Protein AF-A0A5C6U562-F1 (afdb_monomer)

Mean predicted aligned error: 18.73 Å

InterPro domains:
  IPR000531 TonB-dependent receptor-like, beta-barrel [PF00593] (193-471)
  IPR012910 TonB-dependent receptor, plug domain [PF07715] (6-103)
  IPR025293 YfiR/HmsC-like [PF13689] (641-783)
  IPR036942 TonB-dependent receptor-like, beta-barrel domain superfamily 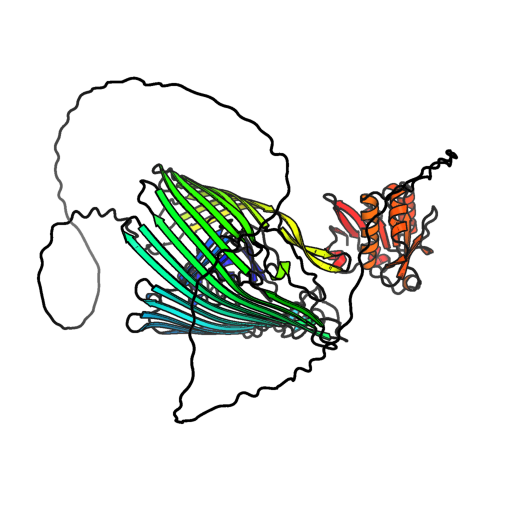[G3DSA:2.40.170.20] (114-482)
  IPR037066 TonB-dependent receptor, plug domain superfamily [G3DSA:2.170.130.10] (2-113)
  IPR039426 TonB-dependent receptor-like [PS52016] (1-787)
  IPR039426 TonB-dependent receptor-like [PTHR30069] (6-471)

Foldseek 3Di:
DFFLVRCVVVVPKKQLSVQCPDFQWDWDDLLAAIWIGGQPDTDPPLLLLLEFEAEQRHTPQFFFSRHDGIGLLPQDTSNQFRDKDKAAAADCLPNNASSHGIYIYTYGDDLVVAAAKDWDWDADPQRWIKTKMWHWDDDPQKTKIKIKMKIWGLADQWDADCLQCDVQQVRRIQGSQSIKIKIKIWMWMDRPQKIKTKIWMKMKTRRQNCPPQFRHNDRKMKIKIKIKMKIWGKDAPDPFKIKIKMKMKMKMKMWTWGWHDGPVDTWIKIKIKIWIKMKIKIWMWGDPDVQKIKIKMKIKMKGPWIFTWIWTDPPDIDTPDTDIDIFMKMKIKMWMFGCPDPFKTKIWIKMWMQDRVRDIDMKTKIKMWGHPDPFKIKMKIKIKGKHADHNCQAGDDDPQADGQHDADIKMKIKIKIKMWGHPDPQKIKMKMKMKMKIFQDWDWDADPVRHIHTGSPDIDMRIDMIIDITHDDDPPDPDPPPPPPPDPDDDDDDDDDDDDDDDDDDDDDDDDDDDDDDDDDDDDDDDDDDDDDDDDDDDDDDDDDDDDDDDDDDDDDDDDDDDDDDDDDDDDDDDDDDDDDDDDDDDDDDDDDDDDDDDDDDDDDDDDDDDDDDDDDDDDDDDDDDDDDPPPQPAQDPVLLQVLVVVLVQQLQKDADPDVLVVDQAAEEEEQADDSSNVNNNVVQAQPDRVNHGYDYDYDDDDALVRHQEYEYELRNPPSLLVVQVRCQLALYQYEYQHVCCVVSLHAKHWYQDPNHTAIEGEVVSCVSSVMDGHPVNVVRHPYYHD

Solvent-accessible surface area (backbone atoms only — not comparable to full-atom values): 44653 Å² total; per-residue (Å²): 109,48,44,36,64,56,41,58,73,72,62,49,76,33,55,39,56,56,47,46,75,37,90,58,34,42,74,47,65,74,78,76,54,48,33,64,22,42,63,94,46,69,60,91,91,46,47,22,30,46,33,29,35,23,52,74,76,40,78,61,44,40,84,42,62,33,30,29,64,23,35,84,76,26,53,68,59,53,87,52,32,39,29,42,43,62,45,83,38,62,36,13,23,80,65,38,62,17,8,34,50,13,37,38,36,38,32,60,53,54,29,86,79,42,70,46,79,48,78,47,77,48,78,52,76,46,68,26,35,35,44,35,41,36,39,13,46,75,59,88,81,30,33,29,27,37,36,39,38,42,39,39,29,46,27,52,65,63,44,80,39,80,92,38,60,36,79,93,37,56,58,11,37,17,64,62,22,40,24,35,37,34,39,35,37,39,40,34,39,33,46,89,53,41,34,39,42,35,36,33,23,42,29,40,37,28,39,49,68,31,65,99,66,25,46,58,64,42,97,24,32,41,33,45,34,41,38,38,41,35,42,37,37,53,52,66,83,53,100,41,37,36,41,38,41,37,40,29,43,39,36,41,37,41,41,40,38,42,38,28,78,42,97,92,53,62,26,43,30,44,38,37,40,38,30,35,33,43,36,40,38,42,40,40,38,40,41,85,48,91,50,34,41,38,36,41,35,41,41,40,35,41,29,80,38,34,38,42,35,23,30,38,61,39,96,63,68,44,76,58,27,80,49,75,51,64,43,44,32,40,35,44,32,39,34,36,42,32,47,81,41,102,39,34,34,37,37,45,28,34,22,43,36,38,38,62,89,71,49,75,50,73,14,45,32,45,34,40,41,40,34,90,45,101,38,38,38,37,36,43,36,36,36,32,15,33,30,68,71,39,50,47,52,29,63,41,30,53,97,56,32,45,51,29,49,92,60,62,56,24,38,36,39,42,42,37,43,35,43,38,41,39,89,47,94,40,36,42,38,38,40,35,40,42,39,39,46,38,36,40,33,75,38,80,42,81,44,98,87,71,29,32,26,40,38,61,77,40,69,51,76,40,70,51,76,51,75,50,79,47,78,50,86,64,74,78,68,81,78,77,69,84,65,86,70,84,72,82,78,83,81,91,80,84,88,78,84,90,77,92,78,89,82,84,86,88,90,83,89,83,89,84,87,89,86,86,86,87,80,87,81,85,83,87,91,79,91,80,87,87,90,86,83,92,83,86,87,88,87,86,83,89,88,87,85,84,89,86,88,86,89,82,90,77,89,86,82,91,81,90,82,90,82,88,87,87,84,86,85,81,87,80,90,88,85,86,83,91,88,90,80,89,82,89,82,90,87,86,85,90,80,94,78,87,86,82,85,87,84,86,83,88,85,90,84,87,88,88,85,91,86,86,91,84,90,84,88,86,88,86,88,82,83,88,77,93,69,79,79,74,82,72,78,65,75,45,43,72,66,30,41,50,52,39,51,50,52,57,56,54,57,54,40,48,42,75,48,100,44,81,77,67,70,46,79,50,41,28,40,26,51,45,60,68,50,69,33,42,53,48,24,43,58,76,47,54,59,41,77,42,84,89,17,35,28,40,77,47,76,65,100,75,84,48,61,94,71,32,47,30,37,38,34,40,56,64,26,59,77,58,44,61,55,48,46,63,69,38,60,69,38,74,43,53,38,36,26,50,36,88,66,30,47,85,67,66,36,26,31,24,49,41,81,53,95,94,38,84,43,33,32,37,26,49,51,56,26,53,65,23,53,35,48,66,36,73,71,53,58,73,64,38,78,42,79,43,110

Structure (mmCIF, N/CA/C/O backbone):
data_AF-A0A5C6U562-F1
#
_entry.id   AF-A0A5C6U562-F1
#
loop_
_atom_site.group_PDB
_atom_site.id
_atom_site.type_symbol
_atom_site.label_atom_id
_atom_site.label_alt_id
_atom_site.label_comp_id
_atom_site.label_asym_id
_atom_site.label_entity_id
_atom_site.label_seq_id
_atom_site.pdbx_PDB_ins_code
_atom_site.Cartn_x
_atom_site.Cartn_y
_atom_site.Cartn_z
_atom_site.occupancy
_atom_site.B_iso_or_equiv
_atom_site.auth_seq_id
_atom_site.auth_comp_id
_atom_site.auth_asym_id
_atom_site.auth_atom_id
_atom_site.pdbx_PDB_model_num
ATOM 1 N N . MET A 1 1 ? -3.732 -11.153 13.688 1.00 87.06 1 MET A N 1
ATOM 2 C CA . MET A 1 1 ? -2.798 -10.298 14.469 1.00 87.06 1 MET A CA 1
ATOM 3 C C . MET A 1 1 ? -1.561 -11.120 14.772 1.00 87.06 1 MET A C 1
ATOM 5 O O . MET A 1 1 ? -1.712 -12.306 15.026 1.00 87.06 1 MET A O 1
ATOM 9 N N . ARG A 1 2 ? -0.378 -10.501 14.784 1.00 89.69 2 ARG A N 1
ATOM 10 C CA . ARG A 1 2 ? 0.870 -11.124 15.253 1.00 89.69 2 ARG A CA 1
ATOM 11 C C . ARG A 1 2 ? 1.497 -10.282 16.354 1.00 89.69 2 ARG A C 1
ATOM 13 O O . ARG A 1 2 ? 1.601 -9.066 16.213 1.00 89.69 2 ARG A O 1
ATOM 20 N N . THR A 1 3 ? 1.888 -10.909 17.454 1.00 92.25 3 THR A N 1
ATOM 21 C CA . THR A 1 3 ? 2.560 -10.263 18.588 1.00 92.25 3 THR A CA 1
ATOM 22 C C . THR A 1 3 ? 4.067 -10.189 18.369 1.00 92.25 3 THR A C 1
ATOM 24 O O . THR A 1 3 ? 4.660 -11.007 17.676 1.00 92.25 3 THR A O 1
ATOM 27 N N . GLY A 1 4 ? 4.730 -9.253 19.037 1.00 89.62 4 GLY A N 1
ATOM 28 C CA . GLY A 1 4 ? 6.177 -9.080 18.984 1.00 89.62 4 GLY A CA 1
ATOM 29 C C . GLY A 1 4 ? 6.953 -10.259 19.575 1.00 89.62 4 GLY A C 1
ATOM 30 O O . GLY A 1 4 ? 8.149 -10.375 19.324 1.00 89.62 4 GLY A O 1
ATOM 31 N N . GLY A 1 5 ? 6.304 -11.111 20.376 1.00 88.56 5 GLY A N 1
ATOM 32 C CA . GLY A 1 5 ? 6.863 -12.389 20.819 1.00 88.56 5 GLY A CA 1
ATOM 33 C C . GLY A 1 5 ? 6.890 -13.411 19.684 1.00 88.56 5 GLY A C 1
ATOM 34 O O . GLY A 1 5 ? 7.943 -13.977 19.411 1.00 88.56 5 GLY A O 1
ATOM 35 N N . GLU A 1 6 ? 5.769 -13.577 18.976 1.00 89.75 6 GLU A N 1
ATOM 36 C CA . GLU A 1 6 ? 5.667 -14.456 17.802 1.00 89.75 6 GLU A CA 1
ATOM 37 C C . GLU A 1 6 ? 6.577 -13.987 16.663 1.00 89.75 6 GLU A C 1
ATOM 39 O O . GLU A 1 6 ? 7.295 -14.800 16.097 1.00 89.75 6 GLU A O 1
ATOM 44 N N . ILE A 1 7 ? 6.615 -12.677 16.385 1.00 92.50 7 ILE A N 1
ATOM 45 C CA . ILE A 1 7 ? 7.487 -12.084 15.357 1.00 92.50 7 ILE A CA 1
ATOM 46 C C . ILE A 1 7 ? 8.950 -12.459 15.607 1.00 92.50 7 ILE A C 1
ATOM 48 O O . ILE A 1 7 ? 9.650 -12.888 14.694 1.00 92.50 7 ILE A O 1
ATOM 52 N N . ARG A 1 8 ? 9.405 -12.348 16.862 1.00 89.69 8 ARG A N 1
ATOM 53 C CA . ARG A 1 8 ? 10.766 -12.737 17.245 1.00 89.69 8 ARG A CA 1
ATOM 54 C C . ARG A 1 8 ? 10.973 -14.247 17.152 1.00 89.69 8 ARG A C 1
ATOM 56 O O . ARG A 1 8 ? 12.010 -14.672 16.660 1.00 89.69 8 ARG A O 1
ATOM 63 N N . ALA A 1 9 ? 10.022 -15.040 17.643 1.00 90.56 9 ALA A N 1
ATOM 64 C CA . ALA A 1 9 ? 10.132 -16.497 17.675 1.00 90.56 9 ALA A CA 1
ATOM 65 C C . ALA A 1 9 ? 10.184 -17.117 16.269 1.00 90.56 9 ALA A C 1
ATOM 67 O O . ALA A 1 9 ? 10.894 -18.095 16.071 1.00 90.56 9 ALA A O 1
ATOM 68 N N . GLN A 1 10 ? 9.474 -16.526 15.305 1.00 91.88 10 GLN A N 1
ATOM 69 C CA . GLN A 1 10 ? 9.475 -16.949 13.901 1.00 91.88 10 GLN A CA 1
ATOM 70 C C . GLN A 1 10 ? 10.660 -16.387 13.100 1.00 91.88 10 GLN A C 1
ATOM 72 O O . GLN A 1 10 ? 10.871 -16.775 11.957 1.00 91.88 10 GLN A O 1
ATOM 77 N N . GLY A 1 11 ? 11.443 -15.471 13.681 1.00 91.62 11 GLY A N 1
ATOM 78 C CA . GLY A 1 11 ? 12.610 -14.893 13.019 1.00 91.62 11 GLY A CA 1
ATOM 79 C C . GLY A 1 11 ? 12.282 -13.940 11.867 1.00 91.62 11 GLY A C 1
ATOM 80 O O . GLY A 1 11 ? 13.156 -13.713 11.033 1.00 91.62 11 GLY A O 1
ATOM 81 N N . TYR A 1 12 ? 11.070 -13.371 11.826 1.00 95.00 12 TYR A N 1
ATOM 82 C CA . TYR A 1 12 ? 10.694 -12.395 10.801 1.00 95.00 12 TYR A CA 1
ATOM 83 C C . TYR A 1 12 ? 11.579 -11.149 10.886 1.00 95.00 12 TYR A C 1
ATOM 85 O O . TYR A 1 12 ? 11.833 -10.629 11.977 1.00 95.00 12 TYR A O 1
ATOM 93 N N . ARG A 1 13 ? 12.037 -10.659 9.733 1.00 92.94 13 ARG A N 1
ATOM 94 C CA . ARG A 1 13 ? 13.006 -9.558 9.597 1.00 92.94 13 ARG A CA 1
ATOM 95 C C . ARG A 1 13 ? 12.392 -8.283 9.038 1.00 92.94 13 ARG A C 1
ATOM 97 O O . ARG A 1 13 ? 12.901 -7.195 9.315 1.00 92.94 13 ARG A O 1
ATOM 104 N N . THR A 1 14 ? 11.309 -8.409 8.282 1.00 95.44 14 THR A N 1
ATOM 105 C CA . THR A 1 14 ? 10.598 -7.305 7.623 1.00 95.44 14 THR A CA 1
ATOM 106 C C . THR A 1 14 ? 9.119 -7.309 8.001 1.00 95.44 14 THR A C 1
ATOM 108 O O . THR A 1 14 ? 8.599 -8.322 8.470 1.00 95.44 14 THR A O 1
ATOM 111 N N . LEU A 1 15 ? 8.423 -6.179 7.823 1.00 96.94 15 LEU A N 1
ATOM 112 C CA . LEU A 1 15 ? 6.968 -6.146 8.012 1.00 96.94 15 LEU A CA 1
ATOM 113 C C . LEU A 1 15 ? 6.280 -7.062 6.991 1.00 96.94 15 LEU A C 1
ATOM 115 O O . LEU A 1 15 ? 5.317 -7.730 7.346 1.00 96.94 15 LEU A O 1
ATOM 119 N N . ALA A 1 16 ? 6.807 -7.144 5.771 1.00 95.38 16 ALA A N 1
ATOM 120 C CA . ALA A 1 16 ? 6.308 -8.006 4.714 1.00 95.38 16 ALA A CA 1
ATOM 121 C C . ALA A 1 16 ? 6.231 -9.470 5.170 1.00 95.38 16 ALA A C 1
ATOM 123 O O . ALA A 1 16 ? 5.152 -10.047 5.132 1.00 95.38 16 ALA A O 1
ATOM 124 N N . GLU A 1 17 ? 7.312 -10.038 5.713 1.00 95.44 17 GLU A N 1
ATOM 125 C CA . GLU A 1 17 ? 7.309 -11.414 6.244 1.00 95.44 17 GLU A CA 1
ATOM 126 C C . GLU A 1 17 ? 6.263 -11.615 7.359 1.00 95.44 17 GLU A C 1
ATOM 128 O O . GLU A 1 17 ? 5.602 -12.652 7.437 1.00 95.44 17 GLU A O 1
ATOM 133 N N . VAL A 1 18 ? 6.058 -10.603 8.213 1.00 96.62 18 VAL A N 1
ATOM 134 C CA . VAL A 1 18 ? 4.995 -10.645 9.232 1.00 96.62 18 VAL A CA 1
ATOM 135 C C . VAL A 1 18 ? 3.612 -10.657 8.575 1.00 96.62 18 VAL A C 1
ATOM 137 O O . VAL A 1 18 ? 2.727 -11.374 9.045 1.00 96.62 18 VAL A O 1
ATOM 140 N N . LEU A 1 19 ? 3.416 -9.871 7.515 1.00 95.56 19 LEU A N 1
ATOM 141 C CA . LEU A 1 19 ? 2.164 -9.798 6.767 1.00 95.56 19 LEU A CA 1
ATOM 142 C C . LEU A 1 19 ? 1.868 -11.096 6.019 1.00 95.56 19 LEU A C 1
ATOM 144 O O . LEU A 1 19 ? 0.749 -11.579 6.119 1.00 95.56 19 LEU A O 1
ATOM 148 N N . GLU A 1 20 ? 2.854 -11.706 5.367 1.00 94.31 20 GLU A N 1
ATOM 149 C CA . GLU A 1 20 ? 2.706 -12.994 4.672 1.00 94.31 20 GLU A CA 1
ATOM 150 C C . GLU A 1 20 ? 2.284 -14.130 5.613 1.00 94.31 20 GLU A C 1
ATOM 152 O O . GLU A 1 20 ? 1.592 -15.061 5.215 1.00 94.31 20 GLU A O 1
ATOM 157 N N . SER A 1 21 ? 2.632 -14.033 6.901 1.00 92.56 21 SER A N 1
ATOM 158 C CA . SER A 1 21 ? 2.182 -14.996 7.913 1.00 92.56 21 SER A CA 1
ATOM 159 C C . SER A 1 21 ? 0.686 -14.912 8.246 1.00 92.56 21 SER A C 1
ATOM 161 O O . SER A 1 21 ? 0.185 -15.733 9.025 1.00 92.56 21 SER A O 1
ATOM 163 N N . LEU A 1 22 ? -0.018 -13.879 7.774 1.00 91.62 22 LEU A N 1
ATOM 164 C CA . LEU A 1 22 ? -1.430 -13.654 8.063 1.00 91.62 22 LEU A CA 1
ATOM 165 C C . LEU A 1 22 ? -2.318 -14.316 6.995 1.00 91.62 22 L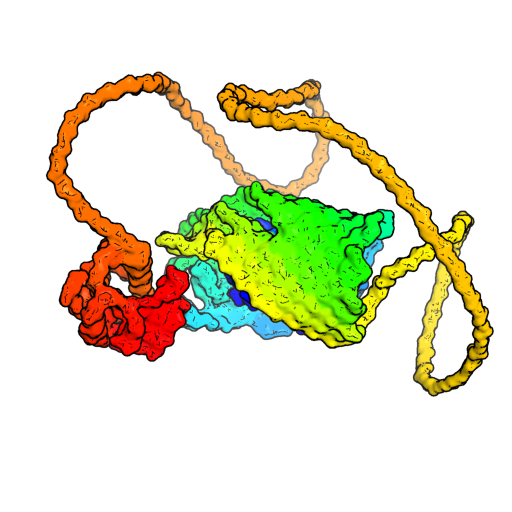EU A C 1
ATOM 167 O O . LEU A 1 22 ? -1.985 -14.286 5.812 1.00 91.62 22 LEU A O 1
ATOM 171 N N . PRO A 1 23 ? -3.478 -14.878 7.384 1.00 88.56 23 PRO A N 1
ATOM 172 C CA . PRO A 1 23 ? -4.395 -15.503 6.435 1.00 88.56 23 PRO A CA 1
ATOM 173 C C . PRO A 1 23 ? -4.818 -14.556 5.311 1.00 88.56 23 PRO A C 1
ATOM 175 O O . PRO A 1 23 ? -5.117 -13.384 5.551 1.00 88.56 23 PRO A O 1
ATOM 178 N N . GLY A 1 24 ? -4.864 -15.088 4.090 1.00 89.94 24 GLY A N 1
ATOM 179 C CA . GLY A 1 24 ? -5.304 -14.352 2.907 1.00 89.94 24 GLY A CA 1
ATOM 180 C C . GLY A 1 24 ? -4.298 -13.327 2.384 1.00 89.94 24 GLY A C 1
ATOM 181 O O . GLY A 1 24 ? -4.586 -12.690 1.374 1.00 89.94 24 GLY A O 1
ATOM 182 N N . VAL A 1 25 ? -3.131 -13.165 3.011 1.00 93.44 25 VAL A N 1
ATOM 183 C CA . VAL A 1 25 ? -2.082 -12.248 2.554 1.00 93.44 25 VAL A CA 1
ATOM 184 C C . VAL A 1 25 ? -1.018 -13.021 1.783 1.00 93.44 25 VAL A C 1
ATOM 186 O O . VAL A 1 25 ? -0.628 -14.115 2.173 1.00 93.44 25 VAL A O 1
ATOM 189 N N . HIS A 1 26 ? -0.554 -12.450 0.678 1.00 92.75 26 HIS A N 1
ATOM 190 C CA . HIS A 1 26 ? 0.575 -12.961 -0.094 1.00 92.75 26 HIS A CA 1
ATOM 191 C C . HIS A 1 26 ? 1.454 -11.795 -0.524 1.00 92.75 26 HIS A C 1
ATOM 193 O O . HIS A 1 26 ? 0.989 -10.658 -0.614 1.00 92.75 26 HIS A O 1
ATOM 199 N N . LEU A 1 27 ? 2.725 -12.071 -0.787 1.00 91.69 27 LEU A N 1
ATOM 200 C CA . LEU A 1 27 ? 3.661 -11.057 -1.239 1.00 91.69 27 LEU A CA 1
ATOM 201 C C . LEU A 1 27 ? 4.088 -11.317 -2.675 1.00 91.69 27 LEU A C 1
ATOM 203 O O . LEU A 1 27 ? 4.266 -12.460 -3.095 1.00 91.69 27 LEU A O 1
ATOM 207 N N . ARG A 1 28 ? 4.342 -10.234 -3.401 1.00 90.25 28 ARG A N 1
ATOM 208 C CA . ARG A 1 28 ? 5.167 -10.257 -4.606 1.00 90.25 28 ARG A CA 1
ATOM 209 C C . ARG A 1 28 ? 6.318 -9.286 -4.423 1.00 90.25 28 ARG A C 1
ATOM 211 O O . ARG A 1 28 ? 6.186 -8.279 -3.740 1.00 90.25 28 ARG A O 1
ATOM 218 N N . GLN A 1 29 ? 7.458 -9.568 -5.032 1.00 88.69 29 GLN A N 1
ATOM 219 C CA . GLN A 1 29 ? 8.602 -8.671 -5.003 1.00 88.69 29 GLN A CA 1
ATOM 220 C C . GLN A 1 29 ? 9.224 -8.593 -6.393 1.00 88.69 29 GLN A C 1
ATOM 222 O O . GLN A 1 29 ? 9.535 -9.620 -6.992 1.00 88.69 29 GLN A O 1
ATOM 227 N N . ASP A 1 30 ? 9.449 -7.375 -6.875 1.00 88.00 30 ASP A N 1
ATOM 228 C CA . ASP A 1 30 ? 10.120 -7.084 -8.153 1.00 88.00 30 ASP A CA 1
ATOM 229 C C . ASP A 1 30 ? 11.631 -6.847 -7.973 1.00 88.00 30 ASP A C 1
ATOM 231 O O . ASP A 1 30 ? 12.288 -6.281 -8.829 1.00 88.00 30 ASP A O 1
ATOM 235 N N . ARG A 1 31 ? 12.182 -7.261 -6.825 1.00 89.19 31 ARG A N 1
ATOM 236 C CA . ARG A 1 31 ? 13.543 -6.976 -6.330 1.00 89.19 31 ARG A CA 1
ATOM 237 C C . ARG A 1 31 ? 13.821 -5.513 -5.972 1.00 89.19 31 ARG A C 1
ATOM 239 O O . ARG A 1 31 ? 14.819 -5.294 -5.291 1.00 89.19 31 ARG A O 1
ATOM 246 N N . SER A 1 32 ? 12.944 -4.566 -6.282 1.00 88.44 32 SER A N 1
ATOM 247 C CA . SER A 1 32 ? 13.043 -3.162 -5.861 1.00 88.44 32 SER A CA 1
ATOM 248 C C . SER A 1 32 ? 12.150 -2.861 -4.649 1.00 88.44 32 SER A C 1
ATOM 250 O O . SER A 1 32 ? 12.627 -2.289 -3.658 1.00 88.44 32 SER A O 1
ATOM 252 N N . TYR A 1 33 ? 10.906 -3.339 -4.677 1.00 91.19 33 TYR A N 1
ATOM 253 C CA . TYR A 1 33 ? 9.874 -3.192 -3.652 1.00 91.19 33 TYR A CA 1
ATOM 254 C C . TYR A 1 33 ? 9.123 -4.504 -3.395 1.00 91.19 33 TYR A C 1
ATOM 256 O O . TYR A 1 33 ? 9.118 -5.426 -4.216 1.00 91.19 33 TYR A O 1
ATOM 264 N N . THR A 1 34 ? 8.470 -4.580 -2.233 1.00 91.12 34 THR A N 1
ATOM 265 C CA . THR A 1 34 ? 7.560 -5.675 -1.883 1.00 91.12 34 THR A CA 1
ATOM 266 C C . THR A 1 34 ? 6.108 -5.197 -1.942 1.00 91.12 34 THR A C 1
ATOM 268 O O . THR A 1 34 ? 5.734 -4.229 -1.282 1.00 91.12 34 THR A O 1
ATOM 271 N N . TYR A 1 35 ? 5.282 -5.906 -2.706 1.00 91.12 35 TYR A N 1
ATOM 272 C CA . TYR A 1 35 ? 3.859 -5.655 -2.905 1.00 91.12 35 TYR A CA 1
ATOM 273 C C . TYR A 1 35 ? 3.025 -6.617 -2.059 1.00 91.12 35 TYR A C 1
ATOM 275 O O . TYR A 1 35 ? 3.293 -7.819 -2.018 1.00 91.12 35 TYR A O 1
ATOM 283 N N . THR A 1 36 ? 2.014 -6.081 -1.377 1.00 91.88 36 THR A N 1
ATOM 284 C CA . THR A 1 36 ? 1.118 -6.832 -0.495 1.00 91.88 36 THR A CA 1
ATOM 285 C C . THR A 1 36 ? -0.183 -7.137 -1.220 1.00 91.88 36 THR A C 1
ATOM 287 O O . THR A 1 36 ? -1.017 -6.256 -1.432 1.00 91.88 36 THR A O 1
ATOM 290 N N . GLY A 1 37 ? -0.373 -8.407 -1.548 1.00 91.75 37 GLY A N 1
ATOM 291 C CA . GLY A 1 37 ? -1.613 -8.939 -2.078 1.00 91.75 37 GLY A CA 1
ATOM 292 C C . GLY A 1 37 ? -2.539 -9.458 -0.989 1.00 91.75 37 GLY A C 1
ATOM 293 O O . GLY A 1 37 ? -2.100 -10.001 0.025 1.00 91.75 37 GLY A O 1
ATOM 294 N N . VAL A 1 38 ? -3.846 -9.329 -1.210 1.00 93.25 38 VAL A N 1
ATOM 295 C CA . VAL A 1 38 ? -4.875 -9.819 -0.285 1.00 93.25 38 VAL A CA 1
ATOM 296 C C . VAL A 1 38 ? -5.938 -10.580 -1.060 1.00 93.25 38 VAL A C 1
ATOM 298 O O . VAL A 1 38 ? -6.467 -10.078 -2.049 1.00 93.25 38 VAL A O 1
ATOM 301 N N . ARG A 1 39 ? -6.285 -11.784 -0.592 1.00 92.06 39 ARG A N 1
ATOM 302 C CA . ARG A 1 39 ? -7.380 -12.614 -1.118 1.00 92.06 39 ARG A CA 1
ATOM 303 C C . ARG A 1 39 ? -7.306 -12.773 -2.640 1.00 92.06 39 ARG A C 1
ATOM 305 O O . ARG A 1 39 ? -8.277 -12.546 -3.355 1.00 92.06 39 ARG A O 1
ATOM 312 N N . GLY A 1 40 ? -6.111 -13.107 -3.132 1.00 88.62 40 GLY A N 1
ATOM 313 C CA . GLY A 1 40 ? -5.834 -13.330 -4.556 1.00 88.62 40 GLY A CA 1
ATOM 314 C C . GLY A 1 40 ? -5.820 -12.074 -5.433 1.00 88.62 40 GLY A C 1
ATOM 315 O O . GLY A 1 40 ? -5.716 -12.203 -6.648 1.00 88.62 40 GLY A O 1
ATOM 316 N N . PHE A 1 41 ? -5.924 -10.875 -4.852 1.00 90.25 41 PHE A N 1
ATOM 317 C CA . PHE A 1 41 ? -5.830 -9.621 -5.591 1.00 90.25 41 PHE A CA 1
ATOM 318 C C . PHE A 1 41 ? -4.557 -8.855 -5.221 1.00 90.25 41 PHE A C 1
ATOM 320 O O . PHE A 1 41 ? -4.334 -8.514 -4.058 1.00 90.25 41 PHE A O 1
ATOM 327 N N . GLU A 1 42 ? -3.753 -8.565 -6.239 1.00 88.06 42 GLU A N 1
ATOM 328 C CA . GLU A 1 42 ? -2.527 -7.774 -6.184 1.00 88.06 42 GLU A CA 1
ATOM 329 C C . GLU A 1 42 ? -2.202 -7.290 -7.599 1.00 88.06 42 GLU A C 1
ATOM 331 O O . GLU A 1 42 ? -2.477 -7.988 -8.581 1.00 88.06 42 GLU A O 1
ATOM 336 N N . ARG A 1 43 ? -1.636 -6.090 -7.716 1.00 81.44 43 ARG A N 1
ATOM 337 C CA . ARG A 1 43 ? -1.196 -5.526 -8.990 1.00 81.44 43 ARG A CA 1
ATOM 338 C C . ARG A 1 43 ? 0.246 -5.044 -8.837 1.00 81.44 43 ARG A C 1
ATOM 340 O O . ARG A 1 43 ? 0.460 -4.051 -8.150 1.00 81.44 43 ARG A O 1
ATOM 347 N N . PRO A 1 44 ? 1.219 -5.685 -9.502 1.00 71.06 44 PRO A N 1
ATOM 348 C CA . PRO A 1 44 ? 2.593 -5.199 -9.488 1.00 71.06 44 PRO A CA 1
ATOM 349 C C . PRO A 1 44 ? 2.657 -3.746 -9.965 1.00 71.06 44 PRO A C 1
ATOM 351 O O . PRO A 1 44 ? 1.941 -3.375 -10.896 1.00 71.06 44 PRO A O 1
ATOM 354 N N . GLY A 1 45 ? 3.498 -2.934 -9.325 1.00 76.81 45 GLY A N 1
ATOM 355 C CA . GLY A 1 45 ? 3.647 -1.509 -9.641 1.00 76.81 45 GLY A CA 1
ATOM 356 C C . GLY A 1 45 ? 2.592 -0.586 -9.015 1.00 76.81 45 GLY A C 1
ATOM 357 O O . GLY A 1 45 ? 2.733 0.625 -9.116 1.00 76.81 45 GLY A O 1
ATOM 358 N N . ASP A 1 46 ? 1.580 -1.111 -8.310 1.00 80.56 46 ASP A N 1
ATOM 359 C CA . ASP A 1 46 ? 0.578 -0.292 -7.599 1.00 80.56 46 ASP A CA 1
ATOM 360 C C . ASP A 1 46 ? 1.041 0.208 -6.215 1.00 80.56 46 ASP A C 1
ATOM 362 O O . ASP A 1 46 ? 0.281 0.869 -5.498 1.00 80.56 46 ASP A O 1
ATOM 366 N N . TYR A 1 47 ? 2.260 -0.172 -5.820 1.00 89.12 47 TYR A N 1
ATOM 367 C CA . TYR A 1 47 ? 2.904 0.104 -4.533 1.00 89.12 47 TYR A CA 1
ATOM 368 C C . TYR A 1 47 ? 2.055 -0.248 -3.299 1.00 89.12 47 TYR A C 1
ATOM 370 O O . TYR A 1 47 ? 2.171 0.383 -2.246 1.00 89.12 47 TYR A O 1
ATOM 378 N N . SER A 1 48 ? 1.204 -1.272 -3.398 1.00 93.19 48 SER A N 1
ATOM 379 C CA . SER A 1 48 ? 0.260 -1.680 -2.350 1.00 93.19 48 SER A CA 1
ATOM 380 C C . SER A 1 48 ? -0.719 -0.572 -1.934 1.00 93.19 48 SER A C 1
ATOM 382 O O . SER A 1 48 ? -1.227 -0.577 -0.811 1.00 93.19 48 SER A O 1
ATOM 384 N N . SER A 1 49 ? -1.030 0.373 -2.829 1.00 94.12 49 SER A N 1
ATOM 385 C CA . SER A 1 49 ? -1.898 1.538 -2.563 1.00 94.12 49 SER A CA 1
ATOM 386 C C . SER A 1 49 ? -3.334 1.188 -2.135 1.00 94.12 49 SER A C 1
ATOM 388 O O . SER A 1 49 ? -4.088 2.045 -1.666 1.00 94.12 49 SER A O 1
ATOM 390 N N . ARG A 1 50 ? -3.733 -0.082 -2.256 1.00 93.81 50 ARG A N 1
ATOM 391 C CA . ARG A 1 50 ? -5.037 -0.627 -1.838 1.00 93.81 50 ARG A CA 1
ATOM 392 C C . ARG A 1 50 ? -5.056 -1.182 -0.408 1.00 93.81 50 ARG A C 1
ATOM 394 O O . ARG A 1 50 ? -6.090 -1.707 0.021 1.00 93.81 50 ARG A O 1
ATOM 401 N N . VAL A 1 51 ? -3.944 -1.070 0.319 1.00 95.44 51 VAL A N 1
ATOM 402 C CA . VAL A 1 51 ? -3.829 -1.388 1.747 1.00 95.44 51 VAL A CA 1
ATOM 403 C C . VAL A 1 51 ? -3.520 -0.110 2.524 1.00 95.44 51 VAL A C 1
ATOM 405 O O . VAL A 1 51 ? -2.625 0.657 2.173 1.00 95.44 51 VAL A O 1
ATOM 408 N N . LEU A 1 52 ? -4.241 0.118 3.621 1.00 96.50 52 LEU A N 1
ATOM 409 C CA . LEU A 1 52 ? -3.936 1.218 4.531 1.00 96.50 52 LEU A CA 1
ATOM 410 C C . LEU A 1 52 ? -2.894 0.772 5.556 1.00 96.50 52 LEU A C 1
ATOM 412 O O . LEU A 1 52 ? -3.158 -0.149 6.329 1.00 96.50 52 LEU A O 1
ATOM 416 N N . LEU A 1 53 ? -1.760 1.467 5.617 1.00 96.44 53 LEU A N 1
ATOM 417 C CA . LEU A 1 53 ? -0.698 1.231 6.587 1.00 96.44 53 LEU A CA 1
ATOM 418 C C . LEU A 1 53 ? -0.672 2.332 7.651 1.00 96.44 53 LEU A C 1
ATOM 420 O O . LEU A 1 53 ? -0.550 3.522 7.353 1.00 96.44 53 LEU A O 1
ATOM 424 N N . LEU A 1 54 ? -0.752 1.919 8.913 1.00 96.75 54 LEU A N 1
ATOM 425 C CA . LEU A 1 54 ? -0.729 2.786 10.085 1.00 96.75 54 LEU A CA 1
ATOM 426 C C . LEU A 1 54 ? 0.443 2.424 11.005 1.00 96.75 54 LEU A C 1
ATOM 428 O O . LEU A 1 54 ? 0.748 1.248 11.202 1.00 96.75 54 LEU A O 1
ATOM 432 N N . LEU A 1 55 ? 1.041 3.433 11.636 1.00 96.50 55 LEU A N 1
ATOM 433 C CA . LEU A 1 55 ? 2.010 3.293 12.722 1.00 96.50 55 LEU A CA 1
ATOM 434 C C . LEU A 1 55 ? 1.474 3.992 13.967 1.00 96.50 55 LEU A C 1
ATOM 436 O O . LEU A 1 55 ? 1.282 5.206 13.971 1.00 96.50 55 LEU A O 1
ATOM 440 N N . ASP A 1 56 ? 1.191 3.224 15.019 1.00 95.12 56 ASP A N 1
ATOM 441 C CA . ASP A 1 56 ? 0.493 3.709 16.217 1.00 95.12 56 ASP A CA 1
ATOM 442 C C . ASP A 1 56 ? -0.822 4.469 15.882 1.00 95.12 56 ASP A C 1
ATOM 444 O O . ASP A 1 56 ? -1.259 5.373 16.602 1.00 95.12 56 ASP A O 1
ATOM 448 N N . GLY A 1 57 ? -1.480 4.085 14.780 1.00 93.00 57 GLY A N 1
ATOM 449 C CA . GLY A 1 57 ? -2.694 4.716 14.258 1.00 93.00 57 GLY A CA 1
ATOM 450 C C . GLY A 1 57 ? -2.485 5.940 13.354 1.00 93.00 57 GLY A C 1
ATOM 451 O O . GLY A 1 57 ? -3.476 6.457 12.850 1.00 93.00 57 GLY A O 1
ATOM 452 N N . VAL A 1 58 ? -1.251 6.405 13.128 1.00 93.00 58 VAL A N 1
ATOM 453 C CA . VAL A 1 58 ? -0.940 7.475 12.160 1.00 93.00 58 VAL A CA 1
ATOM 454 C C . VAL A 1 58 ? -0.722 6.868 10.776 1.00 93.00 58 VAL A C 1
ATOM 456 O O . VAL A 1 58 ? 0.021 5.898 10.647 1.00 93.00 58 VAL A O 1
ATOM 459 N N . ARG A 1 59 ? -1.355 7.433 9.743 1.00 93.69 59 ARG A N 1
ATOM 460 C CA . ARG A 1 59 ? -1.220 6.983 8.349 1.00 93.69 59 ARG A CA 1
ATOM 461 C C . ARG A 1 59 ? 0.212 7.156 7.845 1.00 93.69 59 ARG A C 1
ATOM 463 O O . ARG A 1 59 ? 0.756 8.257 7.919 1.00 93.69 59 ARG A O 1
ATOM 470 N N . LEU A 1 60 ? 0.778 6.079 7.302 1.00 94.38 60 LEU A N 1
ATOM 471 C CA . LEU A 1 60 ? 2.106 6.075 6.686 1.00 94.38 60 LEU A CA 1
ATOM 472 C C . LEU A 1 60 ? 2.091 6.052 5.157 1.00 94.38 60 LEU A C 1
ATOM 474 O O . LEU A 1 60 ? 3.133 6.348 4.580 1.00 94.38 60 LEU A O 1
ATOM 478 N N . ASN A 1 61 ? 0.955 5.743 4.515 1.00 95.56 61 ASN A N 1
ATOM 479 C CA . ASN A 1 61 ? 0.826 5.879 3.062 1.00 95.56 61 ASN A CA 1
ATOM 480 C C . ASN A 1 61 ? 1.250 7.292 2.640 1.00 95.56 61 ASN A C 1
ATOM 482 O O . ASN A 1 61 ? 0.700 8.278 3.145 1.00 95.56 61 ASN A O 1
ATOM 486 N N . GLU A 1 62 ? 2.266 7.384 1.782 1.00 94.38 62 GLU A N 1
ATOM 487 C CA . GLU A 1 62 ? 2.845 8.668 1.386 1.00 94.38 62 GLU A CA 1
ATOM 488 C C . GLU A 1 62 ? 2.025 9.365 0.300 1.00 94.38 62 GLU A C 1
ATOM 490 O O . GLU A 1 62 ? 1.313 8.733 -0.464 1.00 94.38 62 GLU A O 1
ATOM 495 N N . ALA A 1 63 ? 2.085 10.694 0.243 1.00 94.62 63 ALA A N 1
ATOM 496 C CA . ALA A 1 63 ? 1.109 11.471 -0.518 1.00 94.62 63 ALA A CA 1
ATOM 497 C C . ALA A 1 63 ? 1.352 11.547 -2.041 1.00 94.62 63 ALA A C 1
ATOM 499 O O . ALA A 1 63 ? 0.739 12.392 -2.690 1.00 94.62 63 ALA A O 1
ATOM 500 N N . ILE A 1 64 ? 2.252 10.754 -2.627 1.00 95.19 64 ILE A N 1
ATOM 501 C CA . ILE A 1 64 ? 2.490 10.735 -4.078 1.00 95.19 64 ILE A CA 1
ATOM 502 C C . ILE A 1 64 ? 1.964 9.450 -4.709 1.00 95.19 64 ILE A C 1
ATOM 504 O O . ILE A 1 64 ? 1.098 9.534 -5.577 1.00 95.19 64 ILE A O 1
ATOM 508 N N . TYR A 1 65 ? 2.459 8.292 -4.270 1.00 94.12 65 TYR A N 1
ATOM 509 C CA . TYR A 1 65 ? 2.058 6.973 -4.775 1.00 94.12 65 TYR A CA 1
ATOM 510 C C . TYR A 1 65 ? 1.030 6.289 -3.855 1.00 94.12 65 TYR A C 1
ATOM 512 O O . TYR A 1 65 ? 0.522 5.217 -4.184 1.00 94.12 65 TYR A O 1
ATOM 520 N N . ASP A 1 66 ? 0.702 6.887 -2.701 1.00 94.56 66 ASP A N 1
ATOM 521 C CA . ASP A 1 66 ? -0.140 6.287 -1.654 1.00 94.56 66 ASP A CA 1
ATOM 522 C C . ASP A 1 66 ? 0.393 4.921 -1.177 1.00 94.56 66 ASP A C 1
ATOM 524 O O . ASP A 1 66 ? -0.357 4.053 -0.718 1.00 94.56 66 ASP A O 1
ATOM 528 N N . SER A 1 67 ? 1.712 4.728 -1.265 1.00 93.50 67 SER A N 1
ATOM 529 C CA . SER A 1 67 ? 2.348 3.419 -1.105 1.00 93.50 67 SER A CA 1
ATOM 530 C C . SER A 1 67 ? 2.265 2.855 0.320 1.00 93.50 67 SER A C 1
ATOM 532 O O . SER A 1 67 ? 2.497 3.557 1.305 1.00 93.50 67 SER A O 1
ATOM 534 N N . ALA A 1 68 ? 1.966 1.557 0.442 1.00 93.81 68 ALA A N 1
ATOM 535 C CA . ALA A 1 68 ? 1.983 0.822 1.710 1.00 93.81 68 ALA A CA 1
ATOM 536 C C . ALA A 1 68 ? 3.221 -0.077 1.780 1.00 93.81 68 ALA A C 1
ATOM 538 O O . ALA A 1 68 ? 3.203 -1.251 1.416 1.00 93.81 68 ALA A O 1
ATOM 539 N N . THR A 1 69 ? 4.318 0.509 2.244 1.00 91.69 69 THR A N 1
ATOM 540 C CA . THR A 1 69 ? 5.644 -0.107 2.259 1.00 91.69 69 THR A CA 1
ATOM 541 C C . THR A 1 69 ? 5.793 -1.168 3.355 1.00 91.69 69 THR A C 1
ATOM 543 O O . THR A 1 69 ? 5.477 -0.924 4.521 1.00 91.69 69 THR A O 1
ATOM 546 N N . ALA A 1 70 ? 6.298 -2.356 3.003 1.00 93.25 70 ALA A N 1
ATOM 547 C CA . ALA A 1 70 ? 6.378 -3.494 3.929 1.00 93.25 70 ALA A CA 1
ATOM 548 C C . ALA A 1 70 ? 7.768 -4.152 4.010 1.00 93.25 70 ALA A C 1
ATOM 550 O O . ALA A 1 70 ? 8.077 -4.801 5.013 1.00 93.25 70 ALA A O 1
ATOM 551 N N . GLY A 1 71 ? 8.624 -3.988 3.000 1.00 93.81 71 GLY A N 1
ATOM 552 C CA . GLY A 1 71 ? 9.980 -4.530 3.003 1.00 93.81 71 GLY A CA 1
ATOM 553 C C . GLY A 1 71 ? 10.941 -3.748 3.905 1.00 93.81 71 GLY A C 1
ATOM 554 O O . GLY A 1 71 ? 10.585 -3.223 4.966 1.00 93.81 71 GLY A O 1
ATOM 555 N N . ASN A 1 72 ? 12.203 -3.650 3.488 1.00 93.75 72 ASN A N 1
ATOM 556 C CA . ASN A 1 72 ? 13.211 -2.882 4.227 1.00 93.75 72 ASN A CA 1
ATOM 557 C C . ASN A 1 72 ? 12.957 -1.365 4.170 1.00 93.75 72 ASN A C 1
ATOM 559 O O . ASN A 1 72 ? 13.469 -0.637 5.023 1.00 93.75 72 ASN A O 1
ATOM 563 N N . GLU A 1 73 ? 12.148 -0.911 3.213 1.00 91.75 73 GLU A N 1
ATOM 564 C CA . GLU A 1 73 ? 11.634 0.450 3.052 1.00 91.75 73 GLU A CA 1
ATOM 565 C C . GLU A 1 73 ? 10.659 0.878 4.166 1.00 91.75 73 GLU A C 1
ATOM 567 O O . GLU A 1 73 ? 10.459 2.074 4.374 1.00 91.75 73 GLU A O 1
ATOM 572 N N . PHE A 1 74 ? 10.085 -0.068 4.923 1.00 96.38 74 PHE A N 1
ATOM 573 C CA . PHE A 1 74 ? 9.252 0.253 6.082 1.00 96.38 74 PHE A CA 1
ATOM 574 C C . PHE A 1 74 ? 10.094 0.999 7.143 1.00 96.38 74 PHE A C 1
ATOM 576 O O . PHE A 1 74 ? 11.169 0.512 7.515 1.00 96.38 74 PHE A O 1
ATOM 583 N N . PRO A 1 75 ? 9.654 2.158 7.677 1.00 96.38 75 PRO A N 1
ATOM 584 C CA . PRO A 1 75 ? 10.547 3.104 8.358 1.00 96.38 75 PRO A CA 1
ATOM 585 C C . PRO A 1 75 ? 11.050 2.677 9.744 1.00 96.38 75 PRO A C 1
ATOM 587 O O . PRO A 1 75 ? 11.867 3.384 10.333 1.00 96.38 75 PRO A O 1
ATOM 590 N N . ILE A 1 76 ? 10.601 1.540 10.283 1.00 96.69 76 ILE A N 1
ATOM 591 C CA . ILE A 1 76 ? 11.085 0.999 11.562 1.00 96.69 76 ILE A CA 1
ATOM 592 C C . ILE A 1 76 ? 11.490 -0.469 11.429 1.00 96.69 76 ILE A C 1
ATOM 594 O O . ILE A 1 76 ? 11.108 -1.158 10.486 1.00 96.69 76 ILE A O 1
ATOM 598 N N . ASP A 1 77 ? 12.253 -0.962 12.399 1.00 95.31 77 ASP A N 1
ATOM 599 C CA . ASP A 1 77 ? 12.562 -2.384 12.505 1.00 95.31 77 ASP A CA 1
ATOM 600 C C . ASP A 1 77 ? 11.490 -3.163 13.258 1.00 95.31 77 ASP A C 1
ATOM 602 O O . ASP A 1 77 ? 10.932 -2.696 14.254 1.00 95.31 77 ASP A O 1
ATOM 606 N N . VAL A 1 78 ? 11.302 -4.418 12.849 1.00 94.69 78 VAL A N 1
ATOM 607 C CA . VAL A 1 78 ? 10.396 -5.386 13.489 1.00 94.69 78 VAL A CA 1
ATOM 608 C C . VAL A 1 78 ? 10.666 -5.587 14.983 1.00 94.69 78 VAL A C 1
ATOM 610 O O . VAL A 1 78 ? 9.770 -5.908 15.759 1.00 94.69 78 VAL A O 1
ATOM 613 N N . GLU A 1 79 ? 11.891 -5.324 15.432 1.00 92.12 79 GLU A N 1
ATOM 614 C CA . GLU A 1 79 ? 12.293 -5.416 16.834 1.00 92.12 79 GLU A CA 1
ATOM 615 C C . GLU A 1 79 ? 11.545 -4.412 17.728 1.00 92.12 79 GLU A C 1
ATOM 617 O O . GLU A 1 79 ? 11.263 -4.704 18.899 1.00 92.12 79 GLU A O 1
ATOM 622 N N . LEU A 1 80 ? 11.198 -3.248 17.174 1.00 96.06 80 LEU A N 1
ATOM 623 C CA . LEU A 1 80 ? 10.465 -2.170 17.841 1.00 96.06 80 LEU A CA 1
ATOM 624 C C . LEU A 1 80 ? 8.946 -2.392 17.816 1.00 96.06 80 LEU A C 1
ATOM 626 O O . LEU A 1 80 ? 8.211 -1.656 18.475 1.00 96.06 80 LEU A O 1
ATOM 630 N N . ILE A 1 81 ? 8.468 -3.416 17.105 1.00 96.62 81 ILE A N 1
ATOM 631 C CA . ILE A 1 81 ? 7.047 -3.746 16.991 1.00 96.62 81 ILE A CA 1
ATOM 632 C C . ILE A 1 81 ? 6.595 -4.539 18.225 1.00 96.62 81 ILE A C 1
ATOM 634 O O . ILE A 1 81 ? 7.205 -5.539 18.620 1.00 96.62 81 ILE A O 1
ATOM 638 N N . ASP A 1 82 ? 5.518 -4.070 18.858 1.00 96.06 82 ASP A N 1
ATOM 639 C CA . ASP A 1 82 ? 4.778 -4.811 19.885 1.00 96.06 82 ASP A CA 1
ATOM 640 C C . ASP A 1 82 ? 3.802 -5.788 19.250 1.00 96.06 82 ASP A C 1
ATOM 642 O O . ASP A 1 82 ? 3.657 -6.909 19.726 1.00 96.06 82 ASP A O 1
ATOM 646 N N . ARG A 1 83 ? 3.130 -5.366 18.176 1.00 96.25 83 ARG A N 1
ATOM 647 C CA . ARG A 1 83 ? 2.241 -6.215 17.386 1.00 96.25 83 ARG A CA 1
ATOM 648 C C . ARG A 1 83 ? 1.889 -5.586 16.044 1.00 96.25 83 ARG A C 1
ATOM 650 O O . ARG A 1 83 ? 1.898 -4.366 15.899 1.00 96.25 83 ARG A O 1
ATOM 657 N N . VAL A 1 84 ? 1.506 -6.442 15.105 1.00 97.38 84 VAL A N 1
ATOM 658 C CA . VAL A 1 84 ? 0.874 -6.069 13.838 1.00 97.38 84 VAL A CA 1
ATOM 659 C C . VAL A 1 84 ? -0.590 -6.496 13.883 1.00 97.38 84 VAL A C 1
ATOM 661 O O . VAL A 1 84 ? -0.922 -7.681 14.024 1.00 97.38 84 VAL A O 1
ATOM 664 N N . GLU A 1 85 ? -1.476 -5.512 13.800 1.00 95.44 85 GLU A N 1
ATOM 665 C CA . GLU A 1 85 ? -2.921 -5.684 13.709 1.00 95.44 85 GLU A CA 1
ATOM 666 C C . GLU A 1 85 ? -3.317 -5.626 12.230 1.00 95.44 85 GLU A C 1
ATOM 668 O O . GLU A 1 85 ? -3.017 -4.652 11.549 1.00 95.44 85 GLU A O 1
ATOM 673 N N . TYR A 1 86 ? -3.981 -6.667 11.731 1.00 94.25 86 TYR A N 1
ATOM 674 C CA . TYR A 1 86 ? -4.456 -6.739 10.351 1.00 94.25 86 TYR A CA 1
ATOM 675 C C . TYR A 1 86 ? -5.964 -6.960 10.345 1.00 94.25 86 TYR A C 1
ATOM 677 O O . TYR A 1 86 ? -6.463 -7.854 11.036 1.00 94.25 86 TYR A O 1
ATOM 685 N N . ILE A 1 87 ? -6.671 -6.123 9.593 1.00 91.44 87 ILE A N 1
ATOM 686 C CA . ILE A 1 87 ? -8.111 -6.208 9.368 1.00 91.44 87 ILE A CA 1
ATOM 687 C C . ILE A 1 87 ? -8.302 -6.538 7.883 1.00 91.44 87 ILE A C 1
ATOM 689 O O . ILE A 1 87 ? -8.101 -5.644 7.057 1.00 91.44 87 ILE A O 1
ATOM 693 N N . PRO A 1 88 ? -8.660 -7.788 7.535 1.00 87.19 88 PRO A N 1
ATOM 694 C CA . PRO A 1 88 ? -8.860 -8.179 6.146 1.00 87.19 88 PRO A CA 1
ATOM 695 C C . PRO A 1 88 ? -10.137 -7.567 5.566 1.00 87.19 88 PRO A C 1
ATOM 697 O O . PRO A 1 88 ? -11.155 -7.416 6.254 1.00 87.19 88 PRO A O 1
ATOM 700 N N . GLY A 1 89 ? -10.088 -7.268 4.270 1.00 83.94 89 GLY A N 1
ATOM 701 C CA . GLY A 1 89 ? -11.212 -6.742 3.509 1.00 83.94 89 GLY A CA 1
ATOM 702 C C . GLY A 1 89 ? -11.475 -5.248 3.734 1.00 83.94 89 GLY A C 1
ATOM 703 O O . GLY A 1 89 ? -10.683 -4.542 4.360 1.00 83.94 89 GLY A O 1
ATOM 704 N N . PRO A 1 90 ? -12.608 -4.737 3.227 1.00 86.44 90 PRO A N 1
ATOM 705 C CA . PRO A 1 90 ? -12.876 -3.305 3.211 1.00 86.44 90 PRO A CA 1
ATOM 706 C C . PRO A 1 90 ? -13.008 -2.701 4.611 1.00 86.44 90 PRO A C 1
ATOM 708 O O . PRO A 1 90 ? -13.852 -3.099 5.425 1.00 86.44 90 PRO A O 1
ATOM 711 N N . GLY A 1 91 ? -12.191 -1.681 4.866 1.00 85.94 91 GLY A N 1
ATOM 712 C CA . GLY A 1 91 ? -12.128 -0.912 6.108 1.00 85.94 91 GLY A CA 1
ATOM 713 C C . GLY A 1 91 ? -12.552 0.554 5.970 1.00 85.94 91 GLY A C 1
ATOM 714 O O . GLY A 1 91 ? -12.599 1.253 6.984 1.00 85.94 91 GLY A O 1
ATOM 715 N N . SER A 1 92 ? -12.899 1.036 4.768 1.00 87.81 92 SER A N 1
ATOM 716 C CA . SER A 1 92 ? -13.114 2.474 4.522 1.00 87.81 92 SER A CA 1
ATOM 717 C C . SER A 1 92 ? -14.195 3.127 5.380 1.00 87.81 92 SER A C 1
ATOM 719 O O . SER A 1 92 ? -14.063 4.299 5.702 1.00 87.81 92 SER A O 1
ATOM 721 N N . ALA A 1 93 ? -15.217 2.393 5.833 1.00 84.69 93 ALA A N 1
ATOM 722 C CA . ALA A 1 93 ? -16.244 2.939 6.731 1.00 84.69 93 ALA A CA 1
ATOM 723 C C . ALA A 1 93 ? -15.686 3.490 8.061 1.00 84.69 93 ALA A C 1
ATOM 725 O O . ALA A 1 93 ? -16.313 4.346 8.675 1.00 84.69 93 ALA A O 1
ATOM 726 N N . LEU A 1 94 ? -14.515 3.022 8.506 1.00 86.00 94 LEU A N 1
ATOM 727 C CA . LEU A 1 94 ? -13.830 3.547 9.692 1.00 86.00 94 LEU A CA 1
ATOM 728 C C . LEU A 1 94 ? -12.528 4.276 9.349 1.00 86.00 94 LEU A C 1
ATOM 730 O O . LEU A 1 94 ? -12.155 5.199 10.064 1.00 86.00 94 LEU A O 1
ATOM 734 N N . TYR A 1 95 ? -11.851 3.874 8.273 1.00 90.19 95 TYR A N 1
ATOM 735 C CA . TYR A 1 95 ? -10.472 4.281 7.997 1.00 90.19 95 TYR A CA 1
ATOM 736 C C . TYR A 1 95 ? -10.276 5.095 6.700 1.00 90.19 95 TYR A C 1
ATOM 738 O O . TYR A 1 95 ? -9.171 5.563 6.435 1.00 90.19 95 TYR A O 1
ATOM 746 N N . GLY A 1 96 ? -11.324 5.282 5.889 1.00 90.75 96 GLY A N 1
ATOM 747 C CA . GLY A 1 96 ? -11.273 6.079 4.657 1.00 90.75 96 GLY A CA 1
ATOM 748 C C . GLY A 1 96 ? -10.558 5.408 3.476 1.00 90.75 96 GLY A C 1
ATOM 749 O O . GLY A 1 96 ? -10.596 4.184 3.316 1.00 90.75 96 GLY A O 1
ATOM 750 N N . SER A 1 97 ? -9.949 6.233 2.620 1.00 90.69 97 SER A N 1
ATOM 751 C CA . SER A 1 97 ? -9.241 5.794 1.408 1.00 90.69 97 SER A CA 1
ATOM 752 C C . SER A 1 97 ? -8.055 4.869 1.724 1.00 90.69 97 SER A C 1
ATOM 754 O O . SER A 1 97 ? -7.503 4.904 2.831 1.00 90.69 97 SER A O 1
ATOM 756 N N . ASN A 1 98 ? -7.681 4.036 0.747 1.00 93.31 98 ASN A N 1
ATOM 757 C CA . ASN A 1 98 ? -6.658 2.975 0.793 1.00 93.31 98 ASN A CA 1
ATOM 758 C C . ASN A 1 98 ? -7.006 1.774 1.687 1.00 93.31 98 ASN A C 1
ATOM 760 O O . ASN A 1 98 ? -6.414 0.715 1.531 1.00 93.31 98 ASN A O 1
ATOM 764 N N . ALA A 1 99 ? -8.019 1.858 2.556 1.00 94.88 99 ALA A N 1
ATOM 765 C CA . ALA A 1 99 ? -8.550 0.707 3.295 1.00 94.88 99 ALA A CA 1
ATOM 766 C C . ALA A 1 99 ? -9.465 -0.178 2.416 1.00 94.88 99 ALA A C 1
ATOM 768 O O . ALA A 1 99 ? -10.542 -0.599 2.852 1.00 94.88 99 ALA A O 1
ATOM 769 N N . LEU A 1 100 ? -9.061 -0.412 1.163 1.00 93.94 100 LEU A N 1
ATOM 770 C CA . LEU A 1 100 ? -9.846 -1.120 0.153 1.00 93.94 100 LEU A CA 1
ATOM 771 C C . LEU A 1 100 ? -9.774 -2.634 0.375 1.00 93.94 100 LEU A C 1
ATOM 773 O O . LEU A 1 100 ? -10.808 -3.286 0.515 1.00 93.94 100 LEU A O 1
ATOM 777 N N . LEU A 1 101 ? -8.556 -3.173 0.455 1.00 92.88 101 LEU A N 1
ATOM 778 C CA . LEU A 1 101 ? -8.289 -4.601 0.650 1.00 92.88 101 LEU A CA 1
ATOM 779 C C . LEU A 1 101 ? -7.988 -4.962 2.106 1.00 92.88 101 LEU A C 1
ATOM 781 O O . LEU A 1 101 ? -8.123 -6.122 2.496 1.00 92.88 101 LEU A O 1
ATOM 785 N N . GLY A 1 102 ? -7.594 -3.985 2.918 1.00 93.81 102 GLY A N 1
ATOM 786 C CA . GLY A 1 102 ? -7.347 -4.197 4.334 1.00 93.81 102 GLY A CA 1
ATOM 787 C C . GLY A 1 102 ? -6.713 -3.003 5.026 1.00 93.81 102 GLY A C 1
ATOM 788 O O . GLY A 1 102 ? -6.327 -2.014 4.400 1.00 93.81 102 GLY A O 1
ATOM 789 N N . VAL A 1 103 ? -6.603 -3.122 6.346 1.00 96.50 103 VAL A N 1
ATOM 790 C CA . VAL A 1 103 ? -5.899 -2.164 7.204 1.00 96.50 103 VAL A CA 1
ATOM 791 C C . VAL A 1 103 ? -4.828 -2.903 7.988 1.00 96.50 103 VAL A C 1
ATOM 793 O O . VAL A 1 103 ? -5.121 -3.892 8.660 1.00 96.50 103 VAL A O 1
ATOM 796 N N . VAL A 1 104 ? -3.604 -2.397 7.928 1.00 97.00 104 VAL A N 1
ATOM 797 C CA . VAL A 1 104 ? -2.457 -2.845 8.712 1.00 97.00 104 VAL A CA 1
ATOM 798 C C . VAL A 1 104 ? -2.114 -1.744 9.705 1.00 97.00 104 VAL A C 1
ATOM 800 O O . VAL A 1 104 ? -1.745 -0.643 9.315 1.00 97.00 104 VAL A O 1
ATOM 803 N N . ASN A 1 105 ? -2.214 -2.032 10.998 1.00 96.69 105 ASN A N 1
ATOM 804 C CA . ASN A 1 105 ? -1.766 -1.138 12.057 1.00 96.69 105 ASN A CA 1
ATOM 805 C C . ASN A 1 105 ? -0.592 -1.763 12.808 1.00 96.69 105 ASN A C 1
ATOM 807 O O . ASN A 1 105 ? -0.728 -2.772 13.505 1.00 96.69 105 ASN A O 1
ATOM 811 N N . VAL A 1 106 ? 0.573 -1.144 12.668 1.00 98.00 106 VAL A N 1
ATOM 812 C CA . VAL A 1 106 ? 1.787 -1.512 13.384 1.00 98.00 106 VAL A CA 1
ATOM 813 C C . VAL A 1 106 ? 1.813 -0.754 14.700 1.00 98.00 106 VAL A C 1
ATOM 815 O O . VAL A 1 106 ? 1.925 0.470 14.735 1.00 98.00 106 VAL A O 1
ATOM 818 N N . VAL A 1 107 ? 1.721 -1.490 15.802 1.00 97.12 107 VAL A N 1
ATOM 819 C CA . VAL A 1 107 ? 1.793 -0.921 17.145 1.00 97.12 107 VAL A CA 1
ATOM 820 C C . VAL A 1 107 ? 3.202 -1.108 17.671 1.00 97.12 107 VAL A C 1
ATOM 822 O O . VAL A 1 107 ? 3.706 -2.232 17.751 1.00 97.12 107 VAL A O 1
ATOM 825 N N . THR A 1 108 ? 3.849 -0.008 18.038 1.00 96.88 108 THR A N 1
ATOM 826 C CA . THR A 1 108 ? 5.225 -0.039 18.536 1.00 96.88 108 THR A CA 1
ATOM 827 C C . THR A 1 108 ? 5.265 -0.269 20.039 1.00 96.88 108 THR A C 1
ATOM 829 O O . THR A 1 108 ? 4.359 0.135 20.780 1.00 96.88 108 THR A O 1
ATOM 832 N N . ARG A 1 109 ? 6.344 -0.906 20.498 1.00 94.94 109 ARG A N 1
ATOM 833 C CA . ARG A 1 109 ? 6.579 -1.215 21.912 1.00 94.94 109 ARG A CA 1
ATOM 834 C C . ARG A 1 109 ? 6.465 0.024 22.780 1.00 94.94 109 ARG A C 1
ATOM 836 O O . ARG A 1 109 ? 6.920 1.109 22.421 1.00 94.94 109 ARG A O 1
ATOM 843 N N . SER A 1 110 ? 5.863 -0.145 23.952 1.00 90.19 110 SER A N 1
ATOM 844 C CA . SER A 1 110 ? 5.909 0.892 24.968 1.00 90.19 110 SER A CA 1
ATOM 845 C C . SER A 1 110 ? 7.321 0.968 25.563 1.00 90.19 110 SER A C 1
ATOM 847 O O . SER A 1 110 ? 7.998 -0.058 25.676 1.00 90.19 110 SER A O 1
ATOM 849 N N . PRO A 1 111 ? 7.754 2.154 26.022 1.00 83.94 111 PRO A N 1
ATOM 850 C CA . PRO A 1 111 ? 9.022 2.310 26.735 1.00 83.94 111 PRO A CA 1
ATOM 851 C C . PRO A 1 111 ? 9.230 1.308 27.879 1.00 83.94 111 PRO A C 1
ATOM 853 O O . PRO A 1 111 ? 10.314 0.764 28.053 1.00 83.94 111 PRO A O 1
ATOM 856 N N . SER A 1 112 ? 8.159 0.965 28.601 1.00 82.31 112 SER A N 1
ATOM 857 C CA . SER A 1 112 ? 8.204 0.007 29.711 1.00 82.31 112 SER A CA 1
ATOM 858 C C . SER A 1 112 ? 8.427 -1.452 29.298 1.00 82.31 112 SER A C 1
ATOM 860 O O . SER A 1 112 ? 8.772 -2.267 30.143 1.00 82.31 112 SER A O 1
ATOM 862 N N . GLN A 1 113 ? 8.205 -1.815 28.031 1.00 83.19 113 GLN A N 1
ATOM 863 C CA . GLN A 1 113 ? 8.422 -3.181 27.534 1.00 83.19 113 GLN A CA 1
ATOM 864 C C . GLN A 1 113 ? 9.882 -3.447 27.129 1.00 83.19 113 GLN A C 1
ATOM 866 O O . GLN A 1 113 ? 10.222 -4.585 26.804 1.00 83.19 113 GLN A O 1
ATOM 871 N N . ARG A 1 114 ? 10.735 -2.415 27.093 1.00 80.44 114 ARG A N 1
ATOM 872 C CA . ARG A 1 114 ? 12.150 -2.500 26.695 1.00 80.44 114 ARG A CA 1
ATOM 873 C C . ARG A 1 114 ? 13.049 -1.714 27.667 1.00 80.44 114 ARG A C 1
ATOM 875 O O . ARG A 1 114 ? 13.689 -0.764 27.233 1.00 80.44 114 ARG A O 1
ATOM 882 N N . PRO A 1 115 ? 13.095 -2.060 28.965 1.00 83.62 115 PRO A N 1
ATOM 883 C CA . PRO A 1 115 ? 13.986 -1.374 29.894 1.00 83.62 115 PRO A CA 1
ATOM 884 C C . PRO A 1 115 ? 15.459 -1.660 29.563 1.00 83.62 115 PRO A C 1
ATOM 886 O O . PRO A 1 115 ? 15.823 -2.792 29.243 1.00 83.62 115 PRO A O 1
ATOM 889 N N . GLY A 1 116 ? 16.304 -0.638 29.683 1.00 92.25 116 GLY A N 1
ATOM 890 C CA . GLY A 1 116 ? 17.746 -0.725 29.470 1.00 92.25 116 GLY A CA 1
ATOM 891 C C . GLY A 1 116 ? 18.154 -0.747 27.997 1.00 92.25 116 GLY A C 1
ATOM 892 O O . GLY A 1 116 ? 17.383 -0.387 27.109 1.00 92.25 116 GLY A O 1
ATOM 893 N N . THR A 1 117 ? 19.399 -1.152 27.748 1.00 95.31 117 THR A N 1
ATOM 894 C CA . THR A 1 117 ? 20.002 -1.213 26.410 1.00 95.31 117 THR A CA 1
ATOM 895 C C . THR A 1 117 ? 19.942 -2.632 25.854 1.00 95.31 117 THR A C 1
ATOM 897 O O . THR A 1 117 ? 20.325 -3.583 26.529 1.00 95.31 117 THR A O 1
ATOM 900 N N . MET A 1 118 ? 19.535 -2.771 24.595 1.00 94.06 118 MET A N 1
ATOM 901 C CA . MET A 1 118 ? 19.661 -4.000 23.815 1.00 94.06 118 MET A CA 1
ATOM 902 C C . MET A 1 118 ? 20.474 -3.709 22.560 1.00 94.06 118 MET A C 1
ATOM 904 O O . MET A 1 118 ? 20.188 -2.744 21.854 1.00 94.06 118 MET A O 1
ATOM 908 N N . LEU A 1 119 ? 21.454 -4.559 22.279 1.00 96.12 119 LEU A N 1
ATOM 909 C CA . LEU A 1 119 ? 22.231 -4.538 21.046 1.00 96.12 119 LEU A CA 1
ATOM 910 C C . LEU A 1 119 ? 21.847 -5.757 20.209 1.00 96.12 119 LEU A C 1
ATOM 912 O O . LEU A 1 119 ? 21.635 -6.842 20.750 1.00 96.12 119 LEU A O 1
ATOM 916 N N . GLY A 1 120 ? 21.737 -5.567 18.901 1.00 94.25 120 GLY A N 1
ATOM 917 C CA . GLY A 1 120 ? 21.428 -6.608 17.934 1.00 94.25 120 GLY A CA 1
ATOM 918 C C . GLY A 1 120 ? 22.439 -6.588 16.799 1.00 94.25 120 GLY A C 1
ATOM 919 O O . GLY A 1 120 ? 22.840 -5.521 16.331 1.00 94.25 120 GLY A O 1
ATOM 920 N N . ALA A 1 121 ? 22.844 -7.772 16.358 1.00 96.00 121 ALA A N 1
ATOM 921 C CA . ALA A 1 121 ? 23.681 -7.942 15.187 1.00 96.00 121 ALA A CA 1
ATOM 922 C C . ALA A 1 121 ? 23.202 -9.152 14.375 1.00 96.00 121 ALA A C 1
ATOM 924 O O . ALA A 1 121 ? 22.835 -10.181 14.940 1.00 96.00 121 ALA A O 1
ATOM 925 N N . GLU A 1 122 ? 23.183 -9.011 13.055 1.00 95.00 122 GLU A N 1
ATOM 926 C CA . GLU A 1 122 ? 22.791 -10.042 12.095 1.00 95.00 122 GLU A CA 1
ATOM 927 C C . GLU A 1 122 ? 23.885 -10.155 11.033 1.00 95.00 122 GLU A C 1
ATOM 929 O O . GLU A 1 122 ? 24.373 -9.133 10.547 1.00 95.00 122 GLU A O 1
ATOM 934 N N . TRP A 1 123 ? 24.212 -11.381 10.628 1.00 96.06 123 TRP A N 1
ATOM 935 C CA . TRP A 1 123 ? 25.060 -11.679 9.476 1.00 96.06 123 TRP A CA 1
ATOM 936 C C . TRP A 1 123 ? 24.400 -12.771 8.641 1.00 96.06 123 TRP A C 1
ATOM 938 O O . TRP A 1 123 ? 23.776 -13.683 9.184 1.00 96.06 123 TRP A O 1
ATOM 948 N N . GLY A 1 124 ? 24.539 -12.694 7.324 1.00 94.56 124 GLY A N 1
ATOM 949 C CA . GLY A 1 124 ? 23.979 -13.689 6.423 1.00 94.56 124 GLY A CA 1
ATOM 950 C C . GLY A 1 124 ? 24.646 -13.698 5.056 1.00 94.56 124 GLY A C 1
ATOM 951 O O . GLY A 1 124 ? 25.584 -12.944 4.783 1.00 94.56 124 GLY A O 1
ATOM 952 N N . SER A 1 125 ? 24.131 -14.564 4.185 1.00 94.38 125 SER A N 1
ATOM 953 C CA . SER A 1 125 ? 24.534 -14.661 2.781 1.00 94.38 125 SER A CA 1
ATOM 954 C C . SER A 1 125 ? 24.467 -13.305 2.073 1.00 94.38 125 SER A C 1
ATOM 956 O O . SER A 1 125 ? 23.835 -12.366 2.558 1.00 94.38 125 SER A O 1
ATOM 958 N N . GLN A 1 126 ? 25.112 -13.198 0.904 1.00 95.44 126 GLN A N 1
ATOM 959 C CA . GLN A 1 126 ? 25.091 -11.974 0.082 1.00 95.44 126 GLN A CA 1
ATOM 960 C C . GLN A 1 126 ? 25.737 -10.758 0.779 1.00 95.44 126 GLN A C 1
ATOM 962 O O . GLN A 1 126 ? 25.426 -9.601 0.498 1.00 95.44 126 GLN A O 1
ATOM 967 N N . GLY A 1 127 ? 26.646 -11.010 1.729 1.00 95.75 127 GLY A N 1
ATOM 968 C CA . GLY A 1 127 ? 27.298 -9.961 2.514 1.00 95.75 127 GLY A CA 1
ATOM 969 C C . GLY A 1 127 ? 26.328 -9.163 3.389 1.00 95.75 127 GLY A C 1
ATOM 970 O O . GLY A 1 127 ? 26.626 -8.015 3.731 1.00 95.75 127 GLY A O 1
ATOM 971 N N . ARG A 1 128 ? 25.164 -9.736 3.722 1.00 96.81 128 ARG A N 1
ATOM 972 C CA . ARG A 1 128 ? 24.156 -9.093 4.560 1.00 96.81 128 ARG A CA 1
ATOM 973 C C . ARG A 1 128 ? 24.679 -8.952 5.985 1.00 96.81 128 ARG A C 1
ATOM 975 O O . ARG A 1 128 ? 25.056 -9.938 6.611 1.00 96.81 128 ARG A O 1
ATOM 982 N N . HIS A 1 129 ? 24.658 -7.730 6.496 1.00 97.38 129 HIS A N 1
ATOM 983 C CA . HIS A 1 129 ? 24.949 -7.419 7.886 1.00 97.38 129 HIS A CA 1
ATOM 984 C C . HIS A 1 129 ? 24.017 -6.323 8.399 1.00 97.38 129 HIS A C 1
ATOM 986 O O . HIS A 1 129 ? 23.795 -5.310 7.728 1.00 97.38 129 HIS A O 1
ATOM 992 N N . LYS A 1 130 ? 23.477 -6.521 9.599 1.00 97.69 130 LYS A N 1
ATOM 993 C CA . LYS A 1 130 ? 22.635 -5.543 10.289 1.00 97.69 130 LYS A CA 1
ATOM 994 C C . LYS A 1 130 ? 23.174 -5.318 11.689 1.00 97.69 130 LYS A C 1
ATOM 996 O O . LYS A 1 130 ? 23.476 -6.281 12.381 1.00 97.69 130 LYS A O 1
ATOM 1001 N N . LEU A 1 131 ? 23.261 -4.065 12.107 1.00 98.06 131 LEU A N 1
ATOM 1002 C CA . LEU A 1 131 ? 23.542 -3.680 13.485 1.00 98.06 131 LEU A CA 1
ATOM 1003 C C . LEU A 1 131 ? 22.398 -2.807 13.985 1.00 98.06 131 LEU A C 1
ATOM 1005 O O . LEU A 1 131 ? 21.910 -1.943 13.254 1.00 98.06 131 LEU A O 1
ATOM 1009 N N . GLY A 1 132 ? 21.978 -3.023 15.223 1.00 97.44 132 GLY A N 1
ATOM 1010 C CA . GLY A 1 132 ? 20.906 -2.270 15.854 1.00 97.44 132 GLY A CA 1
ATOM 1011 C C . GLY A 1 132 ? 21.162 -2.062 17.337 1.00 97.44 132 GLY A C 1
ATOM 1012 O O . GLY A 1 132 ? 21.786 -2.889 18.000 1.00 97.44 132 GLY A O 1
ATOM 1013 N N . ALA A 1 133 ? 20.665 -0.952 17.864 1.00 97.44 133 ALA A N 1
ATOM 1014 C CA . ALA A 1 133 ? 20.650 -0.676 19.288 1.00 97.44 133 ALA A CA 1
ATOM 1015 C C . ALA A 1 133 ? 19.302 -0.072 19.672 1.00 97.44 133 ALA A C 1
ATOM 1017 O O . ALA A 1 133 ? 18.797 0.822 18.995 1.00 97.44 133 ALA A O 1
ATOM 1018 N N . THR A 1 134 ? 18.728 -0.538 20.776 1.00 97.00 134 THR A N 1
ATOM 1019 C CA . THR A 1 134 ? 17.538 0.067 21.380 1.00 97.00 134 THR A CA 1
ATOM 1020 C C . THR A 1 134 ? 17.804 0.376 22.836 1.00 97.00 134 THR A C 1
ATOM 1022 O O . THR A 1 134 ? 18.390 -0.453 23.528 1.00 97.00 134 THR A O 1
ATOM 1025 N N . TRP A 1 135 ? 17.328 1.515 23.316 1.00 96.75 135 TRP A N 1
ATOM 1026 C CA . TRP A 1 135 ? 17.397 1.886 24.722 1.00 96.75 135 TRP A CA 1
ATOM 1027 C C . TRP A 1 135 ? 16.025 2.332 25.206 1.00 96.75 135 TRP A C 1
ATOM 1029 O O . TRP A 1 135 ? 15.400 3.165 24.553 1.00 96.75 135 TRP A O 1
ATOM 1039 N N . GLY A 1 136 ? 15.558 1.807 26.335 1.00 96.94 136 GLY A N 1
ATOM 1040 C CA . GLY A 1 136 ? 14.350 2.299 26.989 1.00 96.94 136 GLY A CA 1
ATOM 1041 C C . GLY A 1 136 ? 14.573 2.621 28.459 1.00 96.94 136 GLY A C 1
ATOM 1042 O O . GLY A 1 136 ? 15.268 1.902 29.177 1.00 96.94 136 GLY A O 1
ATOM 1043 N N . GLY A 1 137 ? 13.969 3.708 28.919 1.00 95.38 137 GLY A N 1
ATOM 1044 C CA . GLY A 1 137 ? 14.113 4.169 30.292 1.00 95.38 137 GLY A CA 1
ATOM 1045 C C . GLY A 1 137 ? 13.258 5.388 30.599 1.00 95.38 137 GLY A C 1
ATOM 1046 O O . GLY A 1 137 ? 12.552 5.916 29.737 1.00 95.38 137 GLY A O 1
ATOM 1047 N N . ASP A 1 138 ? 13.340 5.834 31.845 1.00 95.00 138 ASP A N 1
ATOM 1048 C CA . ASP A 1 138 ? 12.620 7.006 32.328 1.00 95.00 138 ASP A CA 1
ATOM 1049 C C . ASP A 1 138 ? 13.543 8.238 32.273 1.00 95.00 138 ASP A C 1
ATOM 1051 O O . ASP A 1 138 ? 14.689 8.192 32.720 1.00 95.00 138 ASP A O 1
ATOM 1055 N N . LEU A 1 139 ? 13.051 9.344 31.707 1.00 93.19 139 LEU A N 1
ATOM 1056 C CA . LEU A 1 139 ? 13.722 10.646 31.636 1.00 93.19 139 LEU A CA 1
ATOM 1057 C C . LEU A 1 139 ? 12.810 11.712 32.253 1.00 93.19 139 LEU A C 1
ATOM 1059 O O . LEU A 1 139 ? 11.909 12.249 31.603 1.00 93.19 139 LEU A O 1
ATOM 1063 N N . GLY A 1 140 ? 13.030 12.009 33.536 1.00 92.44 140 GLY A N 1
ATOM 1064 C CA . GLY A 1 140 ? 12.144 12.880 34.308 1.00 92.44 140 GLY A CA 1
ATOM 1065 C C . GLY A 1 140 ? 10.744 12.271 34.423 1.00 92.44 140 GLY A C 1
ATOM 1066 O O . GLY A 1 140 ? 10.584 11.171 34.939 1.00 92.44 140 GLY A O 1
ATOM 1067 N N . THR A 1 141 ? 9.723 12.975 33.932 1.00 94.00 141 THR A N 1
ATOM 1068 C CA . THR A 1 141 ? 8.332 12.478 33.883 1.00 94.00 141 THR A CA 1
ATOM 1069 C C . THR A 1 141 ? 8.009 11.696 32.606 1.00 94.00 141 THR A C 1
ATOM 1071 O O . THR A 1 141 ? 6.909 11.153 32.470 1.00 94.00 141 THR A O 1
ATOM 1074 N N . ALA A 1 142 ? 8.945 11.654 31.655 1.00 95.38 142 ALA A N 1
ATOM 1075 C CA . ALA A 1 142 ? 8.799 10.956 30.391 1.00 95.38 142 ALA A CA 1
ATOM 1076 C C . ALA A 1 142 ? 9.270 9.512 30.522 1.00 95.38 142 ALA A C 1
ATOM 1078 O O . ALA A 1 142 ? 10.319 9.253 31.104 1.00 95.38 142 ALA A O 1
ATOM 1079 N N . ARG A 1 143 ? 8.578 8.582 29.869 1.00 96.56 143 ARG A N 1
ATOM 1080 C CA . ARG A 1 143 ? 9.148 7.264 29.557 1.00 96.56 143 ARG A CA 1
ATOM 1081 C C . ARG A 1 143 ? 9.534 7.242 28.094 1.00 96.56 143 ARG A C 1
ATOM 1083 O O . ARG A 1 143 ? 8.700 7.601 27.263 1.00 96.56 143 ARG A O 1
ATOM 1090 N N . VAL A 1 144 ? 10.759 6.842 27.780 1.00 97.56 144 VAL A N 1
ATOM 1091 C CA . VAL A 1 144 ? 11.355 6.982 26.448 1.00 97.56 144 VAL A CA 1
ATOM 1092 C C . VAL A 1 144 ? 11.873 5.641 25.937 1.00 97.56 144 VAL A C 1
ATOM 1094 O O . VAL A 1 144 ? 12.400 4.840 26.698 1.00 97.56 144 VAL A O 1
ATOM 1097 N N . LEU A 1 145 ? 11.698 5.398 24.640 1.00 98.06 145 LEU A N 1
ATOM 1098 C CA . LEU A 1 145 ? 12.286 4.310 23.870 1.00 98.06 145 LEU A CA 1
ATOM 1099 C C . LEU A 1 145 ? 12.981 4.911 22.652 1.00 98.06 145 LEU A C 1
ATOM 1101 O O . LEU A 1 145 ? 12.340 5.577 21.845 1.00 98.06 145 LEU A O 1
ATOM 1105 N N . LEU A 1 146 ? 14.272 4.656 22.507 1.00 98.00 146 LEU A N 1
ATOM 1106 C CA . LEU A 1 146 ? 15.083 5.040 21.361 1.00 98.00 146 LEU A CA 1
ATOM 1107 C C . LEU A 1 146 ? 15.530 3.781 20.620 1.00 98.00 146 LEU A C 1
ATOM 1109 O O . LEU A 1 146 ? 15.778 2.744 21.237 1.00 98.00 146 LEU A O 1
ATOM 1113 N N . GLY A 1 147 ? 15.646 3.870 19.303 1.00 98.12 147 GLY A N 1
ATOM 1114 C CA . GLY A 1 147 ? 16.153 2.799 18.457 1.00 98.12 147 GLY A CA 1
ATOM 1115 C C . GLY A 1 147 ? 16.965 3.360 17.303 1.00 98.12 147 GLY A C 1
ATOM 1116 O O . GLY A 1 147 ? 16.580 4.362 16.713 1.00 98.12 147 GLY A O 1
ATOM 1117 N N . VAL A 1 148 ? 18.076 2.718 16.971 1.00 98.62 148 VAL A N 1
ATOM 1118 C CA . VAL A 1 148 ? 18.880 3.025 15.787 1.00 98.62 148 VAL A CA 1
ATOM 1119 C C . VAL A 1 148 ? 19.299 1.726 15.126 1.00 98.62 148 VAL A C 1
ATOM 1121 O O . VAL A 1 148 ? 19.617 0.756 15.816 1.00 98.62 148 VAL A O 1
ATOM 1124 N N . SER A 1 149 ? 19.322 1.697 13.800 1.00 98.50 149 SER A N 1
ATOM 1125 C CA . SER A 1 149 ? 19.845 0.552 13.069 1.00 98.50 149 SER A CA 1
ATOM 1126 C C . SER A 1 149 ? 20.464 0.927 11.735 1.00 98.50 149 SER A C 1
ATOM 1128 O O . SER A 1 149 ? 20.187 1.976 11.146 1.00 98.50 149 SER A O 1
ATOM 1130 N N . ARG A 1 150 ? 21.336 0.032 11.276 1.00 98.50 150 ARG A N 1
ATOM 1131 C CA . ARG A 1 150 ? 21.994 0.073 9.979 1.00 98.50 150 ARG A CA 1
ATOM 1132 C C . ARG A 1 150 ? 22.020 -1.330 9.393 1.00 98.50 150 ARG A C 1
ATOM 1134 O O . ARG A 1 150 ? 22.591 -2.243 9.981 1.00 98.50 150 ARG A O 1
ATOM 1141 N N . LEU A 1 151 ? 21.443 -1.470 8.211 1.00 98.06 151 LEU A N 1
ATOM 1142 C CA . LEU A 1 151 ? 21.488 -2.647 7.357 1.00 98.06 151 LEU A CA 1
ATOM 1143 C C . LEU A 1 151 ? 22.342 -2.345 6.126 1.00 98.06 151 LEU A C 1
ATOM 1145 O O . LEU A 1 151 ? 22.246 -1.270 5.521 1.00 98.06 151 LEU A O 1
ATOM 1149 N N . ARG A 1 152 ? 23.148 -3.319 5.724 1.00 98.31 152 ARG A N 1
ATOM 1150 C CA . ARG A 1 152 ? 23.867 -3.336 4.454 1.00 98.31 152 ARG A CA 1
ATOM 1151 C C . ARG A 1 152 ? 23.820 -4.751 3.885 1.00 98.31 152 ARG A C 1
ATOM 1153 O O . ARG A 1 152 ? 23.978 -5.725 4.613 1.00 98.31 152 ARG A O 1
ATOM 1160 N N . SER A 1 153 ? 23.614 -4.857 2.584 1.00 97.56 153 SER A N 1
ATOM 1161 C CA . SER A 1 153 ? 23.647 -6.102 1.825 1.00 97.56 153 SER A CA 1
ATOM 1162 C C . SER A 1 153 ? 24.300 -5.824 0.480 1.00 97.56 153 SER A C 1
ATOM 1164 O O . SER A 1 153 ? 24.020 -4.797 -0.137 1.00 97.56 153 SER A O 1
ATOM 1166 N N . ARG A 1 154 ? 25.170 -6.726 0.014 1.00 96.75 154 ARG A N 1
ATOM 1167 C CA . ARG A 1 154 ? 25.686 -6.660 -1.363 1.00 96.75 154 ARG A CA 1
ATOM 1168 C C . ARG A 1 154 ? 24.675 -7.222 -2.368 1.00 96.75 154 ARG A C 1
ATOM 1170 O O . ARG A 1 154 ? 24.854 -7.016 -3.561 1.00 96.75 154 ARG A O 1
ATOM 1177 N N . GLY A 1 155 ? 23.633 -7.900 -1.879 1.00 95.06 155 GLY A N 1
ATOM 1178 C CA . GLY A 1 155 ? 22.679 -8.620 -2.712 1.00 95.06 155 GLY A CA 1
ATOM 1179 C C . GLY A 1 155 ? 23.321 -9.810 -3.420 1.00 95.06 155 GLY A C 1
ATOM 1180 O O . GLY A 1 155 ? 24.458 -10.209 -3.136 1.00 95.06 155 GLY A O 1
ATOM 1181 N N . HIS A 1 156 ? 22.580 -10.410 -4.340 1.00 94.62 156 HIS A N 1
ATOM 1182 C CA . HIS A 1 156 ? 23.115 -11.486 -5.163 1.00 94.62 156 HIS A CA 1
ATOM 1183 C C . HIS A 1 156 ? 24.250 -10.966 -6.050 1.00 94.62 156 HIS A C 1
ATOM 1185 O O . HIS A 1 156 ? 24.125 -9.934 -6.706 1.00 94.62 156 HIS A O 1
ATOM 1191 N N . ALA A 1 157 ? 25.363 -11.703 -6.086 1.00 93.75 157 ALA A N 1
ATOM 1192 C CA . ALA A 1 157 ? 26.514 -11.333 -6.907 1.00 93.75 157 ALA A CA 1
ATOM 1193 C C . ALA A 1 157 ? 26.188 -11.382 -8.410 1.00 93.75 157 ALA A C 1
ATOM 1195 O O . ALA A 1 157 ? 26.677 -10.551 -9.168 1.00 93.75 157 ALA A O 1
ATOM 1196 N N . SER A 1 158 ? 25.347 -12.334 -8.822 1.00 95.31 158 SER A N 1
ATOM 1197 C CA . SER A 1 158 ? 24.813 -12.455 -10.177 1.00 95.31 158 SER A CA 1
ATOM 1198 C C . SER A 1 158 ? 23.379 -12.974 -10.103 1.00 95.31 158 SER A C 1
ATOM 1200 O O . SER A 1 158 ? 23.113 -13.961 -9.413 1.00 95.31 158 SER A O 1
ATOM 1202 N N . LEU A 1 159 ? 22.466 -12.305 -10.801 1.00 95.06 159 LEU A N 1
ATOM 1203 C CA . LEU A 1 159 ? 21.086 -12.739 -11.010 1.00 95.06 159 LEU A CA 1
ATOM 1204 C C . LEU A 1 159 ? 20.881 -13.004 -12.491 1.00 95.06 159 LEU A C 1
ATOM 1206 O O . LEU A 1 159 ? 21.291 -12.182 -13.298 1.00 95.06 159 LEU A O 1
ATOM 1210 N N . TYR A 1 160 ? 20.257 -14.128 -12.830 1.00 95.56 160 TYR A N 1
ATOM 1211 C CA . TYR A 1 160 ? 19.904 -14.453 -14.207 1.00 95.56 160 TYR A CA 1
ATOM 1212 C C . TYR A 1 160 ? 18.415 -14.200 -14.446 1.00 95.56 160 TYR A C 1
ATOM 1214 O O . TYR A 1 160 ? 17.578 -14.628 -13.650 1.00 95.56 160 TYR A O 1
ATOM 1222 N N . PHE A 1 161 ? 18.119 -13.532 -15.553 1.00 94.25 161 PHE A N 1
ATOM 1223 C CA . PHE A 1 161 ? 16.790 -13.213 -16.044 1.00 94.25 161 PHE A CA 1
ATOM 1224 C C . PHE A 1 161 ? 16.701 -13.701 -17.488 1.00 94.25 161 PHE A C 1
ATOM 1226 O O . PHE A 1 161 ? 17.367 -13.164 -18.374 1.00 94.25 161 PHE A O 1
ATOM 1233 N N . ALA A 1 162 ? 15.885 -14.728 -17.721 1.00 94.31 162 ALA A N 1
ATOM 1234 C CA . ALA A 1 162 ? 15.762 -15.362 -19.032 1.00 94.31 162 ALA A CA 1
ATOM 1235 C C . ALA A 1 162 ? 15.241 -14.389 -20.104 1.00 94.31 162 ALA A C 1
ATOM 1237 O O . ALA A 1 162 ? 15.555 -14.517 -21.282 1.00 94.31 162 ALA A O 1
ATOM 1238 N N . GLU A 1 163 ? 14.471 -13.379 -19.696 1.00 90.69 163 GLU A N 1
ATOM 1239 C CA . GLU A 1 163 ? 13.962 -12.314 -20.562 1.00 90.69 163 GLU A CA 1
ATOM 1240 C C . GLU A 1 163 ? 15.055 -11.481 -21.227 1.00 90.69 163 GLU A C 1
ATOM 1242 O O . GLU A 1 163 ? 14.807 -10.882 -22.271 1.00 90.69 163 GLU A O 1
ATOM 1247 N N . TYR A 1 164 ? 16.236 -11.449 -20.616 1.00 92.56 164 TYR A N 1
ATOM 1248 C CA . TYR A 1 164 ? 17.389 -10.683 -21.057 1.00 92.56 164 TYR A CA 1
ATOM 1249 C C . TYR A 1 164 ? 18.524 -11.598 -21.534 1.00 92.56 164 TYR A C 1
ATOM 1251 O O . TYR A 1 164 ? 19.663 -11.146 -21.611 1.00 92.56 164 TYR A O 1
ATOM 1259 N N . ASP A 1 165 ? 18.263 -12.877 -21.830 1.00 95.12 165 ASP A N 1
ATOM 1260 C CA . ASP A 1 165 ? 19.300 -13.836 -22.233 1.00 95.12 165 ASP A CA 1
ATOM 1261 C C . ASP A 1 165 ? 19.772 -13.626 -23.680 1.00 95.12 165 ASP A C 1
ATOM 1263 O O . ASP A 1 165 ? 19.451 -14.377 -24.601 1.00 95.12 165 ASP A O 1
ATOM 1267 N N . ALA A 1 166 ? 20.512 -12.539 -23.873 1.00 93.19 166 ALA A N 1
ATOM 1268 C CA . ALA A 1 166 ? 21.129 -12.138 -25.123 1.00 93.19 166 ALA A CA 1
ATOM 1269 C C . ALA A 1 166 ? 22.492 -11.474 -24.846 1.00 93.19 166 ALA A C 1
ATOM 1271 O O . ALA A 1 166 ? 22.688 -10.905 -23.763 1.00 93.19 166 ALA A O 1
ATOM 1272 N N . PRO A 1 167 ? 23.452 -11.523 -25.789 1.00 91.88 167 PRO A N 1
ATOM 1273 C CA . PRO A 1 167 ? 24.768 -10.904 -25.617 1.00 91.88 167 PRO A CA 1
ATOM 1274 C C . PRO A 1 167 ? 24.711 -9.410 -25.262 1.00 91.88 167 PRO A C 1
ATOM 1276 O O . PRO A 1 167 ? 25.488 -8.948 -24.427 1.00 91.88 167 PRO A O 1
ATOM 1279 N N . GLU A 1 168 ? 23.770 -8.664 -25.843 1.00 88.12 168 GLU A N 1
ATOM 1280 C CA . GLU A 1 168 ? 23.607 -7.216 -25.652 1.00 88.12 168 GLU A CA 1
ATOM 1281 C C . GLU A 1 168 ? 23.157 -6.853 -24.229 1.00 88.12 168 GLU A C 1
ATOM 1283 O O . GLU A 1 168 ? 23.387 -5.740 -23.762 1.00 88.12 168 GLU A O 1
ATOM 1288 N N . THR A 1 169 ? 22.541 -7.801 -23.528 1.00 91.94 169 THR A N 1
ATOM 1289 C CA . THR A 1 169 ? 22.029 -7.674 -22.159 1.00 91.94 169 THR A CA 1
ATOM 1290 C C . THR A 1 169 ? 22.783 -8.599 -21.205 1.00 91.94 169 THR A C 1
ATOM 1292 O O . THR A 1 169 ? 22.216 -9.174 -20.277 1.00 91.94 169 THR A O 1
ATOM 1295 N N . ASN A 1 170 ? 24.090 -8.746 -21.440 1.00 93.44 170 ASN A N 1
ATOM 1296 C CA . ASN A 1 170 ? 25.013 -9.502 -20.594 1.00 93.44 170 ASN A CA 1
ATOM 1297 C C . ASN A 1 170 ? 24.572 -10.962 -20.344 1.00 93.44 170 ASN A C 1
ATOM 1299 O O . ASN A 1 170 ? 24.673 -11.475 -19.227 1.00 93.44 170 ASN A O 1
ATOM 1303 N N . GLY A 1 171 ? 24.016 -11.631 -21.362 1.00 94.50 171 GLY A N 1
ATOM 1304 C CA . GLY A 1 171 ? 23.536 -13.017 -21.257 1.00 94.50 171 GLY A CA 1
ATOM 1305 C C . GLY A 1 171 ? 22.496 -13.204 -20.148 1.00 94.50 171 GLY A C 1
ATOM 1306 O O . GLY A 1 171 ? 22.537 -14.178 -19.395 1.00 94.50 171 GLY A O 1
ATOM 1307 N N . GLY A 1 172 ? 21.646 -12.196 -19.949 1.00 94.50 172 GLY A N 1
ATOM 1308 C CA . GLY A 1 172 ? 20.594 -12.183 -18.939 1.00 94.50 172 GLY A CA 1
ATOM 1309 C C . GLY A 1 172 ? 21.095 -11.998 -17.518 1.00 94.50 172 GLY A C 1
ATOM 1310 O O . GLY A 1 172 ? 20.323 -12.180 -16.579 1.00 94.50 172 GLY A O 1
ATOM 1311 N N . ARG A 1 173 ? 22.375 -11.666 -17.315 1.00 96.19 173 ARG A N 1
ATOM 1312 C CA . ARG A 1 173 ? 22.973 -11.569 -15.982 1.00 96.19 173 ARG A CA 1
ATOM 1313 C C . ARG A 1 173 ? 23.102 -10.131 -15.499 1.00 96.19 173 ARG A C 1
ATOM 1315 O O . ARG A 1 173 ? 23.873 -9.357 -16.044 1.00 96.19 173 ARG A O 1
ATOM 1322 N N . ALA A 1 174 ? 22.429 -9.814 -14.398 1.00 95.50 174 ALA A N 1
ATOM 1323 C CA . ALA A 1 174 ? 22.674 -8.594 -13.638 1.00 95.50 174 ALA A CA 1
ATOM 1324 C C . ALA A 1 174 ? 23.759 -8.881 -12.594 1.00 95.50 174 ALA A C 1
ATOM 1326 O O . ALA A 1 174 ? 23.566 -9.730 -11.714 1.00 95.50 174 ALA A O 1
ATOM 1327 N N . VAL A 1 175 ? 24.910 -8.213 -12.687 1.00 95.62 175 VAL A N 1
ATOM 1328 C CA . VAL A 1 175 ? 26.097 -8.522 -11.872 1.00 95.62 175 VAL A CA 1
ATOM 1329 C C . VAL A 1 175 ? 26.376 -7.391 -10.888 1.00 95.62 175 VAL A C 1
ATOM 1331 O O . VAL A 1 175 ? 26.657 -6.257 -11.262 1.00 95.62 175 VAL A O 1
ATOM 1334 N N . GLY A 1 176 ? 26.302 -7.695 -9.590 1.00 95.06 176 GLY A N 1
ATOM 1335 C CA . GLY A 1 176 ? 26.511 -6.701 -8.532 1.00 95.06 176 GLY A CA 1
ATOM 1336 C C . GLY A 1 176 ? 25.467 -5.575 -8.512 1.00 95.06 176 GLY A C 1
ATOM 1337 O O . GLY A 1 176 ? 25.755 -4.490 -8.011 1.00 95.06 176 GLY A O 1
ATOM 1338 N N . ARG A 1 177 ? 24.267 -5.818 -9.059 1.00 94.94 177 ARG A N 1
ATOM 1339 C CA . ARG A 1 177 ? 23.170 -4.834 -9.179 1.00 94.94 177 ARG A CA 1
ATOM 1340 C C . ARG A 1 177 ? 22.042 -5.011 -8.165 1.00 94.94 177 ARG A C 1
ATOM 1342 O O . ARG A 1 177 ? 20.994 -4.404 -8.307 1.00 94.94 177 ARG A O 1
ATOM 1349 N N . ASP A 1 178 ? 22.240 -5.833 -7.137 1.00 95.81 178 ASP A N 1
ATOM 1350 C CA . ASP A 1 178 ? 21.200 -6.162 -6.148 1.00 95.81 178 ASP A CA 1
ATOM 1351 C C . ASP A 1 178 ? 21.500 -5.595 -4.743 1.00 95.81 178 ASP A C 1
ATOM 1353 O O . ASP A 1 178 ? 20.886 -5.993 -3.754 1.00 95.81 178 ASP A O 1
ATOM 1357 N N . GLY A 1 179 ? 22.437 -4.649 -4.634 1.00 97.19 179 GLY A N 1
ATOM 1358 C CA . GLY A 1 179 ? 22.854 -4.045 -3.368 1.00 97.19 179 GLY A CA 1
ATOM 1359 C C . GLY A 1 179 ? 21.727 -3.318 -2.631 1.00 97.19 179 GLY A C 1
ATOM 1360 O O . GLY A 1 179 ? 20.835 -2.727 -3.239 1.00 97.19 179 GLY A O 1
ATOM 1361 N N . GLU A 1 180 ? 21.769 -3.336 -1.298 1.00 97.81 180 GLU A N 1
ATOM 1362 C CA . GLU A 1 180 ? 20.800 -2.633 -0.457 1.00 97.81 180 GLU A CA 1
ATOM 1363 C C . GLU A 1 180 ? 21.454 -2.046 0.793 1.00 97.81 180 GLU A C 1
ATOM 1365 O O . GLU A 1 180 ? 22.322 -2.646 1.435 1.00 97.81 180 GLU A O 1
ATOM 1370 N N . ARG A 1 181 ? 20.995 -0.859 1.183 1.00 98.06 181 ARG A N 1
ATOM 1371 C CA . ARG A 1 181 ? 21.352 -0.236 2.450 1.00 98.06 181 ARG A CA 1
ATOM 1372 C C . ARG A 1 181 ? 20.146 0.436 3.083 1.00 98.06 181 ARG A C 1
ATOM 1374 O O . ARG A 1 181 ? 19.366 1.068 2.381 1.00 98.06 181 ARG A O 1
ATOM 1381 N N . SER A 1 182 ? 20.024 0.343 4.401 1.00 98.25 182 SER A N 1
ATOM 1382 C CA . SER A 1 182 ? 18.973 1.034 5.145 1.00 98.25 182 SER A CA 1
ATOM 1383 C C . SER A 1 182 ? 19.502 1.517 6.486 1.00 98.25 182 SER A C 1
ATOM 1385 O O . SER A 1 182 ? 20.186 0.769 7.179 1.00 98.25 182 SER A O 1
ATOM 1387 N N . ASP A 1 183 ? 19.212 2.765 6.825 1.00 98.56 183 ASP A N 1
ATOM 1388 C CA . ASP A 1 183 ? 19.539 3.397 8.096 1.00 98.56 183 ASP A CA 1
ATOM 1389 C C . ASP A 1 183 ? 18.234 3.903 8.723 1.00 98.56 183 ASP A C 1
ATOM 1391 O O . ASP A 1 183 ? 17.424 4.542 8.045 1.00 98.56 183 ASP A O 1
ATOM 1395 N N . LYS A 1 184 ? 17.999 3.591 10.002 1.00 98.69 184 LYS A N 1
ATOM 1396 C CA . LYS A 1 184 ? 16.745 3.919 10.697 1.00 98.69 184 LYS A CA 1
ATOM 1397 C C . LYS A 1 184 ? 17.022 4.519 12.068 1.00 98.69 184 LYS A C 1
ATOM 1399 O O . LYS A 1 184 ? 17.910 4.061 12.786 1.00 98.69 184 LYS A O 1
ATOM 1404 N N . LEU A 1 185 ? 16.234 5.523 12.437 1.00 98.75 185 LEU A N 1
ATOM 1405 C CA . LEU A 1 185 ? 16.177 6.111 13.771 1.00 98.75 185 LEU A CA 1
ATOM 1406 C C . LEU A 1 185 ? 14.725 6.122 14.243 1.00 98.75 185 LEU A C 1
ATOM 1408 O O . LEU A 1 185 ? 13.815 6.495 13.507 1.00 98.75 185 LEU A O 1
ATOM 1412 N N . PHE A 1 186 ? 14.524 5.747 15.494 1.00 98.62 186 PHE A N 1
ATOM 1413 C CA . PHE A 1 186 ? 13.233 5.673 16.147 1.00 98.62 186 PHE A CA 1
ATOM 1414 C C . PHE A 1 186 ? 13.307 6.340 17.514 1.00 98.62 186 PHE A C 1
ATOM 1416 O O . PHE A 1 186 ? 14.253 6.123 18.273 1.00 98.62 186 PHE A O 1
ATOM 1423 N N . ALA A 1 187 ? 12.274 7.097 17.854 1.00 98.19 187 ALA A N 1
ATOM 1424 C CA . ALA A 1 187 ? 12.058 7.607 19.192 1.00 98.19 187 ALA A CA 1
ATOM 1425 C C . ALA A 1 187 ? 10.578 7.499 19.552 1.00 98.19 187 ALA A C 1
ATOM 1427 O O . ALA A 1 187 ? 9.700 7.837 18.764 1.00 98.19 187 ALA A O 1
ATOM 1428 N N . LYS A 1 188 ? 10.287 7.072 20.773 1.00 98.06 188 LYS A N 1
ATOM 1429 C CA . LYS A 1 188 ? 8.947 7.093 21.342 1.00 98.06 188 LYS A CA 1
ATOM 1430 C C . LYS A 1 188 ? 9.022 7.595 22.764 1.00 98.06 188 LYS A C 1
ATOM 1432 O O . LYS A 1 188 ? 9.839 7.119 23.541 1.00 98.06 188 LYS A O 1
ATOM 1437 N N . ALA A 1 189 ? 8.168 8.543 23.107 1.00 97.19 189 ALA A N 1
ATOM 1438 C CA . ALA A 1 189 ? 8.088 9.114 24.438 1.00 97.19 189 ALA A CA 1
ATOM 1439 C C . ALA A 1 189 ? 6.637 9.125 24.917 1.00 97.19 189 ALA A C 1
ATOM 1441 O O . ALA A 1 189 ? 5.706 9.256 24.122 1.00 97.19 189 ALA A O 1
ATOM 1442 N N . ARG A 1 190 ? 6.430 8.967 26.223 1.00 96.12 190 ARG A N 1
ATOM 1443 C CA . ARG A 1 190 ? 5.107 9.056 26.842 1.00 96.12 190 ARG A CA 1
ATOM 1444 C C . ARG A 1 190 ? 5.157 9.887 28.117 1.00 96.12 190 ARG A C 1
ATOM 1446 O O . ARG A 1 190 ? 5.923 9.562 29.022 1.00 96.12 190 ARG A O 1
ATOM 1453 N N . TRP A 1 191 ? 4.273 10.878 28.201 1.00 95.25 191 TRP A N 1
ATOM 1454 C CA . TRP A 1 191 ? 4.036 11.742 29.358 1.00 95.25 191 TRP A CA 1
ATOM 1455 C C . TRP A 1 191 ? 2.570 11.615 29.781 1.00 95.25 191 TRP A C 1
ATOM 1457 O O . TRP A 1 191 ? 1.685 12.218 29.177 1.00 95.25 191 TRP A O 1
ATOM 1467 N N . GLY A 1 192 ? 2.291 10.787 30.791 1.00 92.12 192 GLY A N 1
ATOM 1468 C CA . GLY A 1 192 ? 0.912 10.486 31.192 1.00 92.12 192 GLY A CA 1
ATOM 1469 C C . GLY A 1 192 ? 0.104 9.883 30.036 1.00 92.12 192 GLY A C 1
ATOM 1470 O O . GLY A 1 192 ? 0.391 8.763 29.597 1.00 92.12 192 GLY A O 1
ATOM 1471 N N . ASP A 1 193 ? -0.879 10.636 29.545 1.00 92.44 193 ASP A N 1
ATOM 1472 C CA . ASP A 1 193 ? -1.768 10.263 28.437 1.00 92.44 193 ASP A CA 1
ATOM 1473 C C . ASP A 1 193 ? -1.303 10.746 27.061 1.00 92.44 193 ASP A C 1
ATOM 1475 O O . ASP A 1 193 ? -1.827 10.286 26.046 1.00 92.44 193 ASP A O 1
ATOM 1479 N N . LEU A 1 194 ? -0.303 11.630 27.014 1.00 95.38 194 LEU A N 1
ATOM 1480 C CA . LEU A 1 194 ? 0.303 12.098 25.775 1.00 95.38 194 LEU A CA 1
ATOM 1481 C C . LEU A 1 194 ? 1.424 11.145 25.350 1.00 95.38 194 LEU A C 1
ATOM 1483 O O . LEU A 1 194 ? 2.362 10.884 26.105 1.00 95.38 194 LEU A O 1
ATOM 1487 N N . GLY A 1 195 ? 1.342 10.638 24.128 1.00 96.25 195 GLY A N 1
ATOM 1488 C CA . GLY A 1 195 ? 2.397 9.882 23.469 1.00 96.25 195 GLY A CA 1
ATOM 1489 C C . GLY A 1 195 ? 2.944 10.628 22.257 1.00 96.25 195 GLY A C 1
ATOM 1490 O O . GLY A 1 195 ? 2.191 11.266 21.527 1.00 96.25 195 GLY A O 1
ATOM 1491 N N . LEU A 1 196 ? 4.246 10.499 22.029 1.00 97.56 196 LEU A N 1
ATOM 1492 C CA . LEU A 1 196 ? 4.950 10.923 20.822 1.00 97.56 196 LEU A CA 1
ATOM 1493 C C . LEU A 1 196 ? 5.658 9.706 20.228 1.00 97.56 196 LEU A C 1
ATOM 1495 O O . LEU A 1 196 ? 6.374 9.017 20.951 1.00 97.56 196 LEU A O 1
ATOM 1499 N N . THR A 1 197 ? 5.513 9.481 18.928 1.00 98.25 197 THR A N 1
ATOM 1500 C CA . THR A 1 197 ? 6.320 8.530 18.153 1.00 98.25 197 THR A CA 1
ATOM 1501 C C . THR A 1 197 ? 6.974 9.298 17.009 1.00 98.25 197 THR A C 1
ATOM 1503 O O . THR A 1 197 ? 6.288 10.036 16.313 1.00 98.25 197 THR A O 1
ATOM 1506 N N . ALA A 1 198 ? 8.278 9.148 16.808 1.00 98.44 198 ALA A N 1
ATOM 1507 C CA . ALA A 1 198 ? 9.031 9.780 15.734 1.00 98.44 198 ALA A CA 1
ATOM 1508 C C . ALA A 1 198 ? 9.958 8.768 15.056 1.00 98.44 198 ALA A C 1
ATOM 1510 O O . ALA A 1 198 ? 10.585 7.942 15.723 1.00 98.44 198 ALA A O 1
ATOM 1511 N N . VAL A 1 199 ? 10.039 8.833 13.730 1.00 98.44 199 VAL A N 1
ATOM 1512 C CA . VAL A 1 199 ? 10.817 7.905 12.903 1.00 98.44 199 VAL A CA 1
ATOM 1513 C C . VAL A 1 199 ? 11.542 8.668 11.803 1.00 98.44 199 VAL A C 1
ATOM 1515 O O . VAL A 1 199 ? 10.970 9.574 11.198 1.00 98.44 199 VAL A O 1
ATOM 1518 N N . LEU A 1 200 ? 12.786 8.285 11.532 1.00 98.56 200 LEU A N 1
ATOM 1519 C CA . LEU A 1 200 ? 13.548 8.689 10.354 1.00 98.56 200 LEU A CA 1
ATOM 1520 C C . LEU A 1 200 ? 14.091 7.428 9.681 1.00 98.56 200 LEU A C 1
ATOM 1522 O O . LEU A 1 200 ? 14.609 6.543 10.362 1.00 98.56 200 LEU A O 1
ATOM 1526 N N . SER A 1 201 ? 14.017 7.353 8.359 1.00 98.25 201 SER A N 1
ATOM 1527 C CA . SER A 1 201 ? 14.580 6.248 7.587 1.00 98.25 201 SER A CA 1
ATOM 1528 C C . SER A 1 201 ? 15.175 6.745 6.273 1.00 98.25 201 SER A C 1
ATOM 1530 O O . SER A 1 201 ? 14.596 7.612 5.622 1.00 98.25 201 SER A O 1
ATOM 1532 N N . ASP A 1 202 ? 16.330 6.199 5.897 1.00 98.50 202 ASP A N 1
ATOM 1533 C CA . ASP A 1 202 ? 16.940 6.316 4.568 1.00 98.50 202 ASP A CA 1
ATOM 1534 C C . ASP A 1 202 ? 17.220 4.900 4.068 1.00 98.50 202 ASP A C 1
ATOM 1536 O O . ASP A 1 202 ? 17.892 4.115 4.740 1.00 98.50 202 ASP A O 1
ATOM 1540 N N . ARG A 1 203 ? 16.691 4.559 2.899 1.00 98.06 203 ARG A N 1
ATOM 1541 C CA . ARG A 1 203 ? 16.983 3.313 2.201 1.00 98.06 203 ARG A CA 1
ATOM 1542 C C . ARG A 1 203 ? 17.493 3.645 0.812 1.00 98.06 203 ARG A C 1
ATOM 1544 O O . ARG A 1 203 ? 16.939 4.504 0.140 1.00 98.06 203 ARG A O 1
ATOM 1551 N N . ARG A 1 204 ? 18.512 2.919 0.360 1.00 98.06 204 ARG A N 1
ATOM 1552 C CA . ARG A 1 204 ? 18.882 2.847 -1.055 1.00 98.06 204 ARG A CA 1
ATOM 1553 C C . ARG A 1 204 ? 18.877 1.393 -1.503 1.00 98.06 204 ARG A C 1
ATOM 1555 O O . ARG A 1 204 ? 19.478 0.554 -0.828 1.00 98.06 204 ARG A O 1
ATOM 1562 N N . LYS A 1 205 ? 18.270 1.138 -2.657 1.00 97.00 205 LYS A N 1
ATOM 1563 C CA . LYS A 1 205 ? 18.275 -0.150 -3.345 1.00 97.00 205 LYS A CA 1
ATOM 1564 C C . LYS A 1 205 ? 18.848 0.032 -4.744 1.00 97.00 205 LYS A C 1
ATOM 1566 O O . LYS A 1 205 ? 18.475 0.971 -5.439 1.00 97.00 205 LYS A O 1
ATOM 1571 N N . ASP A 1 206 ? 19.779 -0.827 -5.127 1.00 96.31 206 ASP A N 1
ATOM 1572 C CA . ASP A 1 206 ? 20.220 -0.940 -6.516 1.00 96.31 206 ASP A CA 1
ATOM 1573 C C . ASP A 1 206 ? 19.253 -1.892 -7.246 1.00 96.31 206 ASP A C 1
ATOM 1575 O O . ASP A 1 206 ? 18.838 -2.902 -6.667 1.00 96.31 206 ASP A O 1
ATOM 1579 N N . ASP A 1 207 ? 18.831 -1.532 -8.459 1.00 92.12 207 ASP A N 1
ATOM 1580 C CA . ASP A 1 207 ? 17.785 -2.243 -9.206 1.00 92.12 207 ASP A CA 1
ATOM 1581 C C . ASP A 1 207 ? 18.403 -3.205 -10.237 1.00 92.12 207 ASP A C 1
ATOM 1583 O O . ASP A 1 207 ? 19.063 -2.744 -11.175 1.00 92.12 207 ASP A O 1
ATOM 1587 N N . PRO A 1 208 ? 18.200 -4.530 -10.103 1.00 93.38 208 PRO A N 1
ATOM 1588 C CA . PRO A 1 208 ? 18.754 -5.505 -11.034 1.00 93.38 208 PRO A CA 1
ATOM 1589 C C . PRO A 1 208 ? 17.836 -5.839 -12.223 1.00 93.38 208 PRO A C 1
ATOM 1591 O O . PRO A 1 208 ? 18.221 -6.667 -13.043 1.00 93.38 208 PRO A O 1
ATOM 1594 N N . THR A 1 209 ? 16.618 -5.292 -12.303 1.00 87.94 209 THR A N 1
ATOM 1595 C CA . THR A 1 209 ? 15.530 -5.864 -13.125 1.00 87.94 209 THR A CA 1
ATOM 1596 C C . THR A 1 209 ? 15.266 -5.173 -14.460 1.00 87.94 209 THR A C 1
ATOM 1598 O O . THR A 1 209 ? 14.459 -5.671 -15.248 1.00 87.94 209 THR A O 1
ATOM 1601 N N . GLY A 1 210 ? 15.950 -4.061 -14.758 1.00 83.19 210 GLY A N 1
ATOM 1602 C CA . GLY A 1 210 ? 15.728 -3.306 -16.003 1.00 83.19 210 GLY A CA 1
ATOM 1603 C C . GLY A 1 210 ? 14.265 -2.870 -16.181 1.00 83.19 210 GLY A C 1
ATOM 1604 O O . GLY A 1 210 ? 13.754 -2.820 -17.297 1.00 83.19 210 GLY A O 1
ATOM 1605 N N . GLY A 1 211 ? 13.549 -2.643 -15.072 1.00 82.75 211 GLY A N 1
ATOM 1606 C CA . GLY A 1 211 ? 12.122 -2.331 -15.085 1.00 82.75 211 GLY A CA 1
ATOM 1607 C C . GLY A 1 211 ? 11.801 -1.068 -15.888 1.00 82.75 211 GLY A C 1
ATOM 1608 O O . GLY A 1 211 ? 12.621 -0.160 -15.989 1.00 82.75 211 GLY A O 1
ATOM 1609 N N . PHE A 1 212 ? 10.596 -1.017 -16.461 1.00 78.50 212 PHE A N 1
ATOM 1610 C CA . PHE A 1 212 ? 10.070 0.143 -17.198 1.00 78.50 212 PHE A CA 1
ATOM 1611 C C . PHE A 1 212 ? 10.926 0.609 -18.390 1.00 78.50 212 PHE A C 1
ATOM 1613 O O . PHE A 1 212 ? 10.840 1.758 -18.799 1.00 78.50 212 PHE A O 1
ATOM 1620 N N . GLY A 1 213 ? 11.734 -0.279 -18.981 1.00 81.62 213 GLY A N 1
ATOM 1621 C CA . GLY A 1 213 ? 12.576 0.048 -20.139 1.00 81.62 213 GLY A CA 1
ATOM 1622 C C . GLY A 1 213 ? 13.955 0.603 -19.778 1.00 81.62 213 GLY A C 1
ATOM 1623 O O . GLY A 1 213 ? 14.697 1.027 -20.664 1.00 81.62 213 GLY A O 1
ATOM 1624 N N . VAL A 1 214 ? 14.323 0.577 -18.495 1.00 89.00 214 VAL A N 1
ATOM 1625 C CA . VAL A 1 214 ? 15.696 0.822 -18.054 1.00 89.00 214 VAL A CA 1
ATOM 1626 C C . VAL A 1 214 ? 16.620 -0.234 -18.664 1.00 89.00 214 VAL A C 1
ATOM 1628 O O . VAL A 1 214 ? 16.335 -1.430 -18.632 1.00 89.00 214 VAL A O 1
ATOM 1631 N N . LEU A 1 215 ? 17.765 0.202 -19.183 1.00 91.44 215 LEU A N 1
ATOM 1632 C CA . LEU A 1 215 ? 18.805 -0.676 -19.696 1.00 91.44 215 LEU A CA 1
ATOM 1633 C C . LEU A 1 215 ? 19.238 -1.680 -18.624 1.00 91.44 215 LEU A C 1
ATOM 1635 O O . LEU A 1 215 ? 19.592 -1.319 -17.496 1.00 91.44 215 LEU A O 1
ATOM 1639 N N . PHE A 1 216 ? 19.226 -2.953 -19.000 1.00 94.06 216 PHE A N 1
ATOM 1640 C CA . PHE A 1 216 ? 19.580 -4.059 -18.125 1.00 94.06 216 PHE A CA 1
ATOM 1641 C C . PHE A 1 216 ? 21.061 -4.014 -17.696 1.00 94.06 216 PHE A C 1
ATOM 1643 O O . PHE A 1 216 ? 21.913 -3.501 -18.417 1.00 94.06 216 PHE A O 1
ATOM 1650 N N . ASP A 1 217 ? 21.357 -4.535 -16.500 1.00 93.25 217 ASP A N 1
ATOM 1651 C CA . ASP A 1 217 ? 22.696 -4.562 -15.878 1.00 93.25 217 ASP A CA 1
ATOM 1652 C C . ASP A 1 217 ? 23.404 -3.189 -15.747 1.00 93.25 217 ASP A C 1
ATOM 1654 O O . ASP A 1 217 ? 24.631 -3.077 -15.645 1.00 93.25 217 ASP A O 1
ATOM 1658 N N . THR A 1 218 ? 22.625 -2.107 -15.691 1.00 91.94 218 THR A N 1
ATOM 1659 C CA . THR A 1 218 ? 23.140 -0.747 -15.491 1.00 91.94 218 THR A CA 1
ATOM 1660 C C . THR A 1 218 ? 23.121 -0.306 -14.025 1.00 91.94 218 THR A C 1
ATOM 1662 O O . THR A 1 218 ? 22.567 -0.962 -13.144 1.00 91.94 218 THR A O 1
ATOM 1665 N N . ALA A 1 219 ? 23.763 0.828 -13.723 1.00 90.62 219 ALA A N 1
ATOM 1666 C CA . ALA A 1 219 ? 23.860 1.386 -12.371 1.00 90.62 219 ALA A CA 1
ATOM 1667 C C . ALA A 1 219 ? 22.576 2.121 -11.924 1.00 90.62 219 ALA A C 1
ATOM 1669 O O . ALA A 1 219 ? 22.628 3.275 -11.490 1.00 90.62 219 ALA A O 1
ATOM 1670 N N . SER A 1 220 ? 21.433 1.446 -12.024 1.00 93.81 220 SER A N 1
ATOM 1671 C CA . SER A 1 220 ? 20.124 1.981 -11.645 1.00 93.81 220 SER A CA 1
ATOM 1672 C C . SER A 1 220 ? 19.849 1.791 -10.152 1.00 93.81 220 SER A C 1
ATOM 1674 O O . SER A 1 220 ? 20.292 0.820 -9.536 1.00 93.81 220 SER A O 1
ATOM 1676 N N . SER A 1 221 ? 19.173 2.756 -9.527 1.00 95.81 221 SER A N 1
ATOM 1677 C CA . SER A 1 221 ? 18.902 2.718 -8.084 1.00 95.81 221 SER A CA 1
ATOM 1678 C C . SER A 1 221 ? 17.715 3.576 -7.668 1.00 95.81 221 SER A C 1
ATOM 1680 O O . SER A 1 221 ? 17.421 4.601 -8.283 1.00 95.81 221 SER A O 1
ATOM 1682 N N . SER A 1 222 ? 17.098 3.204 -6.552 1.00 95.81 222 SER A N 1
ATOM 1683 C CA . SER A 1 222 ? 16.088 3.989 -5.852 1.00 95.81 222 SER A CA 1
ATOM 1684 C C . SER A 1 222 ? 16.569 4.383 -4.457 1.00 95.81 222 SER A C 1
ATOM 1686 O O . SER A 1 222 ? 17.343 3.675 -3.804 1.00 95.81 222 SER A O 1
ATOM 1688 N N . VAL A 1 223 ? 16.130 5.554 -4.003 1.00 97.94 223 VAL A N 1
ATOM 1689 C CA . VAL A 1 223 ? 16.339 6.045 -2.641 1.00 97.94 223 VAL A CA 1
ATOM 1690 C C . VAL A 1 223 ? 14.999 6.449 -2.052 1.00 97.94 223 VAL A C 1
ATOM 1692 O O . VAL A 1 223 ? 14.345 7.333 -2.598 1.00 97.94 223 VAL A O 1
ATOM 1695 N N . ASP A 1 224 ? 14.653 5.866 -0.909 1.00 97.81 224 ASP A N 1
ATOM 1696 C CA . ASP A 1 224 ? 13.475 6.195 -0.114 1.00 97.81 224 ASP A CA 1
ATOM 1697 C C . ASP A 1 224 ? 13.915 6.894 1.172 1.00 97.81 224 ASP A C 1
ATOM 1699 O O . ASP A 1 224 ? 14.761 6.387 1.914 1.00 97.81 224 ASP A O 1
ATOM 1703 N N . ARG A 1 225 ? 13.337 8.058 1.466 1.00 98.25 225 ARG A N 1
ATOM 1704 C CA . ARG A 1 225 ? 13.546 8.766 2.732 1.00 98.25 225 ARG A CA 1
ATOM 1705 C C . ARG A 1 225 ? 12.226 9.073 3.387 1.00 98.25 225 ARG A C 1
ATOM 1707 O O . ARG A 1 225 ? 11.378 9.726 2.787 1.00 98.25 225 ARG A O 1
ATOM 1714 N N . PHE A 1 226 ? 12.100 8.666 4.638 1.00 97.00 226 PHE A N 1
ATOM 1715 C CA . PHE A 1 226 ? 10.893 8.833 5.424 1.00 97.00 226 PHE A CA 1
ATOM 1716 C C . PHE A 1 226 ? 11.213 9.594 6.707 1.00 97.00 226 PHE A C 1
ATOM 1718 O O . PHE A 1 226 ? 12.194 9.290 7.384 1.00 97.00 226 PHE A O 1
ATOM 1725 N N . ALA A 1 227 ? 10.387 10.574 7.056 1.00 98.00 227 ALA A N 1
ATOM 1726 C CA . ALA A 1 227 ? 10.458 11.278 8.328 1.00 98.00 227 ALA A CA 1
ATOM 1727 C C . ALA A 1 227 ? 9.041 11.506 8.846 1.00 98.00 227 ALA A C 1
ATOM 1729 O O . ALA A 1 227 ? 8.256 12.172 8.181 1.00 98.00 227 ALA A O 1
ATOM 1730 N N . SER A 1 228 ? 8.700 10.976 10.017 1.00 98.00 228 SER A N 1
ATOM 1731 C CA . SER A 1 228 ? 7.369 11.160 10.603 1.00 98.00 228 SER A CA 1
ATOM 1732 C C . SER A 1 228 ? 7.450 11.413 12.095 1.00 98.00 228 SER A C 1
ATOM 1734 O O . SER A 1 228 ? 8.305 10.853 12.779 1.00 98.00 228 SER A O 1
ATOM 1736 N N . ALA A 1 229 ? 6.547 12.248 12.596 1.00 98.25 229 ALA A N 1
ATOM 1737 C CA . ALA A 1 229 ? 6.302 12.439 14.013 1.00 98.25 229 ALA A CA 1
ATOM 1738 C C . ALA A 1 229 ? 4.792 12.467 14.266 1.00 98.25 229 ALA A C 1
ATOM 1740 O O . ALA A 1 229 ? 4.055 13.215 13.627 1.00 98.25 229 ALA A O 1
ATOM 1741 N N . GLY A 1 230 ? 4.337 11.654 15.213 1.00 97.94 230 GLY A N 1
ATOM 1742 C CA . GLY A 1 230 ? 2.940 11.492 15.584 1.00 97.94 230 GLY A CA 1
ATOM 1743 C C . GLY A 1 230 ? 2.721 11.731 17.069 1.00 97.94 230 GLY A C 1
ATOM 1744 O O . GLY A 1 230 ? 3.374 11.111 17.907 1.00 97.94 230 GLY A O 1
ATOM 1745 N N . LEU A 1 231 ? 1.766 12.593 17.393 1.00 98.00 231 LEU A N 1
ATOM 1746 C CA . LEU A 1 231 ? 1.228 12.796 18.727 1.00 98.00 231 LEU A CA 1
ATOM 1747 C C . LEU A 1 231 ? -0.079 12.022 18.878 1.00 98.00 231 LEU A C 1
ATOM 1749 O O . LEU A 1 231 ? -0.944 12.046 18.003 1.00 98.00 231 LEU A O 1
ATOM 1753 N N . ASN A 1 232 ? -0.237 11.358 20.015 1.00 97.19 232 ASN A N 1
ATOM 1754 C CA . ASN A 1 232 ? -1.478 10.708 20.410 1.00 97.19 232 ASN A CA 1
ATOM 1755 C C . ASN A 1 232 ? -1.860 11.135 21.824 1.00 97.19 232 ASN A C 1
ATOM 1757 O O . ASN A 1 232 ? -1.019 11.176 22.716 1.00 97.19 232 ASN A O 1
ATOM 1761 N N . TYR A 1 233 ? -3.136 11.432 22.024 1.00 97.19 233 TYR A N 1
ATOM 1762 C CA . TYR A 1 233 ? -3.712 11.740 23.323 1.00 97.19 233 TYR A CA 1
ATOM 1763 C C . TYR A 1 233 ? -5.008 10.952 23.481 1.00 97.19 233 TYR A C 1
ATOM 1765 O O . TYR A 1 233 ? -5.830 10.897 22.565 1.00 97.19 233 TYR A O 1
ATOM 1773 N N . GLY A 1 234 ? -5.187 10.311 24.629 1.00 95.81 234 GLY A N 1
ATOM 1774 C CA . GLY A 1 234 ? -6.398 9.561 24.934 1.00 95.81 234 GLY A CA 1
ATOM 1775 C C . GLY A 1 234 ? -6.807 9.797 26.372 1.00 95.81 234 GLY A C 1
ATOM 1776 O O . GLY A 1 234 ? -6.003 9.572 27.268 1.00 95.81 234 GLY A O 1
ATOM 1777 N N . THR A 1 235 ? -8.048 10.217 26.587 1.00 95.38 235 THR A N 1
ATOM 1778 C CA . THR A 1 235 ? -8.592 10.432 27.926 1.00 95.38 235 THR A CA 1
ATOM 1779 C C . THR A 1 235 ? -9.980 9.822 28.051 1.00 95.38 235 THR A C 1
ATOM 1781 O O . THR A 1 235 ? -10.723 9.693 27.075 1.00 95.38 235 THR A O 1
ATOM 1784 N N . ARG A 1 236 ? -10.324 9.427 29.271 1.00 96.06 236 ARG A N 1
ATOM 1785 C CA . ARG A 1 236 ? -11.642 8.928 29.639 1.00 96.06 236 ARG A CA 1
ATOM 1786 C C . ARG A 1 236 ? -12.225 9.905 30.652 1.00 96.06 236 ARG A C 1
ATOM 1788 O O . ARG A 1 236 ? -11.660 10.064 31.730 1.00 96.06 236 ARG A O 1
ATOM 1795 N N . PHE A 1 237 ? -13.329 10.557 30.296 1.00 94.62 237 PHE A N 1
ATOM 1796 C CA . PHE A 1 237 ? -13.981 11.536 31.169 1.00 94.62 237 PHE A CA 1
ATOM 1797 C C . PHE A 1 237 ? -14.745 10.846 32.302 1.00 94.62 237 PHE A C 1
ATOM 1799 O O . PHE A 1 237 ? -14.721 11.306 33.439 1.00 94.62 237 PHE A O 1
ATOM 1806 N N . ASP A 1 238 ? -15.401 9.730 31.986 1.00 94.94 238 ASP A N 1
ATOM 1807 C CA . ASP A 1 238 ? -16.126 8.872 32.924 1.00 94.94 238 ASP A CA 1
ATOM 1808 C C . ASP A 1 238 ? -16.298 7.458 32.340 1.00 94.94 238 ASP A C 1
ATOM 1810 O O . ASP A 1 238 ? -15.639 7.096 31.368 1.00 94.94 238 ASP A O 1
ATOM 1814 N N . ALA A 1 239 ? -17.151 6.629 32.943 1.00 92.94 239 ALA A N 1
ATOM 1815 C CA . ALA A 1 239 ? -17.371 5.254 32.499 1.00 92.94 239 ALA A CA 1
ATOM 1816 C C . ALA A 1 239 ? -17.884 5.139 31.050 1.00 92.94 239 ALA A C 1
ATOM 1818 O O . ALA A 1 239 ? -17.587 4.138 30.397 1.00 92.94 239 ALA A O 1
ATOM 1819 N N . ASP A 1 240 ? -18.588 6.156 30.545 1.00 96.50 240 ASP A N 1
ATOM 1820 C CA . ASP A 1 240 ? -19.327 6.088 29.285 1.00 96.50 240 ASP A CA 1
ATOM 1821 C C . ASP A 1 240 ? -18.735 6.978 28.190 1.00 96.50 240 ASP A C 1
ATOM 1823 O O . ASP A 1 240 ? -19.161 6.859 27.042 1.00 96.50 240 ASP A O 1
ATOM 1827 N N . ARG A 1 241 ? -17.791 7.874 28.512 1.00 97.62 241 ARG A N 1
ATOM 1828 C CA . ARG A 1 241 ? -17.254 8.886 27.586 1.00 97.62 241 ARG A CA 1
ATOM 1829 C C . ARG A 1 241 ? -15.734 8.828 27.463 1.00 97.62 241 ARG A C 1
ATOM 1831 O O . ARG A 1 241 ? -15.003 9.085 28.422 1.00 97.62 241 ARG A O 1
ATOM 1838 N N . GLU A 1 242 ? -15.256 8.584 26.245 1.00 97.88 242 GLU A N 1
ATOM 1839 C CA . GLU A 1 242 ? -13.829 8.546 25.900 1.00 97.88 242 GLU A CA 1
ATOM 1840 C C . GLU A 1 242 ? -13.525 9.472 24.719 1.00 97.88 242 GLU A C 1
ATOM 1842 O O . GLU A 1 242 ? -14.314 9.584 23.780 1.00 97.88 242 GLU A O 1
ATOM 1847 N N . LEU A 1 243 ? -12.357 10.113 24.749 1.00 97.56 243 LEU A N 1
ATOM 1848 C CA . LEU A 1 243 ? -11.850 10.950 23.669 1.00 97.56 243 LEU A CA 1
ATOM 1849 C C . LEU A 1 243 ? -10.452 10.492 23.268 1.00 97.56 243 LEU A C 1
ATOM 1851 O O . LEU A 1 243 ? -9.570 10.333 24.112 1.00 97.56 243 LEU A O 1
ATOM 1855 N N . HIS A 1 244 ? -10.238 10.351 21.966 1.00 97.69 244 HIS A N 1
ATOM 1856 C CA . HIS A 1 244 ? -8.936 10.094 21.375 1.00 97.69 244 HIS A CA 1
ATOM 1857 C C . HIS A 1 244 ? -8.639 11.148 20.317 1.00 97.69 244 HIS A C 1
ATOM 1859 O O . HIS A 1 244 ? -9.449 11.374 19.422 1.00 97.69 244 HIS A O 1
ATOM 1865 N N . ALA A 1 245 ? -7.464 11.757 20.402 1.00 97.81 245 ALA A N 1
ATOM 1866 C CA . ALA A 1 245 ? -6.958 12.701 19.422 1.00 97.81 245 ALA A CA 1
ATOM 1867 C C . ALA A 1 245 ? -5.594 12.234 18.911 1.00 97.81 245 ALA A C 1
ATOM 1869 O O . ALA A 1 245 ? -4.753 11.759 19.683 1.00 97.81 245 ALA A O 1
ATOM 1870 N N . ARG A 1 246 ? -5.371 12.375 17.608 1.00 97.50 246 ARG A N 1
ATOM 1871 C CA . ARG A 1 246 ? -4.085 12.117 16.961 1.00 97.50 246 ARG A CA 1
ATOM 1872 C C . ARG A 1 246 ? -3.739 13.257 16.021 1.00 97.50 246 ARG A C 1
ATOM 1874 O O . ARG A 1 246 ? -4.617 13.806 15.361 1.00 97.50 246 ARG A O 1
ATOM 1881 N N . LEU A 1 247 ? -2.455 13.574 15.951 1.00 98.12 247 LEU A N 1
ATOM 1882 C CA . LEU A 1 247 ? -1.895 14.527 15.002 1.00 98.12 247 LEU A CA 1
ATOM 1883 C C . LEU A 1 247 ? -0.570 13.966 14.496 1.00 98.12 247 LEU A C 1
ATOM 1885 O O . LEU A 1 247 ? 0.257 13.556 15.303 1.00 98.12 247 LEU A O 1
ATOM 1889 N N . GLY A 1 248 ? -0.354 13.942 13.190 1.00 97.94 248 GLY A N 1
ATOM 1890 C CA . GLY A 1 248 ? 0.869 13.431 12.584 1.00 97.94 248 GLY A CA 1
ATOM 1891 C C . GLY A 1 248 ? 1.391 14.371 11.513 1.00 97.94 248 GLY A C 1
ATOM 1892 O O . GLY A 1 248 ? 0.625 14.811 10.663 1.00 97.94 248 GLY A O 1
ATOM 1893 N N . VAL A 1 249 ? 2.691 14.646 11.533 1.00 98.19 249 VAL A N 1
ATOM 1894 C CA . VAL A 1 249 ? 3.412 15.305 10.443 1.00 98.19 249 VAL A CA 1
ATOM 1895 C C . VAL A 1 249 ? 4.347 14.299 9.802 1.00 98.19 249 VAL A C 1
ATOM 1897 O O . VAL A 1 249 ? 5.107 13.627 10.500 1.00 98.19 249 VAL A O 1
ATOM 1900 N N . THR A 1 250 ? 4.304 14.201 8.479 1.00 98.19 250 THR A N 1
ATOM 1901 C CA . THR A 1 250 ? 5.147 13.260 7.747 1.00 98.19 250 THR A CA 1
ATOM 1902 C C . THR A 1 250 ? 5.711 13.901 6.491 1.00 98.19 250 THR A C 1
ATOM 1904 O O . THR A 1 250 ? 5.074 14.743 5.863 1.00 98.19 250 THR A O 1
ATOM 1907 N N . GLY A 1 251 ? 6.934 13.516 6.143 1.00 98.06 251 GLY A N 1
ATOM 1908 C CA . GLY A 1 251 ? 7.577 13.833 4.885 1.00 98.06 251 GLY A CA 1
ATOM 1909 C C . GLY A 1 251 ? 8.169 12.583 4.249 1.00 98.06 251 GLY A C 1
ATOM 1910 O O . GLY A 1 251 ? 8.736 11.729 4.934 1.00 98.06 251 GLY A O 1
ATOM 1911 N N . TYR A 1 252 ? 8.063 12.509 2.929 1.00 98.06 252 TYR A N 1
ATOM 1912 C CA . TYR A 1 252 ? 8.620 11.437 2.120 1.00 98.06 252 TYR A CA 1
ATOM 1913 C C . TYR A 1 252 ? 9.402 12.016 0.943 1.00 98.06 252 TYR A C 1
ATOM 1915 O O . TYR A 1 252 ? 9.052 13.061 0.391 1.00 98.06 252 TYR A O 1
ATOM 1923 N N . THR A 1 253 ? 10.509 11.374 0.588 1.00 98.19 253 THR A N 1
ATOM 1924 C CA . THR A 1 253 ? 11.266 11.681 -0.626 1.00 98.19 253 THR A CA 1
ATOM 1925 C C . THR A 1 253 ? 11.692 10.394 -1.301 1.00 98.19 253 THR A C 1
ATOM 1927 O O . THR A 1 253 ? 12.386 9.584 -0.693 1.00 98.19 253 THR A O 1
ATOM 1930 N N . TYR A 1 254 ? 11.344 10.274 -2.572 1.00 97.81 254 TYR A N 1
ATOM 1931 C CA . TYR A 1 254 ? 11.827 9.255 -3.483 1.00 97.81 254 TYR A CA 1
ATOM 1932 C C . TYR A 1 254 ? 12.796 9.878 -4.489 1.00 97.81 254 TYR A C 1
ATOM 1934 O O . TYR A 1 254 ? 12.539 10.965 -5.018 1.00 97.81 254 TYR A O 1
ATOM 1942 N N . VAL A 1 255 ? 13.901 9.189 -4.769 1.00 97.94 255 VAL A N 1
ATOM 1943 C CA . VAL A 1 255 ? 14.803 9.510 -5.880 1.00 97.94 255 VAL A CA 1
ATOM 1944 C C . VAL A 1 255 ? 15.140 8.231 -6.635 1.00 97.94 255 VAL A C 1
ATOM 1946 O O . VAL A 1 255 ? 15.912 7.415 -6.137 1.00 97.94 255 VAL A O 1
ATOM 1949 N N . GLY A 1 256 ? 14.600 8.092 -7.841 1.00 95.75 256 GLY A N 1
ATOM 1950 C CA . GLY A 1 256 ? 14.943 7.045 -8.796 1.00 95.75 256 GLY A CA 1
ATOM 1951 C C . GLY A 1 256 ? 15.977 7.548 -9.798 1.00 95.75 256 GLY A C 1
ATOM 1952 O O . GLY A 1 256 ? 15.857 8.658 -10.318 1.00 95.75 256 GLY A O 1
ATOM 1953 N N . ARG A 1 257 ? 17.006 6.745 -10.054 1.00 95.62 257 ARG A N 1
ATOM 1954 C CA . ARG A 1 257 ? 17.976 6.950 -11.132 1.00 95.62 257 ARG A CA 1
ATOM 1955 C C . ARG A 1 257 ? 17.967 5.724 -12.024 1.00 95.62 257 ARG A C 1
ATOM 1957 O O . ARG A 1 257 ? 18.238 4.630 -11.531 1.00 95.62 257 ARG A O 1
ATOM 1964 N N . GLY A 1 258 ? 17.679 5.936 -13.298 1.00 93.69 258 GLY A N 1
ATOM 1965 C CA . GLY A 1 258 ? 17.698 4.908 -14.332 1.00 93.69 258 GLY A CA 1
ATOM 1966 C C . GLY A 1 258 ? 18.595 5.324 -15.489 1.00 93.69 258 GLY A C 1
ATOM 1967 O O . GLY A 1 258 ? 18.968 6.493 -15.603 1.00 93.69 258 GLY A O 1
ATOM 1968 N N . ILE A 1 259 ? 18.946 4.368 -16.340 1.00 92.44 259 ILE A N 1
ATOM 1969 C CA . ILE A 1 259 ? 19.615 4.627 -17.616 1.00 92.44 259 ILE A CA 1
ATOM 1970 C C . ILE A 1 259 ? 18.750 3.996 -18.704 1.00 92.44 259 ILE A C 1
ATOM 1972 O O . ILE A 1 259 ? 18.552 2.789 -18.686 1.00 92.44 259 ILE A O 1
ATOM 1976 N N . TYR A 1 260 ? 18.228 4.805 -19.619 1.00 90.19 260 TYR A N 1
ATOM 1977 C CA . TYR A 1 260 ? 17.362 4.402 -20.730 1.00 90.19 260 TYR A CA 1
ATOM 1978 C C . TYR A 1 260 ? 18.117 4.466 -22.066 1.00 90.19 260 TYR A C 1
ATOM 1980 O O . TYR A 1 260 ? 19.325 4.712 -22.095 1.00 90.19 260 TYR A O 1
ATOM 1988 N N . GLY A 1 261 ? 17.412 4.260 -23.180 1.00 87.00 261 GLY A N 1
ATOM 1989 C CA . GLY A 1 261 ? 17.968 4.373 -24.528 1.00 87.00 261 GLY A CA 1
ATOM 1990 C C . GLY A 1 261 ? 18.566 3.058 -25.018 1.00 87.00 261 GLY A C 1
ATOM 1991 O O . GLY A 1 261 ? 17.927 2.013 -24.928 1.00 87.00 261 GLY A O 1
ATOM 1992 N N . SER A 1 262 ? 19.779 3.109 -25.564 1.00 87.00 262 SER A N 1
ATOM 1993 C CA . SER A 1 262 ? 20.517 1.929 -26.030 1.00 87.00 262 SER A CA 1
ATOM 1994 C C . SER A 1 262 ? 21.884 1.848 -25.360 1.00 87.00 262 SER A C 1
ATOM 1996 O O . SER A 1 262 ? 22.384 2.837 -24.829 1.00 87.00 262 SER A O 1
ATOM 1998 N N . ALA A 1 263 ? 22.535 0.685 -25.416 1.00 81.88 263 ALA A N 1
ATOM 1999 C CA . ALA A 1 263 ? 23.890 0.534 -24.881 1.00 81.88 263 ALA A CA 1
ATOM 2000 C C . ALA A 1 263 ? 24.896 1.514 -25.524 1.00 81.88 263 ALA A C 1
ATOM 2002 O O . ALA A 1 263 ? 25.858 1.927 -24.882 1.00 81.88 263 ALA A O 1
ATOM 2003 N N . GLN A 1 264 ? 24.664 1.910 -26.781 1.00 86.56 264 GLN A N 1
ATOM 2004 C CA . GLN A 1 264 ? 25.496 2.861 -27.522 1.00 86.56 264 GLN A CA 1
ATOM 2005 C C . GLN A 1 264 ? 25.124 4.323 -27.239 1.00 86.56 264 GLN A C 1
ATOM 2007 O O . GLN A 1 264 ? 25.967 5.206 -27.385 1.00 86.56 264 GLN A O 1
ATOM 2012 N N . GLN A 1 265 ? 23.874 4.585 -26.854 1.00 87.88 265 GLN A N 1
ATOM 2013 C CA . GLN A 1 265 ? 23.356 5.911 -26.522 1.00 87.88 265 GLN A CA 1
ATOM 2014 C C . GLN A 1 265 ? 22.563 5.838 -25.209 1.00 87.88 265 GLN A C 1
ATOM 2016 O O . GLN A 1 265 ? 21.328 5.863 -25.230 1.00 87.88 265 GLN A O 1
ATOM 2021 N N . PRO A 1 266 ? 23.259 5.696 -24.065 1.00 90.12 266 PRO A N 1
ATOM 2022 C CA . PRO A 1 266 ? 22.606 5.664 -22.769 1.00 90.12 266 PRO A CA 1
ATOM 2023 C C . PRO A 1 266 ? 22.057 7.048 -22.424 1.00 90.12 266 PRO A C 1
ATOM 2025 O O . PRO A 1 266 ? 22.737 8.060 -22.592 1.00 90.12 266 PRO A O 1
ATOM 2028 N N . VAL A 1 267 ? 20.842 7.074 -21.889 1.00 91.88 267 VAL A N 1
ATOM 2029 C CA . VAL A 1 267 ? 20.132 8.285 -21.471 1.00 91.88 267 VAL A CA 1
ATOM 2030 C C . VAL A 1 267 ? 19.897 8.199 -19.964 1.00 91.88 267 VAL A C 1
ATOM 2032 O O . VAL A 1 267 ? 18.961 7.529 -19.520 1.00 91.88 267 VAL A O 1
ATOM 2035 N N . PRO A 1 268 ? 20.763 8.802 -19.131 1.00 93.94 268 PRO A N 1
ATOM 2036 C CA . PRO A 1 268 ? 20.536 8.854 -17.695 1.00 93.94 268 PRO A CA 1
ATOM 2037 C C . PRO A 1 268 ? 19.272 9.656 -17.394 1.00 93.94 268 PRO A C 1
ATOM 2039 O O . PRO A 1 268 ? 19.132 10.785 -17.858 1.00 93.94 268 PRO A O 1
ATOM 2042 N N . ALA A 1 269 ? 18.394 9.110 -16.562 1.00 93.75 269 ALA A N 1
ATOM 2043 C CA . ALA A 1 269 ? 17.149 9.752 -16.168 1.00 93.75 269 ALA A CA 1
ATOM 2044 C C . ALA A 1 269 ? 17.013 9.835 -14.648 1.00 93.75 269 ALA A C 1
ATOM 2046 O O . ALA A 1 269 ? 17.552 9.022 -13.884 1.00 93.75 269 ALA A O 1
ATOM 2047 N N . LEU A 1 270 ? 16.273 10.847 -14.205 1.00 95.25 270 LEU A N 1
ATOM 2048 C CA . LEU A 1 270 ? 16.028 11.151 -12.806 1.00 95.25 270 LEU A CA 1
ATOM 2049 C C . LEU A 1 270 ? 14.533 11.320 -12.560 1.00 95.25 270 LEU A C 1
ATOM 2051 O O . LEU A 1 270 ? 13.931 12.283 -13.029 1.00 95.25 270 LEU A O 1
ATOM 2055 N N . THR A 1 271 ? 13.991 10.472 -11.691 1.00 95.88 271 THR A N 1
ATOM 2056 C CA . THR A 1 271 ? 12.657 10.650 -11.116 1.00 95.88 271 THR A CA 1
ATOM 2057 C C . THR A 1 271 ? 12.794 11.082 -9.664 1.00 95.88 271 THR A C 1
ATOM 2059 O O . THR A 1 271 ? 13.536 10.483 -8.882 1.00 95.88 271 THR A O 1
ATOM 2062 N N . ARG A 1 272 ? 12.079 12.132 -9.265 1.00 97.50 272 ARG A N 1
ATOM 2063 C CA . ARG A 1 272 ? 11.991 12.572 -7.873 1.00 97.50 272 ARG A CA 1
ATOM 2064 C C . ARG A 1 272 ? 10.536 12.781 -7.496 1.00 97.50 272 ARG A C 1
ATOM 2066 O O . ARG A 1 272 ? 9.817 13.514 -8.163 1.00 97.50 272 ARG A O 1
ATOM 2073 N N . ALA A 1 273 ? 10.153 12.215 -6.363 1.00 97.81 273 ALA A N 1
ATOM 2074 C CA . ALA A 1 273 ? 8.904 12.547 -5.704 1.00 97.81 273 ALA A CA 1
ATOM 2075 C C . ALA A 1 273 ? 9.203 13.077 -4.305 1.00 97.81 273 ALA A C 1
ATOM 2077 O O . ALA A 1 273 ? 10.047 12.535 -3.594 1.00 97.81 273 ALA A O 1
ATOM 2078 N N . HIS A 1 274 ? 8.547 14.156 -3.908 1.00 98.06 274 HIS A N 1
ATOM 2079 C CA . HIS A 1 274 ? 8.690 14.730 -2.579 1.00 98.06 274 HIS A CA 1
ATOM 2080 C C . HIS A 1 274 ? 7.331 15.170 -2.061 1.00 98.06 274 HIS A C 1
ATOM 2082 O O . HIS A 1 274 ? 6.622 15.907 -2.743 1.00 98.06 274 HIS A O 1
ATOM 2088 N N . ALA A 1 275 ? 6.997 14.767 -0.839 1.00 98.12 275 ALA A N 1
ATOM 2089 C CA . ALA A 1 275 ? 5.763 15.172 -0.190 1.00 98.12 275 ALA A CA 1
ATOM 2090 C C . ALA A 1 275 ? 5.964 15.508 1.286 1.00 98.12 275 ALA A C 1
ATOM 2092 O O . ALA A 1 275 ? 6.797 14.906 1.963 1.00 98.12 275 ALA A O 1
ATOM 2093 N N . GLN A 1 276 ? 5.165 16.450 1.782 1.00 98.06 276 GLN A N 1
ATOM 2094 C CA . GLN A 1 276 ? 5.006 16.759 3.200 1.00 98.06 276 GLN A CA 1
ATOM 2095 C C . GLN A 1 276 ? 3.523 16.956 3.507 1.00 98.06 276 GLN A C 1
ATOM 2097 O O . GLN A 1 276 ? 2.826 17.647 2.759 1.00 98.06 276 GLN A O 1
ATOM 2102 N N . TRP A 1 277 ? 3.047 16.347 4.591 1.00 97.81 277 TRP A N 1
ATOM 2103 C CA . TRP A 1 277 ? 1.638 16.399 4.959 1.00 97.81 277 TRP A CA 1
ATOM 2104 C C . TRP A 1 277 ? 1.393 16.424 6.466 1.00 97.81 277 TRP A C 1
ATOM 2106 O O . TRP A 1 277 ? 2.149 15.854 7.261 1.00 97.81 277 TRP A O 1
ATOM 2116 N N . LEU A 1 278 ? 0.290 17.076 6.838 1.00 98.00 278 LEU A N 1
ATOM 2117 C CA . LEU A 1 278 ? -0.330 17.010 8.157 1.00 98.00 278 LEU A CA 1
ATOM 2118 C C . LEU A 1 278 ? -1.477 16.008 8.098 1.00 98.00 278 LEU A C 1
ATOM 2120 O O . LEU A 1 278 ? -2.248 16.011 7.145 1.00 98.00 278 LEU A O 1
ATOM 2124 N N . SER A 1 279 ? -1.645 15.209 9.140 1.00 97.25 279 SER A N 1
ATOM 2125 C CA . SER A 1 279 ? -2.822 14.367 9.350 1.00 97.25 279 SER A CA 1
ATOM 2126 C C . SER A 1 279 ? -3.355 14.581 10.757 1.00 97.25 279 SER A C 1
ATOM 2128 O O . SER A 1 279 ? -2.576 14.743 11.697 1.00 97.25 279 SER A O 1
ATOM 2130 N N . GLY A 1 280 ? -4.671 14.587 10.917 1.00 97.25 280 GLY A N 1
ATOM 2131 C CA . GLY A 1 280 ? -5.304 14.704 12.220 1.00 97.25 280 GLY A CA 1
ATOM 2132 C C . GLY A 1 280 ? -6.564 13.866 12.309 1.00 97.25 280 GLY A C 1
ATOM 2133 O O . GLY A 1 280 ? -7.305 13.728 11.339 1.00 97.25 280 GLY A O 1
ATOM 2134 N N . GLU A 1 281 ? -6.803 13.312 13.491 1.00 98.06 281 GLU A N 1
ATOM 2135 C CA . GLU A 1 281 ? -7.973 12.495 13.774 1.00 98.06 281 GLU A CA 1
ATOM 2136 C C . GLU A 1 281 ? -8.510 12.799 15.170 1.00 98.06 281 GLU A C 1
ATOM 2138 O O . GLU A 1 281 ? -7.758 12.856 16.146 1.00 98.06 281 GLU A O 1
ATOM 2143 N N . LEU A 1 282 ? -9.830 12.934 15.268 1.00 98.19 282 LEU A N 1
ATOM 2144 C CA . LEU A 1 282 ? -10.558 13.013 16.524 1.00 98.19 282 LEU A CA 1
ATOM 2145 C C . LEU A 1 282 ? -11.602 11.900 16.566 1.00 98.19 282 LEU A C 1
ATOM 2147 O O . LEU A 1 282 ? -12.386 11.749 15.631 1.00 98.19 282 LEU A O 1
ATOM 2151 N N . ARG A 1 283 ? -11.637 11.138 17.659 1.00 97.94 283 ARG A N 1
ATOM 2152 C CA . ARG A 1 283 ? -12.645 10.105 17.919 1.00 97.94 283 ARG A CA 1
ATOM 2153 C C . ARG A 1 283 ? -13.243 10.311 19.297 1.00 97.94 283 ARG A C 1
ATOM 2155 O O . ARG A 1 283 ? -12.513 10.394 20.281 1.00 97.94 283 ARG A O 1
ATOM 2162 N N . TYR A 1 284 ? -14.563 10.326 19.364 1.00 98.38 284 TYR A N 1
ATOM 2163 C CA . TYR A 1 284 ? -15.321 10.359 20.603 1.00 98.38 284 TYR A CA 1
ATOM 2164 C C . TYR A 1 284 ? -16.165 9.092 20.701 1.00 98.38 284 TYR A C 1
ATOM 2166 O O . TYR A 1 284 ? -16.879 8.745 19.760 1.00 98.38 284 TYR A O 1
ATOM 2174 N N . VAL A 1 285 ? -16.049 8.388 21.824 1.00 98.25 285 VAL A N 1
ATOM 2175 C CA . VAL A 1 285 ? -16.796 7.160 22.105 1.00 98.25 285 VAL A CA 1
ATOM 2176 C C . VAL A 1 285 ? -17.759 7.432 23.245 1.00 98.25 285 VAL A C 1
ATOM 2178 O O . VAL A 1 285 ? -17.362 7.955 24.286 1.00 98.25 285 VAL A O 1
ATOM 2181 N N . TRP A 1 286 ? -19.014 7.050 23.045 1.00 98.12 286 TRP A N 1
ATOM 2182 C CA . TRP A 1 286 ? -20.095 7.243 23.991 1.00 98.12 286 TRP A CA 1
ATOM 2183 C C . TRP A 1 286 ? -20.914 5.966 24.178 1.00 98.12 286 TRP A C 1
ATOM 2185 O O . TRP A 1 286 ? -21.366 5.371 23.203 1.00 98.12 286 TRP A O 1
ATOM 2195 N N . SER A 1 287 ? -21.122 5.565 25.432 1.00 97.44 287 SER A N 1
ATOM 2196 C CA . SER A 1 287 ? -21.875 4.353 25.801 1.00 97.44 287 SER A CA 1
ATOM 2197 C C . SER A 1 287 ? -23.060 4.635 26.736 1.00 97.44 287 SER A C 1
ATOM 2199 O O . SER A 1 287 ? -23.498 3.758 27.469 1.00 97.44 287 SER A O 1
ATOM 2201 N N . GLY A 1 288 ? -23.582 5.869 26.744 1.00 94.00 288 GLY A N 1
ATOM 2202 C CA . GLY A 1 288 ? -24.634 6.278 27.688 1.00 94.00 288 GLY A CA 1
ATOM 2203 C C . GLY A 1 288 ? -26.037 5.744 27.375 1.00 94.00 288 GLY A C 1
ATOM 2204 O O . GLY A 1 288 ? -26.937 5.868 28.203 1.00 94.00 288 GLY A O 1
ATOM 2205 N N . TRP A 1 289 ? -26.247 5.158 26.195 1.00 96.31 289 TRP A N 1
ATOM 2206 C CA . TRP A 1 289 ? -27.481 4.448 25.861 1.00 96.31 289 TRP A CA 1
ATOM 2207 C C . TRP A 1 289 ? -27.312 2.955 26.108 1.00 96.31 289 TRP A C 1
ATOM 2209 O O . TRP A 1 289 ? -26.321 2.350 25.702 1.00 96.31 289 TRP A O 1
ATOM 2219 N N . GLN A 1 290 ? -28.306 2.346 26.756 1.00 95.62 290 GLN A N 1
ATOM 2220 C CA . GLN A 1 290 ? -28.260 0.928 27.089 1.00 95.62 290 GLN A CA 1
ATOM 2221 C C . GLN A 1 290 ? -28.068 0.078 25.828 1.00 95.62 290 GLN A C 1
ATOM 2223 O O . GLN A 1 290 ? -28.881 0.125 24.911 1.00 95.62 290 GLN A O 1
ATOM 2228 N N . GLY A 1 291 ? -27.008 -0.730 25.819 1.00 95.75 291 GLY A N 1
ATOM 2229 C CA . GLY A 1 291 ? -26.691 -1.617 24.704 1.00 95.75 291 GLY A CA 1
ATOM 2230 C C . GLY A 1 291 ? -26.094 -0.912 23.486 1.00 95.75 291 GLY A C 1
ATOM 2231 O O . GLY A 1 291 ? -25.875 -1.584 22.492 1.00 95.75 291 GLY A O 1
ATOM 2232 N N . HIS A 1 292 ? -25.802 0.388 23.535 1.00 97.75 292 HIS A N 1
ATOM 2233 C CA . HIS A 1 292 ? -25.149 1.100 22.436 1.00 97.75 292 HIS A CA 1
ATOM 2234 C C . HIS A 1 292 ? -23.755 1.562 22.838 1.00 97.75 292 HIS A C 1
ATOM 2236 O O . HIS A 1 292 ? -23.534 2.062 23.943 1.00 97.75 292 HIS A O 1
ATOM 2242 N N . ARG A 1 293 ? -22.821 1.456 21.899 1.00 97.94 293 ARG A N 1
ATOM 2243 C CA . ARG A 1 293 ? -21.502 2.074 21.979 1.00 97.94 293 ARG A CA 1
ATOM 2244 C C . ARG A 1 293 ? -21.244 2.811 20.675 1.00 97.94 293 ARG A C 1
ATOM 2246 O O . ARG A 1 293 ? -20.790 2.237 19.685 1.00 97.94 293 ARG A O 1
ATOM 2253 N N . VAL A 1 294 ? -21.535 4.104 20.707 1.00 98.25 294 VAL A N 1
ATOM 2254 C CA . VAL A 1 294 ? -21.457 5.002 19.562 1.00 98.25 294 VAL A CA 1
ATOM 2255 C C . VAL A 1 294 ? -20.068 5.620 19.500 1.00 98.25 294 VAL A C 1
ATOM 2257 O O . VAL A 1 294 ? -19.611 6.263 20.440 1.00 98.25 294 VAL A O 1
ATOM 2260 N N . LEU A 1 295 ? -19.399 5.454 18.371 1.00 98.06 295 LEU A N 1
ATOM 2261 C CA . LEU A 1 295 ? -18.189 6.164 18.002 1.00 98.06 295 LEU A CA 1
ATOM 2262 C C . LEU A 1 295 ? -18.548 7.200 16.942 1.00 98.06 295 LEU A C 1
ATOM 2264 O O . LEU A 1 295 ? -19.144 6.862 15.925 1.00 98.06 295 LEU A O 1
ATOM 2268 N N . VAL A 1 296 ? -18.131 8.443 17.144 1.00 98.38 296 VAL A N 1
ATOM 2269 C CA . VAL A 1 296 ? -18.151 9.487 16.112 1.00 98.38 296 VAL A CA 1
ATOM 2270 C C . VAL A 1 296 ? -16.755 10.056 15.949 1.00 98.38 296 VAL A C 1
ATOM 2272 O O . VAL A 1 296 ? -15.989 10.132 16.914 1.00 98.38 296 VAL A O 1
ATOM 2275 N N . GLY A 1 297 ? -16.401 10.449 14.734 1.00 97.94 297 GLY A N 1
ATOM 2276 C CA . GLY A 1 297 ? -15.078 10.980 14.477 1.00 97.94 297 GLY A CA 1
ATOM 2277 C C . GLY A 1 297 ? -14.977 11.856 13.245 1.00 97.94 297 GLY A C 1
ATOM 2278 O O . GLY A 1 297 ? -15.860 11.889 12.385 1.00 97.94 297 GLY A O 1
ATOM 2279 N N . ALA A 1 298 ? -13.862 12.571 13.202 1.00 98.06 298 ALA A N 1
ATOM 2280 C CA . ALA A 1 298 ? -13.444 13.408 12.096 1.00 98.06 298 ALA A CA 1
ATOM 2281 C C . ALA A 1 298 ? -11.974 13.130 11.785 1.00 98.06 298 ALA A C 1
ATOM 2283 O O . ALA A 1 298 ? -11.174 12.898 12.695 1.00 98.06 298 ALA A O 1
ATOM 2284 N N . GLU A 1 299 ? -11.623 13.171 10.507 1.00 97.50 299 GLU A N 1
ATOM 2285 C CA . GLU A 1 299 ? -10.255 12.992 10.028 1.00 97.50 299 GLU A CA 1
ATOM 2286 C C . GLU A 1 299 ? -9.956 14.041 8.961 1.00 97.50 299 GLU A C 1
ATOM 2288 O O . GLU A 1 299 ? -10.835 14.399 8.175 1.00 97.50 299 GLU A O 1
ATOM 2293 N N . PHE A 1 300 ? -8.723 14.533 8.924 1.00 96.94 300 PHE A N 1
ATOM 2294 C CA . PHE A 1 300 ? -8.235 15.359 7.829 1.00 96.94 300 PHE A CA 1
ATOM 2295 C C . PHE A 1 300 ? -6.791 15.004 7.488 1.00 96.94 300 PHE A C 1
ATOM 2297 O O . PHE A 1 300 ? -6.013 14.586 8.349 1.00 96.94 300 PHE A O 1
ATOM 2304 N N . GLN A 1 301 ? -6.428 15.228 6.232 1.00 96.62 301 GLN A N 1
ATOM 2305 C CA . GLN A 1 301 ? -5.054 15.225 5.766 1.00 96.62 301 GLN A CA 1
ATOM 2306 C C . GLN A 1 301 ? -4.856 16.391 4.803 1.00 96.62 301 GLN A C 1
ATOM 2308 O O . GLN A 1 301 ? -5.621 16.545 3.853 1.00 96.62 301 GLN A O 1
ATOM 2313 N N . ASP A 1 302 ? -3.828 17.191 5.055 1.00 97.50 302 ASP A N 1
ATOM 2314 C CA . ASP A 1 302 ? -3.423 18.316 4.217 1.00 97.50 302 ASP A CA 1
ATOM 2315 C C . ASP A 1 302 ? -2.008 18.071 3.694 1.00 97.50 302 ASP A C 1
ATOM 2317 O O . ASP A 1 302 ? -1.039 18.061 4.457 1.00 97.50 302 ASP A O 1
ATOM 2321 N N . ASN A 1 303 ? -1.896 17.844 2.388 1.00 97.06 303 ASN A N 1
ATOM 2322 C CA . ASN A 1 303 ? -0.636 17.656 1.685 1.00 97.06 303 ASN A CA 1
ATOM 2323 C C . ASN A 1 303 ? -0.136 19.031 1.230 1.00 97.06 303 ASN A C 1
ATOM 2325 O O . ASN A 1 303 ? -0.286 19.413 0.069 1.00 97.06 303 ASN A O 1
ATOM 2329 N N . TRP A 1 304 ? 0.434 19.805 2.156 1.00 96.00 304 TRP A N 1
ATOM 2330 C CA . TRP A 1 304 ? 0.807 21.204 1.904 1.00 96.00 304 TRP A CA 1
ATOM 2331 C C . TRP A 1 304 ? 1.980 21.376 0.928 1.00 96.00 304 TRP A C 1
ATOM 2333 O O . TRP A 1 304 ? 2.289 22.501 0.522 1.00 96.00 304 TRP A O 1
ATOM 2343 N N . ARG A 1 305 ? 2.694 20.290 0.613 1.00 96.75 305 ARG A N 1
ATOM 2344 C CA . ARG A 1 305 ? 3.762 20.278 -0.383 1.00 96.75 305 ARG A CA 1
ATOM 2345 C C . ARG A 1 305 ? 3.798 18.930 -1.077 1.00 96.75 305 ARG A C 1
ATOM 2347 O O . ARG A 1 305 ? 4.139 17.940 -0.438 1.00 96.75 305 ARG A O 1
ATOM 2354 N N . GLN A 1 306 ? 3.540 18.910 -2.377 1.00 97.44 306 GLN A N 1
ATOM 2355 C CA . GLN A 1 306 ? 3.828 17.776 -3.254 1.00 97.44 306 GLN A CA 1
ATOM 2356 C C . GLN A 1 306 ? 4.635 18.276 -4.456 1.00 97.44 306 GLN A C 1
ATOM 2358 O O . GLN A 1 306 ? 4.356 19.339 -5.014 1.00 97.44 306 GLN A O 1
ATOM 2363 N N . HIS A 1 307 ? 5.686 17.543 -4.816 1.00 97.81 307 HIS A N 1
ATOM 2364 C CA . HIS A 1 307 ? 6.526 17.813 -5.979 1.00 97.81 307 HIS A CA 1
ATOM 2365 C C . HIS A 1 307 ? 6.852 16.503 -6.688 1.00 97.81 307 HIS A C 1
ATOM 2367 O O . HIS A 1 307 ? 7.531 15.646 -6.122 1.00 97.81 307 HIS A O 1
ATOM 2373 N N . LEU A 1 308 ? 6.370 16.376 -7.920 1.00 96.75 308 LEU A N 1
ATOM 2374 C CA . LEU A 1 308 ? 6.709 15.311 -8.855 1.00 96.75 308 LEU A CA 1
ATOM 2375 C C . LEU A 1 308 ? 7.646 15.871 -9.919 1.00 96.75 308 LEU A C 1
ATOM 2377 O O . LEU A 1 308 ? 7.356 16.909 -10.513 1.00 96.75 308 LEU A O 1
ATOM 2381 N N . PHE A 1 309 ? 8.757 15.188 -10.162 1.00 96.69 309 PHE A N 1
ATOM 2382 C CA . PHE A 1 309 ? 9.738 15.569 -11.166 1.00 96.69 309 PHE A CA 1
ATOM 2383 C C . PHE A 1 309 ? 10.241 14.340 -11.925 1.00 96.69 309 PHE A C 1
ATOM 2385 O O . PHE A 1 309 ? 10.566 13.329 -11.302 1.00 96.69 309 PHE A O 1
ATOM 2392 N N . SER A 1 310 ? 10.341 14.443 -13.248 1.00 95.94 310 SER A N 1
ATOM 2393 C CA . SER A 1 310 ? 10.935 13.425 -14.119 1.00 95.94 310 SER A CA 1
ATOM 2394 C C . SER A 1 310 ? 11.659 14.100 -15.276 1.00 95.94 310 SER A C 1
ATOM 2396 O O . SER A 1 310 ? 11.084 14.985 -15.920 1.00 95.94 310 SER A O 1
ATOM 2398 N N . ALA A 1 311 ? 12.905 13.705 -15.528 1.00 95.50 311 ALA A N 1
ATOM 2399 C CA . ALA A 1 311 ? 13.685 14.218 -16.645 1.00 95.50 311 ALA A CA 1
ATOM 2400 C C . ALA A 1 311 ? 14.762 13.238 -17.118 1.00 95.50 311 ALA A C 1
ATOM 2402 O O . ALA A 1 311 ? 15.402 12.578 -16.294 1.00 95.50 311 ALA A O 1
ATOM 2403 N N . ASP A 1 312 ? 15.036 13.263 -18.419 1.00 93.75 312 ASP A N 1
ATOM 2404 C CA . ASP A 1 312 ? 16.302 12.796 -18.980 1.00 93.75 312 ASP A CA 1
ATOM 2405 C C . ASP A 1 312 ? 17.367 13.872 -18.746 1.00 93.75 312 ASP A C 1
ATOM 2407 O O . ASP A 1 312 ? 17.082 15.069 -18.823 1.00 93.75 312 ASP A O 1
ATOM 2411 N N . LEU A 1 313 ? 18.588 13.464 -18.407 1.00 91.56 313 LEU A N 1
ATOM 2412 C CA . LEU A 1 313 ? 19.668 14.369 -18.007 1.00 91.56 313 LEU A CA 1
ATOM 2413 C C . LEU A 1 313 ? 20.627 14.689 -19.157 1.00 91.56 313 LEU A C 1
ATOM 2415 O O . LEU A 1 313 ? 21.085 15.822 -19.268 1.00 91.56 313 LEU A O 1
ATOM 2419 N N . GLU A 1 314 ? 20.939 13.707 -19.999 1.00 85.31 314 GLU A N 1
ATOM 2420 C CA . GLU A 1 314 ? 21.912 13.803 -21.094 1.00 85.31 314 GLU A CA 1
ATOM 2421 C C . GLU A 1 314 ? 21.445 12.941 -22.281 1.00 85.31 314 GLU A C 1
ATOM 2423 O O . GLU A 1 314 ? 20.737 11.960 -22.049 1.00 85.31 314 GLU A O 1
ATOM 2428 N N . PRO A 1 315 ? 21.822 13.257 -23.540 1.00 73.06 315 PRO A N 1
ATOM 2429 C CA . PRO A 1 315 ? 22.730 14.330 -23.977 1.00 73.06 315 PRO A CA 1
ATOM 2430 C C . PRO A 1 315 ? 22.093 15.730 -24.047 1.00 73.06 315 PRO A C 1
ATOM 2432 O O . PRO A 1 315 ? 22.813 16.724 -24.089 1.00 73.06 315 PRO A O 1
ATOM 2435 N N . ALA A 1 316 ? 20.764 15.832 -24.015 1.00 78.25 316 ALA A N 1
ATOM 2436 C CA . ALA A 1 316 ? 20.046 17.093 -23.852 1.00 78.25 316 ALA A CA 1
ATOM 2437 C C . ALA A 1 316 ? 18.997 16.915 -22.745 1.00 78.25 316 ALA A C 1
ATOM 2439 O O . ALA A 1 316 ? 18.156 16.025 -22.881 1.00 78.25 316 ALA A O 1
ATOM 2440 N N . PRO A 1 317 ? 19.024 17.719 -21.663 1.00 87.69 317 PRO A N 1
ATOM 2441 C CA . PRO A 1 317 ? 18.053 17.572 -20.594 1.00 87.69 317 PRO A CA 1
ATOM 2442 C C . PRO A 1 317 ? 16.625 17.756 -21.112 1.00 87.69 317 PRO A C 1
ATOM 2444 O O . PRO A 1 317 ? 16.279 18.827 -21.618 1.00 87.69 317 PRO A O 1
ATOM 2447 N N . GLN A 1 318 ? 15.789 16.736 -20.947 1.00 93.06 318 GLN A N 1
ATOM 2448 C CA . GLN A 1 318 ? 14.380 16.775 -21.319 1.00 93.06 318 GLN A CA 1
ATOM 2449 C C . GLN A 1 318 ? 13.535 16.543 -20.074 1.00 93.06 318 GLN A C 1
ATOM 2451 O O . GLN A 1 318 ? 13.506 15.448 -19.522 1.00 93.06 318 GLN A O 1
ATOM 2456 N N . VAL A 1 319 ? 12.849 17.590 -19.616 1.00 95.00 319 VAL A N 1
ATOM 2457 C CA . VAL A 1 319 ? 11.941 17.510 -18.467 1.00 95.00 319 VAL A CA 1
ATOM 2458 C C . VAL A 1 319 ? 10.562 17.083 -18.952 1.00 95.00 319 VAL A C 1
ATOM 2460 O O . VAL A 1 319 ? 9.942 17.782 -19.752 1.00 95.00 319 VAL A O 1
ATOM 2463 N N . TYR A 1 320 ? 10.072 15.962 -18.433 1.00 93.81 320 TYR A N 1
ATOM 2464 C CA . TYR A 1 320 ? 8.733 15.452 -18.723 1.00 93.81 320 TYR A CA 1
ATOM 2465 C C . TYR A 1 320 ? 7.718 15.908 -17.675 1.00 93.81 320 TYR A C 1
ATOM 2467 O O . TYR A 1 320 ? 6.618 16.337 -18.019 1.00 93.81 320 TYR A O 1
ATOM 2475 N N . THR A 1 321 ? 8.100 15.861 -16.395 1.00 95.81 321 THR A N 1
ATOM 2476 C CA . THR A 1 321 ? 7.249 16.263 -15.266 1.00 95.81 321 THR A CA 1
ATOM 2477 C C . THR A 1 321 ? 7.994 17.258 -14.378 1.00 95.81 321 THR A C 1
ATOM 2479 O O . THR A 1 321 ? 9.128 16.995 -13.987 1.00 95.81 321 THR A O 1
ATOM 2482 N N . ASP A 1 322 ? 7.350 18.368 -14.008 1.00 96.44 322 ASP A N 1
ATOM 2483 C CA . ASP A 1 322 ? 7.765 19.267 -12.914 1.00 96.44 322 ASP A CA 1
ATOM 2484 C C . ASP A 1 322 ? 6.513 19.878 -12.268 1.00 96.44 322 ASP A C 1
ATOM 2486 O O . ASP A 1 322 ? 6.192 21.058 -12.424 1.00 96.44 322 ASP A O 1
ATOM 2490 N N . ASN A 1 323 ? 5.751 19.030 -11.579 1.00 95.81 323 ASN A N 1
ATOM 2491 C CA . ASN A 1 323 ? 4.443 19.383 -11.045 1.00 95.81 323 ASN A CA 1
ATOM 2492 C C . ASN A 1 323 ? 4.549 19.677 -9.553 1.00 95.81 323 ASN A C 1
ATOM 2494 O O . ASN A 1 323 ? 5.013 18.845 -8.770 1.00 95.81 323 ASN A O 1
ATOM 2498 N N . ARG A 1 324 ? 4.078 20.859 -9.149 1.00 96.38 324 ARG A N 1
ATOM 2499 C CA . ARG A 1 324 ? 3.970 21.272 -7.747 1.00 96.38 324 ARG A CA 1
ATOM 2500 C C . ARG A 1 324 ? 2.524 21.585 -7.430 1.00 96.38 324 ARG A C 1
ATOM 2502 O O . ARG A 1 324 ? 1.936 22.472 -8.043 1.00 96.38 324 ARG A O 1
ATOM 2509 N N . PHE A 1 325 ? 1.971 20.865 -6.473 1.00 93.69 325 PHE A N 1
ATOM 2510 C CA . PHE A 1 325 ? 0.563 20.961 -6.121 1.00 93.69 325 PHE A CA 1
ATOM 2511 C C . PHE A 1 325 ? 0.367 20.620 -4.650 1.00 93.69 325 PHE A C 1
ATOM 2513 O O . PHE A 1 325 ? 1.259 20.082 -3.991 1.00 93.69 325 PHE A O 1
ATOM 2520 N N . ASN A 1 326 ? -0.815 20.968 -4.154 1.00 94.44 326 ASN A N 1
ATOM 2521 C CA . ASN A 1 326 ? -1.255 20.681 -2.802 1.00 94.44 326 ASN A CA 1
ATOM 2522 C C . ASN A 1 326 ? -2.640 20.048 -2.893 1.00 94.44 326 ASN A C 1
ATOM 2524 O O . ASN A 1 326 ? -3.498 20.534 -3.632 1.00 94.44 326 ASN A O 1
ATOM 2528 N N . THR A 1 327 ? -2.867 18.997 -2.121 1.00 95.06 327 THR A N 1
ATOM 2529 C CA . THR A 1 327 ? -4.147 18.282 -2.071 1.00 95.06 327 THR A CA 1
ATOM 2530 C C . THR A 1 327 ? -4.577 18.100 -0.625 1.00 95.06 327 THR A C 1
ATOM 2532 O O . THR A 1 327 ? -3.754 18.112 0.288 1.00 95.06 327 THR A O 1
ATOM 2535 N N . SER A 1 328 ? -5.876 17.949 -0.388 1.00 95.62 328 SER A N 1
ATOM 2536 C CA . SER A 1 328 ? -6.386 17.700 0.959 1.00 95.62 328 SER A CA 1
ATOM 2537 C C . SER A 1 328 ? -7.589 16.777 0.920 1.00 95.62 328 SER A C 1
ATOM 2539 O O . SER A 1 328 ? -8.363 16.788 -0.036 1.00 95.62 328 SER A O 1
ATOM 2541 N N . ARG A 1 329 ? -7.746 15.980 1.974 1.00 95.06 329 ARG A N 1
ATOM 2542 C CA . ARG A 1 329 ? -8.917 15.135 2.201 1.00 95.06 329 ARG A CA 1
ATOM 2543 C C . ARG A 1 329 ? -9.447 15.348 3.607 1.00 95.06 329 ARG A C 1
ATOM 2545 O O . ARG A 1 329 ? -8.684 15.612 4.536 1.00 95.06 329 ARG A O 1
ATOM 2552 N N . ALA A 1 330 ? -10.759 15.246 3.758 1.00 97.50 330 ALA A N 1
ATOM 2553 C CA . ALA A 1 330 ? -11.424 15.404 5.044 1.00 97.50 330 ALA A CA 1
ATOM 2554 C C . ALA A 1 330 ? -12.646 14.501 5.129 1.00 97.50 330 ALA A C 1
ATOM 2556 O O . ALA A 1 330 ? -13.336 14.284 4.132 1.00 97.50 330 ALA A O 1
ATOM 2557 N N . SER A 1 331 ? -12.938 14.011 6.327 1.00 97.69 331 SER A N 1
ATOM 2558 C CA . SER A 1 331 ? -13.964 12.997 6.509 1.00 97.69 331 SER A CA 1
ATOM 2559 C C . SER A 1 331 ? -14.674 13.126 7.843 1.00 97.69 331 SER A C 1
ATOM 2561 O O . SER A 1 331 ? -14.084 13.520 8.850 1.00 97.69 331 SER A O 1
ATOM 2563 N N . LEU A 1 332 ? -15.936 12.708 7.852 1.00 98.38 332 LEU A N 1
ATOM 2564 C CA . LEU A 1 332 ? -16.730 12.488 9.055 1.00 98.38 332 LEU A CA 1
ATOM 2565 C C . LEU A 1 332 ? -17.209 11.042 9.063 1.00 98.38 332 LEU A C 1
ATOM 2567 O O . LEU A 1 332 ? -17.619 10.514 8.027 1.00 98.38 332 LEU A O 1
ATOM 2571 N N . PHE A 1 333 ? -17.172 10.401 10.226 1.00 98.06 333 PHE A N 1
ATOM 2572 C CA . PHE A 1 333 ? -17.610 9.020 10.372 1.00 98.06 333 PHE A CA 1
ATOM 2573 C C . PHE A 1 333 ? -18.348 8.782 11.680 1.00 98.06 333 PHE A C 1
ATOM 2575 O O . PHE A 1 333 ? -18.115 9.449 12.689 1.00 98.06 333 PHE A O 1
ATOM 2582 N N . ALA A 1 334 ? -19.239 7.799 11.646 1.00 98.19 334 ALA A N 1
ATOM 2583 C CA . ALA A 1 334 ? -19.965 7.311 12.800 1.00 98.19 334 ALA A CA 1
ATOM 2584 C C . ALA A 1 334 ? -20.065 5.786 12.742 1.00 98.19 334 ALA A C 1
ATOM 2586 O O . ALA A 1 334 ? -20.223 5.199 11.669 1.00 98.19 334 ALA A O 1
ATOM 2587 N N . ASN A 1 335 ? -19.982 5.149 13.903 1.00 97.62 335 ASN A N 1
ATOM 2588 C CA . ASN A 1 335 ? -20.152 3.719 14.066 1.00 97.62 335 ASN A CA 1
ATOM 2589 C C . ASN A 1 335 ? -20.900 3.425 15.365 1.00 97.62 335 ASN A C 1
ATOM 2591 O O . ASN A 1 335 ? -20.424 3.804 16.427 1.00 97.62 335 ASN A O 1
ATOM 2595 N N . ASP A 1 336 ? -21.987 2.671 15.304 1.00 98.12 336 ASP A N 1
ATOM 2596 C CA . ASP A 1 336 ? -22.687 2.168 16.485 1.00 98.12 336 ASP A CA 1
ATOM 2597 C C . ASP A 1 336 ? -22.470 0.659 16.634 1.00 98.12 336 ASP A C 1
ATOM 2599 O O . ASP A 1 336 ? -22.721 -0.108 15.702 1.00 98.12 336 ASP A O 1
ATOM 2603 N N . GLU A 1 337 ? -21.971 0.232 17.794 1.00 97.88 337 GLU A N 1
ATOM 2604 C CA . GLU A 1 337 ? -22.041 -1.162 18.232 1.00 97.88 337 GLU A CA 1
ATOM 2605 C C . GLU A 1 337 ? -23.276 -1.329 19.121 1.00 97.88 337 GLU A C 1
ATOM 2607 O O . GLU A 1 337 ? -23.293 -0.894 20.272 1.00 97.88 337 GLU A O 1
ATOM 2612 N N . TRP A 1 338 ? -24.302 -1.973 18.568 1.00 98.00 338 TRP A N 1
ATOM 2613 C CA . TRP A 1 338 ? -25.596 -2.167 19.200 1.00 98.00 338 TRP A CA 1
ATOM 2614 C C . TRP A 1 338 ? -25.775 -3.615 19.663 1.00 98.00 338 TRP A C 1
ATOM 2616 O O . TRP A 1 338 ? -25.956 -4.536 18.865 1.00 98.00 338 TRP A O 1
ATOM 2626 N N . GLU A 1 339 ? -25.770 -3.830 20.972 1.00 97.88 339 GLU A N 1
ATOM 2627 C CA . GLU A 1 339 ? -26.210 -5.056 21.630 1.00 97.88 339 GLU A CA 1
ATOM 2628 C C . GLU A 1 339 ? -27.743 -5.162 21.594 1.00 97.88 339 GLU A C 1
ATOM 2630 O O . GLU A 1 339 ? -28.443 -4.901 22.571 1.00 97.88 339 GLU A O 1
ATOM 2635 N N . LEU A 1 340 ? -28.268 -5.555 20.431 1.00 96.31 340 LEU A N 1
ATOM 2636 C CA . LEU A 1 340 ? -29.698 -5.779 20.208 1.00 96.31 340 LEU A CA 1
ATOM 2637 C C . LEU A 1 340 ? -30.258 -6.892 21.116 1.00 96.31 340 LEU A C 1
ATOM 2639 O O . LEU A 1 340 ? -31.408 -6.837 21.549 1.00 96.31 340 LEU A O 1
ATOM 2643 N N . HIS A 1 341 ? -29.448 -7.913 21.402 1.00 96.31 341 HIS A N 1
ATOM 2644 C CA . HIS A 1 341 ? -29.748 -8.991 22.342 1.00 96.31 341 HIS A CA 1
ATOM 2645 C C . HIS A 1 341 ? -28.448 -9.499 22.984 1.00 96.31 341 HIS A C 1
ATOM 2647 O O . HIS A 1 341 ? -27.370 -9.349 22.415 1.00 96.31 341 HIS A O 1
ATOM 2653 N N . ARG A 1 342 ? -28.535 -10.224 24.108 1.00 94.69 342 ARG A N 1
ATOM 2654 C CA . ARG A 1 342 ? -27.360 -10.804 24.804 1.00 94.69 342 ARG A CA 1
ATOM 2655 C C . ARG A 1 342 ? -26.470 -11.683 23.913 1.00 94.69 342 ARG A C 1
ATOM 2657 O O . ARG A 1 342 ? -25.298 -11.891 24.209 1.00 94.69 342 ARG A O 1
ATOM 2664 N N . THR A 1 343 ? -27.048 -12.234 22.849 1.00 96.94 343 THR A N 1
ATOM 2665 C CA . THR A 1 343 ? -26.396 -13.127 21.882 1.00 96.94 343 THR A CA 1
ATOM 2666 C C . THR A 1 343 ? -26.249 -12.503 20.497 1.00 96.94 343 THR A C 1
ATOM 2668 O O . THR A 1 343 ? -25.689 -13.152 19.623 1.00 96.94 343 THR A O 1
ATOM 2671 N N . LEU A 1 344 ? -26.769 -11.298 20.250 1.00 97.81 344 LEU A N 1
ATOM 2672 C CA . LEU A 1 344 ? -26.766 -10.673 18.927 1.00 97.81 344 LEU A CA 1
ATOM 2673 C C . LEU A 1 344 ? -26.329 -9.216 19.040 1.00 97.81 344 LEU A C 1
ATOM 2675 O O . LEU A 1 344 ? -27.012 -8.404 19.661 1.00 97.81 344 LEU A O 1
ATOM 2679 N N . ARG A 1 345 ? -25.216 -8.890 18.385 1.00 98.50 345 ARG A N 1
ATOM 2680 C CA . ARG A 1 345 ? -24.719 -7.521 18.246 1.00 98.50 345 ARG A CA 1
ATOM 2681 C C . ARG A 1 345 ? -24.739 -7.100 16.790 1.00 98.50 345 ARG A C 1
ATOM 2683 O O . ARG A 1 345 ? -24.374 -7.880 15.913 1.00 98.50 345 ARG A O 1
ATOM 2690 N N . LEU A 1 346 ? -25.130 -5.862 16.546 1.00 98.19 346 LEU A N 1
ATOM 2691 C CA . LEU A 1 346 ? -25.064 -5.216 15.248 1.00 98.19 346 LEU A CA 1
ATOM 2692 C C . LEU A 1 346 ? -23.966 -4.154 15.275 1.00 98.19 346 LEU A C 1
ATOM 2694 O O . LEU A 1 346 ? -23.746 -3.499 16.288 1.00 98.19 346 LEU A O 1
ATOM 2698 N N . ASN A 1 347 ? -23.267 -3.986 14.161 1.00 97.38 347 ASN A N 1
ATOM 2699 C CA . ASN A 1 347 ? -22.303 -2.918 13.953 1.00 97.38 347 ASN A CA 1
ATOM 2700 C C . ASN A 1 347 ? -22.725 -2.135 12.708 1.00 97.38 347 ASN A C 1
ATOM 2702 O O . ASN A 1 347 ? -22.775 -2.693 11.608 1.00 97.38 347 ASN A O 1
ATOM 2706 N N . LEU A 1 348 ? -23.085 -0.870 12.911 1.00 97.31 348 LEU A N 1
ATOM 2707 C CA . LEU A 1 348 ? -23.604 0.031 11.887 1.00 97.31 348 LEU A CA 1
ATOM 2708 C C . LEU A 1 348 ? -22.588 1.146 11.679 1.00 97.31 348 LEU A C 1
ATOM 2710 O O . LEU A 1 348 ? -22.390 1.952 12.581 1.00 97.31 348 LEU A O 1
ATOM 2714 N N . GLY A 1 349 ? -21.948 1.200 10.514 1.00 97.31 349 GLY A N 1
ATOM 2715 C CA . GLY A 1 349 ? -20.909 2.180 10.209 1.00 97.31 349 GLY A CA 1
ATOM 2716 C C . GLY A 1 349 ? -21.229 2.991 8.962 1.00 97.31 349 GLY A C 1
ATOM 2717 O O . GLY A 1 349 ? -21.697 2.451 7.960 1.00 97.31 349 GLY A O 1
ATOM 2718 N N . VAL A 1 350 ? -20.936 4.287 8.994 1.00 97.62 350 VAL A N 1
ATOM 2719 C CA . VAL A 1 350 ? -20.976 5.149 7.813 1.00 97.62 350 VAL A CA 1
ATOM 2720 C C . VAL A 1 350 ? -19.875 6.196 7.886 1.00 97.62 350 VAL A C 1
ATOM 2722 O O . VAL A 1 350 ? -19.613 6.778 8.939 1.00 97.62 350 VAL A O 1
ATOM 2725 N N . ARG A 1 351 ? -19.256 6.458 6.739 1.00 97.75 351 ARG A N 1
ATOM 2726 C CA . ARG A 1 351 ? -18.289 7.537 6.552 1.00 97.75 351 ARG A CA 1
ATOM 2727 C C . ARG A 1 351 ? -18.617 8.324 5.300 1.00 97.75 351 ARG A C 1
ATOM 2729 O O . ARG A 1 351 ? -18.991 7.726 4.291 1.00 97.75 351 ARG A O 1
ATOM 2736 N N . ALA A 1 352 ? -18.467 9.638 5.384 1.00 97.69 352 ALA A N 1
ATOM 2737 C CA . ALA A 1 352 ? -18.508 10.549 4.254 1.00 97.69 352 ALA A CA 1
ATOM 2738 C C . ALA A 1 352 ? -17.133 11.207 4.098 1.00 97.69 352 ALA A C 1
ATOM 2740 O O . ALA A 1 352 ? -16.589 11.744 5.065 1.00 97.69 352 ALA A O 1
ATOM 2741 N N . ASP A 1 353 ? -16.595 11.167 2.884 1.00 97.25 353 ASP A N 1
ATOM 2742 C CA . ASP A 1 353 ? -15.259 11.648 2.548 1.00 97.25 353 ASP A CA 1
ATOM 2743 C C . ASP A 1 353 ? -15.339 12.752 1.492 1.00 97.25 353 ASP A C 1
ATOM 2745 O O . ASP A 1 353 ? -16.082 12.640 0.514 1.00 97.25 353 ASP A O 1
ATOM 2749 N N . ARG A 1 354 ? -14.538 13.801 1.674 1.00 96.94 354 ARG A N 1
ATOM 2750 C CA . ARG A 1 354 ? -14.095 14.735 0.639 1.00 96.94 354 ARG A CA 1
ATOM 2751 C C . ARG A 1 354 ? -12.725 14.253 0.159 1.00 96.94 354 ARG A C 1
ATOM 2753 O O . ARG A 1 354 ? -11.792 14.224 0.957 1.00 96.94 354 ARG A O 1
ATOM 2760 N N . GLN A 1 355 ? -12.642 13.858 -1.106 1.00 93.25 355 GLN A N 1
ATOM 2761 C CA . GLN A 1 355 ? -11.454 13.262 -1.727 1.00 93.25 355 GLN A CA 1
ATOM 2762 C C . GLN A 1 355 ? -10.430 14.327 -2.155 1.00 93.25 355 GLN A C 1
ATOM 2764 O O . GLN A 1 355 ? -10.771 15.513 -2.223 1.00 93.25 355 GLN A O 1
ATOM 2769 N N . LEU A 1 356 ? -9.203 13.893 -2.469 1.00 91.19 356 LEU A N 1
ATOM 2770 C CA . LEU A 1 356 ? -8.069 14.740 -2.872 1.00 91.19 356 LEU A CA 1
ATOM 2771 C C . LEU A 1 356 ? -8.371 15.617 -4.098 1.00 91.19 356 LEU A C 1
ATOM 2773 O O . LEU A 1 356 ? -7.919 16.758 -4.175 1.00 91.19 356 LEU A O 1
ATOM 2777 N N . ASP A 1 357 ? -9.173 15.103 -5.027 1.00 86.31 357 ASP A N 1
ATOM 2778 C CA . ASP A 1 357 ? -9.623 15.778 -6.252 1.00 86.31 357 ASP A CA 1
ATOM 2779 C C . ASP A 1 357 ? -10.855 16.681 -6.052 1.00 86.31 357 ASP A C 1
ATOM 2781 O O . ASP A 1 357 ? -11.364 17.305 -6.987 1.00 86.31 357 ASP A O 1
ATOM 2785 N N . GLY A 1 358 ? -11.390 16.727 -4.833 1.00 88.25 358 GLY A N 1
ATOM 2786 C CA . GLY A 1 358 ? -12.607 17.448 -4.532 1.00 88.25 358 GLY A CA 1
ATOM 2787 C C . GLY A 1 358 ? -13.900 16.769 -5.001 1.00 88.25 358 GLY A C 1
ATOM 2788 O O . GLY A 1 358 ? -14.901 17.455 -5.220 1.00 88.25 358 GLY A O 1
ATOM 2789 N N . ARG A 1 359 ? -13.952 15.448 -5.130 1.00 91.75 359 ARG A N 1
ATOM 2790 C CA . ARG A 1 359 ? -15.210 14.686 -5.172 1.00 91.75 359 ARG A CA 1
ATOM 2791 C C . ARG A 1 359 ? -15.580 14.184 -3.781 1.00 91.75 359 ARG A C 1
ATOM 2793 O O . ARG A 1 359 ? -14.909 14.476 -2.789 1.00 91.75 359 ARG A O 1
ATOM 2800 N N . SER A 1 360 ? -16.707 13.488 -3.688 1.00 93.62 360 SER A N 1
ATOM 2801 C CA . SER A 1 360 ? -17.194 12.925 -2.432 1.00 93.62 360 SER A CA 1
ATOM 2802 C C . SER A 1 360 ? -17.434 11.430 -2.555 1.00 93.62 360 SER A C 1
ATOM 2804 O O . SER A 1 360 ? -17.890 10.958 -3.593 1.00 93.62 360 SER A O 1
ATOM 2806 N N . ALA A 1 361 ? -17.127 10.689 -1.494 1.00 93.50 361 ALA A N 1
ATOM 2807 C CA . ALA A 1 361 ? -17.409 9.261 -1.376 1.00 93.50 361 ALA A CA 1
ATOM 2808 C C . ALA A 1 361 ? -18.186 8.967 -0.089 1.00 93.50 361 ALA A C 1
ATOM 2810 O O . ALA A 1 361 ? -18.162 9.737 0.873 1.00 93.50 361 ALA A O 1
ATOM 2811 N N . THR A 1 362 ? -18.905 7.846 -0.072 1.00 95.44 362 THR A N 1
ATOM 2812 C CA . THR A 1 362 ? -19.601 7.362 1.123 1.00 95.44 362 THR A CA 1
ATOM 2813 C C . THR A 1 362 ? -19.391 5.866 1.278 1.00 95.44 362 THR A C 1
ATOM 2815 O O . THR A 1 362 ? -19.641 5.097 0.347 1.00 95.44 362 THR A O 1
ATOM 2818 N N . SER A 1 363 ? -18.976 5.457 2.474 1.00 96.75 363 SER A N 1
ATOM 2819 C CA . SER A 1 363 ? -18.618 4.075 2.793 1.00 96.75 363 SER A CA 1
ATOM 2820 C C . SER A 1 363 ? -19.521 3.530 3.904 1.00 96.75 363 SER A C 1
ATOM 2822 O O . SER A 1 363 ? -19.171 3.647 5.080 1.00 96.75 363 SER A O 1
ATOM 2824 N N . PRO A 1 364 ? -20.707 2.979 3.579 1.00 96.88 364 PRO A N 1
ATOM 2825 C CA . PRO A 1 364 ? -21.547 2.293 4.555 1.00 96.88 364 PRO A CA 1
ATOM 2826 C C . PRO A 1 364 ? -21.020 0.884 4.861 1.00 96.88 364 PRO A C 1
ATOM 2828 O O . PRO A 1 364 ? -20.476 0.199 3.987 1.00 96.88 364 PRO A O 1
ATOM 2831 N N . ARG A 1 365 ? -21.250 0.426 6.092 1.00 96.06 365 ARG A N 1
ATOM 2832 C CA . ARG A 1 365 ? -20.940 -0.921 6.576 1.00 96.06 365 ARG A CA 1
ATOM 2833 C C . ARG A 1 365 ? -22.021 -1.408 7.535 1.00 96.06 365 ARG A C 1
ATOM 2835 O O . ARG A 1 365 ? -22.478 -0.664 8.397 1.00 96.06 365 ARG A O 1
ATOM 2842 N N . LEU A 1 366 ? -22.370 -2.681 7.405 1.00 97.19 366 LEU A N 1
ATOM 2843 C CA . LEU A 1 366 ? -23.244 -3.404 8.318 1.00 97.19 366 LEU A CA 1
ATOM 2844 C C . LEU A 1 366 ? -22.573 -4.724 8.695 1.00 97.19 366 LEU A C 1
ATOM 2846 O O . LEU A 1 366 ? -22.107 -5.456 7.820 1.00 97.19 366 LEU A O 1
ATOM 2850 N N . ALA A 1 367 ? -22.550 -5.055 9.982 1.00 97.31 367 ALA A N 1
ATOM 2851 C CA . ALA A 1 367 ? -22.212 -6.394 10.440 1.00 97.31 367 ALA A CA 1
ATOM 2852 C C . ALA A 1 367 ? -23.167 -6.874 11.536 1.00 97.31 367 ALA A C 1
ATOM 2854 O O . ALA A 1 367 ? -23.599 -6.095 12.379 1.00 97.31 367 ALA A O 1
ATOM 2855 N N . ALA A 1 368 ? -23.456 -8.170 11.536 1.00 98.25 368 ALA A N 1
ATOM 2856 C CA . ALA A 1 368 ? -24.180 -8.872 12.581 1.00 98.25 368 ALA A CA 1
ATOM 2857 C C . ALA A 1 368 ? -23.267 -9.946 13.178 1.00 98.25 368 ALA A C 1
ATOM 2859 O O . ALA A 1 368 ? -22.683 -10.749 12.448 1.00 98.25 368 ALA A O 1
ATOM 2860 N N . LEU A 1 369 ? -23.133 -9.945 14.501 1.00 98.12 369 LEU A N 1
ATOM 2861 C CA . LEU A 1 369 ? -22.368 -10.914 15.272 1.00 98.12 369 LEU A CA 1
ATOM 2862 C C . LEU A 1 369 ? -23.338 -11.679 16.170 1.00 98.12 369 LEU A C 1
ATOM 2864 O O . LEU A 1 369 ? -23.921 -11.103 17.088 1.00 98.12 369 LEU A O 1
ATOM 2868 N N . TRP A 1 370 ? -23.502 -12.970 15.905 1.00 98.44 370 TRP A N 1
ATOM 2869 C CA . TRP A 1 370 ? -24.405 -13.850 16.635 1.00 98.44 370 TRP A CA 1
ATOM 2870 C C . TRP A 1 370 ? -23.617 -14.904 17.414 1.00 98.44 370 TRP A C 1
ATOM 2872 O O . TRP A 1 370 ? -22.951 -15.757 16.833 1.00 98.44 370 TRP A O 1
ATOM 2882 N N . SER A 1 371 ? -23.707 -14.853 18.738 1.00 98.12 371 SER A N 1
ATOM 2883 C CA . SER A 1 371 ? -23.076 -15.787 19.670 1.00 98.12 371 SER A CA 1
ATOM 2884 C C . SER A 1 371 ? -24.144 -16.568 20.441 1.00 98.12 371 SER A C 1
ATOM 2886 O O . SER A 1 371 ? -24.465 -16.205 21.575 1.00 98.12 371 SER A O 1
ATOM 2888 N N . PRO A 1 372 ? -24.738 -17.623 19.848 1.00 97.06 372 PRO A N 1
ATOM 2889 C CA . PRO A 1 372 ? -25.771 -18.424 20.512 1.00 97.06 372 PRO A CA 1
ATOM 2890 C C . PRO A 1 372 ? -25.234 -19.223 21.705 1.00 97.06 372 PRO A C 1
ATOM 2892 O O . PRO A 1 372 ? -25.988 -19.558 22.614 1.00 97.06 372 PRO A O 1
ATOM 2895 N N . HIS A 1 373 ? -23.933 -19.520 21.706 1.00 96.12 373 HIS A N 1
ATOM 2896 C CA . HIS A 1 373 ? -23.233 -20.230 22.769 1.00 96.12 373 HIS A CA 1
ATOM 2897 C C . HIS A 1 373 ? -21.875 -19.569 23.029 1.00 96.12 373 HIS A C 1
ATOM 2899 O O . HIS A 1 373 ? -21.305 -18.953 22.134 1.00 96.12 373 HIS A O 1
ATOM 2905 N N . ALA A 1 374 ? -21.305 -19.746 24.225 1.00 92.75 374 ALA A N 1
ATOM 2906 C CA . ALA A 1 374 ? -20.017 -19.143 24.592 1.00 92.75 374 ALA A CA 1
ATOM 2907 C C . ALA A 1 374 ? -18.838 -19.588 23.699 1.00 92.75 374 ALA A C 1
ATOM 2909 O O . ALA A 1 374 ? -17.833 -18.888 23.601 1.00 92.75 374 ALA A O 1
ATOM 2910 N N . GLN A 1 375 ? -18.966 -20.748 23.051 1.00 96.69 375 GLN A N 1
ATOM 2911 C CA . GLN A 1 375 ? -17.938 -21.326 22.180 1.00 96.69 375 GLN A CA 1
ATOM 2912 C C . GLN A 1 375 ? -18.115 -20.963 20.702 1.00 96.69 375 GLN A C 1
ATOM 2914 O O . GLN A 1 375 ? -17.199 -21.211 19.928 1.00 96.69 375 GLN A O 1
ATOM 2919 N N . TRP A 1 376 ? -19.267 -20.426 20.293 1.00 97.62 376 TRP A N 1
ATOM 2920 C CA . TRP A 1 376 ? -19.583 -20.183 18.884 1.00 97.62 376 TRP A CA 1
ATOM 2921 C C . TRP A 1 376 ? -19.916 -18.718 18.645 1.00 97.62 376 TRP A C 1
ATOM 2923 O O . TRP A 1 376 ? -20.773 -18.148 19.320 1.00 97.62 376 TRP A O 1
ATOM 2933 N N . THR A 1 377 ? -19.290 -18.135 17.629 1.00 98.25 377 THR A N 1
ATOM 2934 C CA . THR A 1 377 ? -19.656 -16.822 17.101 1.00 98.25 377 THR A CA 1
ATOM 2935 C C . THR A 1 377 ? -19.774 -16.908 15.591 1.00 98.25 377 THR A C 1
ATOM 2937 O O . THR A 1 377 ? -18.815 -17.255 14.908 1.00 98.25 377 THR A O 1
ATOM 2940 N N . PHE A 1 378 ? -20.933 -16.537 15.070 1.00 98.38 378 PHE A N 1
ATOM 2941 C CA . PHE A 1 378 ? -21.174 -16.347 13.649 1.00 98.38 378 PHE A CA 1
ATOM 2942 C C . PHE A 1 378 ? -21.141 -14.859 13.330 1.00 98.38 378 PHE A C 1
ATOM 2944 O O . PHE A 1 378 ? -21.610 -14.032 14.114 1.00 98.38 378 PHE A O 1
ATOM 2951 N N . LYS A 1 379 ? -20.588 -14.508 12.176 1.00 97.94 379 LYS A N 1
ATOM 2952 C CA . LYS A 1 379 ? -20.477 -13.132 11.710 1.00 97.94 379 LYS A CA 1
ATOM 2953 C C . LYS A 1 379 ? -20.950 -13.052 10.270 1.00 97.94 379 LYS A C 1
ATOM 2955 O O . LYS A 1 379 ? -20.421 -13.757 9.424 1.00 97.94 379 LYS A O 1
ATOM 2960 N N . LEU A 1 380 ? -21.886 -12.156 9.996 1.00 98.06 380 LEU A N 1
ATOM 2961 C CA . LEU A 1 380 ? -22.249 -11.739 8.646 1.00 98.06 380 LEU A CA 1
ATOM 2962 C C . LEU A 1 380 ? -21.893 -10.264 8.508 1.00 98.06 380 LEU A C 1
ATOM 2964 O O . LEU A 1 380 ? -22.280 -9.465 9.358 1.00 98.06 380 LEU A O 1
ATOM 2968 N N . GLN A 1 381 ? -21.152 -9.884 7.475 1.00 96.81 381 GLN A N 1
ATOM 2969 C CA . GLN A 1 381 ? -20.793 -8.488 7.248 1.00 96.81 381 GLN A CA 1
ATOM 2970 C C . GLN A 1 381 ? -20.794 -8.128 5.769 1.00 96.81 381 GLN A C 1
ATOM 2972 O O . GLN A 1 381 ? -20.448 -8.945 4.922 1.00 96.81 381 GLN A O 1
ATOM 2977 N N . GLY A 1 382 ? -21.133 -6.879 5.474 1.00 96.56 382 GLY A N 1
ATOM 2978 C CA . GLY A 1 382 ? -21.035 -6.318 4.136 1.00 96.56 382 GLY A CA 1
ATOM 2979 C C . GLY A 1 382 ? -20.849 -4.810 4.174 1.00 96.56 382 GLY A C 1
ATOM 2980 O O . GLY A 1 382 ? -21.212 -4.134 5.142 1.00 96.56 382 GLY A O 1
ATOM 2981 N N . GLY A 1 383 ? -20.249 -4.267 3.124 1.00 95.31 383 GLY A N 1
ATOM 2982 C CA . GLY A 1 383 ? -19.979 -2.839 3.055 1.00 95.31 383 GLY A CA 1
ATOM 2983 C C . GLY A 1 383 ? -19.401 -2.397 1.724 1.00 95.31 383 GLY A C 1
ATOM 2984 O O . GLY A 1 383 ? -19.252 -3.188 0.788 1.00 95.31 383 GLY A O 1
ATOM 2985 N N . ARG A 1 384 ? -19.094 -1.101 1.653 1.00 95.50 384 ARG A N 1
ATOM 2986 C CA . ARG A 1 384 ? -18.367 -0.498 0.536 1.00 95.50 384 ARG A CA 1
ATOM 2987 C C . ARG A 1 384 ? -17.051 0.098 1.014 1.00 95.50 384 ARG A C 1
ATOM 2989 O O . ARG A 1 384 ? -16.975 0.631 2.120 1.00 95.50 384 ARG A O 1
ATOM 2996 N N . ALA A 1 385 ? -16.054 0.030 0.150 1.00 95.31 385 ALA A N 1
ATOM 2997 C CA . ALA A 1 385 ? -14.796 0.738 0.288 1.00 95.31 385 ALA A CA 1
ATOM 2998 C C . ALA A 1 385 ? -14.404 1.386 -1.032 1.00 95.31 385 ALA A C 1
ATOM 3000 O O . ALA A 1 385 ? -14.960 1.055 -2.083 1.00 95.31 385 ALA A O 1
ATOM 3001 N N . PHE A 1 386 ? -13.457 2.312 -0.956 1.00 94.94 386 PHE A N 1
ATOM 3002 C CA . PHE A 1 386 ? -12.923 2.990 -2.123 1.00 94.94 386 PHE A CA 1
ATOM 3003 C C . PHE A 1 386 ? -11.438 3.302 -1.948 1.00 94.94 386 PHE A C 1
ATOM 3005 O O . PHE A 1 386 ? -10.918 3.342 -0.826 1.00 94.94 386 PHE A O 1
ATOM 3012 N N . ARG A 1 387 ? -10.777 3.532 -3.078 1.00 94.38 387 ARG A N 1
ATOM 3013 C CA . ARG A 1 387 ? -9.443 4.119 -3.155 1.00 94.38 387 ARG A CA 1
ATOM 3014 C C . ARG A 1 387 ? -9.506 5.266 -4.150 1.00 94.38 387 ARG A C 1
ATOM 3016 O O . ARG A 1 387 ? -9.978 5.082 -5.267 1.00 94.38 387 ARG A O 1
ATOM 3023 N N . GLU A 1 388 ? -9.079 6.444 -3.728 1.00 94.56 388 GLU A N 1
ATOM 3024 C CA . GLU A 1 388 ? -8.930 7.576 -4.642 1.00 94.56 388 GLU A CA 1
ATOM 3025 C C . GLU A 1 388 ? -7.664 7.426 -5.510 1.00 94.56 388 GLU A C 1
ATOM 3027 O O . GLU A 1 388 ? -6.709 6.776 -5.068 1.00 94.56 388 GLU A O 1
ATOM 3032 N N . PRO A 1 389 ? -7.643 7.993 -6.731 1.00 94.69 389 PRO A N 1
ATOM 3033 C CA . PRO A 1 389 ? -6.420 8.078 -7.520 1.00 94.69 389 PRO A CA 1
ATOM 3034 C C . PRO A 1 389 ? -5.345 8.852 -6.754 1.00 94.69 389 PRO A C 1
ATOM 3036 O O . PRO A 1 389 ? -5.645 9.867 -6.116 1.00 94.69 389 PRO A O 1
ATOM 3039 N N . ASN A 1 390 ? -4.104 8.387 -6.823 1.00 93.25 390 ASN A N 1
ATOM 3040 C CA . ASN A 1 390 ? -2.968 9.100 -6.252 1.00 93.25 390 ASN A CA 1
ATOM 3041 C C . ASN A 1 390 ? -2.362 10.074 -7.282 1.00 93.25 390 ASN A C 1
ATOM 3043 O O . ASN A 1 390 ? -2.754 10.104 -8.449 1.00 93.25 390 ASN A O 1
ATOM 3047 N N . ALA A 1 391 ? -1.401 10.888 -6.845 1.00 93.12 391 ALA A N 1
ATOM 3048 C CA . ALA A 1 391 ? -0.846 11.932 -7.693 1.00 93.12 391 ALA A CA 1
ATOM 3049 C C . ALA A 1 391 ? 0.068 11.397 -8.807 1.00 93.12 391 ALA A C 1
ATOM 3051 O O . ALA A 1 391 ? 0.199 12.034 -9.851 1.00 93.12 391 ALA A O 1
ATOM 3052 N N . SER A 1 392 ? 0.724 10.248 -8.610 1.00 93.19 392 SER A N 1
ATOM 3053 C CA . SER A 1 392 ? 1.507 9.647 -9.693 1.00 93.19 392 SER A CA 1
ATOM 3054 C C . SER A 1 392 ? 0.597 9.129 -10.812 1.00 93.19 392 SER A C 1
ATOM 3056 O O . SER A 1 392 ? 0.907 9.321 -11.982 1.00 93.19 392 SER A O 1
ATOM 3058 N N . GLU A 1 393 ? -0.561 8.563 -10.479 1.00 94.44 393 GLU A N 1
ATOM 3059 C CA . GLU A 1 393 ? -1.534 8.061 -11.454 1.00 94.44 393 GLU A CA 1
ATOM 3060 C C . GLU A 1 393 ? -2.146 9.189 -12.303 1.00 94.44 393 GLU A C 1
ATOM 3062 O O . GLU A 1 393 ? -2.334 9.037 -13.513 1.00 94.44 393 GLU A O 1
ATOM 3067 N N . THR A 1 394 ? -2.438 10.340 -11.692 1.00 93.62 394 THR A N 1
ATOM 3068 C CA . THR A 1 394 ? -3.089 11.468 -12.375 1.00 93.62 394 THR A CA 1
ATOM 3069 C C . THR A 1 394 ? -2.115 12.352 -13.147 1.00 93.62 394 THR A C 1
ATOM 3071 O O . THR A 1 394 ? -2.446 12.797 -14.249 1.00 93.62 394 THR A O 1
ATOM 3074 N N . ASP A 1 395 ? -0.927 12.614 -12.593 1.00 92.44 395 ASP A N 1
ATOM 3075 C CA . ASP A 1 395 ? -0.072 13.724 -13.027 1.00 92.44 395 ASP A CA 1
ATOM 3076 C C . ASP A 1 395 ? 1.304 13.312 -13.575 1.00 92.44 395 ASP A C 1
ATOM 3078 O O . ASP A 1 395 ? 1.919 14.110 -14.293 1.00 92.44 395 ASP A O 1
ATOM 3082 N N . TYR A 1 396 ? 1.805 12.109 -13.261 1.00 93.12 396 TYR A N 1
ATOM 3083 C CA . TYR A 1 396 ? 3.138 11.672 -13.695 1.00 93.12 396 TYR A CA 1
ATOM 3084 C C . TYR A 1 396 ? 3.189 11.383 -15.197 1.00 93.12 396 TYR A C 1
ATOM 3086 O O . TYR A 1 396 ? 2.288 10.760 -15.760 1.00 93.12 396 TYR A O 1
ATOM 3094 N N . ARG A 1 397 ? 4.282 11.812 -15.830 1.00 92.81 397 ARG A N 1
ATOM 3095 C CA . ARG A 1 397 ? 4.634 11.473 -17.209 1.00 92.81 397 ARG A CA 1
ATOM 3096 C C . ARG A 1 397 ? 6.147 11.376 -17.404 1.00 92.81 397 ARG A C 1
ATOM 3098 O O . ARG A 1 397 ? 6.915 12.081 -16.736 1.00 92.81 397 ARG A O 1
ATOM 3105 N N . ASP A 1 398 ? 6.558 10.568 -18.363 1.00 89.06 398 ASP A N 1
ATOM 3106 C CA . ASP A 1 398 ? 7.934 10.450 -18.841 1.00 89.06 398 ASP A CA 1
ATOM 3107 C C . ASP A 1 398 ? 7.959 10.136 -20.350 1.00 89.06 398 ASP A C 1
ATOM 3109 O O . ASP A 1 398 ? 7.015 10.471 -21.065 1.00 89.06 398 ASP A O 1
ATOM 3113 N N . SER A 1 399 ? 9.056 9.569 -20.854 1.00 83.44 399 SER A N 1
ATOM 3114 C CA . SER A 1 399 ? 9.195 9.178 -22.260 1.00 83.44 399 SER A CA 1
ATOM 3115 C C . SER A 1 399 ? 8.331 7.978 -22.665 1.00 83.44 399 SER A C 1
ATOM 3117 O O . SER A 1 399 ? 8.057 7.815 -23.853 1.00 83.44 399 SER A O 1
ATOM 3119 N N . ALA A 1 400 ? 7.900 7.150 -21.710 1.00 83.38 400 ALA A N 1
ATOM 3120 C CA . ALA A 1 400 ? 7.128 5.928 -21.929 1.00 83.38 400 ALA A CA 1
ATOM 3121 C C . ALA A 1 400 ? 5.692 6.014 -21.379 1.00 83.38 400 ALA A C 1
ATOM 3123 O O . ALA A 1 400 ? 4.835 5.222 -21.773 1.00 83.38 400 ALA A O 1
ATOM 3124 N N . GLN A 1 401 ? 5.409 6.974 -20.497 1.00 89.00 401 GLN A N 1
ATOM 3125 C CA . GLN A 1 401 ? 4.130 7.144 -19.823 1.00 89.00 401 GLN A CA 1
ATOM 3126 C C . GLN A 1 401 ? 3.547 8.549 -20.031 1.00 89.00 401 GLN A C 1
ATOM 3128 O O . GLN A 1 401 ? 4.148 9.559 -19.666 1.00 89.00 401 GLN A O 1
ATOM 3133 N N . ALA A 1 402 ? 2.296 8.606 -20.483 1.00 92.06 402 ALA A N 1
ATOM 3134 C CA . ALA A 1 402 ? 1.461 9.798 -20.473 1.00 92.06 402 ALA A CA 1
ATOM 3135 C C . ALA A 1 402 ? 0.649 9.914 -19.166 1.00 92.06 402 ALA A C 1
ATOM 3137 O O . ALA A 1 402 ? 0.217 8.919 -18.577 1.00 92.06 402 ALA A O 1
ATOM 3138 N N . ALA A 1 403 ? 0.366 11.148 -18.744 1.00 92.56 403 ALA A N 1
ATOM 3139 C CA . ALA A 1 403 ? -0.433 11.422 -17.546 1.00 92.56 403 ALA A CA 1
ATOM 3140 C C . ALA A 1 403 ? -1.888 10.934 -17.694 1.00 92.56 403 ALA A C 1
ATOM 3142 O O . ALA A 1 403 ? -2.527 11.234 -18.703 1.00 92.56 403 ALA A O 1
ATOM 3143 N N . GLY A 1 404 ? -2.419 10.244 -16.676 1.00 90.44 404 GLY A N 1
ATOM 3144 C CA . GLY A 1 404 ? -3.777 9.678 -16.703 1.00 90.44 404 GLY A CA 1
ATOM 3145 C C . GLY A 1 404 ? -4.895 10.721 -16.620 1.00 90.44 404 GLY A C 1
ATOM 3146 O O . GLY A 1 404 ? -5.996 10.523 -17.136 1.00 90.44 404 GLY A O 1
ATOM 3147 N N . GLY A 1 405 ? -4.630 11.874 -16.000 1.00 89.56 405 GLY A N 1
ATOM 3148 C CA . GLY A 1 405 ? -5.598 12.960 -15.887 1.00 89.56 405 GLY A CA 1
ATOM 3149 C C . GLY A 1 405 ? -6.775 12.623 -14.964 1.00 89.56 405 GLY A C 1
ATOM 3150 O O . GLY A 1 405 ? -6.593 12.292 -13.795 1.00 89.56 405 GLY A O 1
ATOM 3151 N N . ALA A 1 406 ? -8.007 12.781 -15.457 1.00 90.88 406 ALA A N 1
ATOM 3152 C CA . ALA A 1 406 ? -9.223 12.723 -14.641 1.00 90.88 406 ALA A CA 1
ATOM 3153 C C . ALA A 1 406 ? -9.710 11.283 -14.376 1.00 90.88 406 ALA A C 1
ATOM 3155 O O . ALA A 1 406 ? -10.727 10.847 -14.916 1.00 90.88 406 ALA A O 1
ATOM 3156 N N . LEU A 1 407 ? -9.008 10.565 -13.504 1.00 94.56 407 LEU A N 1
ATOM 3157 C CA . LEU A 1 407 ? -9.350 9.208 -13.057 1.00 94.56 407 LEU A CA 1
ATOM 3158 C C . LEU A 1 407 ? -10.471 9.219 -12.020 1.00 94.56 407 LEU A C 1
ATOM 3160 O O . LEU A 1 407 ? -10.517 10.133 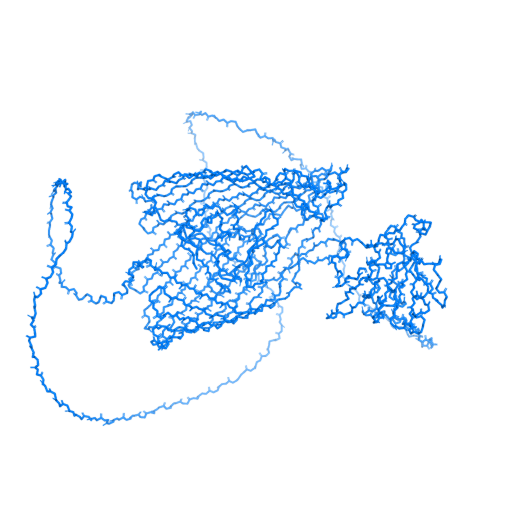-11.213 1.00 94.56 407 LEU A O 1
ATOM 3164 N N . LEU A 1 408 ? -11.366 8.229 -12.006 1.00 94.31 408 LEU A N 1
ATOM 3165 C CA . LEU A 1 408 ? -12.361 7.971 -10.953 1.00 94.31 408 LEU A CA 1
ATOM 3166 C C . LEU A 1 408 ? -11.745 7.186 -9.785 1.00 94.31 408 LEU A C 1
ATOM 3168 O O . LEU A 1 408 ? -10.791 6.438 -9.975 1.00 94.31 408 LEU A O 1
ATOM 3172 N N . ALA A 1 409 ? -12.340 7.297 -8.596 1.00 95.19 409 ALA A N 1
ATOM 3173 C CA . ALA A 1 409 ? -12.010 6.419 -7.478 1.00 95.19 409 ALA A CA 1
ATOM 3174 C C . ALA A 1 409 ? -12.437 4.971 -7.749 1.00 95.19 409 ALA A C 1
ATOM 3176 O O . ALA A 1 409 ? -13.549 4.715 -8.214 1.00 95.19 409 ALA A O 1
ATOM 3177 N N . GLU A 1 410 ? -11.580 4.033 -7.367 1.00 95.44 410 GLU A N 1
ATOM 3178 C CA . GLU A 1 410 ? -11.885 2.606 -7.378 1.00 95.44 410 GLU A CA 1
ATOM 3179 C C . GLU A 1 410 ? -12.912 2.293 -6.298 1.00 95.44 410 GLU A C 1
ATOM 3181 O O . GLU A 1 410 ? -12.887 2.888 -5.216 1.00 95.44 410 GLU A O 1
ATOM 3186 N N . SER A 1 411 ? -13.782 1.313 -6.538 1.00 94.75 411 SER A N 1
ATOM 3187 C CA . SER A 1 411 ? -14.770 0.892 -5.545 1.00 94.75 411 SER A CA 1
ATOM 3188 C C . SER A 1 411 ? -14.770 -0.614 -5.325 1.00 94.75 411 SER A C 1
ATOM 3190 O O . SER A 1 411 ? -14.649 -1.396 -6.263 1.00 94.75 411 SER A O 1
ATOM 3192 N N . LEU A 1 412 ? -14.945 -1.024 -4.068 1.00 95.44 412 LEU A N 1
ATOM 3193 C CA . LEU A 1 412 ? -15.085 -2.419 -3.664 1.00 95.44 412 LEU A CA 1
ATOM 3194 C C . LEU A 1 412 ? -16.387 -2.599 -2.890 1.00 95.44 412 LEU A C 1
ATOM 3196 O O . LEU A 1 412 ? -16.693 -1.841 -1.966 1.00 95.44 412 LEU A O 1
ATOM 3200 N N . ARG A 1 413 ? -17.152 -3.632 -3.246 1.00 96.44 413 ARG A N 1
ATOM 3201 C CA . ARG A 1 413 ? -18.289 -4.125 -2.458 1.00 96.44 413 ARG A CA 1
ATOM 3202 C C . ARG A 1 413 ? -17.948 -5.493 -1.897 1.00 96.44 413 ARG A C 1
ATOM 3204 O O . ARG A 1 413 ? -17.437 -6.330 -2.635 1.00 96.44 413 ARG A O 1
ATOM 3211 N N . SER A 1 414 ? -18.249 -5.723 -0.622 1.00 95.38 414 SER A N 1
ATOM 3212 C CA . SER A 1 414 ? -18.003 -7.017 0.015 1.00 95.38 414 SER A CA 1
ATOM 3213 C C . SER A 1 414 ? -19.232 -7.612 0.681 1.00 95.38 414 SER A C 1
ATOM 3215 O O . SER A 1 414 ? -20.099 -6.895 1.193 1.00 95.38 414 SER A O 1
ATOM 3217 N N . LEU A 1 415 ? -19.241 -8.941 0.720 1.00 97.12 415 LEU A N 1
ATOM 3218 C CA . LEU A 1 415 ? -20.063 -9.759 1.597 1.00 97.12 415 LEU A CA 1
ATOM 3219 C C . LEU A 1 415 ? -19.184 -10.869 2.181 1.00 97.12 415 LEU A C 1
ATOM 3221 O O . LEU A 1 415 ? -18.423 -11.505 1.453 1.00 97.12 415 LEU A O 1
ATOM 3225 N N . GLU A 1 416 ? -19.276 -11.098 3.486 1.00 96.44 416 GLU A N 1
ATOM 3226 C CA . GLU A 1 416 ? -18.521 -12.144 4.172 1.00 96.44 416 GLU A CA 1
ATOM 3227 C C . GLU A 1 416 ? -19.361 -12.796 5.271 1.00 96.44 416 GLU A C 1
ATOM 3229 O O . GLU A 1 416 ? -20.003 -12.109 6.072 1.00 96.44 416 GLU A O 1
ATOM 3234 N N . LEU A 1 417 ? -19.309 -14.126 5.313 1.00 97.88 417 LEU A N 1
ATOM 3235 C CA . LEU A 1 417 ? -19.868 -14.970 6.359 1.00 97.88 417 LEU A CA 1
ATOM 3236 C C . LEU A 1 417 ? -18.723 -15.714 7.047 1.00 97.88 417 LEU A C 1
ATOM 3238 O O . LEU A 1 417 ? -17.922 -16.361 6.381 1.00 97.88 417 LEU A O 1
ATOM 3242 N N . ALA A 1 418 ? -18.656 -15.660 8.373 1.00 97.38 418 ALA A N 1
ATOM 3243 C CA . ALA A 1 418 ? -17.637 -16.354 9.146 1.00 97.38 418 ALA A CA 1
ATOM 3244 C C . ALA A 1 418 ? -18.225 -17.076 10.359 1.00 97.38 418 ALA A C 1
ATOM 3246 O O . ALA A 1 418 ? -19.194 -16.617 10.968 1.00 97.38 418 ALA A O 1
ATOM 3247 N N . ALA A 1 419 ? -17.597 -18.185 10.732 1.00 98.06 419 ALA A N 1
ATOM 3248 C CA . ALA A 1 419 ? -17.855 -18.929 11.953 1.00 98.06 419 ALA A CA 1
ATOM 3249 C C . ALA A 1 419 ? -16.553 -19.053 12.748 1.00 98.06 419 ALA A C 1
ATOM 3251 O O . ALA A 1 419 ? -15.505 -19.395 12.203 1.00 98.06 419 ALA A O 1
ATOM 3252 N N . LEU A 1 420 ? -16.628 -18.773 14.044 1.00 97.12 420 LEU A N 1
ATOM 3253 C CA . LEU A 1 420 ? -15.530 -18.880 14.991 1.00 97.12 420 LEU A CA 1
ATOM 3254 C C . LEU A 1 420 ? -15.924 -19.846 16.102 1.00 97.12 420 LEU A C 1
ATOM 3256 O O . LEU A 1 420 ? -16.944 -19.650 16.768 1.00 97.12 420 LEU A O 1
ATOM 3260 N N . TRP A 1 421 ? -15.084 -20.850 16.315 1.00 97.44 421 TRP A N 1
ATOM 3261 C CA . TRP A 1 421 ? -15.252 -21.889 17.313 1.00 97.44 421 TRP A CA 1
ATOM 3262 C C . TRP A 1 421 ? -14.117 -21.844 18.334 1.00 97.44 421 TRP A C 1
ATOM 3264 O O . TRP A 1 421 ? -12.939 -21.878 17.982 1.00 97.44 421 TRP A O 1
ATOM 3274 N N . ARG A 1 422 ? -14.478 -21.765 19.614 1.00 96.69 422 ARG A N 1
ATOM 3275 C CA . ARG A 1 422 ? -13.561 -21.711 20.758 1.00 96.69 422 ARG A CA 1
ATOM 3276 C C . ARG A 1 422 ? -13.925 -22.789 21.776 1.00 96.69 422 ARG A C 1
ATOM 3278 O O . ARG A 1 422 ? -14.541 -22.480 22.798 1.00 96.69 422 ARG A O 1
ATOM 3285 N N . PRO A 1 423 ? -13.624 -24.066 21.500 1.00 95.50 423 PRO A N 1
ATOM 3286 C CA . PRO A 1 423 ? -14.046 -25.171 22.357 1.00 95.50 423 PRO A CA 1
ATOM 3287 C C . PRO A 1 423 ? -13.350 -25.178 23.718 1.00 95.50 423 PRO A C 1
ATOM 3289 O O . PRO A 1 423 ? -13.965 -25.560 24.713 1.00 95.50 423 PRO A O 1
ATOM 3292 N N . ALA A 1 424 ? -12.089 -24.746 23.762 1.00 93.31 424 ALA A N 1
ATOM 3293 C CA . ALA A 1 424 ? -11.259 -24.750 24.956 1.00 93.31 424 ALA A CA 1
ATOM 3294 C C . ALA A 1 424 ? -10.303 -23.545 24.961 1.00 93.31 424 ALA A C 1
ATOM 3296 O O . ALA A 1 424 ? -9.967 -23.014 23.900 1.00 93.31 424 ALA A O 1
ATOM 3297 N N . PRO A 1 425 ? -9.825 -23.103 26.136 1.00 90.38 425 PRO A N 1
ATOM 3298 C CA . PRO A 1 425 ? -8.785 -22.085 26.213 1.00 90.38 425 PRO A CA 1
ATOM 3299 C C . PRO A 1 425 ? -7.541 -22.492 25.413 1.00 90.38 425 PRO A C 1
ATOM 3301 O O . PRO A 1 425 ? -7.001 -23.575 25.613 1.00 90.38 425 PRO A O 1
ATOM 3304 N N . GLY A 1 426 ? -7.079 -21.612 24.523 1.00 86.31 426 GLY A N 1
ATOM 3305 C CA . GLY A 1 426 ? -5.898 -21.865 23.690 1.00 86.31 426 GLY A CA 1
ATOM 3306 C C . GLY A 1 426 ? -6.167 -22.653 22.405 1.00 86.31 426 GLY A C 1
ATOM 3307 O O . GLY A 1 426 ? -5.225 -22.870 21.648 1.00 86.31 426 GLY A O 1
ATOM 3308 N N . LEU A 1 427 ? -7.420 -23.043 22.142 1.00 93.50 427 LEU A N 1
ATOM 3309 C CA . LEU A 1 427 ? -7.850 -23.626 20.874 1.00 93.50 427 LEU A CA 1
ATOM 3310 C C . LEU A 1 427 ? -8.918 -22.733 20.235 1.00 93.50 427 LEU A C 1
ATOM 3312 O O . LEU A 1 427 ? -10.026 -22.608 20.757 1.00 93.50 427 LEU A O 1
ATOM 3316 N N . ASP A 1 428 ? -8.578 -22.127 19.103 1.00 94.06 428 ASP A N 1
ATOM 3317 C CA . ASP A 1 428 ? -9.490 -21.321 18.297 1.00 94.06 428 ASP A CA 1
ATOM 3318 C C . ASP A 1 428 ? -9.462 -21.836 16.852 1.00 94.06 428 ASP A C 1
ATOM 3320 O O . ASP A 1 428 ? -8.391 -21.997 16.270 1.00 94.06 428 ASP A O 1
ATOM 3324 N N . ALA A 1 429 ? -10.633 -22.069 16.265 1.00 95.44 429 ALA A N 1
ATOM 3325 C CA . ALA A 1 429 ? -10.781 -22.405 14.854 1.00 95.44 429 ALA A CA 1
ATOM 3326 C C . ALA A 1 429 ? -11.731 -21.411 14.189 1.00 95.44 429 ALA A C 1
ATOM 3328 O O . ALA A 1 429 ? -12.770 -21.071 14.758 1.00 95.44 429 ALA A O 1
ATOM 3329 N N . SER A 1 430 ? -11.404 -20.952 12.988 1.00 95.44 430 SER A N 1
ATOM 3330 C CA . SER A 1 430 ? -12.278 -20.082 12.210 1.00 95.44 430 SER A CA 1
ATOM 3331 C C . SER A 1 430 ? -12.377 -20.532 10.764 1.00 95.44 430 SER A C 1
ATOM 3333 O O . SER A 1 430 ? -11.430 -21.079 10.201 1.00 95.44 430 SER A O 1
ATOM 3335 N N . VAL A 1 431 ? -13.549 -20.304 10.183 1.00 96.75 431 VAL A N 1
ATOM 3336 C CA . VAL A 1 431 ? -13.825 -20.477 8.760 1.00 96.75 431 VAL A CA 1
ATOM 3337 C C . VAL A 1 431 ? -14.535 -19.220 8.283 1.00 96.75 431 VAL A C 1
ATOM 3339 O O . VAL A 1 431 ? -15.470 -18.761 8.941 1.00 96.75 431 VAL A O 1
ATOM 3342 N N . SER A 1 432 ? -14.118 -18.662 7.152 1.00 95.88 432 SER A N 1
ATOM 3343 C CA . SER A 1 432 ? -14.803 -17.540 6.516 1.00 95.88 432 SER A CA 1
ATOM 3344 C C . SER A 1 432 ? -14.959 -17.763 5.020 1.00 95.88 432 SER A C 1
ATOM 3346 O O . SER A 1 432 ? -14.045 -18.245 4.364 1.00 95.88 432 SER A O 1
ATOM 3348 N N . ALA A 1 433 ? -16.130 -17.421 4.495 1.00 96.81 433 ALA A N 1
ATOM 3349 C CA . ALA A 1 433 ? -16.428 -17.372 3.075 1.00 96.81 433 ALA A CA 1
ATOM 3350 C C . ALA A 1 433 ? -16.678 -15.914 2.691 1.00 96.81 433 ALA A C 1
ATOM 3352 O O . ALA A 1 433 ? -17.460 -15.219 3.351 1.00 96.81 433 ALA A O 1
ATOM 3353 N N . TYR A 1 434 ? -16.021 -15.443 1.637 1.00 95.31 434 TYR A N 1
ATOM 3354 C CA . TYR A 1 434 ? -16.089 -14.047 1.218 1.00 95.31 434 TYR A CA 1
ATOM 3355 C C . TYR A 1 434 ? -16.329 -13.910 -0.280 1.00 95.31 434 TYR A C 1
ATOM 3357 O O . TYR A 1 434 ? -15.994 -14.791 -1.070 1.00 95.31 434 TYR A O 1
ATOM 3365 N N . ARG A 1 435 ? -16.872 -12.752 -0.657 1.00 96.06 435 ARG A N 1
ATOM 3366 C CA . ARG A 1 435 ? -16.954 -12.276 -2.034 1.00 96.06 435 ARG A CA 1
ATOM 3367 C C . ARG A 1 435 ? -16.713 -10.774 -2.091 1.00 96.06 435 ARG A C 1
ATOM 3369 O O . ARG A 1 435 ? -17.399 -10.013 -1.403 1.00 96.06 435 ARG A O 1
ATOM 3376 N N . PHE A 1 436 ? -15.776 -10.363 -2.937 1.00 94.56 436 PHE A N 1
ATOM 3377 C CA . PHE A 1 436 ? -15.411 -8.985 -3.239 1.00 94.56 436 PHE A CA 1
ATOM 3378 C C . PHE A 1 436 ? -15.657 -8.696 -4.719 1.00 94.56 436 PHE A C 1
ATOM 3380 O O . PHE A 1 436 ? -15.182 -9.429 -5.581 1.00 94.56 436 PHE A O 1
ATOM 3387 N N . ASP A 1 437 ? -16.370 -7.614 -5.014 1.00 96.19 437 ASP A N 1
ATOM 3388 C CA . ASP A 1 437 ? -16.574 -7.104 -6.370 1.00 96.19 437 ASP A CA 1
ATOM 3389 C C . ASP A 1 437 ? -15.907 -5.716 -6.469 1.00 96.19 437 ASP A C 1
ATOM 3391 O O . ASP A 1 437 ? -16.365 -4.764 -5.829 1.00 96.19 437 ASP A O 1
ATOM 3395 N N . LEU A 1 438 ? -14.827 -5.617 -7.250 1.00 95.12 438 LEU A N 1
ATOM 3396 C CA . LEU A 1 438 ? -14.045 -4.407 -7.517 1.00 95.12 438 LEU A CA 1
ATOM 3397 C C . LEU A 1 438 ? -14.435 -3.800 -8.869 1.00 95.12 438 LEU A C 1
ATOM 3399 O O . LEU A 1 438 ? -14.593 -4.517 -9.860 1.00 95.12 438 LEU A O 1
ATOM 3403 N N . ARG A 1 439 ? -14.564 -2.475 -8.920 1.00 95.75 439 ARG A N 1
ATOM 3404 C CA . ARG A 1 439 ? -14.895 -1.704 -10.127 1.00 95.75 439 ARG A CA 1
ATOM 3405 C C . ARG A 1 439 ? -14.031 -0.460 -10.245 1.00 95.75 439 ARG A C 1
ATOM 3407 O O . ARG A 1 439 ? -13.502 0.017 -9.240 1.00 95.75 439 ARG A O 1
ATOM 3414 N N . ASP A 1 440 ? -13.971 0.056 -11.470 1.00 95.31 440 ASP A N 1
ATOM 3415 C CA . ASP A 1 440 ? -13.242 1.271 -11.834 1.00 95.31 440 ASP A CA 1
ATOM 3416 C C . ASP A 1 440 ? -11.756 1.168 -11.480 1.00 95.31 440 ASP A C 1
ATOM 3418 O O . ASP A 1 440 ? -11.143 2.158 -11.098 1.00 95.31 440 ASP A O 1
ATOM 3422 N N . ILE A 1 441 ? -11.190 -0.041 -11.585 1.00 94.50 441 ILE A N 1
ATOM 3423 C CA . ILE A 1 441 ? -9.781 -0.299 -11.283 1.00 94.50 441 ILE A CA 1
ATOM 3424 C C . ILE A 1 441 ? -8.938 0.587 -12.197 1.00 94.50 441 ILE A C 1
ATOM 3426 O O . ILE A 1 441 ? -9.110 0.559 -13.419 1.00 94.50 441 ILE A O 1
ATOM 3430 N N . ILE A 1 442 ? -8.058 1.369 -11.579 1.00 94.12 442 ILE A N 1
ATOM 3431 C CA . ILE A 1 442 ? -7.083 2.218 -12.247 1.00 94.12 442 ILE A CA 1
ATOM 3432 C C . ILE A 1 442 ? -5.943 1.315 -12.702 1.00 94.12 442 ILE A C 1
ATOM 3434 O O . ILE A 1 442 ? -5.320 0.622 -11.890 1.00 94.12 442 ILE A O 1
ATOM 3438 N N . ASP A 1 443 ? -5.726 1.294 -14.011 1.00 90.69 443 ASP A N 1
ATOM 3439 C CA . ASP A 1 443 ? -4.786 0.404 -14.674 1.00 90.69 443 ASP A CA 1
ATOM 3440 C C . ASP A 1 443 ? -4.055 1.122 -15.813 1.00 90.69 443 ASP A C 1
ATOM 3442 O O . ASP A 1 443 ? -4.583 2.077 -16.384 1.00 90.69 443 ASP A O 1
ATOM 3446 N N . PHE A 1 444 ? -2.857 0.648 -16.145 1.00 88.81 444 PHE A N 1
ATOM 3447 C CA . PHE A 1 444 ? -2.147 1.042 -17.348 1.00 88.81 444 PHE A CA 1
ATOM 3448 C C . PHE A 1 444 ? -2.874 0.527 -18.588 1.00 88.81 444 PHE A C 1
ATOM 3450 O O . PHE A 1 444 ? -3.194 -0.656 -18.708 1.00 88.81 444 PHE A O 1
ATOM 3457 N N . VAL A 1 445 ? -3.095 1.431 -19.531 1.00 90.44 445 VAL A N 1
ATOM 3458 C CA . VAL A 1 445 ? -3.590 1.141 -20.870 1.00 90.44 445 VAL A CA 1
ATOM 3459 C C . VAL A 1 445 ? -2.612 1.697 -21.893 1.00 90.44 445 VAL A C 1
ATOM 3461 O O . VAL A 1 445 ? -2.086 2.800 -21.727 1.00 90.44 445 VAL A O 1
ATOM 3464 N N . ASP A 1 446 ? -2.375 0.933 -22.953 1.00 90.69 446 ASP A N 1
ATOM 3465 C CA . ASP A 1 446 ? -1.509 1.366 -24.045 1.00 90.69 446 ASP A CA 1
ATOM 3466 C C . ASP A 1 446 ? -2.254 2.363 -24.940 1.00 90.69 446 ASP A C 1
ATOM 3468 O O . ASP A 1 446 ? -3.384 2.128 -25.387 1.00 90.69 446 ASP A O 1
ATOM 3472 N N . LEU A 1 447 ? -1.607 3.488 -25.217 1.00 86.62 447 LEU A N 1
ATOM 3473 C CA . LEU A 1 447 ? -2.060 4.488 -26.167 1.00 86.62 447 LEU A CA 1
ATOM 3474 C C . LEU A 1 447 ? -1.601 4.121 -27.591 1.00 86.62 447 LEU A C 1
ATOM 3476 O O . LEU A 1 447 ? -0.595 3.432 -27.774 1.00 86.62 447 LEU A O 1
ATOM 3480 N N . PRO A 1 448 ? -2.310 4.585 -28.641 1.00 86.31 448 PRO A N 1
ATOM 3481 C CA . PRO A 1 448 ? -1.955 4.276 -30.030 1.00 86.31 448 PRO A CA 1
ATOM 3482 C C . PRO A 1 448 ? -0.551 4.730 -30.461 1.00 86.31 448 PRO A C 1
ATOM 3484 O O . PRO A 1 448 ? -0.030 4.219 -31.450 1.00 86.31 448 PRO A O 1
ATOM 3487 N N . ASP A 1 449 ? 0.033 5.696 -29.753 1.00 82.56 449 ASP A N 1
ATOM 3488 C CA . ASP A 1 449 ? 1.384 6.219 -29.974 1.00 82.56 449 ASP A CA 1
ATOM 3489 C C . ASP A 1 449 ? 2.478 5.404 -29.255 1.00 82.56 449 ASP A C 1
ATOM 3491 O O . ASP A 1 449 ? 3.657 5.721 -29.391 1.00 82.56 449 ASP A O 1
ATOM 3495 N N . GLY A 1 450 ? 2.103 4.338 -28.537 1.00 79.44 450 GLY A N 1
ATOM 3496 C CA . GLY A 1 450 ? 3.015 3.440 -27.828 1.00 79.44 450 GLY A CA 1
ATOM 3497 C C . GLY A 1 450 ? 3.336 3.854 -26.390 1.00 79.44 450 GLY A C 1
ATOM 3498 O O . GLY A 1 450 ? 4.013 3.094 -25.703 1.00 79.44 450 GLY A O 1
ATOM 3499 N N . GLN A 1 451 ? 2.850 5.009 -25.921 1.00 85.44 451 GLN A N 1
ATOM 3500 C CA . GLN A 1 451 ? 2.934 5.378 -24.505 1.00 85.44 451 GLN A CA 1
ATOM 3501 C C . GLN A 1 451 ? 1.899 4.609 -23.680 1.00 85.44 451 GLN A C 1
ATOM 3503 O O . GLN A 1 451 ? 0.849 4.221 -24.187 1.00 85.44 451 GLN A O 1
ATOM 3508 N N . GLN A 1 452 ? 2.145 4.446 -22.385 1.00 90.50 452 GLN A N 1
ATOM 3509 C CA . GLN A 1 452 ? 1.149 3.931 -21.446 1.00 90.50 452 GLN A CA 1
ATOM 3510 C C . GLN A 1 452 ? 0.489 5.077 -20.686 1.00 90.50 452 GLN A C 1
ATOM 3512 O O . GLN A 1 452 ? 1.103 6.110 -20.440 1.00 90.50 452 GLN A O 1
ATOM 3517 N N . THR A 1 453 ? -0.760 4.917 -20.273 1.00 93.31 453 THR A N 1
ATOM 3518 C CA . THR A 1 453 ? -1.403 5.872 -19.367 1.00 93.31 453 THR A CA 1
ATOM 3519 C C . THR A 1 453 ? -2.314 5.165 -18.386 1.00 93.31 453 THR A C 1
ATOM 3521 O O . THR A 1 453 ? -2.777 4.062 -18.658 1.00 93.31 453 THR A O 1
ATOM 3524 N N . TYR A 1 454 ? -2.591 5.790 -17.248 1.00 94.06 454 TYR A N 1
ATOM 3525 C CA . TYR A 1 454 ? -3.578 5.260 -16.321 1.00 94.06 454 TYR A CA 1
ATOM 3526 C C . TYR A 1 454 ? -4.996 5.569 -16.806 1.00 94.06 454 TYR A C 1
ATOM 3528 O O . TYR A 1 454 ? -5.296 6.692 -17.211 1.00 94.06 454 TYR A O 1
ATOM 3536 N N . ALA A 1 455 ? -5.888 4.585 -16.717 1.00 94.69 455 ALA A N 1
ATOM 3537 C CA . ALA A 1 455 ? -7.316 4.725 -16.981 1.00 94.69 455 ALA A CA 1
ATOM 3538 C C . ALA A 1 455 ? -8.141 3.811 -16.059 1.00 94.69 455 ALA A C 1
ATOM 3540 O O . ALA A 1 455 ? -7.669 2.767 -15.612 1.00 94.69 455 ALA A O 1
ATOM 3541 N N . ASN A 1 456 ? -9.406 4.164 -15.799 1.00 95.06 456 ASN A N 1
ATOM 3542 C CA . ASN A 1 456 ? -10.357 3.264 -15.133 1.00 95.06 456 ASN A CA 1
ATOM 3543 C C . ASN A 1 456 ? -10.824 2.178 -16.116 1.00 95.06 456 ASN A C 1
ATOM 3545 O O . ASN A 1 456 ? -11.900 2.284 -16.704 1.00 95.06 456 ASN A O 1
ATOM 3549 N N . ALA A 1 457 ? -9.994 1.159 -16.329 1.00 88.19 457 ALA A N 1
ATOM 3550 C CA . ALA A 1 457 ? -10.181 0.163 -17.385 1.00 88.19 457 ALA A CA 1
ATOM 3551 C C . ALA A 1 457 ? -10.483 -1.256 -16.868 1.00 88.19 457 ALA A C 1
ATOM 3553 O O . ALA A 1 457 ? -10.732 -2.154 -17.671 1.00 88.19 457 ALA A O 1
ATOM 3554 N N . GLY A 1 458 ? -10.496 -1.481 -15.547 1.00 85.12 458 GLY A N 1
ATOM 3555 C CA . GLY A 1 458 ? -10.627 -2.824 -14.974 1.00 85.12 458 GLY A CA 1
ATOM 3556 C C . GLY A 1 458 ? -11.817 -3.040 -14.034 1.00 85.12 458 GLY A C 1
ATOM 3557 O O . GLY A 1 458 ? -12.315 -2.137 -13.356 1.00 85.12 458 GLY A O 1
ATOM 3558 N N . SER A 1 459 ? -12.229 -4.302 -13.934 1.00 93.88 459 SER A N 1
ATOM 3559 C CA . SER A 1 459 ? -13.060 -4.820 -12.845 1.00 93.88 459 SER A CA 1
ATOM 3560 C C . SER A 1 459 ? -12.545 -6.194 -12.432 1.00 93.88 459 SER A C 1
ATOM 3562 O O . SER A 1 459 ? -11.949 -6.901 -13.243 1.00 93.88 459 SER A O 1
ATOM 3564 N N . ALA A 1 460 ? -12.744 -6.567 -11.172 1.00 93.69 460 ALA A N 1
ATOM 3565 C CA . ALA A 1 460 ? -12.302 -7.859 -10.666 1.00 93.69 460 ALA A CA 1
ATOM 3566 C C . ALA A 1 460 ? -13.294 -8.407 -9.646 1.00 93.69 460 ALA A C 1
ATOM 3568 O O . ALA A 1 460 ? -13.939 -7.655 -8.914 1.00 93.69 460 ALA A O 1
ATOM 3569 N N . ARG A 1 461 ? -13.395 -9.733 -9.575 1.00 95.19 461 ARG A N 1
ATOM 3570 C CA . ARG A 1 461 ? -14.119 -10.437 -8.518 1.00 95.19 461 ARG A CA 1
ATOM 3571 C C . ARG A 1 461 ? -13.164 -11.390 -7.824 1.00 95.19 461 ARG A C 1
ATOM 3573 O O . ARG A 1 461 ? -12.448 -12.122 -8.495 1.00 95.19 461 ARG A O 1
ATOM 3580 N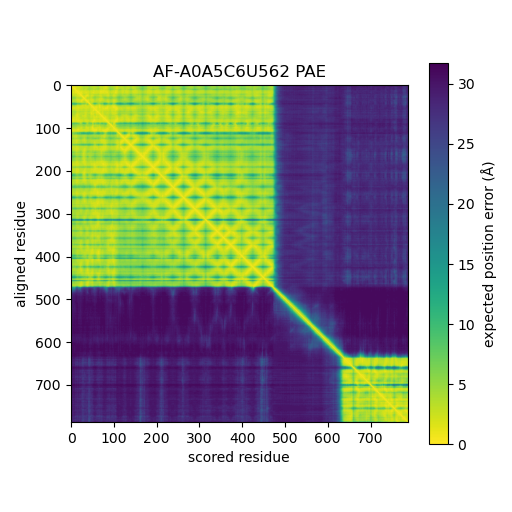 N . SER A 1 462 ? -13.192 -11.391 -6.498 1.00 93.75 462 SER A N 1
ATOM 3581 C CA . SER A 1 462 ? -12.505 -12.387 -5.679 1.00 93.75 462 SER A CA 1
ATOM 3582 C C . SER A 1 462 ? -13.513 -13.057 -4.756 1.00 93.75 462 SER A C 1
ATOM 3584 O O . SER A 1 462 ? -14.283 -12.382 -4.074 1.00 93.75 462 SER A O 1
ATOM 3586 N N . GLU A 1 463 ? -13.537 -14.382 -4.754 1.00 95.31 463 GLU A N 1
ATOM 3587 C CA . GLU A 1 463 ? -14.379 -15.198 -3.887 1.00 95.31 463 GLU A CA 1
ATOM 3588 C C . GLU A 1 463 ? -13.574 -16.384 -3.368 1.00 95.31 463 GLU A C 1
ATOM 3590 O O . GLU A 1 463 ? -12.715 -16.916 -4.071 1.00 95.31 463 GLU A O 1
ATOM 3595 N N . GLY A 1 464 ? -13.809 -16.777 -2.120 1.00 95.06 464 GLY A N 1
ATOM 3596 C CA . GLY A 1 464 ? -12.992 -17.819 -1.515 1.00 95.06 464 GLY A CA 1
ATOM 3597 C C . GLY A 1 464 ? -13.410 -18.218 -0.111 1.00 95.06 464 GLY A C 1
ATOM 3598 O O . GLY A 1 464 ? -14.296 -17.616 0.501 1.00 95.06 464 GLY A O 1
ATOM 3599 N N . LEU A 1 465 ? -12.733 -19.257 0.376 1.00 95.69 465 LEU A N 1
ATOM 3600 C CA . LEU A 1 465 ? -12.843 -19.796 1.724 1.00 95.69 465 LEU A CA 1
ATOM 3601 C C . LEU A 1 465 ? -11.485 -19.657 2.425 1.00 95.69 465 LEU A C 1
ATOM 3603 O O . LEU A 1 465 ? -10.464 -20.070 1.883 1.00 95.69 465 LEU A O 1
ATOM 3607 N N . GLU A 1 466 ? -11.474 -19.112 3.636 1.00 93.81 466 GLU A N 1
ATOM 3608 C CA . GLU A 1 466 ? -10.302 -19.051 4.513 1.00 93.81 466 GLU A CA 1
ATOM 3609 C C . GLU A 1 466 ? -10.572 -19.853 5.780 1.00 93.81 466 GLU A C 1
ATOM 3611 O O . GLU A 1 466 ? -11.633 -19.720 6.393 1.00 93.81 466 GLU A O 1
ATOM 3616 N N . THR A 1 467 ? -9.597 -20.654 6.197 1.00 94.44 467 THR A N 1
ATOM 3617 C CA . THR A 1 467 ? -9.658 -21.424 7.440 1.00 94.44 467 THR A CA 1
ATOM 3618 C C . THR A 1 467 ? -8.416 -21.162 8.275 1.00 94.44 467 THR A C 1
ATOM 3620 O O . THR A 1 467 ? -7.306 -21.196 7.747 1.00 94.44 467 THR A O 1
ATOM 3623 N N . GLU A 1 468 ? -8.581 -20.958 9.576 1.00 92.25 468 GLU A N 1
ATOM 3624 C CA . GLU A 1 468 ? -7.469 -20.777 10.510 1.00 92.25 468 GLU A CA 1
ATOM 3625 C C . GLU A 1 468 ? -7.688 -21.651 11.744 1.00 92.25 468 GLU A C 1
ATOM 3627 O O . GLU A 1 468 ? -8.770 -21.640 12.331 1.00 92.25 468 GLU A O 1
ATOM 3632 N N . LEU A 1 469 ? -6.653 -22.382 12.153 1.00 92.94 469 LEU A N 1
ATOM 3633 C CA . LEU A 1 469 ? -6.623 -23.142 13.397 1.00 92.94 469 LEU A CA 1
ATOM 3634 C C . LEU A 1 469 ? -5.429 -22.672 14.223 1.00 92.94 469 LEU A C 1
ATOM 3636 O O . LEU A 1 469 ? -4.284 -22.790 13.796 1.00 92.94 469 LEU A O 1
ATOM 3640 N N . THR A 1 470 ? -5.697 -22.160 15.418 1.00 88.44 470 THR A N 1
ATOM 3641 C CA . THR A 1 470 ? -4.666 -21.802 16.390 1.00 88.44 470 THR A CA 1
ATOM 3642 C C . THR A 1 470 ? -4.773 -22.726 17.591 1.00 88.44 470 THR A C 1
ATOM 3644 O O . THR A 1 470 ? -5.811 -22.780 18.250 1.00 88.44 470 THR A O 1
ATOM 3647 N N . ALA A 1 471 ? -3.681 -23.427 17.889 1.00 87.88 471 ALA A N 1
ATOM 3648 C CA . ALA A 1 471 ? -3.539 -24.267 19.068 1.00 87.88 471 ALA A CA 1
ATOM 3649 C C . ALA A 1 471 ? -2.273 -23.853 19.828 1.00 87.88 471 ALA A C 1
ATOM 3651 O O . ALA A 1 471 ? -1.172 -23.905 19.284 1.00 87.88 471 ALA A O 1
ATOM 3652 N N . GLY A 1 472 ? -2.413 -23.427 21.083 1.00 77.81 472 GLY A N 1
ATOM 3653 C CA . GLY A 1 472 ? -1.264 -23.062 21.908 1.00 77.81 472 GLY A CA 1
ATOM 3654 C C . GLY A 1 472 ? -1.636 -22.514 23.280 1.00 77.81 472 GLY A C 1
ATOM 3655 O O . GLY A 1 472 ? -2.750 -22.040 23.512 1.00 77.81 472 GLY A O 1
ATOM 3656 N N . GLN A 1 473 ? -0.681 -22.551 24.212 1.00 57.75 473 GLN A N 1
ATOM 3657 C CA . GLN A 1 473 ? -0.843 -21.893 25.504 1.00 57.75 473 GLN A CA 1
ATOM 3658 C C . GLN A 1 473 ? -0.833 -20.381 25.281 1.00 57.75 473 GLN A C 1
ATOM 3660 O O . GLN A 1 473 ? 0.222 -19.779 25.086 1.00 57.75 473 GLN A O 1
ATOM 3665 N N . ARG A 1 474 ? -2.009 -19.744 25.309 1.00 51.59 474 ARG A N 1
ATOM 3666 C CA . ARG A 1 474 ? -2.063 -18.288 25.444 1.00 51.59 474 ARG A CA 1
ATOM 3667 C C . ARG A 1 474 ? -1.295 -17.926 26.722 1.00 51.59 474 ARG A C 1
ATOM 3669 O O . ARG A 1 474 ? -1.692 -18.417 27.783 1.00 51.59 474 ARG A O 1
ATOM 3676 N N . PRO A 1 475 ? -0.264 -17.058 26.691 1.00 40.25 475 PRO A N 1
ATOM 3677 C CA . PRO A 1 475 ? 0.083 -16.344 27.909 1.00 40.25 475 PRO A CA 1
ATOM 3678 C C . PRO A 1 475 ? -1.208 -15.671 28.368 1.00 40.25 475 PRO A C 1
ATOM 3680 O O . PRO A 1 475 ? -1.906 -15.067 27.547 1.00 40.25 475 PRO A O 1
ATOM 3683 N N . ALA A 1 476 ? -1.587 -15.879 29.631 1.00 31.56 476 ALA A N 1
ATOM 3684 C CA . ALA A 1 476 ? -2.811 -15.319 30.177 1.00 31.56 476 ALA A CA 1
ATOM 3685 C C . ALA A 1 476 ? -2.864 -13.843 29.776 1.00 31.56 476 ALA A C 1
ATOM 3687 O O . ALA A 1 476 ? -1.980 -13.067 30.145 1.00 31.56 476 ALA A O 1
ATOM 3688 N N . ALA A 1 477 ? -3.858 -13.467 28.963 1.00 30.06 477 ALA A N 1
ATOM 3689 C CA . ALA A 1 477 ? -4.122 -12.059 28.739 1.00 30.06 477 ALA A CA 1
ATOM 3690 C C . ALA A 1 477 ? -4.219 -11.431 30.136 1.00 30.06 477 ALA A C 1
ATOM 3692 O O . ALA A 1 477 ? -4.872 -12.042 30.995 1.00 30.06 477 ALA A O 1
ATOM 3693 N N . PRO A 1 478 ? -3.582 -10.277 30.415 1.00 27.52 478 PRO A N 1
ATOM 3694 C CA . PRO A 1 478 ? -3.894 -9.569 31.643 1.00 27.52 478 PRO A CA 1
ATOM 3695 C C . PRO A 1 478 ? -5.407 -9.434 31.640 1.00 27.52 478 PRO A C 1
ATOM 3697 O O . PRO A 1 478 ? -5.978 -8.920 30.673 1.00 27.52 478 PRO A O 1
ATOM 3700 N N . ALA A 1 479 ? -6.053 -10.033 32.639 1.00 25.09 479 ALA A N 1
ATOM 3701 C CA . ALA A 1 479 ? -7.492 -10.057 32.718 1.00 25.09 479 ALA A CA 1
ATOM 3702 C C . ALA A 1 479 ? -7.952 -8.604 32.618 1.00 25.09 479 ALA A C 1
ATOM 3704 O O . ALA A 1 479 ? -7.810 -7.831 33.563 1.00 25.09 479 ALA A O 1
ATOM 3705 N N . ARG A 1 480 ? -8.515 -8.211 31.471 1.00 30.78 480 ARG A N 1
ATOM 3706 C CA . ARG A 1 480 ? -9.486 -7.131 31.474 1.00 30.78 480 ARG A CA 1
ATOM 3707 C C . ARG A 1 480 ? -10.659 -7.716 32.238 1.00 30.78 480 ARG A C 1
ATOM 3709 O O . ARG A 1 480 ? -11.565 -8.303 31.657 1.00 30.78 480 ARG A O 1
ATOM 3716 N N . GLN A 1 481 ? -10.602 -7.591 33.561 1.00 24.89 481 GLN A N 1
ATOM 3717 C CA . GLN A 1 481 ? -11.810 -7.493 34.342 1.00 24.89 481 GLN A CA 1
ATOM 3718 C C . GLN A 1 481 ? -12.584 -6.331 33.718 1.00 24.89 481 GLN A C 1
ATOM 3720 O O . GLN A 1 481 ? -12.334 -5.164 34.008 1.00 24.89 481 GLN A O 1
ATOM 3725 N N . LEU A 1 482 ? -13.556 -6.654 32.869 1.00 30.81 482 LEU A N 1
ATOM 3726 C CA . LEU A 1 482 ? -14.828 -5.946 32.892 1.00 30.81 482 LEU A CA 1
ATOM 3727 C C . LEU A 1 482 ? -15.450 -6.265 34.255 1.00 30.81 482 LEU A C 1
ATOM 3729 O O . LEU A 1 482 ? -16.365 -7.069 34.389 1.00 30.81 482 LEU A O 1
ATOM 3733 N N . GLY A 1 483 ? -14.832 -5.715 35.299 1.00 23.83 483 GLY A N 1
ATOM 3734 C CA . GLY A 1 483 ? -15.375 -5.720 36.630 1.00 23.83 483 GLY A CA 1
ATOM 3735 C C . GLY A 1 483 ? -16.512 -4.726 36.600 1.00 23.83 483 GLY A C 1
ATOM 3736 O O . GLY A 1 483 ? -16.284 -3.520 36.635 1.00 23.83 483 GLY A O 1
ATOM 3737 N N . THR A 1 484 ? -17.736 -5.236 36.561 1.00 31.50 484 THR A N 1
ATOM 3738 C CA . THR A 1 484 ? -18.878 -4.584 37.195 1.00 31.50 484 THR A CA 1
ATOM 3739 C C . THR A 1 484 ? -18.559 -4.447 38.683 1.00 31.50 484 THR A C 1
ATOM 3741 O O . THR A 1 484 ? -19.010 -5.232 39.512 1.00 31.50 484 THR A O 1
ATOM 3744 N N . ALA A 1 485 ? -17.708 -3.486 39.030 1.00 25.97 485 ALA A N 1
ATOM 3745 C CA . ALA A 1 485 ? -17.525 -3.053 40.398 1.00 25.97 485 ALA A CA 1
ATOM 3746 C C . ALA A 1 485 ? -18.545 -1.944 40.646 1.00 25.97 485 ALA A C 1
ATOM 3748 O O . ALA A 1 485 ? -18.237 -0.758 40.557 1.00 25.97 485 ALA A O 1
ATOM 3749 N N . ALA A 1 486 ? -19.775 -2.346 40.968 1.00 30.42 486 ALA A N 1
ATOM 3750 C CA . ALA A 1 486 ? -20.634 -1.517 41.796 1.00 30.42 486 ALA A CA 1
ATOM 3751 C C . ALA A 1 486 ? -19.923 -1.367 43.149 1.00 30.42 486 ALA A C 1
ATOM 3753 O O . ALA A 1 486 ? -20.031 -2.220 44.026 1.00 30.42 486 ALA A O 1
ATOM 3754 N N . ARG A 1 487 ? -19.107 -0.321 43.290 1.00 27.31 487 ARG A N 1
ATOM 3755 C CA . ARG A 1 487 ? -18.566 0.092 44.582 1.00 27.31 487 ARG A CA 1
ATOM 3756 C C . ARG A 1 487 ? -19.514 1.130 45.161 1.00 27.31 487 ARG A C 1
ATOM 3758 O O . ARG A 1 487 ? -19.419 2.316 44.871 1.00 27.31 487 ARG A O 1
ATOM 3765 N N . THR A 1 488 ? -20.432 0.648 45.988 1.00 28.69 488 THR A N 1
ATOM 3766 C CA . THR A 1 488 ? -21.055 1.442 47.045 1.00 28.69 488 THR A CA 1
ATOM 3767 C C . THR A 1 488 ? -19.938 1.996 47.930 1.00 28.69 488 THR A C 1
ATOM 3769 O O . THR A 1 488 ? -19.220 1.228 48.575 1.00 28.69 488 THR A O 1
ATOM 3772 N N . GLY A 1 489 ? -19.732 3.310 47.907 1.00 23.45 489 GLY A N 1
ATOM 3773 C CA . GLY A 1 489 ? -18.801 3.971 48.817 1.00 23.45 489 GLY A CA 1
ATOM 3774 C C . GLY A 1 489 ? -19.341 4.007 50.250 1.00 23.45 489 GLY A C 1
ATOM 3775 O O . GLY A 1 489 ? -20.557 4.015 50.445 1.00 23.45 489 GLY A O 1
ATOM 3776 N N . PRO A 1 490 ? -18.459 4.091 51.254 1.00 27.98 490 PRO A N 1
ATOM 3777 C CA . PRO A 1 490 ? -18.742 4.788 52.498 1.00 27.98 490 PRO A CA 1
ATOM 3778 C C . PRO A 1 490 ? -17.991 6.135 52.544 1.00 27.98 490 PRO A C 1
ATOM 3780 O O . PRO A 1 490 ? -17.031 6.334 51.795 1.00 27.98 490 PRO A O 1
ATOM 3783 N N . PRO A 1 491 ? -18.452 7.078 53.381 1.00 30.91 491 PRO A N 1
ATOM 3784 C CA . PRO A 1 491 ? -18.188 8.500 53.217 1.00 30.91 491 PRO A CA 1
ATOM 3785 C C . PRO A 1 491 ? -16.813 8.942 53.729 1.00 30.91 491 PRO A C 1
ATOM 3787 O O . PRO A 1 491 ? -16.146 8.262 54.508 1.00 30.91 491 PRO A O 1
ATOM 3790 N N . GLU A 1 492 ? -16.445 10.134 53.269 1.00 28.83 492 GLU A N 1
ATOM 3791 C CA . GLU A 1 492 ? -15.275 10.938 53.608 1.00 28.83 492 GLU A CA 1
ATOM 3792 C C . GLU A 1 492 ? -14.868 10.907 55.090 1.00 28.83 492 GLU A C 1
ATOM 3794 O O . GLU A 1 492 ? -15.689 11.119 55.984 1.00 28.83 492 GLU A O 1
ATOM 3799 N N . ARG A 1 493 ? -13.554 10.821 55.338 1.00 26.91 493 ARG A N 1
ATOM 3800 C CA . ARG A 1 493 ? -12.910 11.494 56.474 1.00 26.91 493 ARG A CA 1
ATOM 3801 C C . ARG A 1 493 ? -11.579 12.109 56.040 1.00 26.91 493 ARG A C 1
ATOM 3803 O O . ARG A 1 493 ? -10.751 11.462 55.408 1.00 26.91 493 ARG A O 1
ATOM 3810 N N . ARG A 1 494 ? -11.437 13.394 56.368 1.00 26.84 494 ARG A N 1
ATOM 3811 C CA . ARG A 1 494 ? -10.251 14.249 56.208 1.00 26.84 494 ARG A CA 1
ATOM 3812 C C . ARG A 1 494 ? -9.117 13.866 57.174 1.00 26.84 494 ARG A C 1
ATOM 3814 O O . ARG A 1 494 ? -9.377 13.222 58.186 1.00 26.84 494 ARG A O 1
ATOM 3821 N N . ALA A 1 495 ? -7.952 14.477 56.902 1.00 25.52 495 ALA A N 1
ATOM 3822 C CA . ALA A 1 495 ? -6.750 14.651 57.739 1.00 25.52 495 ALA A CA 1
ATOM 3823 C C . ALA A 1 495 ? -5.784 13.450 57.754 1.00 25.52 495 ALA A C 1
ATOM 3825 O O . ALA A 1 495 ? -6.219 12.312 57.707 1.00 25.52 495 ALA A O 1
ATOM 3826 N N . ALA A 1 496 ? -4.463 13.584 57.852 1.00 25.17 496 ALA A N 1
ATOM 3827 C CA . ALA A 1 496 ? -3.494 14.668 57.706 1.00 25.17 496 ALA A CA 1
ATOM 3828 C C . ALA A 1 496 ? -2.098 13.998 57.765 1.00 25.17 496 ALA A C 1
ATOM 3830 O O . ALA A 1 496 ? -1.953 12.971 58.414 1.00 25.17 496 ALA A O 1
ATOM 3831 N N . GLU A 1 497 ? -1.103 14.629 57.135 1.00 27.11 497 GLU A N 1
ATOM 3832 C CA . GLU A 1 497 ? 0.316 14.681 57.540 1.00 27.11 497 GLU A CA 1
ATOM 3833 C C . GLU A 1 497 ? 1.227 13.429 57.692 1.00 27.11 497 GLU A C 1
ATOM 3835 O O . GLU A 1 497 ? 0.948 12.504 58.441 1.00 27.11 497 GLU A O 1
ATOM 3840 N N . ARG A 1 498 ? 2.457 13.613 57.147 1.00 26.73 498 ARG A N 1
ATOM 3841 C CA . ARG A 1 498 ? 3.792 13.136 57.619 1.00 26.73 498 ARG A CA 1
ATOM 3842 C C . ARG A 1 498 ? 4.090 11.630 57.501 1.00 26.73 498 ARG A C 1
ATOM 3844 O O . ARG A 1 498 ? 3.217 10.801 57.647 1.00 26.73 498 ARG A O 1
ATOM 3851 N N . ARG A 1 499 ? 5.324 11.143 57.338 1.00 26.62 499 ARG A N 1
ATOM 3852 C CA . ARG A 1 499 ? 6.673 11.572 56.890 1.00 26.62 499 ARG A CA 1
ATOM 3853 C C . ARG A 1 499 ? 7.500 10.264 56.980 1.00 26.62 499 ARG A C 1
ATOM 3855 O O . ARG A 1 499 ? 7.296 9.552 57.954 1.00 26.62 499 ARG A O 1
ATOM 3862 N N . THR A 1 500 ? 8.475 10.053 56.076 1.00 26.22 500 THR A N 1
ATOM 3863 C CA . THR A 1 500 ? 9.732 9.254 56.257 1.00 26.22 500 THR A CA 1
ATOM 3864 C C . THR A 1 500 ? 9.625 7.751 56.605 1.00 26.22 500 THR A C 1
ATOM 3866 O O . THR A 1 500 ? 8.688 7.336 57.258 1.00 26.22 500 THR A O 1
ATOM 3869 N N . ALA A 1 501 ? 10.563 6.840 56.336 1.00 26.73 501 ALA A N 1
ATOM 3870 C CA . ALA A 1 501 ? 11.735 6.665 55.467 1.00 26.73 501 ALA A CA 1
ATOM 3871 C C . ALA A 1 501 ? 12.319 5.266 55.828 1.00 26.73 501 ALA A C 1
ATOM 3873 O O . ALA A 1 501 ? 12.190 4.882 56.985 1.00 26.73 501 ALA A O 1
ATOM 3874 N N . LEU A 1 502 ? 13.034 4.609 54.890 1.00 27.44 502 LEU A N 1
ATOM 3875 C CA . LEU A 1 502 ? 14.061 3.544 55.099 1.00 27.44 502 LEU A CA 1
ATOM 3876 C C . LEU A 1 502 ? 13.563 2.185 55.666 1.00 27.44 502 LEU A C 1
ATOM 3878 O O . LEU A 1 502 ? 12.663 2.151 56.485 1.00 27.44 502 LEU A O 1
ATOM 3882 N N . GLY A 1 503 ? 14.072 0.993 55.333 1.00 24.62 503 GLY A N 1
ATOM 3883 C CA . GLY A 1 503 ? 15.202 0.494 54.537 1.00 24.62 503 GLY A CA 1
ATOM 3884 C C . GLY A 1 503 ? 15.453 -0.997 54.903 1.00 24.62 503 GLY A C 1
ATOM 3885 O O . GLY A 1 503 ? 15.006 -1.430 55.960 1.00 24.62 503 GLY A O 1
ATOM 3886 N N . GLY A 1 504 ? 16.171 -1.756 54.053 1.00 25.58 504 GLY A N 1
ATOM 3887 C CA . GLY A 1 504 ? 16.775 -3.087 54.346 1.00 25.58 504 GLY A CA 1
ATOM 3888 C C . GLY A 1 504 ? 16.087 -4.297 53.675 1.00 25.58 504 GLY A C 1
ATOM 3889 O O . GLY A 1 504 ? 14.952 -4.607 54.010 1.00 25.58 504 GLY A O 1
ATOM 3890 N N . GLN A 1 505 ? 16.615 -4.863 52.572 1.00 27.52 505 GLN A N 1
ATOM 3891 C CA . GLN A 1 505 ? 17.610 -5.972 52.469 1.00 27.52 505 GLN A CA 1
ATOM 3892 C C . GLN A 1 505 ? 17.130 -7.293 53.117 1.00 27.52 505 GLN A C 1
ATOM 3894 O O . GLN A 1 505 ? 16.899 -7.329 54.315 1.00 27.52 505 GLN A O 1
ATOM 3899 N N . ALA A 1 506 ? 16.731 -8.320 52.350 1.00 26.45 506 ALA A N 1
ATOM 3900 C CA . ALA A 1 506 ? 17.518 -9.307 51.574 1.00 26.45 506 ALA A CA 1
ATOM 3901 C C . ALA A 1 506 ? 17.962 -10.522 52.422 1.00 26.45 506 ALA A C 1
ATOM 3903 O O . ALA A 1 506 ? 18.772 -10.353 53.319 1.00 26.45 506 ALA A O 1
ATOM 3904 N N . ASP A 1 507 ? 17.413 -11.718 52.146 1.00 27.53 507 ASP A N 1
ATOM 3905 C CA . ASP A 1 507 ? 18.185 -12.921 51.769 1.00 27.53 507 ASP A CA 1
ATOM 3906 C C . ASP A 1 507 ? 17.321 -14.179 51.540 1.00 27.53 507 ASP A C 1
ATOM 3908 O O . ASP A 1 507 ? 16.141 -14.247 51.883 1.00 27.53 507 ASP A O 1
ATOM 3912 N N . ALA A 1 508 ? 17.929 -15.128 50.825 1.00 27.39 508 ALA A N 1
ATOM 3913 C CA . ALA A 1 508 ? 17.337 -16.165 49.988 1.00 27.39 508 ALA A CA 1
ATOM 3914 C C . ALA A 1 508 ? 17.383 -17.600 50.574 1.00 27.39 508 ALA A C 1
ATOM 3916 O O . ALA A 1 508 ? 17.901 -17.841 51.657 1.00 27.39 508 ALA A O 1
ATOM 3917 N N . HIS A 1 509 ? 16.915 -18.548 49.740 1.00 29.16 509 HIS A N 1
ATOM 3918 C CA . HIS A 1 509 ? 16.891 -20.023 49.857 1.00 29.16 509 HIS A CA 1
ATOM 3919 C C . HIS A 1 509 ? 15.715 -20.606 50.664 1.00 29.16 509 HIS A C 1
ATOM 3921 O O . HIS A 1 509 ? 15.388 -20.148 51.741 1.00 29.16 509 HIS A O 1
ATOM 3927 N N . GLY A 1 510 ? 14.994 -21.643 50.239 1.00 25.56 510 GLY A N 1
ATOM 3928 C CA . GLY A 1 510 ? 15.134 -22.570 49.123 1.00 25.56 510 GLY A CA 1
ATOM 3929 C C . GLY A 1 510 ? 14.581 -23.935 49.562 1.00 25.56 510 GLY A C 1
ATOM 3930 O O . GLY A 1 510 ? 14.928 -24.409 50.635 1.00 25.56 510 GLY A O 1
ATOM 3931 N N . ARG A 1 511 ? 13.798 -24.578 48.683 1.00 28.86 511 ARG A N 1
ATOM 3932 C CA . ARG A 1 511 ? 13.310 -25.981 48.704 1.00 28.86 511 ARG A CA 1
ATOM 3933 C C . ARG A 1 511 ? 11.912 -26.271 49.295 1.00 28.86 511 ARG A C 1
ATOM 3935 O O . ARG A 1 511 ? 11.565 -25.979 50.429 1.00 28.86 511 ARG A O 1
ATOM 3942 N N . ARG A 1 512 ? 11.144 -26.934 48.430 1.00 26.97 512 ARG A N 1
ATOM 3943 C CA . ARG A 1 512 ? 9.892 -27.711 48.546 1.00 26.97 512 ARG A CA 1
ATOM 3944 C C . ARG A 1 512 ? 10.230 -29.114 47.967 1.00 26.97 512 ARG A C 1
ATOM 3946 O O . ARG A 1 512 ? 11.275 -29.182 47.310 1.00 26.97 512 ARG A O 1
ATOM 3953 N N . PRO A 1 513 ? 9.378 -30.169 48.005 1.00 44.44 513 PRO A N 1
ATOM 3954 C CA . PRO A 1 513 ? 8.033 -30.356 48.598 1.00 44.44 513 PRO A CA 1
ATOM 3955 C C . PRO A 1 513 ? 7.902 -31.779 49.263 1.00 44.44 513 PRO A C 1
ATOM 3957 O O . PRO A 1 513 ? 8.926 -32.318 49.668 1.00 44.44 513 PRO A O 1
ATOM 3960 N N . PRO A 1 514 ? 6.745 -32.490 49.252 1.00 55.69 514 PRO A N 1
ATOM 3961 C CA . PRO A 1 514 ? 5.447 -32.238 49.917 1.00 55.69 514 PRO A CA 1
ATOM 3962 C C . PRO A 1 514 ? 4.928 -33.449 50.748 1.00 55.69 514 PRO A C 1
ATOM 3964 O O . PRO A 1 514 ? 5.407 -34.559 50.555 1.00 55.69 514 PRO A O 1
ATOM 3967 N N . ALA A 1 515 ? 3.851 -33.277 51.544 1.00 28.16 515 ALA A N 1
ATOM 3968 C CA . ALA A 1 515 ? 2.670 -34.177 51.554 1.00 28.16 515 ALA A CA 1
ATOM 3969 C C . ALA A 1 515 ? 1.598 -33.869 52.640 1.00 28.16 515 ALA A C 1
ATOM 3971 O O . ALA A 1 515 ? 1.910 -33.740 53.815 1.00 28.16 515 ALA A O 1
ATOM 3972 N N . ARG A 1 516 ? 0.329 -33.936 52.187 1.00 27.59 516 ARG A N 1
ATOM 3973 C CA . ARG A 1 516 ? -0.886 -34.547 52.795 1.00 27.59 516 ARG A CA 1
ATOM 3974 C C . ARG A 1 516 ? -1.711 -33.889 53.938 1.00 27.59 516 ARG A C 1
ATOM 3976 O O . ARG A 1 516 ? -1.331 -33.877 55.094 1.00 27.59 516 ARG A O 1
ATOM 3983 N N . CYS A 1 517 ? -2.961 -33.589 53.534 1.00 23.47 517 CYS A N 1
ATOM 3984 C CA . CYS A 1 517 ? -4.276 -34.081 54.017 1.00 23.47 517 CYS A CA 1
ATOM 3985 C C . CYS A 1 517 ? -4.979 -33.579 55.305 1.00 23.47 517 CYS A C 1
ATOM 3987 O O . CYS A 1 517 ? -4.424 -33.559 56.391 1.00 23.47 517 CYS A O 1
ATOM 3989 N N . HIS A 1 518 ? -6.308 -33.420 55.124 1.00 28.02 518 HIS A N 1
ATOM 3990 C CA . HIS A 1 518 ? -7.439 -33.371 56.077 1.00 28.02 518 HIS A CA 1
ATOM 3991 C C . HIS A 1 518 ? -7.745 -32.048 56.813 1.00 28.02 518 HIS A C 1
ATOM 3993 O O . HIS A 1 518 ? -6.857 -31.339 57.239 1.00 28.02 518 HIS A O 1
ATOM 3999 N N . GLY A 1 519 ? -9.012 -31.662 57.016 1.00 26.44 519 GLY A N 1
ATOM 4000 C CA . GLY A 1 519 ? -10.256 -32.323 56.631 1.00 26.44 519 GLY A CA 1
ATOM 4001 C C . GLY A 1 519 ? -11.518 -31.465 56.792 1.00 26.44 519 GLY A C 1
ATOM 4002 O O . GLY A 1 519 ? -11.481 -30.317 57.211 1.00 26.44 519 GLY A O 1
ATOM 4003 N N . ARG A 1 520 ? -12.618 -32.114 56.387 1.00 27.42 520 ARG A N 1
ATOM 4004 C CA . ARG A 1 520 ? -14.044 -31.958 56.729 1.00 27.42 520 ARG A CA 1
ATOM 4005 C C . ARG A 1 520 ? -14.486 -30.683 57.475 1.00 27.42 520 ARG A C 1
ATOM 4007 O O . ARG A 1 520 ? -14.057 -30.464 58.599 1.00 27.42 520 ARG A O 1
ATOM 4014 N N . ARG A 1 521 ? -15.583 -30.071 56.996 1.00 28.36 521 ARG A N 1
ATOM 4015 C CA . ARG A 1 521 ? -16.894 -30.052 57.698 1.00 28.36 521 ARG A CA 1
ATOM 4016 C C . ARG A 1 521 ? -17.994 -29.388 56.849 1.00 28.36 521 ARG A C 1
ATOM 4018 O O . ARG A 1 521 ? -17.955 -28.204 56.553 1.00 28.36 521 ARG A O 1
ATOM 4025 N N . GLN A 1 522 ? -18.991 -30.194 56.491 1.00 29.06 522 GLN A N 1
ATOM 4026 C CA . GLN A 1 522 ? -20.406 -29.804 56.368 1.00 29.06 522 GLN A CA 1
ATOM 4027 C C . GLN A 1 522 ? -20.970 -29.574 57.801 1.00 29.06 522 GLN A C 1
ATOM 4029 O O . GLN A 1 522 ? -20.290 -30.039 58.725 1.00 29.06 522 GLN A O 1
ATOM 4034 N N . PRO A 1 523 ? -22.171 -28.976 58.057 1.00 43.12 523 PRO A N 1
ATOM 4035 C CA . PRO A 1 523 ? -23.420 -29.311 57.345 1.00 43.12 523 PRO A CA 1
ATOM 4036 C C . PRO A 1 523 ? -24.603 -28.294 57.335 1.00 43.12 523 PRO A C 1
ATOM 4038 O O . PRO A 1 523 ? -24.577 -27.264 57.992 1.00 43.12 523 PRO A O 1
ATOM 4041 N N . ARG A 1 524 ? -25.687 -28.740 56.658 1.00 27.23 524 ARG A N 1
ATOM 4042 C CA . ARG A 1 524 ? -27.145 -28.487 56.867 1.00 27.23 524 ARG A CA 1
ATOM 4043 C C . ARG A 1 524 ? -27.688 -27.071 56.576 1.00 27.23 524 ARG A C 1
ATOM 4045 O O . ARG A 1 524 ? -27.223 -26.099 57.137 1.00 27.23 524 ARG A O 1
ATOM 4052 N N . ALA A 1 525 ? -28.601 -26.860 55.618 1.00 28.38 525 ALA A N 1
ATOM 4053 C CA . ALA A 1 525 ? -29.974 -27.368 55.394 1.00 28.38 525 ALA A CA 1
ATOM 4054 C C . ALA A 1 525 ? -31.065 -26.643 56.209 1.00 28.38 525 ALA A C 1
ATOM 4056 O O . ALA A 1 525 ? -31.100 -26.791 57.421 1.00 28.38 525 ALA A O 1
ATOM 4057 N N . HIS A 1 526 ? -31.990 -25.956 55.516 1.00 28.52 526 HIS A N 1
ATOM 4058 C CA . HIS A 1 526 ? -33.459 -25.958 55.711 1.00 28.52 526 HIS A CA 1
ATOM 4059 C C . HIS A 1 526 ? -34.126 -25.049 54.645 1.00 28.52 526 HIS A C 1
ATOM 4061 O O . HIS A 1 526 ? -33.600 -23.985 54.348 1.00 28.52 526 HIS A O 1
ATOM 4067 N N . ARG A 1 527 ? -35.087 -25.558 53.839 1.00 29.19 527 ARG A N 1
ATOM 4068 C CA . ARG A 1 527 ? -36.576 -25.454 53.980 1.00 29.19 527 ARG A CA 1
ATOM 4069 C C . ARG A 1 527 ? -37.057 -23.989 54.044 1.00 29.19 527 ARG A C 1
ATOM 4071 O O . ARG A 1 527 ? -36.507 -23.243 54.827 1.00 29.19 527 ARG A O 1
ATOM 4078 N N . ARG A 1 528 ? -38.096 -23.484 53.364 1.00 28.62 528 ARG A N 1
ATOM 4079 C CA . ARG A 1 528 ? -39.354 -23.959 52.728 1.00 28.62 528 ARG A CA 1
ATOM 4080 C C . ARG A 1 528 ? -39.871 -22.748 51.892 1.00 28.62 528 ARG A C 1
ATOM 4082 O O . ARG A 1 528 ? -39.593 -21.625 52.280 1.00 28.62 528 ARG A O 1
ATOM 4089 N N . ALA A 1 529 ? -40.388 -22.901 50.671 1.00 27.06 529 ALA A N 1
ATOM 4090 C CA . ALA A 1 529 ? -41.783 -23.174 50.266 1.00 27.06 529 ALA A CA 1
ATOM 4091 C C . ALA A 1 529 ? -42.777 -21.981 50.285 1.00 27.06 529 ALA A C 1
ATOM 4093 O O . ALA A 1 529 ? -42.761 -21.168 51.198 1.00 27.06 529 ALA A O 1
ATOM 4094 N N . ALA A 1 530 ? -43.702 -22.044 49.308 1.00 28.33 530 ALA A N 1
ATOM 4095 C CA . ALA A 1 530 ? -44.963 -21.307 49.080 1.00 28.33 530 ALA A CA 1
ATOM 4096 C C . ALA A 1 530 ? -44.854 -19.931 48.379 1.00 28.33 530 ALA A C 1
ATOM 4098 O O . ALA A 1 530 ? -44.191 -19.031 48.867 1.00 28.33 530 ALA A O 1
ATOM 4099 N N . GLN A 1 531 ? -45.315 -19.744 47.133 1.00 29.14 531 GLN A N 1
ATOM 4100 C CA . GLN A 1 531 ? -46.655 -19.863 46.509 1.00 29.14 531 GLN A CA 1
ATOM 4101 C C . GLN A 1 531 ? -47.536 -18.598 46.609 1.00 29.14 531 GLN A C 1
ATOM 4103 O O . GLN A 1 531 ? -47.899 -18.158 47.690 1.00 29.14 531 GLN A O 1
ATOM 4108 N N . HIS A 1 532 ? -48.004 -18.195 45.416 1.00 28.47 532 HIS A N 1
ATOM 4109 C CA . HIS A 1 532 ? -49.363 -17.764 45.040 1.00 28.47 532 HIS A CA 1
ATOM 4110 C C . HIS A 1 532 ? -49.709 -16.289 44.711 1.00 28.47 532 HIS A C 1
ATOM 4112 O O . HIS A 1 532 ? -49.623 -15.396 45.539 1.00 28.47 532 HIS A O 1
ATOM 4118 N N . ARG A 1 533 ? -50.357 -16.188 43.524 1.00 27.48 533 ARG A N 1
ATOM 4119 C CA . ARG A 1 533 ? -51.478 -15.313 43.072 1.00 27.48 533 ARG A CA 1
ATOM 4120 C C . ARG A 1 533 ? -51.106 -13.959 42.440 1.00 27.48 533 ARG A C 1
ATOM 4122 O O . ARG A 1 533 ? -50.524 -13.099 43.070 1.00 27.48 533 ARG A O 1
ATOM 4129 N N . ARG A 1 534 ? -51.293 -13.824 41.114 1.00 29.33 534 ARG A N 1
ATOM 4130 C CA . ARG A 1 534 ? -52.514 -13.420 40.350 1.00 29.33 534 ARG A CA 1
ATOM 4131 C C . ARG A 1 534 ? -52.871 -11.931 40.504 1.00 29.33 534 ARG A C 1
ATOM 4133 O O . ARG A 1 534 ? -53.349 -11.558 41.567 1.00 29.33 534 ARG A O 1
ATOM 4140 N N . ARG A 1 535 ? -52.826 -11.173 39.393 1.00 27.42 535 ARG A N 1
ATOM 4141 C CA . ARG A 1 535 ? -53.927 -10.335 38.842 1.00 27.42 535 ARG A CA 1
ATOM 4142 C C . ARG A 1 535 ? -53.458 -9.486 37.640 1.00 27.42 535 ARG A C 1
ATOM 4144 O O . ARG A 1 535 ? -52.509 -8.725 37.751 1.00 27.42 535 ARG A O 1
ATOM 4151 N N . ALA A 1 536 ? -54.175 -9.602 36.523 1.00 28.97 536 ALA A N 1
ATOM 4152 C CA . ALA A 1 536 ? -54.458 -8.511 35.572 1.00 28.97 536 ALA A CA 1
ATOM 4153 C C . ALA A 1 536 ? -55.829 -7.888 35.975 1.00 28.97 536 ALA A C 1
ATOM 4155 O O . ALA A 1 536 ? -56.403 -8.405 36.946 1.00 28.97 536 ALA A O 1
ATOM 4156 N N . PRO A 1 537 ? -56.451 -6.902 35.279 1.00 48.84 537 PRO A N 1
ATOM 4157 C CA . PRO A 1 537 ? -56.069 -6.155 34.061 1.00 48.84 537 PRO A CA 1
ATOM 4158 C C . PRO A 1 537 ? -56.343 -4.621 34.147 1.00 48.84 537 PRO A C 1
ATOM 4160 O O . PRO A 1 537 ? -56.907 -4.156 35.135 1.00 48.84 537 PRO A O 1
ATOM 4163 N N . ARG A 1 538 ? -56.045 -3.841 33.086 1.00 28.47 538 ARG A N 1
ATOM 4164 C CA . ARG A 1 538 ? -56.945 -2.789 32.533 1.00 28.47 538 ARG A CA 1
ATOM 4165 C C . ARG A 1 538 ? -56.375 -2.081 31.294 1.00 28.47 538 ARG A C 1
ATOM 4167 O O . ARG A 1 538 ? -55.209 -1.713 31.252 1.00 28.47 538 ARG A O 1
ATOM 4174 N N . ALA A 1 539 ? -57.262 -1.881 30.322 1.00 31.14 539 ALA A N 1
ATOM 4175 C CA . ALA A 1 539 ? -57.114 -1.070 29.117 1.00 31.14 539 ALA A CA 1
ATOM 4176 C C . ALA A 1 539 ? -57.656 0.355 29.340 1.00 31.14 539 ALA A C 1
ATOM 4178 O O . ALA A 1 539 ? -58.534 0.530 30.184 1.00 31.14 539 ALA A O 1
ATOM 4179 N N . LEU A 1 540 ? -57.219 1.327 28.527 1.00 29.64 540 LEU A N 1
ATOM 4180 C CA . LEU A 1 540 ? -57.924 2.593 28.277 1.00 29.64 540 LEU A CA 1
ATOM 4181 C C . LEU A 1 540 ? -57.645 3.120 26.851 1.00 29.64 540 LEU A C 1
ATOM 4183 O O . LEU A 1 540 ? -56.575 2.915 26.287 1.00 29.64 540 LEU A O 1
ATOM 4187 N N . ARG A 1 541 ? -58.697 3.733 26.296 1.00 28.02 541 ARG A N 1
ATOM 4188 C CA . ARG A 1 541 ? -58.975 4.204 24.923 1.00 28.02 541 ARG A CA 1
ATOM 4189 C C . ARG A 1 541 ? -58.220 5.502 24.556 1.00 28.02 541 ARG A C 1
ATOM 4191 O O . ARG A 1 541 ? -57.903 6.278 25.443 1.00 28.02 541 ARG A O 1
ATOM 4198 N N . ALA A 1 542 ? -57.779 5.664 23.303 1.00 28.47 542 ALA A N 1
ATOM 4199 C CA . ALA A 1 542 ? -58.373 6.411 22.167 1.00 28.47 542 ALA A CA 1
ATOM 4200 C C . ALA A 1 542 ? -58.366 7.956 22.247 1.00 28.47 542 ALA A C 1
ATOM 4202 O O . ALA A 1 542 ? -58.904 8.545 23.176 1.00 28.47 542 ALA A O 1
ATOM 4203 N N . GLY A 1 543 ? -57.859 8.581 21.176 1.00 24.31 543 GLY A N 1
ATOM 4204 C CA . GLY A 1 543 ? -58.025 9.995 20.836 1.00 24.31 543 GLY A CA 1
ATOM 4205 C C . GLY A 1 543 ? -57.553 10.265 19.401 1.00 24.31 543 GLY A C 1
ATOM 4206 O O . GLY A 1 543 ? -56.357 10.260 19.134 1.00 24.31 543 GLY A O 1
ATOM 4207 N N . GLN A 1 544 ? -58.502 10.446 18.479 1.00 28.52 544 GLN A N 1
ATOM 4208 C CA . GLN A 1 544 ? -58.301 10.985 17.127 1.00 28.52 544 GLN A CA 1
ATOM 4209 C C . GLN A 1 544 ? -58.508 12.506 17.150 1.00 28.52 544 GLN A C 1
ATOM 4211 O O . GLN A 1 544 ? -59.366 12.982 17.890 1.00 28.52 544 GLN A O 1
ATOM 4216 N N . CYS A 1 545 ? -57.818 13.246 16.276 1.00 23.34 545 CYS A N 1
ATOM 4217 C CA . CYS A 1 545 ? -58.319 14.509 15.729 1.00 23.34 545 CYS A CA 1
ATOM 4218 C C . CYS A 1 545 ? -57.751 14.760 14.317 1.00 23.34 545 CYS A C 1
ATOM 4220 O O . CYS A 1 545 ? -56.619 14.390 14.012 1.00 23.34 545 CYS A O 1
ATOM 4222 N N . ALA A 1 546 ? -58.602 15.327 13.463 1.00 27.14 546 ALA A N 1
ATOM 4223 C CA . ALA A 1 546 ? -58.556 15.385 12.000 1.00 27.14 546 ALA A CA 1
ATOM 4224 C C . ALA A 1 546 ? -57.606 16.474 11.431 1.00 27.14 546 ALA A C 1
ATOM 4226 O O . ALA A 1 546 ? -57.382 17.498 12.063 1.00 27.14 546 ALA A O 1
ATOM 4227 N N . ALA A 1 547 ? -56.914 16.202 10.315 1.00 27.00 547 ALA A N 1
ATOM 4228 C CA . ALA A 1 547 ? -57.177 16.653 8.930 1.00 27.00 547 ALA A CA 1
ATOM 4229 C C . ALA A 1 547 ? -56.946 18.148 8.600 1.00 27.00 547 ALA A C 1
ATOM 4231 O O . ALA A 1 547 ? -57.642 19.011 9.123 1.00 27.00 547 ALA A O 1
ATOM 4232 N N . ARG A 1 548 ? -56.100 18.427 7.585 1.00 24.52 548 ARG A N 1
ATOM 4233 C CA . ARG A 1 548 ? -56.477 19.159 6.348 1.00 24.52 548 ARG A CA 1
ATOM 4234 C C . ARG A 1 548 ? -55.337 19.252 5.318 1.00 24.52 548 ARG A C 1
ATOM 4236 O O . ARG A 1 548 ? -54.167 19.370 5.659 1.00 24.52 548 ARG A O 1
ATOM 4243 N N . LEU A 1 549 ? -55.753 19.168 4.054 1.00 27.11 549 LEU A N 1
ATOM 4244 C CA . LEU A 1 549 ? -54.986 19.200 2.807 1.00 27.11 549 LEU A CA 1
ATOM 4245 C C . LEU A 1 549 ? -54.398 20.585 2.478 1.00 27.11 549 LEU A C 1
ATOM 4247 O O . LEU A 1 549 ? -54.986 21.593 2.853 1.00 27.11 549 LEU A O 1
ATOM 4251 N N . CYS A 1 550 ? -53.359 20.618 1.630 1.00 22.95 550 CYS A N 1
ATOM 4252 C CA . CYS A 1 550 ? -53.442 21.278 0.315 1.00 22.95 550 CYS A CA 1
ATOM 4253 C C . CYS A 1 550 ? -52.237 20.946 -0.582 1.00 22.95 550 CYS A C 1
ATOM 4255 O O . CYS A 1 550 ? -51.080 21.068 -0.188 1.00 22.95 550 CYS A O 1
ATOM 4257 N N . ALA A 1 551 ? -52.547 20.539 -1.812 1.00 28.89 551 ALA A N 1
ATOM 4258 C CA . ALA A 1 551 ? -51.622 20.386 -2.925 1.00 28.89 551 ALA A CA 1
ATOM 4259 C C . ALA A 1 551 ? -51.353 21.741 -3.602 1.00 28.89 551 ALA A C 1
ATOM 4261 O O . ALA A 1 551 ? -52.227 22.605 -3.642 1.00 28.89 551 ALA A O 1
ATOM 4262 N N . GLY A 1 552 ? -50.177 21.894 -4.213 1.00 24.22 552 GLY A N 1
ATOM 4263 C CA . GLY A 1 552 ? -49.855 23.052 -5.046 1.00 24.22 552 GLY A CA 1
ATOM 4264 C C . GLY A 1 552 ? -48.611 22.831 -5.903 1.00 24.22 552 GLY A C 1
ATOM 4265 O O . GLY A 1 552 ? -47.497 23.102 -5.474 1.00 24.22 552 GLY A O 1
ATOM 4266 N N . ARG A 1 553 ? -48.808 22.358 -7.140 1.00 29.08 553 ARG A N 1
ATOM 4267 C CA . ARG A 1 553 ? -47.842 22.508 -8.243 1.00 29.08 553 ARG A CA 1
ATOM 4268 C C . ARG A 1 553 ? -47.771 23.985 -8.646 1.00 29.08 553 ARG A C 1
ATOM 4270 O O . ARG A 1 553 ? -48.827 24.582 -8.829 1.00 29.08 553 ARG A O 1
ATOM 4277 N N . ARG A 1 554 ? -46.573 24.511 -8.942 1.00 26.11 554 ARG A N 1
ATOM 4278 C CA . ARG A 1 554 ? -46.349 25.481 -10.038 1.00 26.11 554 ARG A CA 1
ATOM 4279 C C . ARG A 1 554 ? -44.860 25.649 -10.383 1.00 26.11 554 ARG A C 1
ATOM 4281 O O . ARG A 1 554 ? -44.056 26.095 -9.578 1.00 26.11 554 ARG A O 1
ATOM 4288 N N . THR A 1 555 ? -44.560 25.246 -11.615 1.00 25.42 555 THR A N 1
ATOM 4289 C CA . THR A 1 555 ? -43.649 25.841 -12.611 1.00 25.42 555 THR A CA 1
ATOM 4290 C C . THR A 1 555 ? -42.909 27.133 -12.238 1.00 25.42 555 THR A C 1
ATOM 4292 O O . THR A 1 555 ? -43.543 28.139 -11.926 1.00 25.42 555 THR A O 1
ATOM 4295 N N . LEU A 1 556 ? -41.588 27.142 -12.456 1.00 24.69 556 LEU A N 1
ATOM 4296 C CA . LEU A 1 556 ? -40.756 28.346 -12.541 1.00 24.69 556 LEU A CA 1
ATOM 4297 C C . LEU A 1 556 ? -40.265 28.539 -13.983 1.00 24.69 556 LEU A C 1
ATOM 4299 O O . LEU A 1 556 ? -39.511 27.731 -14.520 1.00 24.69 556 LEU A O 1
ATOM 4303 N N . VAL A 1 557 ? -40.732 29.630 -14.589 1.00 25.59 557 VAL A N 1
ATOM 4304 C CA . VAL A 1 557 ? -40.216 30.226 -15.824 1.00 25.59 557 VAL A CA 1
ATOM 4305 C C . VAL A 1 557 ? -39.031 31.127 -15.470 1.00 25.59 557 VAL A C 1
ATOM 4307 O O . VAL A 1 557 ? -39.053 31.847 -14.474 1.00 25.59 557 VAL A O 1
ATOM 4310 N N . ALA A 1 558 ? -38.003 31.082 -16.314 1.00 27.56 558 ALA A N 1
ATOM 4311 C CA . ALA A 1 558 ? -36.772 31.851 -16.218 1.00 27.56 558 ALA A CA 1
ATOM 4312 C C . ALA A 1 558 ? -36.974 33.371 -16.377 1.00 27.56 558 ALA A C 1
ATOM 4314 O O . ALA A 1 558 ? -37.684 33.825 -17.276 1.00 27.56 558 ALA A O 1
ATOM 4315 N N . ARG A 1 559 ? -36.222 34.166 -15.602 1.00 24.83 559 ARG A N 1
ATOM 4316 C CA . ARG A 1 559 ? -35.820 35.532 -15.977 1.00 24.83 559 ARG A CA 1
ATOM 4317 C C . ARG A 1 559 ? -34.415 35.865 -15.460 1.00 24.83 559 ARG A C 1
ATOM 4319 O O . ARG A 1 559 ? -34.038 35.504 -14.354 1.00 24.83 559 ARG A O 1
ATOM 4326 N N . ARG A 1 560 ? -33.660 36.538 -16.336 1.00 30.98 560 ARG A N 1
ATOM 4327 C CA . ARG A 1 560 ? -32.281 37.036 -16.200 1.00 30.98 560 ARG A CA 1
ATOM 4328 C C . ARG A 1 560 ? -32.135 38.121 -15.125 1.00 30.98 560 ARG A C 1
ATOM 4330 O O . ARG A 1 560 ? -33.026 38.953 -14.991 1.00 30.98 560 ARG A O 1
ATOM 4337 N N . GLY A 1 561 ? -30.936 38.220 -14.547 1.00 25.92 561 GLY A N 1
ATOM 4338 C CA . GLY A 1 561 ? -30.414 39.449 -13.934 1.00 25.92 561 GLY A CA 1
ATOM 4339 C C . GLY A 1 561 ? -29.441 39.164 -12.794 1.00 25.92 561 GLY A C 1
ATOM 4340 O O . GLY A 1 561 ? -29.859 38.680 -11.752 1.00 25.92 561 GLY A O 1
ATOM 4341 N N . GLY A 1 562 ? -28.148 39.423 -13.007 1.00 25.56 562 GLY A N 1
ATOM 4342 C CA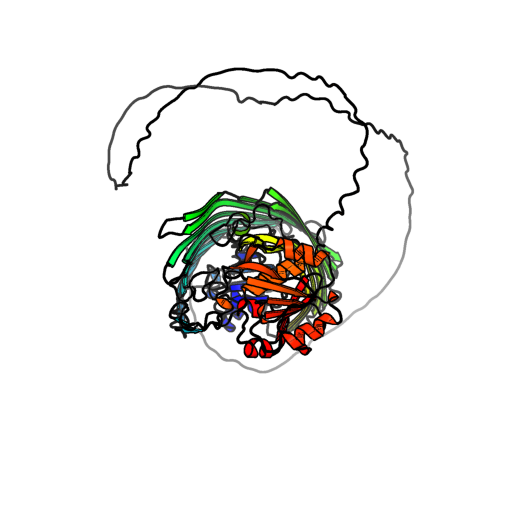 . GLY A 1 562 ? -27.109 39.239 -11.991 1.00 25.56 562 GLY A CA 1
ATOM 4343 C C . GLY A 1 562 ? -27.074 40.350 -10.942 1.00 25.56 562 GLY A C 1
ATOM 4344 O O . GLY A 1 562 ? -27.654 41.407 -11.156 1.00 25.56 562 GLY A O 1
ATOM 4345 N N . LEU A 1 563 ? -26.346 40.099 -9.848 1.00 26.28 563 LEU A N 1
ATOM 4346 C CA . LEU A 1 563 ? -25.640 41.079 -9.011 1.00 26.28 563 LEU A CA 1
ATOM 4347 C C . LEU A 1 563 ? -24.798 40.339 -7.952 1.00 26.28 563 LEU A C 1
ATOM 4349 O O . LEU A 1 563 ? -25.258 39.388 -7.325 1.00 26.28 563 LEU A O 1
ATOM 4353 N N . GLN A 1 564 ? -23.550 40.784 -7.782 1.00 27.53 564 GLN A N 1
ATOM 4354 C CA . GLN A 1 564 ? -22.642 40.411 -6.691 1.00 27.53 564 GLN A CA 1
ATOM 4355 C C . GLN A 1 564 ? -23.105 41.006 -5.349 1.00 27.53 564 GLN A C 1
ATOM 4357 O O . GLN A 1 564 ? -23.669 42.102 -5.351 1.00 27.53 564 GLN A O 1
ATOM 4362 N N . PRO A 1 565 ? -22.706 40.423 -4.204 1.00 28.89 565 PRO A N 1
ATOM 4363 C CA . PRO A 1 565 ? -22.629 41.154 -2.948 1.00 28.89 565 PRO A CA 1
ATOM 4364 C C . PRO A 1 565 ? -21.176 41.357 -2.485 1.00 28.89 565 PRO A C 1
ATOM 4366 O O . PRO A 1 565 ? -20.410 40.415 -2.295 1.00 28.89 565 PRO A O 1
ATOM 4369 N N . ARG A 1 566 ? -20.826 42.626 -2.250 1.00 25.44 566 ARG A N 1
ATOM 4370 C CA . ARG A 1 566 ? -19.740 43.065 -1.360 1.00 25.44 566 ARG A CA 1
ATOM 4371 C C . ARG A 1 566 ? -20.323 43.269 0.039 1.00 25.44 566 ARG A C 1
ATOM 4373 O O . ARG A 1 566 ? -21.343 43.942 0.154 1.00 25.44 566 ARG A O 1
ATOM 4380 N N . TRP A 1 567 ? -19.616 42.835 1.083 1.00 25.88 567 TRP A N 1
ATOM 4381 C CA . TRP A 1 567 ? -19.772 43.383 2.435 1.00 25.88 567 TRP A CA 1
ATOM 4382 C C . TRP A 1 567 ? -18.435 43.904 2.966 1.00 25.88 567 TRP A C 1
ATOM 4384 O O . TRP A 1 567 ? -17.373 43.339 2.722 1.00 25.88 567 TRP A O 1
ATOM 4394 N N . ARG A 1 568 ? -18.535 45.081 3.588 1.00 25.50 568 ARG A N 1
ATOM 4395 C CA . ARG A 1 568 ? -17.484 46.033 3.957 1.00 25.50 568 ARG A CA 1
ATOM 4396 C C . ARG A 1 568 ? -16.779 45.648 5.261 1.00 25.50 568 ARG A C 1
ATOM 4398 O O . ARG A 1 568 ? -17.439 45.213 6.197 1.00 25.50 568 ARG A O 1
ATOM 4405 N N . ALA A 1 569 ? -15.491 45.979 5.356 1.00 27.98 569 ALA A N 1
ATOM 4406 C CA . ALA A 1 569 ? -14.785 46.201 6.618 1.00 27.98 569 ALA A CA 1
ATOM 4407 C C . ALA A 1 569 ? -14.546 47.713 6.806 1.00 27.98 569 ALA A C 1
ATOM 4409 O O . ALA A 1 569 ? -14.186 48.420 5.862 1.00 27.98 569 ALA A O 1
ATOM 4410 N N . LEU A 1 570 ? -14.802 48.200 8.020 1.00 26.91 570 LEU A N 1
ATOM 4411 C CA . LEU A 1 570 ? -14.643 49.583 8.472 1.00 26.91 570 LEU A CA 1
ATOM 4412 C C . LEU A 1 570 ? -13.240 49.800 9.072 1.00 26.91 570 LEU A C 1
ATOM 4414 O O . LEU A 1 570 ? -12.802 48.980 9.865 1.00 26.91 570 LEU A O 1
ATOM 4418 N N . CYS A 1 571 ? -12.607 50.919 8.676 1.00 23.62 571 CYS A N 1
ATOM 4419 C CA . CYS A 1 571 ? -11.865 51.929 9.469 1.00 23.62 571 CYS A CA 1
ATOM 4420 C C . CYS A 1 571 ? -10.966 51.485 10.658 1.00 23.62 571 CYS A C 1
ATOM 4422 O O . CYS A 1 571 ? -11.390 50.712 11.495 1.00 23.62 571 CYS A O 1
ATOM 4424 N N . ARG A 1 572 ? -9.773 52.048 10.930 1.00 24.97 572 ARG A N 1
ATOM 4425 C CA . ARG A 1 572 ? -9.212 53.385 10.633 1.00 24.97 572 ARG A CA 1
ATOM 4426 C C . ARG A 1 572 ? -7.691 53.430 10.951 1.00 24.97 572 ARG A C 1
ATOM 4428 O O . ARG A 1 572 ? -7.244 52.847 11.928 1.00 24.97 572 ARG A O 1
ATOM 4435 N N . SER A 1 573 ? -6.959 54.151 10.095 1.00 26.38 573 SER A N 1
ATOM 4436 C CA . SER A 1 573 ? -5.764 55.021 10.271 1.00 26.38 573 SER A CA 1
ATOM 4437 C C . SER A 1 573 ? -4.982 55.099 11.605 1.00 26.38 573 SER A C 1
ATOM 4439 O O . SER A 1 573 ? -5.577 55.411 12.631 1.00 26.38 573 SER A O 1
ATOM 4441 N N . CYS A 1 574 ? -3.635 55.073 11.535 1.00 23.06 574 CYS A N 1
ATOM 4442 C CA . CYS A 1 574 ? -2.740 56.249 11.713 1.00 23.06 574 CYS A CA 1
ATOM 4443 C C . CYS A 1 574 ? -1.229 55.886 11.622 1.00 23.06 574 CYS A C 1
ATOM 4445 O O . CYS A 1 574 ? -0.776 54.898 12.186 1.00 23.06 574 CYS A O 1
ATOM 4447 N N . ARG A 1 575 ? -0.443 56.720 10.920 1.00 26.20 575 ARG A N 1
ATOM 4448 C CA . ARG A 1 575 ? 1.042 56.857 10.968 1.00 26.20 575 ARG A CA 1
ATOM 4449 C C . ARG A 1 575 ? 1.367 58.063 11.888 1.00 26.20 575 ARG A C 1
ATOM 4451 O O . ARG A 1 575 ? 0.487 58.922 11.947 1.00 26.20 575 ARG A O 1
ATOM 4458 N N . PRO A 1 576 ? 2.561 58.222 12.531 1.00 34.25 576 PRO A N 1
ATOM 4459 C CA . PRO A 1 576 ? 3.826 58.515 11.818 1.00 34.25 576 PRO A CA 1
ATOM 4460 C C . PRO A 1 576 ? 5.194 58.169 12.498 1.00 34.25 576 PRO A C 1
ATOM 4462 O O . PRO A 1 576 ? 5.286 57.855 13.673 1.00 34.25 576 PRO A O 1
ATOM 4465 N N . ARG A 1 577 ? 6.255 58.272 11.668 1.00 25.17 577 ARG A N 1
ATOM 4466 C CA . ARG A 1 577 ? 7.684 58.671 11.860 1.00 25.17 577 ARG A CA 1
ATOM 4467 C C . ARG A 1 577 ? 8.489 58.396 13.164 1.00 25.17 577 ARG A C 1
ATOM 4469 O O . ARG A 1 577 ? 8.281 59.033 14.181 1.00 25.17 577 ARG A O 1
ATOM 4476 N N . ALA A 1 578 ? 9.571 57.624 12.967 1.00 27.12 578 ALA A N 1
ATOM 4477 C CA . ALA A 1 578 ? 11.012 57.869 13.225 1.00 27.12 578 ALA A CA 1
ATOM 4478 C C . ALA A 1 578 ? 11.535 58.519 14.535 1.00 27.12 578 ALA A C 1
ATOM 4480 O O . ALA A 1 578 ? 11.333 59.709 14.757 1.00 27.12 578 ALA A O 1
ATOM 4481 N N . ARG A 1 579 ? 12.433 57.798 15.241 1.00 25.20 579 ARG A N 1
ATOM 4482 C CA . ARG A 1 579 ? 13.739 58.286 15.757 1.00 25.20 579 ARG A CA 1
ATOM 4483 C C . ARG A 1 579 ? 14.652 57.125 16.217 1.00 25.20 579 ARG A C 1
ATOM 4485 O O . ARG A 1 579 ? 14.222 55.986 16.316 1.00 25.20 579 ARG A O 1
ATOM 4492 N N . SER A 1 580 ? 15.926 57.465 16.378 1.00 27.33 580 SER A N 1
ATOM 4493 C CA . SER A 1 580 ? 17.195 56.719 16.294 1.00 27.33 580 SER A CA 1
ATOM 4494 C C . SER A 1 580 ? 17.782 56.138 17.600 1.00 27.33 580 SER A C 1
ATOM 4496 O O . SER A 1 580 ? 17.486 56.658 18.668 1.00 27.33 580 SER A O 1
ATOM 4498 N N . GLY A 1 581 ? 18.747 55.204 17.472 1.00 26.02 581 GLY A N 1
ATOM 4499 C CA . GLY A 1 581 ? 19.809 54.865 18.459 1.00 26.02 581 GLY A CA 1
ATOM 4500 C C . GLY A 1 581 ? 20.221 53.375 18.414 1.00 26.02 581 GLY A C 1
ATOM 4501 O O . GLY A 1 581 ? 19.392 52.535 18.724 1.00 26.02 581 GLY A O 1
ATOM 4502 N N . HIS A 1 582 ? 21.332 52.976 17.760 1.00 28.72 582 HIS A N 1
ATOM 4503 C CA . HIS A 1 582 ? 22.652 52.581 18.341 1.00 28.72 582 HIS A CA 1
ATOM 4504 C C . HIS A 1 582 ? 22.541 51.536 19.490 1.00 28.72 582 HIS A C 1
ATOM 4506 O O . HIS A 1 582 ? 21.830 51.797 20.444 1.00 28.72 582 HIS A O 1
ATOM 4512 N N . ALA A 1 583 ? 23.197 50.361 19.522 1.00 27.39 583 ALA A N 1
ATOM 4513 C CA . ALA A 1 583 ? 24.529 49.980 19.040 1.00 27.39 583 ALA A CA 1
ATOM 4514 C C . ALA A 1 583 ? 24.740 48.441 18.852 1.00 27.39 583 ALA A C 1
ATOM 4516 O O . ALA A 1 583 ? 23.984 47.622 19.360 1.00 27.39 583 ALA A O 1
ATOM 4517 N N . ARG A 1 584 ? 25.818 48.142 18.101 1.00 27.94 584 ARG A N 1
ATOM 4518 C CA . ARG A 1 584 ? 26.643 46.926 17.825 1.00 27.94 584 ARG A CA 1
ATOM 4519 C C . ARG A 1 584 ? 26.575 45.770 18.852 1.00 27.94 584 ARG A C 1
ATOM 4521 O O . ARG A 1 584 ? 26.495 46.045 20.037 1.00 27.94 584 ARG A O 1
ATOM 4528 N N . THR A 1 585 ? 26.659 44.484 18.475 1.00 29.22 585 THR A N 1
ATOM 4529 C CA . THR A 1 585 ? 27.803 43.732 17.875 1.00 29.22 585 THR A CA 1
ATOM 4530 C C . THR A 1 585 ? 27.293 42.464 17.130 1.00 29.22 585 THR A C 1
ATOM 4532 O O . THR A 1 585 ? 26.364 41.822 17.597 1.00 29.22 585 THR A O 1
ATOM 4535 N N . GLY A 1 586 ? 27.669 42.161 15.872 1.00 24.50 586 GLY A N 1
ATOM 4536 C CA . GLY A 1 586 ? 28.825 41.338 15.436 1.00 24.50 586 GLY A CA 1
ATOM 4537 C C . GLY A 1 586 ? 28.720 39.874 15.915 1.00 24.50 586 GLY A C 1
ATOM 4538 O O . GLY A 1 586 ? 28.901 39.657 17.102 1.00 24.50 586 GLY A O 1
ATOM 4539 N N . TRP A 1 587 ? 28.406 38.850 15.107 1.00 26.11 587 TRP A N 1
ATOM 4540 C CA . TRP A 1 587 ? 29.272 38.199 14.101 1.00 26.11 587 TRP A CA 1
ATOM 4541 C C . TRP A 1 587 ? 28.455 37.322 13.112 1.00 26.11 587 TRP A C 1
ATOM 4543 O O . TRP A 1 587 ? 27.409 36.779 13.460 1.00 26.11 587 TRP A O 1
ATOM 4553 N N . THR A 1 588 ? 28.952 37.200 11.877 1.00 25.89 588 THR A N 1
ATOM 4554 C CA . THR A 1 588 ? 28.406 36.478 10.702 1.00 25.89 588 THR A CA 1
ATOM 4555 C C . THR A 1 588 ? 28.817 34.989 10.653 1.00 25.89 588 THR A C 1
ATOM 4557 O O . THR A 1 588 ? 29.727 34.588 11.377 1.00 25.89 588 THR A O 1
ATOM 4560 N N . PRO A 1 589 ? 28.186 34.159 9.783 1.00 31.27 589 PRO A N 1
ATOM 4561 C CA . PRO A 1 589 ? 28.831 33.869 8.493 1.00 31.27 589 PRO A CA 1
ATOM 4562 C C . PRO A 1 589 ? 27.899 33.808 7.256 1.00 31.27 589 PRO A C 1
ATOM 4564 O O . PRO A 1 589 ? 26.828 33.214 7.251 1.00 31.27 589 PRO A O 1
ATOM 4567 N N . VAL A 1 590 ? 28.401 34.463 6.203 1.00 27.25 590 VAL A N 1
ATOM 4568 C CA . VAL A 1 590 ? 28.378 34.208 4.745 1.00 27.25 590 VAL A CA 1
ATOM 4569 C C . VAL A 1 590 ? 27.292 33.293 4.142 1.00 27.25 590 VAL A C 1
ATOM 4571 O O . VAL A 1 590 ? 27.391 32.070 4.174 1.00 27.25 590 VAL A O 1
ATOM 4574 N N . ALA A 1 591 ? 26.374 33.914 3.390 1.00 25.61 591 ALA A N 1
ATOM 4575 C CA . ALA A 1 591 ? 25.639 33.312 2.275 1.00 25.61 591 ALA A CA 1
ATOM 4576 C C . ALA A 1 591 ? 26.048 34.016 0.965 1.00 25.61 591 ALA A C 1
ATOM 4578 O O . ALA A 1 591 ? 26.022 35.245 0.884 1.00 25.61 591 ALA A O 1
ATOM 4579 N N . ARG A 1 592 ? 26.440 33.249 -0.062 1.00 25.17 592 ARG A N 1
ATOM 4580 C CA . ARG A 1 592 ? 26.671 33.754 -1.426 1.00 25.17 592 ARG A CA 1
ATOM 4581 C C . ARG A 1 592 ? 25.332 33.832 -2.164 1.00 25.17 592 ARG A C 1
ATOM 4583 O O . ARG A 1 592 ? 24.737 32.809 -2.478 1.00 25.17 592 ARG A O 1
ATOM 4590 N N . SER A 1 593 ? 24.890 35.050 -2.453 1.00 25.14 593 SER A N 1
ATOM 4591 C CA . SER A 1 593 ? 23.773 35.370 -3.344 1.00 25.14 593 SER A CA 1
ATOM 4592 C C . SER A 1 593 ? 24.301 35.782 -4.720 1.00 25.14 593 SER A C 1
ATOM 4594 O O . SER A 1 593 ? 25.076 36.733 -4.816 1.00 25.14 593 SER A O 1
ATOM 4596 N N . VAL A 1 594 ? 23.851 35.102 -5.774 1.00 25.19 594 VAL A N 1
ATOM 4597 C CA . VAL A 1 594 ? 23.981 35.553 -7.167 1.00 25.19 594 VAL A CA 1
ATOM 4598 C C . VAL A 1 594 ? 22.758 36.418 -7.489 1.00 25.19 594 VAL A C 1
ATOM 4600 O O . VAL A 1 594 ? 21.624 35.978 -7.311 1.00 25.19 594 VAL A O 1
ATOM 4603 N N . ARG A 1 595 ? 22.995 37.669 -7.902 1.00 23.05 595 ARG A N 1
ATOM 4604 C CA . ARG A 1 595 ? 21.986 38.602 -8.429 1.00 23.05 595 ARG A CA 1
ATOM 4605 C C . ARG A 1 595 ? 21.745 38.307 -9.910 1.00 23.05 595 ARG A C 1
ATOM 4607 O O . ARG A 1 595 ? 22.707 38.112 -10.644 1.00 23.05 595 ARG A O 1
ATOM 4614 N N . LEU A 1 596 ? 20.489 38.375 -10.339 1.00 25.25 596 LEU A N 1
ATOM 4615 C CA . LEU A 1 596 ? 20.104 38.570 -11.736 1.00 25.25 596 LEU A CA 1
ATOM 4616 C C . LEU A 1 596 ? 19.203 39.806 -11.806 1.00 25.25 596 LEU A C 1
ATOM 4618 O O . LEU A 1 596 ? 18.225 39.921 -11.065 1.00 25.25 596 LEU A O 1
ATOM 4622 N N . GLU A 1 597 ? 19.617 40.752 -12.642 1.00 23.58 597 GLU A N 1
ATOM 4623 C CA . GLU A 1 597 ? 18.958 42.026 -12.911 1.00 23.58 597 GLU A CA 1
ATOM 4624 C C . GLU A 1 597 ? 17.728 41.827 -13.805 1.00 23.58 597 GLU A C 1
ATOM 4626 O O . GLU A 1 597 ? 17.757 41.083 -14.783 1.00 23.58 597 GLU A O 1
ATOM 4631 N N . PHE A 1 598 ? 16.643 42.521 -13.462 1.00 24.80 598 PHE A N 1
ATOM 4632 C CA . PHE A 1 598 ? 15.448 42.658 -14.288 1.00 24.80 598 PHE A CA 1
ATOM 4633 C C . PHE A 1 598 ? 15.602 43.888 -15.188 1.00 24.80 598 PHE A C 1
ATOM 4635 O O . PHE A 1 598 ? 15.655 45.014 -14.694 1.00 24.80 598 PHE A O 1
ATOM 4642 N N . LEU A 1 599 ? 15.606 43.676 -16.503 1.00 24.44 599 LEU A N 1
ATOM 4643 C CA . LEU A 1 599 ? 15.416 44.721 -17.507 1.00 24.44 599 LEU A CA 1
ATOM 4644 C C . LEU A 1 599 ? 13.945 44.725 -17.935 1.00 24.44 599 LEU A C 1
ATOM 4646 O O . LEU A 1 599 ? 13.434 43.749 -18.481 1.00 24.44 599 LEU A O 1
ATOM 4650 N N . SER A 1 600 ? 13.260 45.834 -17.656 1.00 24.06 600 SER A N 1
ATOM 4651 C CA . SER A 1 600 ? 11.922 46.119 -18.167 1.00 24.06 600 SER A CA 1
ATOM 4652 C C . SER A 1 600 ? 12.028 46.750 -19.552 1.00 24.06 600 SER A C 1
ATOM 4654 O O . SER A 1 600 ? 12.786 47.706 -19.710 1.00 24.06 600 SER A O 1
ATOM 4656 N N . MET A 1 601 ? 11.199 46.323 -20.502 1.00 25.17 601 MET A N 1
ATOM 4657 C CA . MET A 1 601 ? 10.788 47.178 -21.615 1.00 25.17 601 MET A CA 1
ATOM 4658 C C . MET A 1 601 ? 9.285 47.049 -21.845 1.00 25.17 601 MET A C 1
ATOM 4660 O O . MET A 1 601 ? 8.745 45.958 -22.013 1.00 25.17 601 MET A O 1
ATOM 4664 N N . ALA A 1 602 ? 8.623 48.203 -21.807 1.00 25.84 602 ALA A N 1
ATOM 4665 C CA . ALA A 1 602 ? 7.238 48.407 -22.184 1.00 25.84 602 ALA A CA 1
ATOM 4666 C C . ALA A 1 602 ? 7.137 48.614 -23.703 1.00 25.84 602 ALA A C 1
ATOM 4668 O O . ALA A 1 602 ? 7.975 49.293 -24.291 1.00 25.84 602 ALA A O 1
ATOM 4669 N N . GLY A 1 603 ? 6.077 48.086 -24.318 1.00 24.95 603 GLY A N 1
ATOM 4670 C CA . GLY A 1 603 ? 5.714 48.349 -25.710 1.00 24.95 603 GLY A CA 1
ATOM 4671 C C . GLY A 1 603 ? 4.193 48.363 -25.879 1.00 24.95 603 GLY A C 1
ATOM 4672 O O . GLY A 1 603 ? 3.531 47.343 -25.728 1.00 24.95 603 GLY A O 1
ATOM 4673 N N . THR A 1 604 ? 3.646 49.546 -26.141 1.00 29.55 604 THR A N 1
ATOM 4674 C CA . THR A 1 604 ? 2.236 49.875 -26.421 1.00 29.55 604 THR A CA 1
ATOM 4675 C C . THR A 1 604 ? 1.823 49.557 -27.863 1.00 29.55 604 THR A C 1
ATOM 4677 O O . THR A 1 604 ? 2.575 49.909 -28.766 1.00 29.55 604 THR A O 1
ATOM 4680 N N . VAL A 1 605 ? 0.596 49.055 -28.106 1.00 29.94 605 VAL A N 1
ATOM 4681 C CA . VAL A 1 605 ? -0.094 49.091 -29.428 1.00 29.94 605 VAL A CA 1
ATOM 4682 C C . VAL A 1 605 ? -1.630 49.271 -29.237 1.00 29.94 605 VAL A C 1
ATOM 4684 O O . VAL A 1 605 ? -2.149 48.798 -28.223 1.00 29.94 605 VAL A O 1
ATOM 4687 N N . PRO A 1 606 ? -2.367 49.995 -30.124 1.00 33.06 606 PRO A N 1
ATOM 4688 C CA . PRO A 1 606 ? -3.622 50.684 -29.789 1.00 33.06 606 PRO A CA 1
ATOM 4689 C C . PRO A 1 606 ? -4.937 50.049 -30.320 1.00 33.06 606 PRO A C 1
ATOM 4691 O O . PRO A 1 606 ? -4.981 48.940 -30.838 1.00 33.06 606 PRO A O 1
ATOM 4694 N N . ARG A 1 607 ? -6.025 50.806 -30.099 1.00 29.75 607 ARG A N 1
ATOM 4695 C CA . ARG A 1 607 ? -7.479 50.534 -30.153 1.00 29.75 607 ARG A CA 1
ATOM 4696 C C . ARG A 1 607 ? -8.141 50.352 -31.540 1.00 29.75 607 ARG A C 1
ATOM 4698 O O . ARG A 1 607 ? -7.689 50.907 -32.533 1.00 29.75 607 ARG A O 1
ATOM 4705 N N . SER A 1 608 ? -9.389 49.848 -31.449 1.00 28.78 608 SER A N 1
ATOM 4706 C CA . SER A 1 608 ? -10.585 49.990 -32.331 1.00 28.78 608 SER A CA 1
ATOM 4707 C C . SER A 1 608 ? -10.810 48.829 -33.322 1.00 28.78 608 SER A C 1
ATOM 4709 O O . SER A 1 608 ? -9.847 48.230 -33.763 1.00 28.78 608 SER A O 1
ATOM 4711 N N . CYS A 1 609 ? -12.020 48.367 -33.675 1.00 25.92 609 CYS A N 1
ATOM 4712 C CA . CYS A 1 609 ? -13.371 48.937 -33.630 1.00 25.92 609 CYS A CA 1
ATOM 4713 C C . CYS A 1 609 ? -14.452 47.816 -33.601 1.00 25.92 609 CYS A C 1
ATOM 4715 O O . CYS A 1 609 ? -14.189 46.676 -33.976 1.00 25.92 609 CYS A O 1
ATOM 4717 N N . ARG A 1 610 ? -15.679 48.140 -33.160 1.00 34.00 610 ARG A N 1
ATOM 4718 C CA . ARG A 1 610 ? -16.878 47.265 -33.158 1.00 34.00 610 ARG A CA 1
ATOM 4719 C C . ARG A 1 610 ? -17.601 47.295 -34.514 1.00 34.00 610 ARG A C 1
ATOM 4721 O O . ARG A 1 610 ? -17.738 48.375 -35.077 1.00 34.00 610 ARG A O 1
ATOM 4728 N N . ALA A 1 611 ? -18.244 46.190 -34.910 1.00 28.30 611 ALA A N 1
ATOM 4729 C CA . ALA A 1 611 ? -19.394 46.210 -35.826 1.00 28.30 611 ALA A CA 1
ATOM 4730 C C . ALA A 1 611 ? -20.418 45.093 -35.518 1.00 28.30 611 ALA A C 1
ATOM 4732 O O . ALA A 1 611 ? -20.075 44.028 -35.011 1.00 28.30 611 ALA A O 1
ATOM 4733 N N . ARG A 1 612 ? -21.695 45.412 -35.769 1.00 29.09 612 ARG A N 1
ATOM 4734 C CA . ARG A 1 612 ? -22.942 44.655 -35.513 1.00 29.09 612 A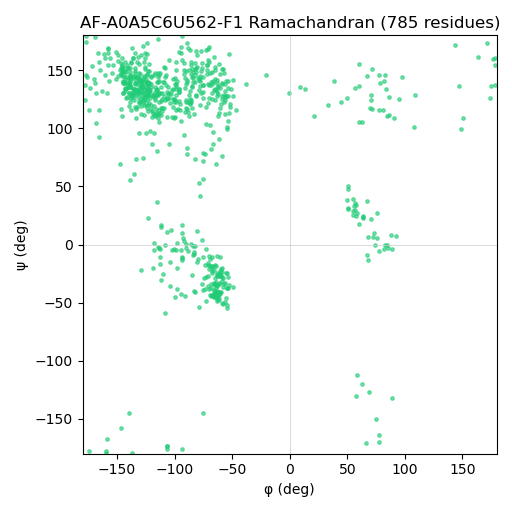RG A CA 1
ATOM 4735 C C . ARG A 1 612 ? -23.317 43.715 -36.686 1.00 29.09 612 ARG A C 1
ATOM 4737 O O . ARG A 1 612 ? -22.754 43.871 -37.763 1.00 29.09 612 ARG A O 1
ATOM 4744 N N . PRO A 1 613 ? -24.293 42.794 -36.512 1.00 44.31 613 PRO A N 1
ATOM 4745 C CA . PRO A 1 613 ? -24.649 41.773 -37.502 1.00 44.31 613 PRO A CA 1
ATOM 4746 C C . PRO A 1 613 ? -25.772 42.213 -38.459 1.00 44.31 613 PRO A C 1
ATOM 4748 O O . PRO A 1 613 ? -26.625 43.020 -38.086 1.00 44.31 613 PRO A O 1
ATOM 4751 N N . VAL A 1 614 ? -25.830 41.606 -39.650 1.00 28.97 614 VAL A N 1
ATOM 4752 C CA . VAL A 1 614 ? -26.954 41.712 -40.600 1.00 28.97 614 VAL A CA 1
ATOM 4753 C C . VAL A 1 614 ? -27.360 40.314 -41.084 1.00 28.97 614 VAL A C 1
ATOM 4755 O O . VAL A 1 614 ? -26.523 39.517 -41.495 1.00 28.97 614 VAL A O 1
ATOM 4758 N N . ARG A 1 615 ? -28.667 40.029 -41.014 1.00 36.53 615 ARG A N 1
ATOM 4759 C CA . ARG A 1 615 ? -29.360 38.920 -41.689 1.00 36.53 615 ARG A CA 1
ATOM 4760 C C . ARG A 1 615 ? -29.824 39.390 -43.069 1.00 36.53 615 ARG A C 1
ATOM 4762 O O . ARG A 1 615 ? -30.435 40.449 -43.137 1.00 36.53 615 ARG A O 1
ATOM 4769 N N . ALA A 1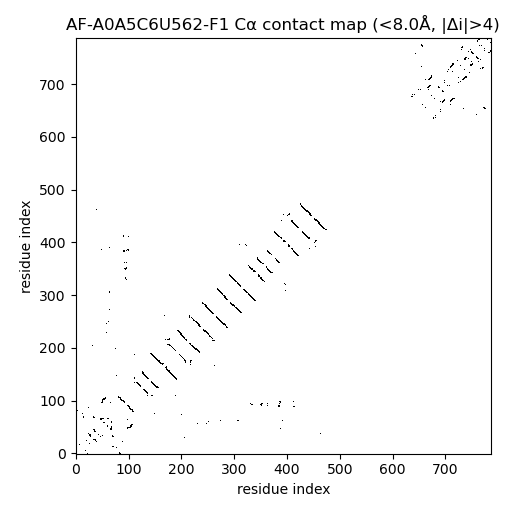 616 ? -29.705 38.544 -44.088 1.00 29.62 616 ALA A N 1
ATOM 4770 C CA . ALA A 1 616 ? -30.680 38.442 -45.179 1.00 29.62 616 ALA A CA 1
ATOM 4771 C C . ALA A 1 616 ? -30.462 37.124 -45.937 1.00 29.62 616 ALA A C 1
ATOM 4773 O O . ALA A 1 616 ? -29.333 36.777 -46.269 1.00 29.62 616 ALA A O 1
ATOM 4774 N N . GLY A 1 617 ? -31.545 36.385 -46.177 1.00 30.89 617 GLY A N 1
ATOM 4775 C CA . GLY A 1 617 ? -31.554 35.222 -47.058 1.00 30.89 617 GLY A CA 1
ATOM 4776 C C . GLY A 1 617 ? -32.038 35.583 -48.459 1.00 30.89 617 GLY A C 1
ATOM 4777 O O . GLY A 1 617 ? -32.675 36.613 -48.653 1.00 30.89 617 GLY A O 1
ATOM 4778 N N . SER A 1 618 ? -31.816 34.689 -49.420 1.00 30.75 618 SER A N 1
ATOM 4779 C CA . SER A 1 618 ? -32.734 34.496 -50.545 1.00 30.75 618 SER A CA 1
ATOM 4780 C C . SER A 1 618 ? -32.564 33.094 -51.136 1.00 30.75 618 SER A C 1
ATOM 4782 O O . SER A 1 618 ? -31.469 32.540 -51.188 1.00 30.75 618 SER A O 1
ATOM 4784 N N . ARG A 1 619 ? -33.706 32.504 -51.494 1.00 36.44 619 ARG A N 1
ATOM 4785 C CA . ARG A 1 619 ? -33.883 31.188 -52.114 1.00 36.44 619 ARG A CA 1
ATOM 4786 C C . ARG A 1 619 ? -33.561 31.260 -53.609 1.00 36.44 619 ARG A C 1
ATOM 4788 O O . ARG A 1 619 ? -34.044 32.185 -54.256 1.00 36.44 619 ARG A O 1
ATOM 4795 N N . ARG A 1 620 ? -32.951 30.214 -54.176 1.00 30.88 620 ARG A N 1
ATOM 4796 C CA . ARG A 1 620 ? -33.282 29.721 -55.528 1.00 30.88 620 ARG A CA 1
ATOM 4797 C C . ARG A 1 620 ? -33.199 28.195 -55.585 1.00 30.88 620 ARG A C 1
ATOM 4799 O O . ARG A 1 620 ? -32.256 27.592 -55.089 1.00 30.88 620 ARG A O 1
ATOM 4806 N N . SER A 1 621 ? -34.248 27.616 -56.157 1.00 32.38 621 SER A N 1
ATOM 4807 C CA . SER A 1 621 ? -34.455 26.205 -56.471 1.00 32.38 621 SER A CA 1
ATOM 4808 C C . SER A 1 621 ? -33.786 25.820 -57.793 1.00 32.38 621 SER A C 1
ATOM 4810 O O . SER A 1 621 ? -33.878 26.597 -58.740 1.00 32.38 621 SER A O 1
ATOM 4812 N N . CYS A 1 622 ? -33.272 24.592 -57.894 1.00 27.92 622 CYS A N 1
ATOM 4813 C CA . CYS A 1 622 ? -33.189 23.832 -59.146 1.00 27.92 622 CYS A CA 1
ATOM 4814 C C . CYS A 1 622 ? -33.481 22.345 -58.872 1.00 27.92 622 CYS A C 1
ATOM 4816 O O . CYS A 1 622 ? -33.180 21.833 -57.796 1.00 27.92 622 CYS A O 1
ATOM 4818 N N . TRP A 1 623 ? -34.147 21.724 -59.843 1.00 28.92 623 TRP A N 1
ATOM 4819 C CA . TRP A 1 623 ? -34.739 20.382 -59.871 1.00 28.92 623 TRP A CA 1
ATOM 4820 C C . TRP A 1 623 ? -33.727 19.218 -59.792 1.00 28.92 623 TRP A C 1
ATOM 4822 O O . TRP A 1 623 ? -32.550 19.424 -60.088 1.00 28.92 623 TRP A O 1
ATOM 4832 N N . PRO A 1 624 ? -34.168 17.992 -59.429 1.00 36.34 624 PRO A N 1
ATOM 4833 C CA . PRO A 1 624 ? -33.283 16.851 -59.240 1.00 36.34 624 PRO A CA 1
ATOM 4834 C C . PRO A 1 624 ? -32.941 16.182 -60.578 1.00 36.34 624 PRO A C 1
ATOM 4836 O O . PRO A 1 624 ? -33.826 15.809 -61.346 1.00 36.34 624 PRO A O 1
ATOM 4839 N N . VAL A 1 625 ? -31.649 15.976 -60.826 1.00 34.38 625 VAL A N 1
ATOM 4840 C CA . VAL A 1 625 ? -31.161 14.976 -61.780 1.00 34.38 625 VAL A CA 1
ATOM 4841 C C . VAL A 1 625 ? -30.975 13.681 -60.997 1.00 34.38 625 VAL A C 1
ATOM 4843 O O . VAL A 1 625 ? -30.260 13.655 -59.994 1.00 34.38 625 VAL A O 1
ATOM 4846 N N . ALA A 1 626 ? -31.650 12.619 -61.430 1.00 44.84 626 ALA A N 1
ATOM 4847 C CA . ALA A 1 626 ? -31.466 11.274 -60.907 1.00 44.84 626 ALA A CA 1
ATOM 4848 C C . ALA A 1 626 ? -30.057 10.778 -61.272 1.00 44.84 626 ALA A C 1
ATOM 4850 O O . ALA A 1 626 ? -29.821 10.307 -62.381 1.00 44.84 626 ALA A O 1
ATOM 4851 N N . ALA A 1 627 ? -29.116 10.915 -60.339 1.00 37.44 627 ALA A N 1
ATOM 4852 C CA . ALA A 1 627 ? -27.831 10.235 -60.379 1.00 37.44 627 ALA A CA 1
ATOM 4853 C C . ALA A 1 627 ? -27.920 9.009 -59.464 1.00 37.44 627 ALA A C 1
ATOM 4855 O O . ALA A 1 627 ? -28.376 9.117 -58.323 1.00 37.44 627 ALA A O 1
ATOM 4856 N N . GLY A 1 628 ? -27.544 7.845 -60.000 1.00 37.72 628 GLY A N 1
ATOM 4857 C CA . GLY A 1 628 ? -27.587 6.563 -59.305 1.00 37.72 628 GLY A CA 1
ATOM 4858 C C . GLY A 1 628 ? -26.935 6.639 -57.929 1.00 37.72 628 GLY A C 1
ATOM 4859 O O . GLY A 1 628 ? -25.929 7.325 -57.743 1.00 37.72 628 GLY A O 1
ATOM 4860 N N . ALA A 1 629 ? -27.539 5.945 -56.963 1.00 32.47 629 ALA A N 1
ATOM 4861 C CA . ALA A 1 629 ? -26.982 5.820 -55.627 1.00 32.47 629 ALA A CA 1
ATOM 4862 C C . ALA A 1 629 ? -25.506 5.398 -55.740 1.00 32.47 629 ALA A C 1
ATOM 4864 O O . ALA A 1 629 ? -25.223 4.411 -56.428 1.00 32.47 629 ALA A O 1
ATOM 4865 N N . PRO A 1 630 ? -24.558 6.111 -55.103 1.00 38.38 630 PRO A N 1
ATOM 4866 C CA . PRO A 1 630 ? -23.221 5.572 -54.972 1.00 38.38 630 PRO A CA 1
ATOM 4867 C C . PRO A 1 630 ? -23.368 4.245 -54.230 1.00 38.38 630 PRO A C 1
ATOM 4869 O O . PRO A 1 630 ? -24.010 4.187 -53.179 1.00 38.38 630 PRO A O 1
ATOM 4872 N N . VAL A 1 631 ? -22.807 3.178 -54.799 1.00 38.75 631 VAL A N 1
ATOM 4873 C CA . VAL A 1 631 ? -22.544 1.945 -54.059 1.00 38.75 631 VAL A CA 1
ATOM 4874 C C . VAL A 1 631 ? -21.721 2.380 -52.854 1.00 38.75 631 VAL A C 1
ATOM 4876 O O . VAL A 1 631 ? -20.548 2.728 -52.986 1.00 38.75 631 VAL A O 1
ATOM 4879 N N . GLN A 1 632 ? -22.366 2.489 -51.693 1.00 39.53 632 GLN A N 1
ATOM 4880 C CA . GLN A 1 632 ? -21.666 2.787 -50.458 1.00 39.53 632 GLN A CA 1
ATOM 4881 C C . GLN A 1 632 ? -20.701 1.629 -50.240 1.00 39.53 632 GLN A C 1
ATOM 4883 O O . GLN A 1 632 ? -21.132 0.497 -50.020 1.00 39.53 632 GLN A O 1
ATOM 4888 N N . ALA A 1 633 ? -19.400 1.910 -50.333 1.00 47.94 633 ALA A N 1
ATOM 4889 C CA . ALA A 1 633 ? -18.388 1.022 -49.797 1.00 47.94 633 ALA A CA 1
ATOM 4890 C C . ALA A 1 633 ? -18.776 0.760 -48.340 1.00 47.94 633 ALA A C 1
ATOM 4892 O O . ALA A 1 633 ? -18.854 1.685 -47.528 1.00 47.94 633 ALA A O 1
ATOM 4893 N N . GLN A 1 634 ? -19.147 -0.484 -48.050 1.00 52.44 634 GLN A N 1
ATOM 4894 C CA . GLN A 1 634 ? -19.607 -0.883 -46.733 1.00 52.44 634 GLN A CA 1
ATOM 4895 C C . GLN A 1 634 ? -18.454 -0.618 -45.762 1.00 52.44 634 GLN A C 1
ATOM 4897 O O . GLN A 1 634 ? -17.367 -1.171 -45.936 1.00 52.44 634 GLN A O 1
ATOM 4902 N N . ALA A 1 635 ? -18.663 0.281 -44.794 1.00 58.94 635 ALA A N 1
ATOM 4903 C CA . ALA A 1 635 ? -17.654 0.560 -43.780 1.00 58.94 635 ALA A CA 1
ATOM 4904 C C . ALA A 1 635 ? -17.248 -0.771 -43.120 1.00 58.94 635 ALA A C 1
ATOM 4906 O O . ALA A 1 635 ? -18.133 -1.594 -42.842 1.00 58.94 635 ALA A O 1
ATOM 4907 N N . PRO A 1 636 ? -15.943 -1.029 -42.927 1.00 68.06 636 PRO A N 1
ATOM 4908 C CA . PRO A 1 636 ? -15.492 -2.303 -42.394 1.00 68.06 636 PRO A CA 1
ATOM 4909 C C . PRO A 1 636 ? -16.164 -2.560 -41.041 1.00 68.06 636 PRO A C 1
ATOM 4911 O O . PRO A 1 636 ? -16.227 -1.688 -40.178 1.00 68.06 636 PRO A O 1
ATOM 4914 N N . SER A 1 637 ? -16.715 -3.762 -40.861 1.00 79.19 637 SER A N 1
ATOM 4915 C CA . SER A 1 637 ? -17.285 -4.171 -39.573 1.00 79.19 637 SER A CA 1
ATOM 4916 C C . SER A 1 637 ? -16.220 -4.073 -38.474 1.00 79.19 637 SER A C 1
ATOM 4918 O O . SER A 1 637 ? -15.055 -4.373 -38.744 1.00 79.19 637 SER A O 1
ATOM 4920 N N . ALA A 1 638 ? -16.614 -3.750 -37.238 1.00 81.00 638 ALA A N 1
ATOM 4921 C CA . ALA A 1 638 ? -15.691 -3.664 -36.099 1.00 81.00 638 ALA A CA 1
ATOM 4922 C C . ALA A 1 638 ? -14.833 -4.936 -35.926 1.00 81.00 638 ALA A C 1
ATOM 4924 O O . ALA A 1 638 ? -13.651 -4.856 -35.601 1.00 81.00 638 ALA A O 1
ATOM 4925 N N . GLU A 1 639 ? -15.401 -6.109 -36.225 1.00 84.62 639 GLU A N 1
ATOM 4926 C CA . GLU A 1 639 ? -14.685 -7.387 -36.216 1.00 84.62 639 GLU A CA 1
ATOM 4927 C C . GLU A 1 639 ? -13.591 -7.459 -37.299 1.00 84.62 639 GLU A C 1
ATOM 4929 O O . GLU A 1 639 ? -12.462 -7.858 -37.019 1.00 84.62 639 GLU A O 1
ATOM 4934 N N . ALA A 1 640 ? -13.891 -7.037 -38.530 1.00 88.00 640 ALA A N 1
ATOM 4935 C CA . ALA A 1 640 ? -12.922 -6.995 -39.628 1.00 88.00 640 ALA A CA 1
ATOM 4936 C C . ALA A 1 640 ? -11.776 -6.007 -39.352 1.00 88.00 640 ALA A C 1
ATOM 4938 O O . ALA A 1 640 ? -10.615 -6.326 -39.616 1.00 88.00 640 ALA A O 1
ATOM 4939 N N . GLU A 1 641 ? -12.075 -4.839 -38.771 1.00 88.62 641 GLU A N 1
ATOM 4940 C CA . GLU A 1 641 ? -11.043 -3.884 -38.351 1.00 88.62 641 GLU A CA 1
ATOM 4941 C C . GLU A 1 641 ? -10.146 -4.445 -37.246 1.00 88.62 641 GLU A C 1
ATOM 4943 O O . GLU A 1 641 ? -8.929 -4.236 -37.275 1.00 88.62 641 GLU A O 1
ATOM 4948 N N . ALA A 1 642 ? -10.736 -5.152 -36.280 1.00 86.50 642 ALA A N 1
ATOM 4949 C CA . ALA A 1 642 ? -10.001 -5.797 -35.204 1.00 86.50 642 ALA A CA 1
ATOM 4950 C C . ALA A 1 642 ? -9.080 -6.902 -35.745 1.00 86.50 642 ALA A C 1
ATOM 4952 O O . ALA A 1 642 ? -7.895 -6.906 -35.410 1.00 86.50 642 ALA A O 1
ATOM 4953 N N . LYS A 1 643 ? -9.573 -7.764 -36.649 1.00 90.12 643 LYS A N 1
ATOM 4954 C CA . LYS A 1 643 ? -8.765 -8.796 -37.326 1.00 90.12 643 LYS A CA 1
ATOM 4955 C C . LYS A 1 643 ? -7.595 -8.186 -38.097 1.00 90.12 643 LYS A C 1
ATOM 4957 O O . LYS A 1 643 ? -6.453 -8.584 -37.883 1.00 90.12 643 LYS A O 1
ATOM 4962 N N . ALA A 1 644 ? -7.852 -7.186 -38.942 1.00 91.56 644 ALA A N 1
ATOM 4963 C CA . ALA A 1 644 ? -6.808 -6.548 -39.745 1.00 91.56 644 ALA A CA 1
ATOM 4964 C C . ALA A 1 644 ? -5.736 -5.876 -38.871 1.00 91.56 644 ALA A C 1
ATOM 4966 O O . ALA A 1 644 ? -4.538 -6.036 -39.113 1.00 91.56 644 ALA A O 1
ATOM 4967 N N . ARG A 1 645 ? -6.154 -5.171 -37.811 1.00 90.94 645 ARG A N 1
ATOM 4968 C CA . ARG A 1 645 ? -5.238 -4.547 -36.847 1.00 90.94 645 ARG A CA 1
ATOM 4969 C C . ARG A 1 645 ? -4.388 -5.589 -36.130 1.00 90.94 645 ARG A C 1
ATOM 4971 O O . ARG A 1 645 ? -3.180 -5.409 -36.023 1.00 90.94 645 ARG A O 1
ATOM 4978 N N . PHE A 1 646 ? -5.008 -6.672 -35.672 1.00 91.19 646 PHE A N 1
ATOM 4979 C CA . PHE A 1 646 ? -4.319 -7.740 -34.961 1.00 91.19 646 PHE A CA 1
ATOM 4980 C C . PHE A 1 646 ? -3.246 -8.399 -35.832 1.00 91.19 646 PHE A C 1
ATOM 4982 O O . PHE A 1 646 ? -2.106 -8.536 -35.396 1.00 91.19 646 PHE A O 1
ATOM 4989 N N . VAL A 1 647 ? -3.583 -8.739 -37.081 1.00 92.56 647 VAL A N 1
ATOM 4990 C CA . VAL A 1 647 ? -2.643 -9.340 -38.041 1.00 92.56 647 VAL A CA 1
ATOM 4991 C C . VAL A 1 647 ? -1.445 -8.423 -38.273 1.00 92.56 647 VAL A C 1
ATOM 4993 O O . VAL A 1 647 ? -0.310 -8.858 -38.109 1.00 92.56 647 VAL A O 1
ATOM 4996 N N . VAL A 1 648 ? -1.674 -7.142 -38.579 1.00 91.44 648 VAL A N 1
ATOM 4997 C CA . VAL A 1 648 ? -0.584 -6.177 -38.813 1.00 91.44 648 VAL A CA 1
ATOM 4998 C C . VAL A 1 648 ? 0.304 -6.020 -37.577 1.00 91.44 648 VAL A C 1
ATOM 5000 O O . VAL A 1 648 ? 1.527 -5.984 -37.702 1.00 91.44 648 VAL A O 1
ATOM 5003 N N . THR A 1 649 ? -0.288 -5.962 -36.382 1.00 91.25 649 THR A N 1
ATOM 5004 C CA . THR A 1 649 ? 0.467 -5.894 -35.126 1.00 91.25 649 THR A CA 1
ATOM 5005 C C . THR A 1 649 ? 1.320 -7.140 -34.923 1.00 91.25 649 THR A C 1
ATOM 5007 O O . THR A 1 649 ? 2.509 -7.017 -34.650 1.00 91.25 649 THR A O 1
ATOM 5010 N N . LEU A 1 650 ? 0.756 -8.334 -35.101 1.00 91.56 650 LEU A N 1
ATOM 5011 C CA . LEU A 1 650 ? 1.467 -9.591 -34.876 1.00 91.56 650 LEU A CA 1
ATOM 5012 C C . LEU A 1 650 ? 2.645 -9.776 -35.846 1.00 91.56 650 LEU A C 1
ATOM 5014 O O . LEU A 1 650 ? 3.716 -10.216 -35.437 1.00 91.56 650 LEU A O 1
ATOM 5018 N N . VAL A 1 651 ? 2.483 -9.361 -37.106 1.00 91.44 651 VAL A N 1
ATOM 5019 C CA . VAL A 1 651 ? 3.547 -9.389 -38.126 1.00 91.44 651 VAL A CA 1
ATOM 5020 C C . VAL A 1 651 ? 4.769 -8.560 -37.705 1.00 91.44 651 VAL A C 1
ATOM 5022 O O . VAL A 1 651 ? 5.896 -8.933 -38.028 1.00 91.44 651 VAL A O 1
ATOM 5025 N N . ARG A 1 652 ? 4.591 -7.474 -36.936 1.00 90.62 652 ARG A N 1
ATOM 5026 C CA . ARG A 1 652 ? 5.711 -6.654 -36.426 1.00 90.62 652 ARG A CA 1
ATOM 5027 C C . ARG A 1 652 ? 6.606 -7.398 -35.439 1.00 90.62 652 ARG A C 1
ATOM 5029 O O . ARG A 1 652 ? 7.756 -7.013 -35.268 1.00 90.62 652 ARG A O 1
ATOM 5036 N N . PHE A 1 653 ? 6.083 -8.445 -34.810 1.00 90.94 653 PHE A N 1
ATOM 5037 C CA . PHE A 1 653 ? 6.813 -9.271 -33.854 1.00 90.94 653 PHE A CA 1
ATOM 5038 C C . PHE A 1 653 ? 7.366 -10.558 -34.472 1.00 90.94 653 PHE A C 1
ATOM 5040 O O . PHE A 1 653 ? 7.982 -11.358 -33.764 1.00 90.94 653 PHE A O 1
ATOM 5047 N N . ALA A 1 654 ? 7.160 -10.770 -35.773 1.00 90.62 654 ALA A N 1
ATOM 5048 C CA . ALA A 1 654 ? 7.757 -11.884 -36.483 1.00 90.62 654 ALA A CA 1
ATOM 5049 C C . ALA A 1 654 ? 9.248 -11.634 -36.739 1.00 90.62 654 ALA A C 1
ATOM 5051 O O . ALA A 1 654 ? 9.667 -10.541 -37.120 1.00 90.62 654 ALA A O 1
ATOM 5052 N N . GLN A 1 655 ? 10.045 -12.675 -36.530 1.00 89.38 655 GLN A N 1
ATOM 5053 C CA . GLN A 1 655 ? 11.464 -12.720 -36.845 1.00 89.38 655 GLN A CA 1
ATOM 5054 C C . GLN A 1 655 ? 11.622 -13.373 -38.217 1.00 89.38 655 GLN A C 1
ATOM 5056 O O . GLN A 1 655 ? 11.184 -14.507 -38.429 1.00 89.38 655 GLN A O 1
ATOM 5061 N N . TRP A 1 656 ? 12.219 -12.632 -39.146 1.00 85.56 656 TRP A N 1
ATOM 5062 C CA . TRP A 1 656 ? 12.327 -13.001 -40.554 1.00 85.56 656 TRP A CA 1
ATOM 5063 C C . TRP A 1 656 ? 13.712 -13.579 -40.865 1.00 85.56 656 TRP A C 1
ATOM 5065 O O . TRP A 1 656 ? 14.702 -13.087 -40.318 1.00 85.56 656 TRP A O 1
ATOM 5075 N N . PRO A 1 657 ? 13.823 -14.584 -41.752 1.00 77.88 657 PRO A N 1
ATOM 5076 C CA . PRO A 1 657 ? 15.119 -15.089 -42.183 1.00 77.88 657 PRO A CA 1
ATOM 5077 C C . PRO A 1 657 ? 15.863 -14.033 -43.006 1.00 77.88 657 PRO A C 1
ATOM 5079 O O . PRO A 1 657 ? 15.247 -13.282 -43.766 1.00 77.88 657 PRO A O 1
ATOM 5082 N N . ALA A 1 658 ? 17.195 -14.035 -42.934 1.00 66.56 658 ALA A N 1
ATOM 5083 C CA . ALA A 1 658 ? 18.051 -13.283 -43.850 1.00 66.56 658 ALA A CA 1
ATOM 5084 C C . ALA A 1 658 ? 17.967 -13.910 -45.258 1.00 66.56 658 ALA A C 1
ATOM 5086 O O . ALA A 1 658 ? 18.766 -14.766 -45.626 1.00 66.56 658 ALA A O 1
ATOM 5087 N N . SER A 1 659 ? 16.928 -13.561 -46.019 1.00 59.59 659 SER A N 1
ATOM 5088 C CA . SER A 1 659 ? 16.675 -14.063 -47.374 1.00 59.59 659 SER A CA 1
ATOM 5089 C C . SER A 1 659 ? 16.347 -12.909 -48.332 1.00 59.59 659 SER A C 1
ATOM 5091 O O . SER A 1 659 ? 15.888 -11.865 -47.868 1.00 59.59 659 SER A O 1
ATOM 5093 N N . PRO A 1 660 ? 16.456 -13.089 -49.663 1.00 55.34 660 PRO A N 1
ATOM 5094 C CA . PRO A 1 660 ? 16.128 -12.042 -50.643 1.00 55.34 660 PRO A CA 1
ATOM 5095 C C . PRO A 1 660 ? 14.678 -11.520 -50.562 1.00 55.34 660 PRO A C 1
ATOM 5097 O O . PRO A 1 660 ? 14.376 -10.427 -51.031 1.00 55.34 660 PRO A O 1
ATOM 5100 N N . ALA A 1 661 ? 13.751 -12.279 -49.960 1.00 55.25 661 ALA A N 1
ATOM 5101 C CA . ALA A 1 661 ? 12.384 -11.818 -49.687 1.00 55.25 661 ALA A CA 1
ATOM 5102 C C . ALA A 1 661 ? 12.315 -10.812 -48.514 1.00 55.25 661 ALA A C 1
ATOM 5104 O O . ALA A 1 661 ? 11.473 -9.911 -48.509 1.00 55.25 661 ALA A O 1
ATOM 5105 N N . ALA A 1 662 ? 13.240 -10.904 -47.552 1.00 57.69 662 ALA A N 1
ATOM 5106 C CA . ALA A 1 662 ? 13.387 -9.940 -46.460 1.00 57.69 662 ALA A CA 1
ATOM 5107 C C . ALA A 1 662 ? 13.997 -8.600 -46.923 1.00 57.69 662 ALA A C 1
ATOM 5109 O O . ALA A 1 662 ? 13.810 -7.589 -46.253 1.00 57.69 662 ALA A O 1
ATOM 5110 N N . GLU A 1 663 ? 14.639 -8.566 -48.098 1.00 62.72 663 GLU A N 1
ATOM 5111 C CA . GLU A 1 663 ? 15.228 -7.362 -48.712 1.00 62.72 663 GLU A CA 1
ATOM 5112 C C . GLU A 1 663 ? 14.262 -6.587 -49.628 1.00 62.72 663 GLU A C 1
ATOM 5114 O O . GLU A 1 663 ? 14.626 -5.564 -50.209 1.00 62.72 663 GLU A O 1
ATOM 5119 N N . ARG A 1 664 ? 13.009 -7.039 -49.776 1.00 72.75 664 ARG A N 1
ATOM 5120 C CA . ARG A 1 664 ? 12.007 -6.299 -50.560 1.00 72.75 664 ARG A CA 1
ATOM 5121 C C . ARG A 1 664 ? 11.724 -4.937 -49.940 1.00 72.75 664 ARG A C 1
ATOM 5123 O O . ARG A 1 664 ? 11.598 -4.836 -48.723 1.00 72.75 664 ARG A O 1
ATOM 5130 N N . ALA A 1 665 ? 11.534 -3.928 -50.792 1.00 79.50 665 ALA A N 1
ATOM 5131 C CA . ALA A 1 665 ? 11.223 -2.561 -50.377 1.00 79.50 665 ALA A CA 1
ATOM 5132 C C . ALA A 1 665 ? 9.874 -2.438 -49.641 1.00 79.50 665 ALA A C 1
ATOM 5134 O O . ALA A 1 665 ? 9.730 -1.554 -48.805 1.00 79.50 665 ALA A O 1
ATOM 5135 N N . ALA A 1 666 ? 8.916 -3.330 -49.915 1.00 87.50 666 ALA A N 1
ATOM 5136 C CA . ALA A 1 666 ? 7.606 -3.384 -49.266 1.00 87.50 666 ALA A CA 1
ATOM 5137 C C . ALA A 1 666 ? 7.354 -4.761 -48.630 1.00 87.50 666 ALA A C 1
ATOM 5139 O O . ALA A 1 666 ? 7.854 -5.779 -49.113 1.00 87.50 666 ALA A O 1
ATOM 5140 N N . MET A 1 667 ? 6.578 -4.778 -47.543 1.00 90.38 667 MET A N 1
ATOM 5141 C CA . MET A 1 667 ? 6.093 -5.991 -46.881 1.00 90.38 667 MET A CA 1
ATOM 5142 C C . MET A 1 667 ? 4.783 -6.419 -47.539 1.00 90.38 667 MET A C 1
ATOM 5144 O O . MET A 1 667 ? 3.765 -5.752 -47.359 1.00 90.38 667 MET A O 1
ATOM 5148 N N . ARG A 1 668 ? 4.779 -7.534 -48.270 1.00 91.81 668 ARG A N 1
ATOM 5149 C CA . ARG A 1 668 ? 3.590 -7.984 -49.002 1.00 91.81 668 ARG A CA 1
ATOM 5150 C C . ARG A 1 668 ? 2.727 -8.912 -48.157 1.00 91.81 668 ARG A C 1
ATOM 5152 O O . ARG A 1 668 ? 3.132 -10.033 -47.831 1.00 91.81 668 ARG A O 1
ATOM 5159 N N . LEU A 1 669 ? 1.525 -8.446 -47.831 1.00 92.69 669 LEU A N 1
ATOM 5160 C CA . LEU A 1 669 ? 0.501 -9.195 -47.111 1.00 92.69 669 LEU A CA 1
ATOM 5161 C C . LEU A 1 669 ? -0.535 -9.733 -48.098 1.00 92.69 669 LEU A C 1
ATOM 5163 O O . LEU A 1 669 ? -1.348 -8.993 -48.650 1.00 92.69 669 LEU A O 1
ATOM 5167 N N . CYS A 1 670 ? -0.505 -11.046 -48.290 1.00 92.88 670 CYS A N 1
ATOM 5168 C CA . CYS A 1 670 ? -1.485 -11.765 -49.079 1.00 92.88 670 CYS A CA 1
ATOM 5169 C C . CYS A 1 670 ? -2.679 -12.155 -48.212 1.00 92.88 670 CYS A C 1
ATOM 5171 O O . CYS A 1 670 ? -2.502 -12.765 -47.157 1.00 92.88 670 CYS A O 1
ATOM 5173 N N . VAL A 1 671 ? -3.892 -11.835 -48.658 1.00 91.06 671 VAL A N 1
ATOM 5174 C CA . VAL A 1 671 ? -5.121 -12.094 -47.893 1.00 91.06 671 VAL A CA 1
ATOM 5175 C C . VAL A 1 671 ? -6.039 -13.003 -48.708 1.00 91.06 671 VAL A C 1
ATOM 5177 O O . VAL A 1 671 ? -6.507 -12.622 -49.777 1.00 91.06 671 VAL A O 1
ATOM 5180 N N . VAL A 1 672 ? -6.315 -14.202 -48.196 1.00 90.06 672 VAL A N 1
ATOM 5181 C CA . VAL A 1 672 ? -7.252 -15.167 -48.787 1.00 90.06 672 VAL A CA 1
ATOM 5182 C C . VAL A 1 672 ? -8.556 -15.109 -47.997 1.00 90.06 672 VAL A C 1
ATOM 5184 O O . VAL A 1 672 ? -8.610 -15.513 -46.835 1.00 90.06 672 VAL A O 1
ATOM 5187 N N . HIS A 1 673 ? -9.609 -14.571 -48.609 1.00 90.25 673 HIS A N 1
ATOM 5188 C CA . HIS A 1 673 ? -10.909 -14.365 -47.969 1.00 90.25 673 HIS A CA 1
ATOM 5189 C C . HIS A 1 673 ? -12.038 -14.260 -49.007 1.00 90.25 673 HIS A C 1
ATOM 5191 O O . HIS A 1 673 ? -11.779 -14.078 -50.193 1.00 90.25 673 HIS A O 1
ATOM 5197 N N . ARG A 1 674 ? -13.301 -14.317 -48.559 1.00 86.62 674 ARG A N 1
ATOM 5198 C CA . ARG A 1 674 ? -14.481 -13.953 -49.380 1.00 86.62 674 ARG A CA 1
ATOM 5199 C C . ARG A 1 674 ? -15.271 -12.763 -48.823 1.00 86.62 674 ARG A C 1
ATOM 5201 O O . ARG A 1 674 ? -16.284 -12.377 -49.392 1.00 86.62 674 ARG A O 1
ATOM 5208 N N . SER A 1 675 ? -14.825 -12.179 -47.706 1.00 87.56 675 SER A N 1
ATOM 5209 C CA . SER A 1 675 ? -15.505 -11.068 -47.019 1.00 87.56 675 SER A CA 1
ATOM 5210 C C . SER A 1 675 ? -15.154 -9.682 -47.600 1.00 87.56 675 SER A C 1
ATOM 5212 O O . SER A 1 675 ? -13.999 -9.267 -47.478 1.00 87.56 675 SER A O 1
ATOM 5214 N N . PRO A 1 676 ? -16.117 -8.912 -48.152 1.00 85.56 676 PRO A N 1
ATOM 5215 C CA . PRO A 1 676 ? -15.874 -7.540 -48.617 1.00 85.56 676 PRO A CA 1
ATOM 5216 C C . PRO A 1 676 ? -15.461 -6.580 -47.490 1.00 85.56 676 PRO A C 1
ATOM 5218 O O . PRO A 1 676 ? -14.615 -5.711 -47.688 1.00 85.56 676 PRO A O 1
ATOM 5221 N N . ALA A 1 677 ? -16.007 -6.769 -46.282 1.00 86.38 677 ALA A N 1
ATOM 5222 C CA . ALA A 1 677 ? -15.662 -5.965 -45.108 1.00 86.38 677 ALA A CA 1
ATOM 5223 C C . ALA A 1 677 ? -14.202 -6.170 -44.674 1.00 86.38 677 ALA A C 1
ATOM 5225 O O . ALA A 1 677 ? -13.552 -5.233 -44.214 1.00 86.38 677 ALA A O 1
ATOM 5226 N N . LEU A 1 678 ? -13.677 -7.387 -44.842 1.00 87.81 678 LEU A N 1
ATOM 5227 C CA . LEU A 1 678 ? -12.285 -7.705 -44.540 1.00 87.81 678 LEU A CA 1
ATOM 5228 C C . LEU A 1 678 ? -11.325 -7.125 -45.588 1.00 87.81 678 LEU A C 1
ATOM 5230 O O . LEU A 1 678 ? -10.287 -6.589 -45.206 1.00 87.81 678 LEU A O 1
ATOM 5234 N N . ALA A 1 679 ? -11.701 -7.144 -46.874 1.00 87.06 679 ALA A N 1
ATOM 5235 C CA . ALA A 1 679 ? -10.957 -6.435 -47.922 1.00 87.06 679 ALA A CA 1
ATOM 5236 C C . ALA A 1 679 ? -10.821 -4.942 -47.596 1.00 87.06 679 ALA A C 1
ATOM 5238 O O . ALA A 1 679 ? -9.712 -4.414 -47.601 1.00 87.06 679 ALA A O 1
ATOM 5239 N N . ALA A 1 680 ? -11.927 -4.275 -47.245 1.00 86.75 680 ALA A N 1
ATOM 5240 C CA . ALA A 1 680 ? -11.908 -2.862 -46.867 1.00 86.75 680 ALA A CA 1
ATOM 5241 C C . ALA A 1 680 ? -11.050 -2.599 -45.613 1.00 86.75 680 ALA A C 1
ATOM 5243 O O . ALA A 1 680 ? -10.294 -1.627 -45.564 1.00 86.75 680 ALA A O 1
ATOM 5244 N N . ALA A 1 681 ? -11.127 -3.482 -44.611 1.00 90.94 681 ALA A N 1
ATOM 5245 C CA . ALA A 1 681 ? -10.347 -3.363 -43.382 1.00 90.94 681 ALA A CA 1
ATOM 5246 C C . ALA A 1 681 ? -8.838 -3.476 -43.635 1.00 90.94 681 ALA A C 1
ATOM 5248 O O . ALA A 1 681 ? -8.078 -2.667 -43.102 1.00 90.94 681 ALA A O 1
ATOM 5249 N N . PHE A 1 682 ? -8.396 -4.431 -44.456 1.00 90.69 682 PHE A N 1
ATOM 5250 C CA . PHE A 1 682 ? -6.986 -4.533 -44.823 1.00 90.69 682 PHE A CA 1
ATOM 5251 C C . PHE A 1 682 ? -6.551 -3.379 -45.724 1.00 90.69 682 PHE A C 1
ATOM 5253 O O . PHE A 1 682 ? -5.532 -2.774 -45.412 1.00 90.69 682 PHE A O 1
ATOM 5260 N N . ALA A 1 683 ? -7.341 -2.993 -46.735 1.00 88.00 683 ALA A N 1
ATOM 5261 C CA . ALA A 1 683 ? -7.047 -1.853 -47.617 1.00 88.00 683 ALA A CA 1
ATOM 5262 C C . ALA A 1 683 ? -6.783 -0.553 -46.838 1.00 88.00 683 ALA A C 1
ATOM 5264 O O . ALA A 1 683 ? -5.863 0.193 -47.156 1.00 88.00 683 ALA A O 1
ATOM 5265 N N . SER A 1 684 ? -7.507 -0.321 -45.736 1.00 88.06 684 SER A N 1
ATOM 5266 C CA . SER A 1 684 ? -7.270 0.830 -44.846 1.00 88.06 684 SER A CA 1
ATOM 5267 C C . SER A 1 684 ? -5.897 0.845 -44.145 1.00 88.06 684 SER A C 1
ATOM 5269 O O . SER A 1 684 ? -5.551 1.824 -43.483 1.00 88.06 684 SER A O 1
ATOM 5271 N N . ARG A 1 685 ? -5.127 -0.247 -44.235 1.00 89.81 685 ARG A N 1
ATOM 5272 C CA . ARG A 1 685 ? -3.796 -0.428 -43.630 1.00 89.81 685 ARG A CA 1
ATOM 5273 C C . ARG A 1 685 ? -2.667 -0.426 -44.654 1.00 89.81 685 ARG A C 1
ATOM 5275 O O . ARG A 1 685 ? -1.511 -0.576 -44.262 1.00 89.81 685 ARG A O 1
ATOM 5282 N N . GLU A 1 686 ? -2.981 -0.272 -45.934 1.00 89.75 686 GLU A N 1
ATOM 5283 C CA . GLU A 1 686 ? -1.975 -0.166 -46.983 1.00 89.75 686 GLU A CA 1
ATOM 5284 C C . GLU A 1 686 ? -1.040 1.029 -46.721 1.00 89.75 686 GLU A C 1
ATOM 5286 O O . GLU A 1 686 ? -1.457 2.081 -46.233 1.00 89.75 686 GLU A O 1
ATOM 5291 N N . GLY A 1 687 ? 0.258 0.832 -46.949 1.00 87.00 687 GLY A N 1
ATOM 5292 C CA . GLY A 1 687 ? 1.309 1.800 -46.636 1.00 87.00 687 GLY A CA 1
ATOM 5293 C C . GLY A 1 687 ? 1.707 1.885 -45.157 1.00 87.00 687 GLY A C 1
ATOM 5294 O O . GLY A 1 687 ? 2.675 2.576 -44.839 1.00 87.00 687 GLY A O 1
ATOM 5295 N N . ALA A 1 688 ? 1.029 1.182 -44.238 1.00 86.19 688 ALA A N 1
ATOM 5296 C CA . ALA A 1 688 ? 1.413 1.191 -42.827 1.00 86.19 688 ALA A CA 1
ATOM 5297 C C . ALA A 1 688 ? 2.831 0.617 -42.639 1.00 86.19 688 ALA A C 1
ATOM 5299 O O . ALA A 1 688 ? 3.143 -0.430 -43.209 1.00 86.19 688 ALA A O 1
ATOM 5300 N N . PRO A 1 689 ? 3.694 1.243 -41.817 1.00 84.88 689 PRO A N 1
ATOM 5301 C CA . PRO A 1 689 ? 5.027 0.716 -41.571 1.00 84.88 689 PRO A CA 1
ATOM 5302 C C . PRO A 1 689 ? 4.945 -0.573 -40.742 1.00 84.88 689 PRO A C 1
ATOM 5304 O O . PRO A 1 689 ? 4.346 -0.615 -39.657 1.00 84.88 689 PRO A O 1
ATOM 5307 N N . VAL A 1 690 ? 5.569 -1.630 -41.254 1.00 85.25 690 VAL A N 1
ATOM 5308 C CA . VAL A 1 690 ? 5.718 -2.938 -40.613 1.00 85.25 690 VAL A CA 1
ATOM 5309 C C . VAL A 1 690 ? 7.174 -3.361 -40.765 1.00 85.25 690 VAL A C 1
ATOM 5311 O O . VAL A 1 690 ? 7.672 -3.488 -41.878 1.00 85.25 690 VAL A O 1
ATOM 5314 N N . THR A 1 691 ? 7.876 -3.496 -39.636 1.00 80.38 691 THR A N 1
ATOM 5315 C CA . THR A 1 691 ? 9.321 -3.805 -39.584 1.00 80.38 691 THR A CA 1
ATOM 5316 C C . THR A 1 691 ? 10.185 -2.909 -40.491 1.00 80.38 691 THR A C 1
ATOM 5318 O O . THR A 1 691 ? 11.127 -3.375 -41.123 1.00 80.38 691 THR A O 1
ATOM 5321 N N . GLY A 1 692 ? 9.846 -1.614 -40.577 1.00 80.62 692 GLY A N 1
ATOM 5322 C CA . GLY A 1 692 ? 10.569 -0.623 -41.388 1.00 80.62 692 GLY A CA 1
ATOM 5323 C C . GLY A 1 692 ? 10.198 -0.593 -42.876 1.00 80.62 692 GLY A C 1
ATOM 5324 O O . GLY A 1 692 ? 10.729 0.240 -43.603 1.00 80.62 692 GLY A O 1
ATOM 5325 N N . ARG A 1 693 ? 9.269 -1.447 -43.328 1.00 88.00 693 ARG A N 1
ATOM 5326 C CA . ARG A 1 693 ? 8.791 -1.514 -44.718 1.00 88.00 693 ARG A CA 1
ATOM 5327 C C . ARG A 1 693 ? 7.314 -1.105 -44.813 1.00 88.00 693 ARG A C 1
ATOM 5329 O O . ARG A 1 693 ? 6.543 -1.486 -43.928 1.00 88.00 693 ARG A O 1
ATOM 5336 N N . PRO A 1 694 ? 6.882 -0.347 -45.837 1.00 91.25 694 PRO A N 1
ATOM 5337 C CA . PRO A 1 694 ? 5.462 -0.107 -46.081 1.00 91.25 694 PRO A CA 1
ATOM 5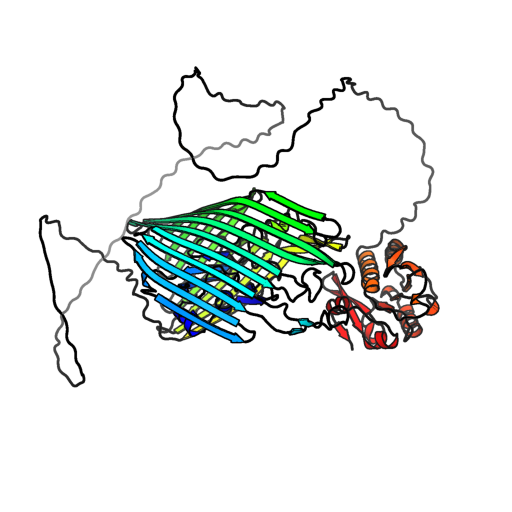338 C C . PRO A 1 694 ? 4.740 -1.422 -46.398 1.00 91.25 694 PRO A C 1
ATOM 5340 O O . PRO A 1 694 ? 5.271 -2.274 -47.113 1.00 91.25 694 PRO A O 1
ATOM 5343 N N . LEU A 1 695 ? 3.536 -1.589 -45.853 1.00 91.50 695 LEU A N 1
ATOM 5344 C CA . LEU A 1 695 ? 2.669 -2.730 -46.128 1.00 91.50 695 LEU A CA 1
ATOM 5345 C C . LEU A 1 695 ? 2.023 -2.594 -47.514 1.00 91.50 695 LEU A C 1
ATOM 5347 O O . LEU A 1 695 ? 1.360 -1.596 -47.782 1.00 91.50 695 LEU A O 1
ATOM 5351 N N . GLU A 1 696 ? 2.160 -3.607 -48.359 1.00 92.25 696 GLU A N 1
ATOM 5352 C CA . GLU A 1 696 ? 1.502 -3.704 -49.666 1.00 92.25 696 GLU A CA 1
ATOM 5353 C C . GLU A 1 696 ? 0.554 -4.906 -49.655 1.00 92.25 696 GLU A C 1
ATOM 5355 O O . GLU A 1 696 ? 0.915 -5.996 -49.198 1.00 92.25 696 GLU A O 1
ATOM 5360 N N . LEU A 1 697 ? -0.677 -4.717 -50.124 1.00 89.75 697 LEU A N 1
ATOM 5361 C CA . LEU A 1 697 ? -1.685 -5.772 -50.110 1.00 89.75 697 LEU A CA 1
ATOM 5362 C C . LEU A 1 697 ? -1.736 -6.490 -51.445 1.00 89.75 697 LEU A C 1
ATOM 5364 O O . LEU A 1 697 ? -1.885 -5.881 -52.499 1.00 89.75 697 LEU A O 1
ATOM 5368 N N . VAL A 1 698 ? -1.703 -7.816 -51.380 1.00 86.31 698 VAL A N 1
ATOM 5369 C CA . VAL A 1 698 ? -1.872 -8.671 -52.551 1.00 86.31 698 VAL A CA 1
ATOM 5370 C C . VAL A 1 698 ? -3.166 -9.458 -52.364 1.00 86.31 698 VAL A C 1
ATOM 5372 O O . VAL A 1 698 ? -3.261 -10.335 -51.505 1.00 86.31 698 VAL A O 1
ATOM 5375 N N . SER A 1 699 ? -4.188 -9.124 -53.148 1.00 71.00 699 SER A N 1
ATOM 5376 C CA . SER A 1 699 ? -5.496 -9.793 -53.121 1.00 71.00 699 SER A CA 1
ATOM 5377 C C . SER A 1 699 ? -5.826 -10.393 -54.494 1.00 71.00 699 SER A C 1
ATOM 5379 O O . SER A 1 699 ? -5.435 -9.839 -55.520 1.00 71.00 699 SER A O 1
ATOM 5381 N N . GLY A 1 700 ? -6.501 -11.549 -54.521 1.00 63.97 700 GLY A N 1
ATOM 5382 C CA . GLY A 1 700 ? -6.940 -12.222 -55.753 1.00 63.97 700 GLY A CA 1
ATOM 5383 C C . GLY A 1 700 ? -6.873 -13.755 -55.701 1.00 63.97 700 GLY A C 1
ATOM 5384 O O . GLY A 1 700 ? -6.306 -14.332 -54.777 1.00 63.97 700 GLY A O 1
ATOM 5385 N N . ASP A 1 701 ? -7.421 -14.419 -56.724 1.00 52.00 701 ASP A N 1
ATOM 5386 C CA . ASP A 1 701 ? -7.645 -15.881 -56.764 1.00 52.00 701 ASP A CA 1
ATOM 5387 C C . ASP A 1 701 ? -6.384 -16.740 -57.015 1.00 52.00 701 ASP A C 1
ATOM 5389 O O . ASP A 1 701 ? -6.467 -17.960 -57.116 1.00 52.00 701 ASP A O 1
ATOM 5393 N N . ALA A 1 702 ? -5.193 -16.138 -57.103 1.00 55.25 702 ALA A N 1
ATOM 5394 C CA . ALA A 1 702 ? -3.936 -16.858 -57.335 1.00 55.25 702 ALA A CA 1
ATOM 5395 C C . ALA A 1 702 ? -2.792 -16.315 -56.464 1.00 55.25 702 ALA A C 1
ATOM 5397 O O . ALA A 1 702 ? -1.731 -15.923 -56.955 1.00 55.25 702 ALA A O 1
ATOM 5398 N N . VAL A 1 703 ? -3.014 -16.290 -55.151 1.00 73.88 703 VAL A N 1
ATOM 5399 C CA . VAL A 1 703 ? -1.986 -16.004 -54.144 1.00 73.88 703 VAL A CA 1
ATOM 5400 C C . VAL A 1 703 ? -0.888 -17.081 -54.221 1.00 73.88 703 VAL A C 1
ATOM 5402 O O . VAL A 1 703 ? -1.118 -18.245 -53.904 1.00 73.88 703 VAL A O 1
ATOM 5405 N N . ARG A 1 704 ? 0.315 -16.710 -54.688 1.00 80.00 704 ARG A N 1
ATOM 5406 C CA . ARG A 1 704 ? 1.478 -17.612 -54.839 1.00 80.00 704 ARG A CA 1
ATOM 5407 C C . ARG A 1 704 ? 2.541 -17.316 -53.775 1.00 80.00 704 ARG A C 1
ATOM 5409 O O . ARG A 1 704 ? 2.785 -16.141 -53.512 1.00 80.00 704 ARG A O 1
ATOM 5416 N N . PRO A 1 705 ? 3.283 -18.317 -53.260 1.00 82.12 705 PRO A N 1
ATOM 5417 C CA . PRO A 1 705 ? 4.314 -18.091 -52.239 1.00 82.12 705 PRO A CA 1
ATOM 5418 C C . PRO A 1 705 ? 5.373 -17.053 -52.610 1.00 82.12 705 PRO A C 1
ATOM 5420 O O . PRO A 1 705 ? 5.779 -16.253 -51.778 1.00 82.12 705 PRO A O 1
ATOM 5423 N N . ALA A 1 706 ? 5.780 -17.001 -53.881 1.00 80.56 706 ALA A N 1
ATOM 5424 C CA . ALA A 1 706 ? 6.761 -16.024 -54.353 1.00 80.56 706 ALA A CA 1
ATOM 5425 C C . ALA A 1 706 ? 6.274 -14.563 -54.253 1.00 80.56 706 ALA A C 1
ATOM 5427 O O . ALA A 1 706 ? 7.096 -13.643 -54.283 1.00 80.56 706 ALA A O 1
ATOM 5428 N N . ALA A 1 707 ? 4.960 -14.340 -54.139 1.00 81.50 707 ALA A N 1
ATOM 5429 C CA . ALA A 1 707 ? 4.322 -13.029 -54.085 1.00 81.50 707 ALA A CA 1
ATOM 5430 C C . ALA A 1 707 ? 4.065 -12.515 -52.654 1.00 81.50 707 ALA A C 1
ATOM 5432 O O . ALA A 1 707 ? 3.653 -11.369 -52.508 1.00 81.50 707 ALA A O 1
ATOM 5433 N N . CYS A 1 708 ? 4.336 -13.311 -51.615 1.00 89.19 708 CYS A N 1
ATOM 5434 C CA . CYS A 1 708 ? 3.924 -12.998 -50.246 1.00 89.19 708 CYS A CA 1
ATOM 5435 C C . CYS A 1 708 ? 5.103 -13.042 -49.277 1.00 89.19 708 CYS A C 1
ATOM 5437 O O . CYS A 1 708 ? 5.985 -13.887 -49.415 1.00 89.19 708 CYS A O 1
ATOM 5439 N N . ASP A 1 709 ? 5.073 -12.163 -48.281 1.00 90.44 709 ASP A N 1
ATOM 5440 C CA . ASP A 1 709 ? 5.901 -12.267 -47.076 1.00 90.44 709 ASP A CA 1
ATOM 5441 C C . ASP A 1 709 ? 5.032 -12.755 -45.901 1.00 90.44 709 ASP A C 1
ATOM 5443 O O . ASP A 1 709 ? 5.443 -13.596 -45.102 1.00 90.44 709 ASP A O 1
ATOM 5447 N N . VAL A 1 710 ? 3.768 -12.325 -45.868 1.00 93.19 710 VAL A N 1
ATOM 5448 C CA . VAL A 1 710 ? 2.741 -12.798 -44.933 1.00 93.19 710 VAL A CA 1
ATOM 5449 C C . VAL A 1 710 ? 1.546 -13.336 -45.718 1.00 93.19 710 VAL A C 1
ATOM 5451 O O . VAL A 1 710 ? 1.127 -12.727 -46.701 1.00 93.19 710 VAL A O 1
ATOM 5454 N N . LEU A 1 711 ? 0.966 -14.444 -45.263 1.00 93.81 711 LEU A N 1
ATOM 5455 C CA . LEU A 1 711 ? -0.297 -14.986 -45.754 1.00 93.81 711 LEU A CA 1
ATOM 5456 C C . LEU A 1 711 ? -1.327 -14.999 -44.620 1.00 93.81 711 LEU A C 1
ATOM 5458 O O . LEU A 1 711 ? -1.137 -15.698 -43.628 1.00 93.81 711 LEU A O 1
ATOM 5462 N N . PHE A 1 712 ? -2.433 -14.278 -44.785 1.00 94.31 712 PHE A N 1
ATOM 5463 C CA . PHE A 1 712 ? -3.599 -14.364 -43.910 1.00 94.31 712 PHE A CA 1
ATOM 5464 C C . PHE A 1 712 ? -4.731 -15.127 -44.599 1.00 94.31 712 PHE A C 1
ATOM 5466 O O . PHE A 1 712 ? -5.141 -14.761 -45.699 1.00 94.31 712 PHE A O 1
ATOM 5473 N N . ILE A 1 713 ? -5.257 -16.163 -43.947 1.00 92.81 713 ILE A N 1
ATOM 5474 C CA . ILE A 1 713 ? -6.370 -16.974 -44.444 1.00 92.81 713 ILE A CA 1
ATOM 5475 C C . ILE A 1 713 ? -7.556 -16.829 -43.493 1.00 92.81 713 ILE A C 1
ATOM 5477 O O . ILE A 1 713 ? -7.542 -17.326 -42.366 1.00 92.81 713 ILE A O 1
ATOM 5481 N N . ASP A 1 714 ? -8.608 -16.159 -43.951 1.00 91.38 714 ASP A N 1
ATOM 5482 C CA . ASP A 1 714 ? -9.823 -16.011 -43.158 1.00 91.38 714 ASP A CA 1
ATOM 5483 C C . ASP A 1 714 ? -10.726 -17.249 -43.266 1.00 91.38 714 ASP A C 1
ATOM 5485 O O . ASP A 1 714 ? -10.791 -17.898 -44.311 1.00 91.38 714 ASP A O 1
ATOM 5489 N N . ALA A 1 715 ? -11.503 -17.535 -42.220 1.00 87.81 715 ALA A N 1
ATOM 5490 C CA . ALA A 1 715 ? -12.519 -18.586 -42.222 1.00 87.81 715 ALA A CA 1
ATOM 5491 C C . ALA A 1 715 ? -13.519 -18.468 -43.393 1.00 87.81 715 ALA A C 1
ATOM 5493 O O . ALA A 1 715 ? -14.019 -19.484 -43.877 1.00 87.81 715 ALA A O 1
ATOM 5494 N N . SER A 1 716 ? -13.769 -17.257 -43.916 1.00 86.81 716 SER A N 1
ATOM 5495 C CA . SER A 1 716 ? -14.624 -17.048 -45.096 1.00 86.81 716 SER A CA 1
ATOM 5496 C C . SER A 1 716 ? -14.053 -17.599 -46.412 1.00 86.81 716 SER A C 1
ATOM 5498 O O . SER A 1 716 ? -14.784 -17.667 -47.400 1.00 86.81 716 SER A O 1
ATOM 5500 N N . ALA A 1 717 ? -12.779 -18.007 -46.462 1.00 83.88 717 ALA A N 1
ATOM 5501 C CA . ALA A 1 717 ? -12.123 -18.506 -47.674 1.00 83.88 717 ALA A CA 1
ATOM 5502 C C . ALA A 1 717 ? -12.671 -19.855 -48.190 1.00 83.88 717 ALA A C 1
ATOM 5504 O O . ALA A 1 717 ? -12.506 -20.178 -49.372 1.00 83.88 717 ALA A O 1
ATOM 5505 N N . GLY A 1 718 ? -13.342 -20.644 -47.341 1.00 80.31 718 GLY A N 1
ATOM 5506 C CA . GLY A 1 718 ? -13.896 -21.947 -47.719 1.00 80.31 718 GLY A CA 1
ATOM 5507 C C . GLY A 1 718 ? -12.825 -22.908 -48.255 1.00 80.31 718 GLY A C 1
ATOM 5508 O O . GLY A 1 718 ? -11.771 -23.071 -47.646 1.00 80.31 718 GLY A O 1
ATOM 5509 N N . SER A 1 719 ? -13.070 -23.528 -49.415 1.00 73.69 719 SER A N 1
ATOM 5510 C CA . SER A 1 719 ? -12.147 -24.493 -50.041 1.00 73.69 719 SER A CA 1
ATOM 5511 C C . SER A 1 719 ? -10.776 -23.911 -50.418 1.00 73.69 719 SER A C 1
ATOM 5513 O O . SER A 1 719 ? -9.794 -24.650 -50.427 1.00 73.69 719 SER A O 1
ATOM 5515 N N . GLY A 1 720 ? -10.677 -22.596 -50.660 1.00 75.81 720 GLY A N 1
ATOM 5516 C CA . GLY A 1 720 ? -9.412 -21.931 -51.006 1.00 75.81 720 GLY A CA 1
ATOM 5517 C C . GLY A 1 720 ? -8.403 -21.885 -49.852 1.00 75.81 720 GLY A C 1
ATOM 5518 O O . GLY A 1 720 ? -7.206 -21.731 -50.075 1.00 75.81 720 GLY A O 1
ATOM 5519 N N . ALA A 1 721 ? -8.861 -22.078 -48.611 1.00 79.50 721 ALA A N 1
ATOM 5520 C CA . ALA A 1 721 ? -7.991 -22.123 -47.442 1.00 79.50 721 ALA A CA 1
ATOM 5521 C C . ALA A 1 721 ? -7.045 -23.330 -47.437 1.00 79.50 721 ALA A C 1
ATOM 5523 O O . ALA A 1 721 ? -5.862 -23.200 -47.125 1.00 79.50 721 ALA A O 1
ATOM 5524 N N . SER A 1 722 ? -7.565 -24.514 -47.772 1.00 78.50 722 SER A N 1
ATOM 5525 C CA . SER A 1 722 ? -6.778 -25.750 -47.780 1.00 78.50 722 SER A CA 1
ATOM 5526 C C . SER A 1 722 ? -5.757 -25.758 -48.914 1.00 78.50 722 SER A C 1
ATOM 5528 O O . SER A 1 722 ? -4.623 -26.178 -48.707 1.00 78.50 722 SER A O 1
ATOM 5530 N N . GLU A 1 723 ? -6.128 -25.235 -50.082 1.00 81.44 723 GLU A N 1
ATOM 5531 C CA . GLU A 1 723 ? -5.225 -25.095 -51.227 1.00 81.44 723 GLU A CA 1
ATOM 5532 C C . GLU A 1 723 ? -4.077 -24.118 -50.927 1.00 81.44 723 GLU A C 1
ATOM 5534 O O . GLU A 1 723 ? -2.910 -24.428 -51.180 1.00 81.44 723 GLU A O 1
ATOM 5539 N N . ALA A 1 724 ? -4.381 -22.987 -50.279 1.00 84.88 724 ALA A N 1
ATOM 5540 C CA . ALA A 1 724 ? -3.377 -22.022 -49.845 1.00 84.88 724 ALA A CA 1
ATOM 5541 C C . ALA A 1 724 ? -2.427 -22.598 -48.776 1.00 84.88 724 ALA A C 1
ATOM 5543 O O . ALA A 1 724 ? -1.215 -22.436 -48.886 1.00 84.88 724 ALA A O 1
ATOM 5544 N N . LEU A 1 725 ? -2.925 -23.326 -47.770 1.00 84.81 725 LEU A N 1
ATOM 5545 C CA . LEU A 1 725 ? -2.056 -23.949 -46.760 1.00 84.81 725 LEU A CA 1
ATOM 5546 C C . LEU A 1 725 ? -1.082 -24.969 -47.367 1.00 84.81 725 LEU A C 1
ATOM 5548 O O . LEU A 1 725 ? 0.095 -24.981 -47.009 1.00 84.81 725 LEU A O 1
ATOM 5552 N N . VAL A 1 726 ? -1.543 -25.778 -48.326 1.00 85.31 726 VAL A N 1
ATOM 5553 C CA . VAL A 1 726 ? -0.689 -26.747 -49.032 1.00 85.31 726 VAL A CA 1
ATOM 5554 C C . VAL A 1 726 ? 0.361 -26.037 -49.889 1.00 85.31 726 VAL A C 1
ATOM 5556 O O . VAL A 1 726 ? 1.535 -26.403 -49.846 1.00 85.31 726 VAL A O 1
ATOM 5559 N N . ALA A 1 727 ? -0.022 -24.995 -50.631 1.00 86.19 727 ALA A N 1
ATOM 5560 C CA . ALA A 1 727 ? 0.898 -24.266 -51.505 1.00 86.19 727 ALA A CA 1
ATOM 5561 C C . ALA A 1 727 ? 2.012 -23.523 -50.738 1.00 86.19 727 ALA A C 1
ATOM 5563 O O . ALA A 1 727 ? 3.108 -23.329 -51.272 1.00 86.19 727 ALA A O 1
ATOM 5564 N N . PHE A 1 728 ? 1.747 -23.115 -49.494 1.00 89.62 728 PHE A N 1
ATOM 5565 C CA . PHE A 1 728 ? 2.659 -22.319 -48.667 1.00 89.62 728 PHE A CA 1
ATOM 5566 C C . PHE A 1 728 ? 3.434 -23.132 -47.622 1.00 89.62 728 PHE A C 1
ATOM 5568 O O . PHE A 1 728 ? 4.319 -22.586 -46.959 1.00 89.62 728 PHE A O 1
ATOM 5575 N N . ALA A 1 729 ? 3.166 -24.433 -47.501 1.00 86.00 729 ALA A N 1
ATOM 5576 C CA . ALA A 1 729 ? 3.872 -25.311 -46.576 1.00 86.00 729 ALA A CA 1
ATOM 5577 C C . ALA A 1 729 ? 5.398 -25.287 -46.815 1.00 86.00 729 ALA A C 1
ATOM 5579 O O . ALA A 1 729 ? 5.881 -25.478 -47.934 1.00 86.00 729 ALA A O 1
ATOM 5580 N N . GLY A 1 730 ? 6.166 -25.028 -45.751 1.00 82.75 730 GLY A N 1
ATOM 5581 C CA . GLY A 1 730 ? 7.635 -24.975 -45.784 1.00 82.75 730 GLY A CA 1
ATOM 5582 C C . GLY A 1 730 ? 8.234 -23.804 -46.576 1.00 82.75 730 GLY A C 1
ATOM 5583 O O . GLY A 1 730 ? 9.445 -23.763 -46.781 1.00 82.75 730 GLY A O 1
ATOM 5584 N N . LYS A 1 731 ? 7.418 -22.856 -47.051 1.00 88.75 731 LYS A N 1
ATOM 5585 C CA . LYS A 1 731 ? 7.900 -21.619 -47.681 1.00 88.75 731 LYS A CA 1
ATOM 5586 C C . LYS A 1 731 ? 8.207 -20.575 -46.599 1.00 88.75 731 LYS A C 1
ATOM 5588 O O . LYS A 1 731 ? 7.545 -20.599 -45.564 1.00 88.75 731 LYS A O 1
ATOM 5593 N N . PRO A 1 732 ? 9.157 -19.644 -46.822 1.00 88.38 732 PRO A N 1
ATOM 5594 C CA . PRO A 1 732 ? 9.507 -18.590 -45.863 1.00 88.38 732 PRO A CA 1
ATOM 5595 C C . PRO A 1 732 ? 8.438 -17.481 -45.835 1.00 88.38 732 PRO A C 1
ATOM 5597 O O . PRO A 1 732 ? 8.722 -16.317 -46.100 1.00 88.38 732 PRO A O 1
ATOM 5600 N N . VAL A 1 733 ? 7.186 -17.862 -45.574 1.00 91.81 733 VAL A N 1
ATOM 5601 C CA . VAL A 1 733 ? 6.010 -16.990 -45.520 1.00 91.81 733 VAL A CA 1
ATOM 5602 C C . VAL A 1 733 ? 5.301 -17.234 -44.196 1.00 91.81 733 VAL A C 1
ATOM 5604 O O . VAL A 1 733 ? 4.951 -18.372 -43.879 1.00 91.81 733 VAL A O 1
ATOM 5607 N N . LEU A 1 734 ? 5.066 -16.171 -43.429 1.00 93.81 734 LEU A N 1
ATOM 5608 C CA . LEU A 1 734 ? 4.342 -16.278 -42.166 1.00 93.81 734 LEU A CA 1
ATOM 5609 C C . LEU A 1 734 ? 2.858 -16.528 -42.442 1.00 93.81 734 LEU A C 1
ATOM 5611 O O . LEU A 1 734 ? 2.197 -15.680 -43.041 1.00 93.81 734 LEU A O 1
ATOM 5615 N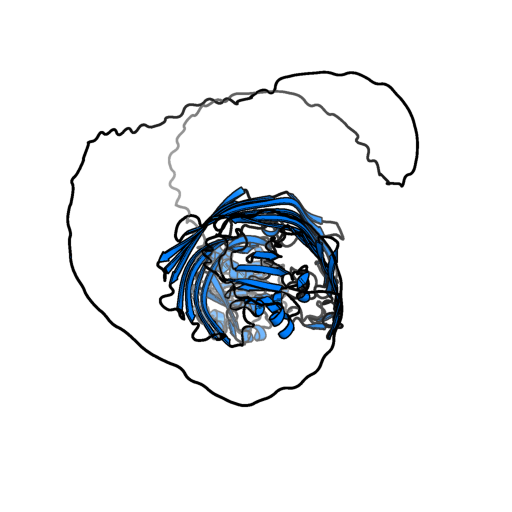 N . THR A 1 735 ? 2.329 -17.667 -41.993 1.00 95.12 735 THR A N 1
ATOM 5616 C CA . THR A 1 735 ? 0.918 -18.027 -42.198 1.00 95.12 735 THR A CA 1
ATOM 5617 C C . THR A 1 735 ? 0.078 -17.753 -40.952 1.00 95.12 735 THR A C 1
ATOM 5619 O O . THR A 1 735 ? 0.362 -18.247 -39.862 1.00 95.12 735 THR A O 1
ATOM 5622 N N . LEU A 1 736 ? -0.986 -16.973 -41.120 1.00 96.06 736 LEU A N 1
ATOM 5623 C CA . LEU A 1 736 ? -1.964 -16.651 -40.087 1.00 96.06 736 LEU A CA 1
ATOM 5624 C C . LEU A 1 736 ? -3.361 -17.044 -40.559 1.00 96.06 736 LEU A C 1
ATOM 5626 O O . LEU A 1 736 ? -3.669 -16.889 -41.741 1.00 96.06 736 LEU A O 1
ATOM 5630 N N . GLY A 1 737 ? -4.239 -17.481 -39.661 1.00 94.31 737 GLY A N 1
ATOM 5631 C CA . GLY A 1 737 ? -5.618 -17.746 -40.054 1.00 94.31 737 GLY A CA 1
ATOM 5632 C C . GLY A 1 737 ? -6.620 -17.792 -38.917 1.00 94.31 737 GLY A C 1
ATOM 5633 O O . GLY A 1 737 ? -6.253 -17.949 -37.760 1.00 94.31 737 GLY A O 1
ATOM 5634 N N . THR A 1 738 ? -7.895 -17.628 -39.259 1.00 93.12 738 THR A N 1
ATOM 5635 C CA . THR A 1 738 ? -9.043 -17.658 -38.323 1.00 93.12 738 THR A CA 1
ATOM 5636 C C . THR A 1 738 ? -9.871 -18.939 -38.454 1.00 93.12 738 THR A C 1
ATOM 5638 O O . THR A 1 738 ? -10.985 -19.018 -37.947 1.00 93.12 738 THR A O 1
ATOM 5641 N N . ILE A 1 739 ? -9.363 -19.927 -39.190 1.00 89.31 739 ILE A N 1
ATOM 5642 C CA . ILE A 1 739 ? -10.034 -21.209 -39.414 1.00 89.31 739 ILE A CA 1
ATOM 5643 C C . ILE A 1 739 ? -9.836 -22.088 -38.184 1.00 89.31 739 ILE A C 1
ATOM 5645 O O . ILE A 1 739 ? -8.704 -22.264 -37.749 1.00 89.31 739 ILE A O 1
ATOM 5649 N N . ASP A 1 740 ? -10.898 -22.716 -37.688 1.00 85.06 740 ASP A N 1
ATOM 5650 C CA . ASP A 1 740 ? -10.790 -23.632 -36.550 1.00 85.06 740 ASP A CA 1
ATOM 5651 C C . ASP A 1 740 ? -9.794 -24.767 -36.828 1.00 85.06 740 ASP A C 1
ATOM 5653 O O . ASP A 1 740 ? -9.882 -25.457 -37.848 1.00 85.06 740 ASP A O 1
ATOM 5657 N N . GLY A 1 741 ? -8.842 -24.997 -35.928 1.00 85.81 741 GLY A N 1
ATOM 5658 C CA . GLY A 1 741 ? -7.808 -26.014 -36.124 1.00 85.81 741 GLY A CA 1
ATOM 5659 C C . GLY A 1 741 ? -6.861 -25.661 -37.271 1.00 85.81 741 GLY A C 1
ATOM 5660 O O . GLY A 1 741 ? -6.459 -26.530 -38.044 1.00 85.81 741 GLY A O 1
ATOM 5661 N N . PHE A 1 742 ? -6.534 -24.382 -37.431 1.00 92.75 742 PHE A N 1
ATOM 5662 C CA . PHE A 1 742 ? -5.554 -23.905 -38.403 1.00 92.75 742 PHE A CA 1
ATOM 5663 C C . PHE A 1 742 ? -4.166 -24.507 -38.146 1.00 92.75 742 PHE A C 1
ATOM 5665 O O . PHE A 1 742 ? -3.504 -24.951 -39.089 1.00 92.75 742 PHE A O 1
ATOM 5672 N N . LEU A 1 743 ? -3.749 -24.602 -36.876 1.00 93.25 743 LEU A N 1
ATOM 5673 C CA . LEU A 1 743 ? -2.436 -25.155 -36.514 1.00 93.25 743 LEU A CA 1
ATOM 5674 C C . LEU A 1 743 ? -2.286 -26.632 -36.908 1.00 93.25 743 LEU A C 1
ATOM 5676 O O . LEU A 1 743 ? -1.254 -27.040 -37.439 1.00 93.25 743 LEU A O 1
ATOM 5680 N N . SER A 1 744 ? -3.332 -27.443 -36.712 1.00 87.19 744 SER A N 1
ATOM 5681 C CA . SER A 1 744 ? -3.304 -28.874 -37.055 1.00 87.19 744 SER A CA 1
ATOM 5682 C C . SER A 1 744 ? -3.306 -29.136 -38.565 1.00 87.19 744 SER A C 1
ATOM 5684 O O . SER A 1 744 ? -2.953 -30.233 -38.993 1.00 87.19 744 SER A O 1
ATOM 5686 N N . ARG A 1 745 ? -3.652 -28.130 -39.378 1.00 86.75 745 ARG A N 1
ATOM 5687 C CA . ARG A 1 745 ? -3.601 -28.169 -40.849 1.00 86.75 745 ARG A CA 1
ATOM 5688 C C . ARG A 1 745 ? -2.291 -27.613 -41.422 1.00 86.75 745 ARG A C 1
ATOM 5690 O O . ARG A 1 745 ? -2.196 -27.418 -42.630 1.00 86.75 745 ARG A O 1
ATOM 5697 N N . GLY A 1 746 ? -1.289 -27.361 -40.575 1.00 86.56 746 GLY A N 1
ATOM 5698 C CA . GLY A 1 746 ? 0.035 -26.879 -40.982 1.00 86.56 746 GLY A CA 1
ATOM 5699 C C . GLY A 1 746 ? 0.198 -25.357 -40.981 1.00 86.56 746 GLY A C 1
ATOM 5700 O O . GLY A 1 746 ? 1.234 -24.867 -41.427 1.00 86.56 746 GLY A O 1
ATOM 5701 N N . GLY A 1 747 ? -0.791 -24.611 -40.481 1.00 92.25 747 GLY A N 1
ATOM 5702 C CA . GLY A 1 747 ? -0.680 -23.172 -40.257 1.00 92.25 747 GLY A CA 1
ATOM 5703 C C . GLY A 1 747 ? 0.231 -22.825 -39.074 1.00 92.25 747 GLY A C 1
ATOM 5704 O O . GLY A 1 747 ? 0.414 -23.627 -38.158 1.00 92.25 747 GLY A O 1
ATOM 5705 N N . MET A 1 748 ? 0.815 -21.625 -39.089 1.00 96.00 748 MET A N 1
ATOM 5706 C CA . MET A 1 748 ? 1.759 -21.185 -38.054 1.00 96.00 748 MET A CA 1
ATOM 5707 C C . MET A 1 748 ? 1.081 -20.453 -36.896 1.00 96.00 748 MET A C 1
ATOM 5709 O O . MET A 1 748 ? 1.412 -20.724 -35.745 1.00 96.00 748 MET A O 1
ATOM 5713 N N . VAL A 1 749 ? 0.146 -19.540 -37.180 1.00 96.50 749 VAL A N 1
ATOM 5714 C CA . VAL A 1 749 ? -0.561 -18.759 -36.153 1.00 96.50 749 VAL A CA 1
ATOM 5715 C C . VAL A 1 749 ? -2.072 -18.799 -36.365 1.00 96.50 749 VAL A C 1
ATOM 5717 O O . VAL A 1 749 ? -2.575 -18.389 -37.408 1.00 96.50 749 VAL A O 1
ATOM 5720 N N . GLU A 1 750 ? -2.810 -19.258 -35.361 1.00 96.12 750 GLU A N 1
ATOM 5721 C CA . GLU A 1 750 ? -4.273 -19.321 -35.372 1.00 96.12 750 GLU A CA 1
ATOM 5722 C C . GLU A 1 750 ? -4.848 -18.197 -34.514 1.00 96.12 750 GLU A C 1
ATOM 5724 O O . GLU A 1 750 ? -4.542 -18.105 -33.328 1.00 96.12 750 GLU A O 1
ATOM 5729 N N . LEU A 1 751 ? -5.673 -17.333 -35.101 1.00 93.56 751 LEU A N 1
ATOM 5730 C CA . LEU A 1 751 ? -6.397 -16.282 -34.394 1.00 93.56 751 LEU A CA 1
ATOM 5731 C C . LEU A 1 751 ? -7.702 -16.863 -33.851 1.00 93.56 751 LEU A C 1
ATOM 5733 O O . LEU A 1 751 ? -8.546 -17.326 -34.615 1.00 93.56 751 LEU A O 1
ATOM 5737 N N . VAL A 1 752 ? -7.886 -16.772 -32.537 1.00 89.94 752 VAL A N 1
ATOM 5738 C CA . VAL A 1 752 ? -9.028 -17.341 -31.815 1.00 89.94 752 VAL A CA 1
ATOM 5739 C C . VAL A 1 752 ? -9.755 -16.223 -31.080 1.00 89.94 752 VAL A C 1
ATOM 5741 O O . VAL A 1 752 ? -9.125 -15.411 -30.405 1.00 89.94 752 VAL A O 1
ATOM 5744 N N . ASN A 1 753 ? -11.079 -16.171 -31.189 1.00 83.75 753 ASN A N 1
ATOM 5745 C CA . ASN A 1 753 ? -11.883 -15.232 -30.411 1.00 83.75 753 ASN A CA 1
ATOM 5746 C C . ASN A 1 753 ? -12.216 -15.844 -29.037 1.00 83.75 753 ASN A C 1
ATOM 5748 O O . ASN A 1 753 ? -12.760 -16.945 -28.973 1.00 83.75 753 ASN A O 1
ATOM 5752 N N . VAL A 1 754 ? -11.872 -15.152 -27.948 1.00 77.94 754 VAL A N 1
ATOM 5753 C CA . VAL A 1 754 ? -12.160 -15.558 -26.562 1.00 77.94 754 VAL A CA 1
ATOM 5754 C C . VAL A 1 754 ? -12.737 -14.351 -25.825 1.00 77.94 754 VAL A C 1
ATOM 5756 O O . VAL A 1 754 ? -12.057 -13.334 -25.713 1.00 77.94 754 VAL A O 1
ATOM 5759 N N . ASP A 1 755 ? -13.975 -14.462 -25.336 1.00 73.81 755 ASP A N 1
ATOM 5760 C CA . ASP A 1 755 ? -14.682 -13.397 -24.603 1.00 73.81 755 ASP A CA 1
ATOM 5761 C C . ASP A 1 755 ? -14.656 -12.034 -25.334 1.00 73.81 755 ASP A C 1
ATOM 5763 O O . ASP A 1 755 ? -14.251 -11.013 -24.777 1.00 73.81 755 ASP A O 1
ATOM 5767 N N . ASP A 1 756 ? -15.029 -12.034 -26.620 1.00 72.75 756 ASP A N 1
ATOM 5768 C CA . ASP A 1 756 ? -15.027 -10.868 -27.525 1.00 72.75 756 ASP A CA 1
ATOM 5769 C C . ASP A 1 756 ? -13.650 -10.200 -27.737 1.00 72.75 756 ASP A C 1
ATOM 5771 O O . ASP A 1 756 ? -13.556 -9.072 -28.228 1.00 72.75 756 ASP A O 1
ATOM 5775 N N . THR A 1 757 ? -12.557 -10.901 -27.413 1.00 74.62 757 THR A N 1
ATOM 5776 C CA . THR A 1 757 ? -11.178 -10.449 -27.636 1.00 74.62 757 THR A CA 1
ATOM 5777 C C . THR A 1 757 ? -10.404 -11.445 -28.501 1.00 74.62 757 THR A C 1
ATOM 5779 O O . THR A 1 757 ? -10.343 -12.640 -28.206 1.00 74.62 757 THR A O 1
ATOM 5782 N N . PHE A 1 758 ? -9.727 -10.958 -29.547 1.00 81.56 758 PHE A N 1
ATOM 5783 C CA . PHE A 1 758 ? -8.834 -11.794 -30.353 1.00 81.56 758 PHE A CA 1
ATOM 5784 C C . PHE A 1 758 ? -7.570 -12.166 -29.567 1.00 81.56 758 PHE A C 1
ATOM 5786 O O . PHE A 1 758 ? -6.805 -11.310 -29.119 1.00 81.56 758 PHE A O 1
ATOM 5793 N N . ARG A 1 759 ? -7.350 -13.469 -29.421 1.00 89.44 759 ARG A N 1
ATOM 5794 C CA . ARG A 1 759 ? -6.122 -14.107 -28.943 1.00 89.44 759 ARG A CA 1
ATOM 5795 C C . ARG A 1 759 ? -5.519 -14.922 -30.082 1.00 89.44 759 ARG A C 1
ATOM 5797 O O . ARG A 1 759 ? -6.096 -15.009 -31.165 1.00 89.44 759 ARG A O 1
ATOM 5804 N N . PHE A 1 760 ? -4.362 -15.526 -29.844 1.00 95.06 760 PHE A N 1
ATOM 5805 C CA . PHE A 1 760 ? -3.755 -16.405 -30.830 1.00 95.06 760 PHE A CA 1
ATOM 5806 C C . PHE A 1 760 ? -3.068 -17.606 -30.201 1.00 95.06 760 PHE A C 1
ATOM 5808 O O . PHE A 1 760 ? -2.537 -17.527 -29.091 1.00 95.06 760 PHE A O 1
ATOM 5815 N N . ASP A 1 761 ? -3.065 -18.694 -30.955 1.00 96.38 761 ASP A N 1
ATOM 5816 C CA . ASP A 1 761 ? -2.252 -19.871 -30.712 1.00 96.38 761 ASP A CA 1
ATOM 5817 C C . ASP A 1 761 ? -1.160 -19.947 -31.783 1.00 96.38 761 ASP A C 1
ATOM 5819 O O . ASP A 1 761 ? -1.341 -19.467 -32.903 1.00 96.38 761 ASP A O 1
ATOM 5823 N N . VAL A 1 762 ? -0.028 -20.568 -31.465 1.00 96.75 762 VAL A N 1
ATOM 5824 C CA . VAL A 1 762 ? 1.112 -20.681 -32.384 1.00 96.75 762 VAL A CA 1
ATOM 5825 C C . VAL A 1 762 ? 1.637 -22.111 -32.453 1.00 96.75 762 VAL A C 1
ATOM 5827 O O . VAL A 1 762 ? 1.661 -22.814 -31.444 1.00 96.75 762 VAL A O 1
ATOM 5830 N N . ALA A 1 763 ? 2.088 -22.532 -33.634 1.00 95.75 763 ALA A N 1
ATOM 5831 C CA . ALA A 1 763 ? 2.832 -23.768 -33.850 1.00 95.75 763 ALA A CA 1
ATOM 5832 C C . ALA A 1 763 ? 4.284 -23.451 -34.243 1.00 95.75 763 ALA A C 1
ATOM 5834 O O . ALA A 1 763 ? 4.554 -22.955 -35.337 1.00 95.75 763 ALA A O 1
ATOM 5835 N N . LEU A 1 764 ? 5.238 -23.755 -33.362 1.00 93.00 764 LEU A N 1
ATOM 5836 C CA . LEU A 1 764 ? 6.650 -23.414 -33.544 1.00 93.00 764 LEU A CA 1
ATOM 5837 C C . LEU A 1 764 ? 7.351 -24.322 -34.556 1.00 93.00 764 LEU A C 1
ATOM 5839 O O . LEU A 1 764 ? 8.227 -23.859 -35.285 1.00 93.00 764 LEU A O 1
ATOM 5843 N N . LYS A 1 765 ? 6.981 -25.603 -34.649 1.00 91.44 765 LYS A N 1
ATOM 5844 C CA . LYS A 1 765 ? 7.542 -26.544 -35.631 1.00 91.44 765 LYS A CA 1
ATOM 5845 C C . LYS A 1 765 ? 7.451 -26.060 -37.091 1.00 91.44 765 LYS A C 1
ATOM 5847 O O . LYS A 1 765 ? 8.501 -26.003 -37.734 1.00 91.44 765 LYS A O 1
ATOM 5852 N N . PRO A 1 766 ? 6.273 -25.695 -37.643 1.00 91.25 766 PRO A N 1
ATOM 5853 C CA . PRO A 1 766 ? 6.191 -25.187 -39.013 1.00 91.25 766 PRO A CA 1
ATOM 5854 C C . PRO A 1 766 ? 6.899 -23.837 -39.184 1.00 91.25 766 PRO A C 1
ATOM 5856 O O . PRO A 1 766 ? 7.496 -23.609 -40.233 1.00 91.25 766 PRO A O 1
ATOM 5859 N N . MET A 1 767 ? 6.909 -22.973 -38.159 1.00 92.19 767 MET A N 1
ATOM 5860 C CA . MET A 1 767 ? 7.652 -21.706 -38.201 1.00 92.19 767 MET A CA 1
ATOM 5861 C C . MET A 1 767 ? 9.160 -21.934 -38.333 1.00 92.19 767 MET A C 1
ATOM 5863 O O . MET A 1 767 ? 9.786 -21.394 -39.243 1.00 92.19 767 MET A O 1
ATOM 5867 N N . ARG A 1 768 ? 9.731 -22.813 -37.500 1.00 90.06 768 ARG A N 1
ATOM 5868 C CA . ARG A 1 768 ? 11.150 -23.195 -37.565 1.00 90.06 768 ARG A CA 1
ATOM 5869 C C . ARG A 1 768 ? 11.514 -23.816 -38.912 1.00 90.06 768 ARG A C 1
ATOM 5871 O O . ARG A 1 768 ? 12.556 -23.480 -39.465 1.00 90.06 768 ARG A O 1
ATOM 5878 N N . ALA A 1 769 ? 10.645 -24.669 -39.462 1.00 87.88 769 ALA A N 1
ATOM 5879 C CA . ALA A 1 769 ? 10.838 -25.267 -40.785 1.00 87.88 769 ALA A CA 1
ATOM 5880 C C . ALA A 1 769 ? 10.857 -24.227 -41.924 1.00 87.88 769 ALA A C 1
ATOM 5882 O O . ALA A 1 769 ? 11.486 -24.459 -42.951 1.00 87.88 769 ALA A O 1
ATOM 5883 N N . ALA A 1 770 ? 10.202 -23.080 -41.734 1.00 87.88 770 ALA A N 1
ATOM 5884 C CA . ALA A 1 770 ? 10.221 -21.943 -42.652 1.00 87.88 770 ALA A CA 1
ATOM 5885 C C . ALA A 1 770 ? 11.310 -20.900 -42.322 1.00 87.88 770 ALA A C 1
ATOM 5887 O O . ALA A 1 770 ? 11.346 -19.842 -42.949 1.00 87.88 770 ALA A O 1
ATOM 5888 N N . HIS A 1 771 ? 12.183 -21.181 -41.345 1.00 88.31 771 HIS A N 1
ATOM 5889 C CA . HIS A 1 771 ? 13.169 -20.242 -40.797 1.00 88.31 771 HIS A CA 1
ATOM 5890 C C . HIS A 1 771 ? 12.554 -18.931 -40.275 1.00 88.31 771 HIS A C 1
ATOM 5892 O O . HIS A 1 771 ? 13.168 -17.869 -40.353 1.00 88.31 771 HIS A O 1
ATOM 5898 N N . LEU A 1 772 ? 11.336 -19.012 -39.738 1.00 90.88 772 LEU A N 1
ATOM 5899 C CA . LEU A 1 772 ? 10.604 -17.912 -39.117 1.00 90.88 772 LEU A CA 1
ATOM 5900 C C . LEU A 1 772 ? 10.535 -18.105 -37.599 1.00 90.88 772 LEU A C 1
ATOM 5902 O O . LEU A 1 772 ? 10.518 -19.230 -37.096 1.00 90.88 772 LEU A O 1
ATOM 5906 N N . GLY A 1 773 ? 10.438 -16.996 -36.872 1.00 91.00 773 GLY A N 1
ATOM 5907 C CA . GLY A 1 773 ? 10.217 -16.980 -35.425 1.00 91.00 773 GLY A CA 1
ATOM 5908 C C . GLY A 1 773 ? 9.189 -15.931 -35.013 1.00 91.00 773 GLY A C 1
ATOM 5909 O O . GLY A 1 773 ? 8.801 -15.078 -35.809 1.00 91.00 773 GLY A O 1
ATOM 5910 N N . LEU A 1 774 ? 8.751 -15.983 -33.758 1.00 92.31 774 LEU A N 1
ATOM 5911 C CA . LEU A 1 774 ? 8.072 -14.870 -33.092 1.00 92.31 774 LEU A CA 1
ATOM 5912 C C . LEU A 1 774 ? 8.957 -14.382 -31.951 1.00 92.31 774 LEU A C 1
ATOM 5914 O O . LEU A 1 774 ? 9.649 -15.179 -31.316 1.00 92.31 774 LEU A O 1
ATOM 5918 N N . SER A 1 775 ? 8.912 -13.082 -31.668 1.00 90.19 775 SER A N 1
ATOM 5919 C CA . SER A 1 775 ? 9.597 -12.526 -30.506 1.00 90.19 775 SER A CA 1
ATOM 5920 C C . SER A 1 775 ? 9.120 -13.195 -29.212 1.00 90.19 775 SER A C 1
ATOM 5922 O O . SER A 1 775 ? 7.962 -13.605 -29.079 1.00 90.19 775 SER A O 1
ATOM 5924 N N . SER A 1 776 ? 10.001 -13.251 -28.214 1.00 87.38 776 SER A N 1
ATOM 5925 C CA . SER A 1 776 ? 9.664 -13.750 -26.876 1.00 87.38 776 SER A CA 1
ATOM 5926 C C . SER A 1 776 ? 8.485 -12.987 -26.255 1.00 87.38 776 SER A C 1
ATOM 5928 O O . SER A 1 776 ? 7.659 -13.579 -25.563 1.00 87.38 776 SER A O 1
ATOM 5930 N N . GLN A 1 777 ? 8.357 -11.690 -26.552 1.00 80.50 777 GLN A N 1
ATOM 5931 C CA . GLN A 1 777 ? 7.227 -10.857 -26.137 1.00 80.50 777 GLN A CA 1
ATOM 5932 C C . GLN A 1 777 ? 5.904 -11.305 -26.769 1.00 80.50 777 GLN A C 1
ATOM 5934 O O . GLN A 1 777 ? 4.906 -11.412 -26.060 1.00 80.50 777 GLN A O 1
ATOM 5939 N N . ALA A 1 778 ? 5.884 -11.622 -28.067 1.00 85.56 778 ALA A N 1
ATOM 5940 C CA . ALA A 1 778 ? 4.683 -12.146 -28.710 1.00 85.56 778 ALA A CA 1
ATOM 5941 C C . ALA A 1 778 ? 4.327 -13.535 -28.164 1.00 85.56 778 ALA A C 1
ATOM 5943 O O . ALA A 1 778 ? 3.175 -13.776 -27.817 1.00 85.56 778 ALA A O 1
ATOM 5944 N N . LEU A 1 779 ? 5.305 -14.426 -27.987 1.00 88.94 779 LEU A N 1
ATOM 5945 C CA . LEU A 1 779 ? 5.054 -15.767 -27.444 1.00 88.94 779 LEU A CA 1
ATOM 5946 C C . LEU A 1 779 ? 4.460 -15.742 -26.026 1.00 88.94 779 LEU A C 1
ATOM 5948 O O . LEU A 1 779 ? 3.612 -16.575 -25.721 1.00 88.94 779 LEU A O 1
ATOM 5952 N N . LYS A 1 780 ? 4.814 -14.756 -25.189 1.00 86.19 780 LYS A N 1
ATOM 5953 C CA . LYS A 1 780 ? 4.188 -14.546 -23.866 1.00 86.19 780 LYS A CA 1
ATOM 5954 C C . LYS A 1 780 ? 2.693 -14.208 -23.937 1.00 86.19 780 LYS A C 1
ATOM 5956 O O . LYS A 1 780 ? 1.979 -14.426 -22.963 1.00 86.19 780 LYS A O 1
ATOM 5961 N N . LEU A 1 781 ? 2.228 -13.659 -25.060 1.00 86.62 781 LEU A N 1
ATOM 5962 C CA . LEU A 1 781 ? 0.828 -13.288 -25.288 1.00 86.62 781 LEU A CA 1
ATOM 5963 C C . LEU A 1 781 ? 0.021 -14.399 -25.976 1.00 86.62 781 LEU A C 1
ATOM 5965 O O . LEU A 1 781 ? -1.209 -14.297 -26.044 1.00 86.62 781 LEU A O 1
ATOM 5969 N N . ALA A 1 782 ? 0.689 -15.446 -26.474 1.00 90.69 782 ALA A N 1
ATOM 5970 C CA . ALA A 1 782 ? 0.031 -16.597 -27.072 1.00 90.69 782 ALA A CA 1
ATOM 5971 C C . ALA A 1 782 ? -0.767 -17.356 -26.004 1.00 90.69 782 ALA A C 1
ATOM 5973 O O . ALA A 1 782 ? -0.275 -17.655 -24.916 1.00 90.69 782 ALA A O 1
ATOM 5974 N N . ARG A 1 783 ? -2.012 -17.704 -26.323 1.00 93.31 783 ARG A N 1
ATOM 5975 C CA . ARG A 1 783 ? -2.873 -18.502 -25.444 1.00 93.31 783 ARG A CA 1
ATOM 5976 C C . ARG A 1 783 ? -2.388 -19.951 -25.370 1.00 93.31 783 ARG A C 1
ATOM 5978 O O . ARG A 1 783 ? -2.475 -20.575 -24.314 1.00 93.31 783 ARG A O 1
ATOM 5985 N N . ARG A 1 784 ? -1.876 -20.486 -26.483 1.00 92.94 784 ARG A N 1
ATOM 5986 C CA . ARG A 1 784 ? -1.303 -21.832 -26.574 1.00 92.94 784 ARG A CA 1
ATOM 5987 C C . ARG A 1 784 ? -0.128 -21.866 -27.548 1.00 92.94 784 ARG A C 1
ATOM 5989 O O . ARG A 1 784 ? -0.192 -21.284 -28.626 1.00 92.94 784 ARG A O 1
ATOM 5996 N N . ILE A 1 785 ? 0.908 -22.616 -27.180 1.00 93.88 785 ILE A N 1
ATOM 5997 C CA . ILE A 1 785 ? 2.091 -22.881 -28.005 1.00 93.88 785 ILE A CA 1
ATOM 5998 C C . ILE A 1 785 ? 2.144 -24.390 -28.280 1.00 93.88 785 ILE A C 1
ATOM 6000 O O . ILE A 1 785 ? 2.098 -25.192 -27.346 1.00 93.88 785 ILE A O 1
ATOM 6004 N N . GLN A 1 786 ? 2.186 -24.783 -29.552 1.00 89.81 786 GLN A N 1
ATOM 6005 C CA . GLN A 1 786 ? 2.479 -26.147 -29.995 1.00 89.81 786 GLN A CA 1
ATOM 6006 C C . GLN A 1 786 ? 3.936 -26.207 -30.455 1.00 89.81 786 GLN A C 1
ATOM 6008 O O . GLN A 1 786 ? 4.337 -25.439 -31.328 1.00 89.81 786 GLN A O 1
ATOM 6013 N N . GLU A 1 787 ? 4.723 -27.093 -29.849 1.00 82.31 787 GLU A N 1
ATOM 6014 C CA . GLU A 1 787 ? 6.151 -27.262 -30.157 1.00 82.31 787 GLU A CA 1
ATOM 6015 C C . GLU A 1 787 ? 6.417 -27.915 -31.513 1.00 82.31 787 GLU A C 1
ATOM 6017 O O . GLU A 1 787 ? 5.789 -28.952 -31.836 1.00 82.31 787 GLU A O 1
#

Radius of gyration: 37.46 Å; Cα contacts (8 Å, |Δi|>4): 1674; chains: 1; bounding box: 88×93×120 Å

Secondary structure (DSSP, 8-state):
-EEHHHHHHTT--SHHHHHHTSTTEEEEE-SS-EEEEETTB--TTSTTTTEEEEETTEE---TTT-----STTSSS-GGGEEEEEEEES--HHHH-TTTTSEEEEEEEPPGGGS-EEEEEEEEETTTEEEEEEEEEEEETTEEEEEEEEEEEE---SEEE-GGG-SGGGGGGEEES---EEEEEEEEEEEETTEEEEEEEEEEEEE--S-GGGPPTTS--EEEEEEEEEEEEEEEESSSSEEEEEEEEEEEEEEEEEEEEE-SSSEEEEEEEEEEEEEEEEEEEEE--STTEEEEEEEEEEEEEEEEEEEEE-SSS-EEEEEEEEEEEEEEEEEEEEEEEETTEEEEEEEEEEE-TTS-EEEEEEEEEEEEEETTEEEEEEEEEEEEPPPHHHHH---SSEE---SPPPEEEEEEEEEEEEEEETTEEEEEEEEEEEEEEEEEEEE-TTS-EEEEEEEEEEEEEEEEEEEES------------------------------------------------------------------------------------------------------------------------PPP-PPPP----------------------PPP-PPPP---PPPPHHHHHHHHHHHHHHTTEEPPSSTTTT-SSEEEEEE---HHHHHHHHTTTT-EETTEEEEEEESTT--GGG-SEEEE-GGGTTHHHHHHHHHTTSS-EEEE-STTTGGGT-SEEEEEETTEEEEEEEHHHHHHTT-EE-HHHHHH-SEEE-

pLDDT: mean 79.12, std 26.23, range [22.95, 98.75]

Organism: NCBI:txid392597

Sequence (787 aa):
MRTGGEIRAQGYRTLAEVLESLPGVHLRQDRSYTYTGVRGFERPGDYSSRVLLLLDGVRLNEAIYDSATAGNEFPIDVELIDRVEYIPGPGSALYGSNALLGVVNVVTRSPSQRPGTMLGAEWGSQGRHKLGATWGGDLGTARVLLGVSRLRSRGHASLYFAEYDAPETNGGRAVGRDGERSDKLFAKARWGDLGLTAVLSDRRKDDPTGGFGVLFDTASSSVDRFASAGLNYGTRFDADRELHARLGVTGYTYVGRGIYGSAQQPVPALTRAHAQWLSGELRYVWSGWQGHRVLVGAEFQDNWRQHLFSADLEPAPQVYTDNRFNTSRASLFANDEWELHRTLRLNLGVRADRQLDGRSATSPRLAALWSPHAQWTFKLQGGRAFREPNASETDYRDSAQAAGGALLAESLRSLELAALWRPAPGLDASVSAYRFDLRDIIDFVDLPDGQQTYANAGSARSEGLETELTAGQRPAAPARQLGTAARTGPPERRAAERRTALGGQADAHGRRPPARCHGRRQPRAHRRAAQHRRRAPRALRAGQCAARLCAGRRTLVARRGGLQPRWRALCRSCRPRARSGHARTGWTPVARSVRLEFLSMAGTVPRSCRARPVRAGSRRSCWPVAAGAPVQAQAPSAEAEAKARFVVTLVRFAQWPASPAAERAAMRLCVVHRSPALAAAFASREGAPVTGRPLELVSGDAVRPAACDVLFIDASAGSGASEALVAFAGKPVLTLGTIDGFLSRGGMVELVNVDDTFRFDVALKPMRAAHLGLSSQALKLARRIQE

Nearest PDB structures (foldseek):
  5out-assembly1_A  TM=7.473E-01  e=4.716E-17  Pseudomonas aeruginosa PAO1
  6wil-assembly1_A  TM=3.566E-01  e=3.169E-05  Acinetobacter baumannii ACICU
  1k24-assembly1_A  TM=3.383E-01  e=7.177E-04  Neisseria meningitidis
  2qom-assembly2_B  TM=2.835E-01  e=2.232E-02  Escherichia coli O157:H7
  4v3g-assembly1_A  TM=3.661E-01  e=1.579E-01  Klebsiella oxytoca